Protein AF-0000000080685365 (afdb_homodimer)

Nearest PDB structures (foldseek):
  6oeq-assembly1_A  TM=5.043E-01  e=6.047E-09  Mus musculus
  6pkh-assembly1_A-2  TM=2.488E-01  e=2.785E+00  Danio rerio
  6oeq-assembly1_A  TM=5.056E-01  e=3.527E-09  Mus musculus

Solvent-accessible surface area (backbone atoms only — not comparable to full-atom values): 82641 Å² total; per-residue (Å²): 136,85,82,84,72,81,75,83,67,82,65,64,70,71,52,60,68,58,54,57,54,53,53,54,55,54,52,55,53,55,55,52,54,54,54,52,54,55,51,55,54,52,53,54,53,50,52,52,52,47,52,52,50,52,50,50,53,51,51,51,48,50,51,53,44,45,62,57,44,45,57,47,47,50,50,42,44,66,67,49,60,51,73,81,54,74,50,55,87,71,57,79,53,67,66,59,52,50,49,52,41,50,48,50,50,51,47,42,27,66,56,47,31,73,90,38,34,62,62,48,50,52,51,39,53,54,51,46,34,70,37,82,91,38,86,52,33,68,41,43,50,51,65,57,35,38,51,49,30,60,74,70,62,53,48,69,66,50,52,53,53,50,45,50,40,44,24,72,73,47,72,46,54,53,61,35,55,66,67,58,38,52,50,52,52,58,67,34,37,57,73,84,39,49,44,80,41,80,42,85,42,73,40,67,44,95,85,65,47,75,39,85,38,74,42,45,38,36,32,40,69,45,61,68,62,53,50,21,52,50,49,20,41,15,45,72,51,64,50,56,52,72,47,86,43,41,46,82,38,45,34,33,26,46,32,39,48,59,47,93,63,32,21,40,32,30,39,27,50,51,36,38,88,62,27,46,40,49,45,56,34,43,77,40,28,38,31,68,46,67,54,44,42,69,49,40,48,74,71,41,38,74,36,35,50,53,56,58,66,50,51,57,49,58,28,46,52,90,97,42,77,47,74,34,45,43,45,75,34,66,32,26,49,71,68,39,50,17,22,40,42,50,44,91,35,65,86,34,62,42,29,42,78,35,27,61,44,67,49,36,66,56,75,94,69,34,36,28,41,56,75,53,66,52,85,57,67,39,61,65,40,48,68,85,71,38,93,39,83,48,58,55,86,59,53,36,66,66,42,64,58,42,44,61,60,27,52,49,50,44,44,43,65,70,41,51,37,36,50,51,22,46,24,41,38,65,49,61,74,45,82,80,58,54,63,43,42,70,55,41,50,47,49,46,52,52,40,46,52,48,31,51,51,35,49,53,48,36,52,46,36,51,52,22,41,53,50,43,50,50,50,48,52,43,52,52,48,57,66,76,63,52,78,59,64,72,75,41,94,76,42,43,66,46,87,58,35,51,64,22,58,38,64,90,82,72,53,72,85,82,48,60,46,66,15,75,81,78,64,37,47,28,34,29,68,49,42,72,50,57,46,68,61,62,44,49,61,27,57,80,44,78,50,54,37,44,44,72,71,77,38,68,81,60,50,72,67,56,52,51,52,50,47,51,50,51,42,50,50,43,50,49,50,35,51,52,41,44,50,50,31,53,51,36,46,51,50,41,49,52,47,42,38,42,71,71,64,42,66,30,68,50,38,40,50,48,50,50,55,38,42,72,72,68,35,69,84,44,85,87,43,88,60,81,49,71,68,39,48,52,51,51,38,31,70,76,41,40,54,59,57,56,63,69,48,78,93,43,73,52,55,52,28,44,50,51,30,42,51,32,50,31,49,53,60,64,66,42,38,64,60,60,52,50,73,66,54,50,52,51,49,46,52,39,43,52,46,31,54,52,27,39,35,71,44,40,32,83,36,68,47,48,59,48,53,48,35,53,55,41,43,37,56,63,38,31,74,72,37,24,44,63,25,36,70,42,38,58,21,54,56,42,35,44,54,51,48,52,52,50,48,61,71,46,58,86,56,77,51,50,69,58,45,53,50,50,53,46,23,52,48,38,43,34,30,52,47,51,33,58,59,69,77,70,126,139,86,73,77,81,77,69,77,63,77,68,68,61,59,65,55,57,63,63,53,54,59,56,52,57,56,51,55,53,53,53,52,56,52,53,55,53,51,52,56,52,51,54,55,52,50,52,51,52,48,53,51,49,53,51,50,53,49,52,52,47,50,50,52,45,44,61,57,43,44,56,48,49,51,49,44,46,65,65,50,59,50,72,80,54,74,51,56,88,72,58,78,54,67,66,60,52,50,50,51,44,49,49,50,50,53,46,42,28,68,55,47,31,72,89,36,32,61,61,46,51,53,51,39,51,54,51,46,34,71,39,81,92,39,87,53,33,68,43,42,50,50,64,56,37,39,50,48,30,60,75,71,62,52,47,71,66,50,52,52,52,51,45,50,40,45,24,73,73,47,72,48,54,53,59,36,54,66,67,58,39,51,50,51,51,59,67,33,35,59,74,82,40,48,44,79,42,80,42,84,44,73,41,66,43,98,86,64,47,74,39,84,37,75,42,43,38,38,31,41,70,44,60,68,61,54,51,21,52,48,49,21,42,16,44,72,51,65,48,55,50,72,47,86,45,43,46,82,38,47,34,34,26,47,31,41,50,58,47,94,62,32,20,41,32,31,37,29,51,50,35,38,89,61,29,48,39,50,46,56,35,43,76,40,29,37,32,67,47,67,54,44,43,68,48,41,48,74,72,40,36,74,38,36,51,54,59,58,65,49,52,55,50,57,28,46,53,91,96,41,77,45,76,33,45,44,46,77,34,66,32,27,49,73,68,38,51,18,23,40,43,49,44,92,36,63,85,34,63,43,30,42,78,36,27,60,44,67,48,37,64,56,74,94,67,33,37,29,42,56,75,53,65,53,85,58,67,38,60,66,40,48,68,84,71,38,93,38,81,49,58,55,86,58,53,36,67,68,43,64,58,41,44,61,61,27,52,48,50,44,44,42,64,71,43,51,38,37,50,50,21,46,26,40,41,67,50,41,87,51,84,81,59,54,64,42,40,71,56,42,49,48,51,47,52,52,42,45,52,49,32,51,52,34,48,52,48,37,51,46,36,50,52,23,39,52,49,44,50,52,51,48,52,46,53,52,46,57,66,76,64,54,80,59,65,72,76,39,95,77,42,43,66,47,88,59,36,50,64,23,59,38,65,89,82,72,51,72,84,83,48,60,46,66,15,75,82,78,64,37,48,28,34,28,68,49,43,72,50,57,44,69,60,62,46,49,62,28,57,80,44,78,50,55,37,45,45,70,71,76,39,69,80,60,48,70,64,55,50,51,53,50,48,52,50,52,40,50,50,42,48,50,51,36,51,51,42,44,51,49,31,52,52,37,46,51,50,42,50,51,47,41,37,42,69,71,63,45,67,29,68,49,37,39,50,48,50,49,54,38,43,73,72,69,35,69,85,47,87,89,46,86,63,80,49,72,68,39,48,52,51,52,37,32,71,76,41,41,54,59,59,57,62,68,46,79,92,41,72,54,55,53,27,44,50,50,32,43,51,32,51,33,50,53,59,66,66,42,38,64,60,59,53,51,73,65,54,50,51,51,49,46,51,39,45,52,47,30,52,52,28,39,34,69,42,39,32,82,37,67,45,48,59,49,54,46,35,52,55,42,43,36,56,63,38,31,75,74,38,24,44,64,25,37,69,40,40,60,22,55,56,42,36,45,55,51,49,51,52,48,48,61,71,46,58,85,55,77,52,48,68,59,47,54,49,51,54,47,23,52,46,38,43,33,30,53,48,49,34,58,59,66,78,69,130

InterPro domains:
  IPR009689 Protein of unknown function DUF1280 [PF06918] (94-313)

Radius of gyration: 57.49 Å; Cα contacts (8 Å, |Δi|>4): 2117; chains: 2; bounding box: 93×258×165 Å

Structure (mmCIF, N/CA/C/O backbone):
data_AF-0000000080685365-model_v1
#
loop_
_entity.id
_entity.type
_entity.pdbx_description
1 polymer 'Uncharacterized protein'
#
loop_
_atom_site.group_PDB
_atom_site.id
_atom_site.type_symbol
_atom_site.label_atom_id
_atom_site.label_alt_id
_atom_site.label_comp_id
_atom_site.label_asym_id
_atom_site.label_entity_id
_atom_site.label_seq_id
_atom_site.pdbx_PDB_ins_code
_atom_site.Cartn_x
_atom_site.Cartn_y
_atom_site.Cartn_z
_atom_site.occupancy
_atom_site.B_iso_or_equiv
_atom_site.auth_seq_id
_atom_site.auth_comp_id
_atom_site.auth_asym_id
_atom_site.auth_atom_id
_atom_site.pdbx_PDB_model_num
ATOM 1 N N . MET A 1 1 ? -6.219 183.125 73.438 1 19.77 1 MET A N 1
ATOM 2 C CA . MET A 1 1 ? -6.832 182.125 74.312 1 19.77 1 MET A CA 1
ATOM 3 C C . MET A 1 1 ? -6.16 180.75 74.062 1 19.77 1 MET A C 1
ATOM 5 O O . MET A 1 1 ? -5.707 180.5 72.938 1 19.77 1 MET A O 1
ATOM 9 N N . TRP A 1 2 ? -5.664 180 75.125 1 21.86 2 TRP A N 1
ATOM 10 C CA . TRP A 1 2 ? -4.551 179.125 75.5 1 21.86 2 TRP A CA 1
ATOM 11 C C . TRP A 1 2 ? -4.527 177.75 74.75 1 21.86 2 TRP A C 1
ATOM 13 O O . TRP A 1 2 ? -5.582 177.25 74.375 1 21.86 2 TRP A O 1
ATOM 23 N N . ALA A 1 3 ? -3.443 177.375 74 1 23.53 3 ALA A N 1
ATOM 24 C CA . ALA A 1 3 ? -2.951 176.625 72.875 1 23.53 3 ALA A CA 1
ATOM 25 C C . ALA A 1 3 ? -3.061 175.125 73.188 1 23.53 3 ALA A C 1
ATOM 27 O O . ALA A 1 3 ? -2.457 174.625 74.125 1 23.53 3 ALA A O 1
ATOM 28 N N . GLU A 1 4 ? -4.34 174.625 73.125 1 21.33 4 GLU A N 1
ATOM 29 C CA . GLU A 1 4 ? -5.016 173.5 73.75 1 21.33 4 GLU A CA 1
ATOM 30 C C . GLU A 1 4 ? -4.359 172.125 73.312 1 21.33 4 GLU A C 1
ATOM 32 O O . GLU A 1 4 ? -4.629 171.625 72.188 1 21.33 4 GLU A O 1
ATOM 37 N N . SER A 1 5 ? -2.949 172 73.25 1 22.3 5 SER A N 1
ATOM 38 C CA . SER A 1 5 ? -1.955 171.125 72.688 1 22.3 5 SER A CA 1
ATOM 39 C C . SER A 1 5 ? -2.178 169.625 73.188 1 22.3 5 SER A C 1
ATOM 41 O O . SER A 1 5 ? -1.474 168.75 72.75 1 22.3 5 SER A O 1
ATOM 43 N N . SER A 1 6 ? -2.863 169.5 74.438 1 20.72 6 SER A N 1
ATOM 44 C CA . SER A 1 6 ? -2.297 168.5 75.375 1 20.72 6 SER A CA 1
ATOM 45 C C . SER A 1 6 ? -2.223 167.125 74.75 1 20.72 6 SER A C 1
ATOM 47 O O . SER A 1 6 ? -1.137 166.625 74.625 1 20.72 6 SER A O 1
ATOM 49 N N . LYS A 1 7 ? -2.754 166.125 75.5 1 26.19 7 LYS A N 1
ATOM 50 C CA . LYS A 1 7 ? -2.688 165.125 76.562 1 26.19 7 LYS A CA 1
ATOM 51 C C . LYS A 1 7 ? -3.252 163.75 76.125 1 26.19 7 LYS A C 1
ATOM 53 O O . LYS A 1 7 ? -4.324 163.375 76.562 1 26.19 7 LYS A O 1
ATOM 58 N N . ARG A 1 8 ? -3.178 163.5 74.75 1 30.5 8 ARG A N 1
ATOM 59 C CA . ARG A 1 8 ? -4.098 162.5 74.438 1 30.5 8 ARG A CA 1
ATOM 60 C C . ARG A 1 8 ? -3.748 161.25 75.188 1 30.5 8 ARG A C 1
ATOM 62 O O . ARG A 1 8 ? -2.6 161 75.625 1 30.5 8 ARG A O 1
ATOM 69 N N . ALA A 1 9 ? -4.836 160.5 75.688 1 27.41 9 ALA A N 1
ATOM 70 C CA . ALA A 1 9 ? -5.164 159.5 76.688 1 27.41 9 ALA A CA 1
ATOM 71 C C . ALA A 1 9 ? -4.523 158.125 76.312 1 27.41 9 ALA A C 1
ATOM 73 O O . ALA A 1 9 ? -4.371 157.875 75.125 1 27.41 9 ALA A O 1
ATOM 74 N N . PRO A 1 10 ? -3.654 157.75 77.25 1 25.84 10 PRO A N 1
ATOM 75 C CA . PRO A 1 10 ? -2.795 156.5 77.188 1 25.84 10 PRO A CA 1
ATOM 76 C C . PRO A 1 10 ? -3.51 155.25 76.625 1 25.84 10 PRO A C 1
ATOM 78 O O . PRO A 1 10 ? -2.914 154.25 76.562 1 25.84 10 PRO A O 1
ATOM 81 N N . LEU A 1 11 ? -4.898 155.375 76.375 1 25.8 11 LEU A N 1
ATOM 82 C CA . LEU A 1 11 ? -5.691 154.25 76 1 25.8 11 LEU A CA 1
ATOM 83 C C . LEU A 1 11 ? -5.285 153.625 74.688 1 25.8 11 LEU A C 1
ATOM 85 O O . LEU A 1 11 ? -5.355 152.5 74.438 1 25.8 11 LEU A O 1
ATOM 89 N N . ASP A 1 12 ? -5.059 154.625 73.625 1 29.11 12 ASP A N 1
ATOM 90 C CA . ASP A 1 12 ? -5.02 154.25 72.25 1 29.11 12 ASP A CA 1
ATOM 91 C C . ASP A 1 12 ? -3.846 153.25 71.938 1 29.11 12 ASP A C 1
ATOM 93 O O . ASP A 1 12 ? -3.955 152.375 71.125 1 29.11 12 ASP A O 1
ATOM 97 N N . LEU A 1 13 ? -2.744 153.625 72.688 1 33.12 13 LEU A N 1
ATOM 98 C CA . LEU A 1 13 ? -1.575 152.875 72.25 1 33.12 13 LEU A CA 1
ATOM 99 C C . LEU A 1 13 ? -1.739 151.375 72.562 1 33.12 13 LEU A C 1
ATOM 101 O O . LEU A 1 13 ? -1.127 150.5 71.938 1 33.12 13 LEU A O 1
ATOM 105 N N . LEU A 1 14 ? -2.523 151 73.688 1 33.66 14 LEU A N 1
ATOM 106 C CA . LEU A 1 14 ? -2.611 149.625 74.062 1 33.66 14 LEU A CA 1
ATOM 107 C C . LEU A 1 14 ? -3.393 148.75 73.062 1 33.66 14 LEU A C 1
ATOM 109 O O . LEU A 1 14 ? -3.451 147.625 73.125 1 33.66 14 LEU A O 1
ATOM 113 N N . ARG A 1 15 ? -4.129 149.375 71.812 1 38.91 15 ARG A N 1
ATOM 114 C CA . ARG A 1 15 ? -4.758 148.75 70.625 1 38.91 15 ARG A CA 1
ATOM 115 C C . ARG A 1 15 ? -3.82 147.875 69.938 1 38.91 15 ARG A C 1
ATOM 117 O O . ARG A 1 15 ? -4.227 146.75 69.562 1 38.91 15 ARG A O 1
ATOM 124 N N . GLU A 1 16 ? -2.893 148.5 69.25 1 43.59 16 GLU A N 1
ATOM 125 C CA . GLU A 1 16 ? -2.324 147.875 68 1 43.59 16 GLU A CA 1
ATOM 126 C C . GLU A 1 16 ? -1.447 146.625 68.312 1 43.59 16 GLU A C 1
ATOM 128 O O . GLU A 1 16 ? -1.267 145.75 67.438 1 43.59 16 GLU A O 1
ATOM 133 N N . GLU A 1 17 ? -0.83 146.625 69.5 1 44.69 17 GLU A N 1
ATOM 134 C CA . GLU A 1 17 ? -0.011 145.5 69.688 1 44.69 17 GLU A CA 1
ATOM 135 C C . GLU A 1 17 ? -0.868 144.25 69.75 1 44.69 17 GLU A C 1
ATOM 137 O O . GLU A 1 17 ? -0.445 143.125 69.312 1 44.69 17 GLU A O 1
ATOM 142 N N . ALA A 1 18 ? -2.162 144.375 70.25 1 45.53 18 ALA A N 1
ATOM 143 C CA . ALA A 1 18 ? -3.035 143.125 70.312 1 45.53 18 ALA A CA 1
ATOM 144 C C . ALA A 1 18 ? -3.42 142.75 68.938 1 45.53 18 ALA A C 1
ATOM 146 O O . ALA A 1 18 ? -3.58 141.5 68.688 1 45.53 18 ALA A O 1
ATOM 147 N N . GLN A 1 19 ? -3.592 143.625 68 1 46.72 19 GLN A N 1
ATOM 148 C CA . GLN A 1 19 ? -4.066 143.25 66.688 1 46.72 19 GLN A CA 1
ATOM 149 C C . GLN A 1 19 ? -3.025 142.5 65.938 1 46.72 19 GLN A C 1
ATOM 151 O O . GLN A 1 19 ? -3.367 141.5 65.188 1 46.72 19 GLN A O 1
ATOM 156 N N . GLU A 1 20 ? -1.744 142.875 66.062 1 51.09 20 GLU A N 1
ATOM 157 C CA . GLU A 1 20 ? -0.731 142.25 65.312 1 51.09 20 GLU A CA 1
ATOM 158 C C . GLU A 1 20 ? -0.57 140.75 65.75 1 51.09 20 GLU A C 1
ATOM 160 O O . GLU A 1 20 ? -0.282 139.875 64.938 1 51.09 20 GLU A O 1
ATOM 165 N N . ASP A 1 21 ? -0.765 140.5 67.062 1 44.84 21 ASP A N 1
ATOM 166 C CA . ASP A 1 21 ? -0.608 139.25 67.562 1 44.84 21 ASP A CA 1
ATOM 167 C C . ASP A 1 21 ? -1.7 138.25 67 1 44.84 21 ASP A C 1
ATOM 169 O O . ASP A 1 21 ? -1.438 137.125 66.688 1 44.84 21 ASP A O 1
ATOM 173 N N . ASP A 1 22 ? -2.934 138.875 66.875 1 50.09 22 ASP A N 1
ATOM 174 C CA . ASP A 1 22 ? -4.02 138 66.312 1 50.09 22 ASP A CA 1
ATOM 175 C C . ASP A 1 22 ? -3.723 137.625 64.938 1 50.09 22 ASP A C 1
ATOM 177 O O . ASP A 1 22 ? -4.051 136.5 64.5 1 50.09 22 ASP A O 1
ATOM 181 N N . GLU A 1 23 ? -3.055 138.375 64.125 1 53.78 23 GLU A N 1
ATOM 182 C CA . GLU A 1 23 ? -2.814 138 62.75 1 53.78 23 GLU A CA 1
ATOM 183 C C . GLU A 1 23 ? -1.838 136.875 62.656 1 53.78 23 GLU A C 1
ATOM 185 O O . GLU A 1 23 ? -1.996 136 61.812 1 53.78 23 GLU A O 1
ATOM 190 N N . ARG A 1 24 ? -0.907 136.875 63.594 1 56.38 24 ARG A N 1
ATOM 191 C CA . ARG A 1 24 ? 0.066 135.75 63.562 1 56.38 24 ARG A CA 1
ATOM 192 C C . ARG A 1 24 ? -0.604 134.375 63.812 1 56.38 24 ARG A C 1
ATOM 194 O O . ARG A 1 24 ? -0.322 133.375 63.156 1 56.38 24 ARG A O 1
ATOM 201 N N . VAL A 1 25 ? -1.545 134.5 64.812 1 50.31 25 VAL A N 1
ATOM 202 C CA . VAL A 1 25 ? -2.197 133.25 65.188 1 50.31 25 VAL A CA 1
ATOM 203 C C . VAL A 1 25 ? -2.986 132.75 64 1 50.31 25 VAL A C 1
ATOM 205 O O . VAL A 1 25 ? -2.949 131.5 63.719 1 50.31 25 VAL A O 1
ATOM 208 N N . SER A 1 26 ? -3.66 133.625 63.188 1 55.03 26 SER A N 1
ATOM 209 C CA . SER A 1 26 ? -4.469 133.125 62.062 1 55.03 26 SER A CA 1
ATOM 210 C C . SER A 1 26 ? -3.609 132.5 61 1 55.03 26 SER A C 1
ATOM 212 O O . SER A 1 26 ? -4.012 131.5 60.406 1 55.03 26 SER A O 1
ATOM 214 N N . ARG A 1 27 ? -2.365 132.875 60.781 1 56.94 27 ARG A N 1
ATOM 215 C CA . ARG A 1 27 ? -1.523 132.375 59.75 1 56.94 27 ARG A CA 1
ATOM 216 C C . ARG A 1 27 ? -1.125 130.875 60.094 1 56.94 27 ARG A C 1
ATOM 218 O O . ARG A 1 27 ? -1.17 130 59.25 1 56.94 27 ARG A O 1
ATOM 225 N N . TYR A 1 28 ? -0.826 130.75 61.406 1 53.88 28 TYR A N 1
ATOM 226 C CA . TYR A 1 28 ? -0.369 129.5 61.781 1 53.88 28 TYR A CA 1
ATOM 227 C C . TYR A 1 28 ? -1.5 128.375 61.656 1 53.88 28 TYR A C 1
ATOM 229 O O . TYR A 1 28 ? -1.275 127.25 61.281 1 53.88 28 TYR A O 1
ATOM 237 N N . ARG A 1 29 ? -2.779 128.875 61.906 1 56.44 29 ARG A N 1
ATOM 238 C CA . ARG A 1 29 ? -3.932 128 61.719 1 56.44 29 ARG A CA 1
ATOM 239 C C . ARG A 1 29 ? -4.09 127.562 60.281 1 56.44 29 ARG A C 1
ATOM 241 O O . ARG A 1 29 ? -4.355 126.438 59.969 1 56.44 29 ARG A O 1
ATOM 248 N N . ALA A 1 30 ? -3.924 128.5 59.344 1 60.28 30 ALA A N 1
ATOM 249 C CA . ALA A 1 30 ? -4.098 128.25 57.938 1 60.28 30 ALA A CA 1
ATOM 250 C C . ALA A 1 30 ? -3.053 127.188 57.469 1 60.28 30 ALA A C 1
ATOM 252 O O . ALA A 1 30 ? -3.363 126.312 56.688 1 60.28 30 ALA A O 1
ATOM 253 N N . ASP A 1 31 ? -1.837 127.312 57.938 1 57.12 31 ASP A N 1
ATOM 254 C CA . ASP A 1 31 ? -0.754 126.438 57.531 1 57.12 31 ASP A CA 1
ATOM 255 C C . ASP A 1 31 ? -0.997 125 58.031 1 57.12 31 ASP A C 1
ATOM 257 O O . ASP A 1 31 ? -0.744 124.062 57.312 1 57.12 31 ASP A O 1
ATOM 261 N N . ALA A 1 32 ? -1.658 124.875 59.25 1 56.12 32 ALA A N 1
ATOM 262 C CA . ALA A 1 32 ? -1.974 123.562 59.812 1 56.12 32 ALA A CA 1
ATOM 263 C C . ALA A 1 32 ? -3.029 122.875 58.969 1 56.12 32 ALA A C 1
ATOM 265 O O . ALA A 1 32 ? -2.918 121.688 58.688 1 56.12 32 ALA A O 1
ATOM 266 N N . GLN A 1 33 ? -4.016 123.562 58.5 1 60.25 33 GLN A N 1
ATOM 267 C CA . GLN A 1 33 ? -5.082 123 57.688 1 60.25 33 GLN A CA 1
ATOM 268 C C . GLN A 1 33 ? -4.559 122.5 56.312 1 60.25 33 GLN A C 1
ATOM 270 O O . GLN A 1 33 ? -4.953 121.438 55.812 1 60.25 33 GLN A O 1
ATOM 275 N N . LYS A 1 34 ? -3.615 123.188 55.719 1 59.56 34 LYS A N 1
ATOM 276 C CA . LYS A 1 34 ? -3.039 122.812 54.406 1 59.56 34 LYS A CA 1
ATOM 277 C C . LYS A 1 34 ? -2.244 121.5 54.531 1 59.56 34 LYS A C 1
ATOM 279 O O . LYS A 1 34 ? -2.354 120.625 53.656 1 59.56 34 LYS A O 1
ATOM 284 N N . ALA A 1 35 ? -1.534 121.375 55.656 1 57.19 35 ALA A N 1
ATOM 285 C CA . ALA A 1 35 ? -0.743 120.188 55.844 1 57.19 35 ALA A CA 1
ATOM 286 C C . ALA A 1 35 ? -1.643 118.938 56 1 57.19 35 ALA A C 1
ATOM 288 O O . ALA A 1 35 ? -1.336 117.875 55.438 1 57.19 35 ALA A O 1
ATOM 289 N N . LYS A 1 36 ? -2.832 119.062 56.594 1 59 36 LYS A N 1
ATOM 290 C CA . LYS A 1 36 ? -3.785 118 56.75 1 59 36 LYS A CA 1
ATOM 291 C C . LYS A 1 36 ? -4.355 117.562 55.375 1 59 36 LYS A C 1
ATOM 293 O O . LYS A 1 36 ? -4.504 116.375 55.125 1 59 36 LYS A O 1
ATOM 298 N N . ARG A 1 37 ? -4.695 118.5 54.562 1 61.88 37 ARG A N 1
ATOM 299 C CA . ARG A 1 37 ? -5.258 118.188 53.25 1 61.88 37 ARG A CA 1
ATOM 300 C C . ARG A 1 37 ? -4.242 117.438 52.375 1 61.88 37 ARG A C 1
ATOM 302 O O . ARG A 1 37 ? -4.594 116.438 51.719 1 61.88 37 ARG A O 1
ATOM 309 N N . GLU A 1 38 ? -2.977 117.812 52.438 1 58.78 38 GLU A N 1
ATOM 310 C CA . GLU A 1 38 ? -1.938 117.188 51.656 1 58.78 38 GLU A CA 1
ATOM 311 C C . GLU A 1 38 ? -1.724 115.75 52.094 1 58.78 38 GLU A C 1
ATOM 313 O O . GLU A 1 38 ? -1.534 114.812 51.25 1 58.78 38 GLU A O 1
ATOM 318 N N . LEU A 1 39 ? -1.902 115.5 53.406 1 55.19 39 LEU A N 1
ATOM 319 C CA . LEU A 1 39 ? -1.792 114.188 53.969 1 55.19 39 LEU A CA 1
ATOM 320 C C . LEU A 1 39 ? -2.902 113.25 53.406 1 55.19 39 LEU A C 1
ATOM 322 O O . LEU A 1 39 ? -2.656 112.125 53.062 1 55.19 39 LEU A O 1
ATOM 326 N N . GLU A 1 40 ? -4.109 113.75 53.344 1 60.88 40 GLU A N 1
ATOM 327 C CA . GLU A 1 40 ? -5.242 113 52.844 1 60.88 40 GLU A CA 1
ATOM 328 C C . GLU A 1 40 ? -5.082 112.625 51.375 1 60.88 40 GLU A C 1
ATOM 330 O O . GLU A 1 40 ? -5.387 111.5 50.938 1 60.88 40 GLU A O 1
ATOM 335 N N . GLN A 1 41 ? -4.562 113.562 50.625 1 59.44 41 GLN A N 1
ATOM 336 C CA . GLN A 1 41 ? -4.363 113.375 49.188 1 59.44 41 GLN A CA 1
ATOM 337 C C . GLN A 1 41 ? -3.291 112.312 48.938 1 59.44 41 GLN A C 1
ATOM 339 O O . GLN A 1 41 ? -3.434 111.438 48.031 1 59.44 41 GLN A O 1
ATOM 344 N N . LEU A 1 42 ? -2.242 112.312 49.719 1 55.75 42 LEU A N 1
ATOM 345 C CA . LEU A 1 42 ? -1.165 111.312 49.594 1 55.75 42 LEU A CA 1
ATOM 346 C C . LEU A 1 42 ? -1.658 109.938 49.938 1 55.75 42 LEU A C 1
ATOM 348 O O . LEU A 1 42 ? -1.298 108.938 49.281 1 55.75 42 LEU A O 1
ATOM 352 N N . ARG A 1 43 ? -2.594 109.75 50.906 1 57.91 43 ARG A N 1
ATOM 353 C CA . ARG A 1 43 ? -3.186 108.5 51.281 1 57.91 43 ARG A CA 1
ATOM 354 C C . ARG A 1 43 ? -3.994 107.875 50.125 1 57.91 43 ARG A C 1
ATOM 356 O O . ARG A 1 43 ? -3.918 106.688 49.844 1 57.91 43 ARG A O 1
ATOM 363 N N . THR A 1 44 ? -4.781 108.75 49.531 1 61.16 44 THR A N 1
ATOM 364 C CA . THR A 1 44 ? -5.629 108.25 48.438 1 61.16 44 THR A CA 1
ATOM 365 C C . THR A 1 44 ? -4.781 107.875 47.219 1 61.16 44 THR A C 1
ATOM 367 O O . THR A 1 44 ? -5.07 106.875 46.562 1 61.16 44 THR A O 1
ATOM 370 N N . SER A 1 45 ? -3.727 108.688 46.906 1 58.53 45 SER A N 1
ATOM 371 C CA . SER A 1 45 ? -2.875 108.375 45.75 1 58.53 45 SER A CA 1
ATOM 372 C C . SER A 1 45 ? -2.107 107.062 45.938 1 58.53 45 SER A C 1
ATOM 374 O O . SER A 1 45 ? -1.985 106.312 45 1 58.53 45 SER A O 1
ATOM 376 N N . TYR A 1 46 ? -1.679 106.875 47.188 1 55.72 46 TYR A N 1
ATOM 377 C CA . TYR A 1 46 ? -0.919 105.625 47.469 1 55.72 46 TYR A CA 1
ATOM 378 C C . TYR A 1 46 ? -1.822 104.438 47.438 1 55.72 46 TYR A C 1
ATOM 380 O O . TYR A 1 46 ? -1.411 103.375 46.969 1 55.72 46 TYR A O 1
ATOM 388 N N . GLY A 1 47 ? -3.045 104.562 47.875 1 57.59 47 GLY A N 1
ATOM 389 C CA . GLY A 1 47 ? -4.012 103.5 47.781 1 57.59 47 GLY A CA 1
ATOM 390 C C . GLY A 1 47 ? -4.25 103 46.344 1 57.59 47 GLY A C 1
ATOM 391 O O . GLY A 1 47 ? -4.312 101.812 46.094 1 57.59 47 GLY A O 1
ATOM 392 N N . GLU A 1 48 ? -4.379 104 45.5 1 60.56 48 GLU A N 1
ATOM 393 C CA . GLU A 1 48 ? -4.625 103.688 44.094 1 60.56 48 GLU A CA 1
ATOM 394 C C . GLU A 1 48 ? -3.408 103.062 43.438 1 60.56 48 GLU A C 1
ATOM 396 O O . GLU A 1 48 ? -3.545 102.062 42.656 1 60.56 48 GLU A O 1
ATOM 401 N N . GLN A 1 49 ? -2.221 103.562 43.75 1 57.62 49 GLN A N 1
ATOM 402 C CA . GLN A 1 49 ? -0.988 103 43.219 1 57.62 49 GLN A CA 1
ATOM 403 C C . GLN A 1 49 ? -0.763 101.562 43.688 1 57.62 49 GLN A C 1
ATOM 405 O O . GLN A 1 49 ? -0.307 100.688 42.906 1 57.62 49 GLN A O 1
ATOM 410 N N . PHE A 1 50 ? -1.221 101.375 44.906 1 56.75 50 PHE A N 1
ATOM 411 C CA . PHE A 1 50 ? -1.144 100 45.5 1 56.75 50 PHE A CA 1
ATOM 412 C C . PHE A 1 50 ? -2.062 99.062 44.75 1 56.75 50 PHE A C 1
ATOM 414 O O . PHE A 1 50 ? -1.658 97.938 44.406 1 56.75 50 PHE A O 1
ATOM 421 N N . SER A 1 51 ? -3.236 99.438 44.562 1 63.06 51 SER A N 1
ATOM 422 C CA . SER A 1 51 ? -4.219 98.562 43.875 1 63.06 51 SER A CA 1
ATOM 423 C C . SER A 1 51 ? -3.783 98.25 42.469 1 63.06 51 SER A C 1
ATOM 425 O O . SER A 1 51 ? -3.908 97.125 42 1 63.06 51 SER A O 1
ATOM 427 N N . ASN A 1 52 ? -3.293 99.25 41.812 1 60.19 52 ASN A N 1
ATOM 428 C CA . ASN A 1 52 ? -2.855 99.125 40.438 1 60.19 52 ASN A CA 1
ATOM 429 C C . ASN A 1 52 ? -1.629 98.188 40.344 1 60.19 52 ASN A C 1
ATOM 431 O O . ASN A 1 52 ? -1.523 97.375 39.406 1 60.19 52 ASN A O 1
ATOM 435 N N . ALA A 1 53 ? -0.684 98.375 41.344 1 58.66 53 ALA A N 1
ATOM 436 C CA . ALA A 1 53 ? 0.536 97.562 41.344 1 58.66 53 ALA A CA 1
ATOM 437 C C . ALA A 1 53 ? 0.22 96.062 41.594 1 58.66 53 ALA A C 1
ATOM 439 O O . ALA A 1 53 ? 0.78 95.188 40.938 1 58.66 53 ALA A O 1
ATOM 440 N N . VAL A 1 54 ? -0.71 95.812 42.469 1 59.16 54 VAL A N 1
ATOM 441 C CA . VAL A 1 54 ? -1.136 94.438 42.781 1 59.16 54 VAL A CA 1
ATOM 442 C C . VAL A 1 54 ? -1.814 93.812 41.562 1 59.16 54 VAL A C 1
ATOM 444 O O . VAL A 1 54 ? -1.559 92.688 41.25 1 59.16 54 VAL A O 1
ATOM 447 N N . THR A 1 55 ? -2.645 94.625 40.938 1 63.38 55 THR A N 1
ATOM 448 C CA . THR A 1 55 ? -3.346 94.125 39.75 1 63.38 55 THR A CA 1
ATOM 449 C C . THR A 1 55 ? -2.359 93.812 38.625 1 63.38 55 THR A C 1
ATOM 451 O O . THR A 1 55 ? -2.506 92.812 37.938 1 63.38 55 THR A O 1
ATOM 454 N N . SER A 1 56 ? -1.329 94.688 38.5 1 62.5 56 SER A N 1
ATOM 455 C CA . SER A 1 56 ? -0.328 94.5 37.438 1 62.5 56 SER A CA 1
ATOM 456 C C . SER A 1 56 ? 0.524 93.312 37.719 1 62.5 56 SER A C 1
ATOM 458 O O . SER A 1 56 ? 0.818 92.5 36.781 1 62.5 56 SER A O 1
ATOM 460 N N . VAL A 1 57 ? 0.93 93.062 38.906 1 58.66 57 VAL A N 1
ATOM 461 C CA . VAL A 1 57 ? 1.723 91.875 39.281 1 58.66 57 VAL A CA 1
ATOM 462 C C . VAL A 1 57 ? 0.894 90.625 39.094 1 58.66 57 VAL A C 1
ATOM 464 O O . VAL A 1 57 ? 1.389 89.625 38.562 1 58.66 57 VAL A O 1
ATOM 467 N N . ARG A 1 58 ? -0.385 90.688 39.438 1 57.97 58 ARG A N 1
ATOM 468 C CA . ARG A 1 58 ? -1.292 89.562 39.219 1 57.97 58 ARG A CA 1
ATOM 469 C C . ARG A 1 58 ? -1.436 89.188 37.75 1 57.97 58 ARG A C 1
ATOM 471 O O . ARG A 1 58 ? -1.411 88.062 37.344 1 57.97 58 ARG A O 1
ATOM 478 N N . LYS A 1 59 ? -1.641 90.25 36.969 1 63.34 59 LYS A N 1
ATOM 479 C CA . LYS A 1 59 ? -1.81 90.062 35.531 1 63.34 59 LYS A CA 1
ATOM 480 C C . LYS A 1 59 ? -0.553 89.5 34.906 1 63.34 59 LYS A C 1
ATOM 482 O O . LYS A 1 59 ? -0.64 88.625 34.062 1 63.34 59 LYS A O 1
ATOM 487 N N . ASN A 1 60 ? 0.579 90 35.312 1 59.25 60 ASN A N 1
ATOM 488 C CA . ASN A 1 60 ? 1.843 89.5 34.781 1 59.25 60 ASN A CA 1
ATOM 489 C C . ASN A 1 60 ? 2.09 88.062 35.188 1 59.25 60 ASN A C 1
ATOM 491 O O . ASN A 1 60 ? 2.562 87.25 34.375 1 59.25 60 ASN A O 1
ATOM 495 N N . LEU A 1 61 ? 1.767 87.688 36.375 1 58.03 61 LEU A N 1
ATOM 496 C CA . LEU A 1 61 ? 1.942 86.375 36.875 1 58.03 61 LEU A CA 1
ATOM 497 C C . LEU A 1 61 ? 0.963 85.375 36.188 1 58.03 61 LEU A C 1
ATOM 499 O O . LEU A 1 61 ? 1.315 84.25 35.875 1 58.03 61 LEU A O 1
ATOM 503 N N . GLU A 1 62 ? -0.25 85.875 35.938 1 62.75 62 GLU A N 1
ATOM 504 C CA . GLU A 1 62 ? -1.234 85.062 35.188 1 62.75 62 GLU A CA 1
ATOM 505 C C . GLU A 1 62 ? -0.748 84.812 33.781 1 62.75 62 GLU A C 1
ATOM 507 O O . GLU A 1 62 ? -0.915 83.688 33.25 1 62.75 62 GLU A O 1
ATOM 512 N N . ILE A 1 63 ? -0.17 85.812 33.188 1 63.97 63 ILE A N 1
ATOM 513 C CA . ILE A 1 63 ? 0.385 85.688 31.859 1 63.97 63 ILE A CA 1
ATOM 514 C C . ILE A 1 63 ? 1.548 84.688 31.891 1 63.97 63 ILE A C 1
ATOM 516 O O . ILE A 1 63 ? 1.655 83.812 31.016 1 63.97 63 ILE A O 1
ATOM 520 N N . GLU A 1 64 ? 2.42 84.875 32.875 1 59.91 64 GLU A N 1
ATOM 521 C CA . GLU A 1 64 ? 3.547 83.938 33.031 1 59.91 64 GLU A CA 1
ATOM 522 C C . GLU A 1 64 ? 3.066 82.5 33.312 1 59.91 64 GLU A C 1
ATOM 524 O O . GLU A 1 64 ? 3.609 81.562 32.781 1 59.91 64 GLU A O 1
ATOM 529 N N . HIS A 1 65 ? 2.029 82.438 34.094 1 56.75 65 HIS A N 1
ATOM 530 C CA . HIS A 1 65 ? 1.396 81.125 34.406 1 56.75 65 HIS A CA 1
ATOM 531 C C . HIS A 1 65 ? 0.766 80.5 33.156 1 56.75 65 HIS A C 1
ATOM 533 O O . HIS A 1 65 ? 0.918 79.312 32.906 1 56.75 65 HIS A O 1
ATOM 539 N N . GLU A 1 66 ? 0.098 81.25 32.469 1 63.31 66 GLU A N 1
ATOM 540 C CA . GLU A 1 66 ? -0.526 80.812 31.234 1 63.31 66 GLU A CA 1
ATOM 541 C C . GLU A 1 66 ? 0.523 80.375 30.219 1 63.31 66 GLU A C 1
ATOM 543 O O . GLU A 1 66 ? 0.345 79.375 29.516 1 63.31 66 GLU A O 1
ATOM 548 N N . LYS A 1 67 ? 1.599 81.062 30.172 1 63.16 67 LYS A N 1
ATOM 549 C CA . LYS A 1 67 ? 2.697 80.75 29.266 1 63.16 67 LYS A CA 1
ATOM 550 C C . LYS A 1 67 ? 3.344 79.438 29.656 1 63.16 67 LYS A C 1
ATOM 552 O O . LYS A 1 67 ? 3.82 78.688 28.797 1 63.16 67 LYS A O 1
ATOM 557 N N . GLU A 1 68 ? 3.348 79.188 30.984 1 58.81 68 GLU A N 1
ATOM 558 C CA . GLU A 1 68 ? 3.932 77.938 31.469 1 58.81 68 GLU A CA 1
ATOM 559 C C . GLU A 1 68 ? 2.934 76.812 31.375 1 58.81 68 GLU A C 1
ATOM 561 O O . GLU A 1 68 ? 3.299 75.688 30.984 1 58.81 68 GLU A O 1
ATOM 566 N N . ILE A 1 69 ? 1.662 77.125 31.656 1 59.16 69 ILE A N 1
ATOM 567 C CA . ILE A 1 69 ? 0.635 76.062 31.719 1 59.16 69 ILE A CA 1
ATOM 568 C C . ILE A 1 69 ? 0.166 75.75 30.297 1 59.16 69 ILE A C 1
ATOM 570 O O . ILE A 1 69 ? -0.113 74.562 30 1 59.16 69 ILE A O 1
ATOM 574 N N . SER A 1 70 ? 0.096 76.75 29.438 1 63.16 70 SER A N 1
ATOM 575 C CA . SER A 1 70 ? -0.433 76.562 28.094 1 63.16 70 SER A CA 1
ATOM 576 C C . SER A 1 70 ? 0.39 75.5 27.344 1 63.16 70 SER A C 1
ATOM 578 O O . SER A 1 70 ? -0.164 74.562 26.766 1 63.16 70 SER A O 1
ATOM 580 N N . PRO A 1 71 ? 1.683 75.688 27.328 1 61.38 71 PRO A N 1
ATOM 581 C CA . PRO A 1 71 ? 2.432 74.625 26.641 1 61.38 71 PRO A CA 1
ATOM 582 C C . PRO A 1 71 ? 2.293 73.312 27.312 1 61.38 71 PRO A C 1
ATOM 584 O O . PRO A 1 71 ? 2.258 72.25 26.625 1 61.38 71 PRO A O 1
ATOM 587 N N . LEU A 1 72 ? 2.129 73.188 28.609 1 58.03 72 LEU A N 1
ATOM 588 C CA . LEU A 1 72 ? 1.934 71.938 29.344 1 58.03 72 LEU A CA 1
ATOM 589 C C . LEU A 1 72 ? 0.553 71.375 29.062 1 58.03 72 LEU A C 1
ATOM 591 O O . LEU A 1 72 ? 0.413 70.188 28.875 1 58.03 72 LEU A O 1
ATOM 595 N N . ARG A 1 73 ? -0.493 72.25 29.016 1 57.53 73 ARG A N 1
ATOM 596 C CA . ARG A 1 73 ? -1.826 71.812 28.594 1 57.53 73 ARG A CA 1
ATOM 597 C C . ARG A 1 73 ? -1.822 71.375 27.141 1 57.53 73 ARG A C 1
ATOM 599 O O . ARG A 1 73 ? -2.482 70.375 26.781 1 57.53 73 ARG A O 1
ATOM 606 N N . GLU A 1 74 ? -1.177 72.125 26.281 1 56.53 74 GLU A N 1
ATOM 607 C CA . GLU A 1 74 ? -1.022 71.688 24.906 1 56.53 74 GLU A CA 1
ATOM 608 C C . GLU A 1 74 ? -0.294 70.312 24.828 1 56.53 74 GLU A C 1
ATOM 610 O O . GLU A 1 74 ? -0.671 69.438 24.047 1 56.53 74 GLU A O 1
ATOM 615 N N . GLN A 1 75 ? 0.739 70.188 25.641 1 52.94 75 GLN A N 1
ATOM 616 C CA . GLN A 1 75 ? 1.45 68.875 25.703 1 52.94 75 GLN A CA 1
ATOM 617 C C . GLN A 1 75 ? 0.563 67.812 26.297 1 52.94 75 GLN A C 1
ATOM 619 O O . GLN A 1 75 ? 0.552 66.688 25.812 1 52.94 75 GLN A O 1
ATOM 624 N N . ILE A 1 76 ? -0.153 68.125 27.375 1 49.94 76 ILE A N 1
ATOM 625 C CA . ILE A 1 76 ? -1.141 67.188 27.922 1 49.94 76 ILE A CA 1
ATOM 626 C C . ILE A 1 76 ? -2.246 66.938 26.906 1 49.94 76 ILE A C 1
ATOM 628 O O . ILE A 1 76 ? -2.682 65.812 26.703 1 49.94 76 ILE A O 1
ATOM 632 N N . SER A 1 77 ? -2.816 68 26.312 1 50.59 77 SER A N 1
ATOM 633 C CA . SER A 1 77 ? -3.805 67.812 25.25 1 50.59 77 SER A CA 1
ATOM 634 C C . SER A 1 77 ? -3.258 67 24.094 1 50.59 77 SER A C 1
ATOM 636 O O . SER A 1 77 ? -3.967 66.125 23.547 1 50.59 77 SER A O 1
ATOM 638 N N . LYS A 1 78 ? -2.125 67.188 23.656 1 48.59 78 LYS A N 1
ATOM 639 C CA . LYS A 1 78 ? -1.453 66.375 22.672 1 48.59 78 LYS A CA 1
ATOM 640 C C . LYS A 1 78 ? -1.307 64.938 23.172 1 48.59 78 LYS A C 1
ATOM 642 O O . LYS A 1 78 ? -1.474 64 22.406 1 48.59 78 LYS A O 1
ATOM 647 N N . LEU A 1 79 ? -0.944 64.875 24.391 1 45.31 79 LEU A N 1
ATOM 648 C CA . LEU A 1 79 ? -0.865 63.562 25 1 45.31 79 LEU A CA 1
ATOM 649 C C . LEU A 1 79 ? -2.258 63 25.266 1 45.31 79 LEU A C 1
ATOM 651 O O . LEU A 1 79 ? -2.48 61.781 25.172 1 45.31 79 LEU A O 1
ATOM 655 N N . SER A 1 80 ? -3.287 63.75 25.812 1 42.78 80 SER A N 1
ATOM 656 C CA . SER A 1 80 ? -4.66 63.344 26.094 1 42.78 80 SER A CA 1
ATOM 657 C C . SER A 1 80 ? -5.496 63.281 24.828 1 42.78 80 SER A C 1
ATOM 659 O O . SER A 1 80 ? -6.699 63.031 24.875 1 42.78 80 SER A O 1
ATOM 661 N N . SER A 1 81 ? -5.168 63.844 23.766 1 42.53 81 SER A N 1
ATOM 662 C CA . SER A 1 81 ? -5.973 63.781 22.547 1 42.53 81 SER A CA 1
ATOM 663 C C . SER A 1 81 ? -6.609 62.406 22.375 1 42.53 81 SER A C 1
ATOM 665 O O . SER A 1 81 ? -7.281 62.156 21.375 1 42.53 81 SER A O 1
ATOM 667 N N . PHE A 1 82 ? -6.285 61.5 23.156 1 44.03 82 PHE A N 1
ATOM 668 C CA . PHE A 1 82 ? -6.871 60.188 23 1 44.03 82 PHE A CA 1
ATOM 669 C C . PHE A 1 82 ? -8.344 60.188 23.391 1 44.03 82 PHE A C 1
ATOM 671 O O . PHE A 1 82 ? -9.031 59.188 23.266 1 44.03 82 PHE A O 1
ATOM 678 N N . ARG A 1 83 ? -8.898 61.188 24.156 1 41.44 83 ARG A N 1
ATOM 679 C CA . ARG A 1 83 ? -10.234 61.156 24.734 1 41.44 83 ARG A CA 1
ATOM 680 C C . ARG A 1 83 ? -11.305 61.062 23.641 1 41.44 83 ARG A C 1
ATOM 682 O O . ARG A 1 83 ? -12.383 60.531 23.875 1 41.44 83 ARG A O 1
ATOM 689 N N . PHE A 1 84 ? -11.297 61.875 22.594 1 44.91 84 PHE A N 1
ATOM 690 C CA . PHE A 1 84 ? -12.469 62 21.734 1 44.91 84 PHE A CA 1
ATOM 691 C C . PHE A 1 84 ? -12.469 60.906 20.672 1 44.91 84 PHE A C 1
ATOM 693 O O . PHE A 1 84 ? -13.141 61.031 19.641 1 44.91 84 PHE A O 1
ATOM 700 N N . LYS A 1 85 ? -11.672 60.062 20.797 1 56.88 85 LYS A N 1
ATOM 701 C CA . LYS A 1 85 ? -11.68 59.156 19.656 1 56.88 85 LYS A CA 1
ATOM 702 C C . LYS A 1 85 ? -12.773 58.094 19.812 1 56.88 85 LYS A C 1
ATOM 704 O O . LYS A 1 85 ? -13.141 57.719 20.922 1 56.88 85 LYS A O 1
ATOM 709 N N . LYS A 1 86 ? -13.672 58.031 18.812 1 62.66 86 LYS A N 1
ATOM 710 C CA . LYS A 1 86 ? -14.688 56.969 18.734 1 62.66 86 LYS A CA 1
ATOM 711 C C . LYS A 1 86 ? -14.188 55.656 19.344 1 62.66 86 LYS A C 1
ATOM 713 O O . LYS A 1 86 ? -13 55.344 19.234 1 62.66 86 LYS A O 1
ATOM 718 N N . LYS A 1 87 ? -15.102 55.188 20.203 1 71.62 87 LYS A N 1
ATOM 719 C CA . LYS A 1 87 ? -14.789 53.875 20.766 1 71.62 87 LYS A CA 1
ATOM 720 C C . LYS A 1 87 ? -14.375 52.906 19.672 1 71.62 87 LYS A C 1
ATOM 722 O O . LYS A 1 87 ? -14.867 52.969 18.547 1 71.62 87 LYS A O 1
ATOM 727 N N . TYR A 1 88 ? -13.43 52.125 19.953 1 84.25 88 TYR A N 1
ATOM 728 C CA . TYR A 1 88 ? -12.82 51.25 18.938 1 84.25 88 TYR A CA 1
ATOM 729 C C . TYR A 1 88 ? -13.859 50.312 18.328 1 84.25 88 TYR A C 1
ATOM 731 O O . TYR A 1 88 ? -13.82 50.031 17.125 1 84.25 88 TYR A O 1
ATOM 739 N N . ASP A 1 89 ? -14.852 49.844 19.125 1 79.38 89 ASP A N 1
ATOM 740 C CA . ASP A 1 89 ? -15.875 48.938 18.641 1 79.38 89 ASP A CA 1
ATOM 741 C C . ASP A 1 89 ? -16.828 49.625 17.656 1 79.38 89 ASP A C 1
ATOM 743 O O . ASP A 1 89 ? -17.531 48.938 16.891 1 79.38 89 ASP A O 1
ATOM 747 N N . GLN A 1 90 ? -16.734 50.969 17.641 1 78 90 GLN A N 1
ATOM 748 C CA . GLN A 1 90 ? -17.625 51.719 16.781 1 78 90 GLN A CA 1
ATOM 749 C C . GLN A 1 90 ? -16.953 52.094 15.469 1 78 90 GLN A C 1
ATOM 751 O O . GLN A 1 90 ? -17.594 52.594 14.555 1 78 90 GLN A O 1
ATOM 756 N N . ILE A 1 91 ? -15.664 51.875 15.453 1 84.81 91 ILE A N 1
ATOM 757 C CA . ILE A 1 91 ? -14.938 52.188 14.227 1 84.81 91 ILE A CA 1
ATOM 758 C C . ILE A 1 91 ? -15.203 51.062 13.203 1 84.81 91 ILE A C 1
ATOM 760 O O . ILE A 1 91 ? -14.867 49.906 13.43 1 84.81 91 ILE A O 1
ATOM 764 N N . LEU A 1 92 ? -15.859 51.375 12.148 1 79.38 92 LEU A N 1
ATOM 765 C CA . LEU A 1 92 ? -16.219 50.406 11.141 1 79.38 92 LEU A CA 1
ATOM 766 C C . LEU A 1 92 ? -15.203 50.375 10 1 79.38 92 LEU A C 1
ATOM 768 O O . LEU A 1 92 ? -14.953 49.344 9.391 1 79.38 92 LEU A O 1
ATOM 772 N N . SER A 1 93 ? -14.609 51.594 9.766 1 84 93 SER A N 1
ATOM 773 C CA . SER A 1 93 ? -13.703 51.688 8.617 1 84 93 SER A CA 1
ATOM 774 C C . SER A 1 93 ? -12.344 51.062 8.93 1 84 93 SER A C 1
ATOM 776 O O . SER A 1 93 ? -11.758 51.344 9.977 1 84 93 SER A O 1
ATOM 778 N N . LYS A 1 94 ? -11.844 50.188 8.07 1 86.44 94 LYS A N 1
ATOM 779 C CA . LYS A 1 94 ? -10.547 49.531 8.211 1 86.44 94 LYS A CA 1
ATOM 780 C C . LYS A 1 94 ? -9.414 50.562 8.242 1 86.44 94 LYS A C 1
ATOM 782 O O . LYS A 1 94 ? -8.461 50.406 9.008 1 86.44 94 LYS A O 1
ATOM 787 N N . ASN A 1 95 ? -9.5 51.656 7.523 1 87.62 95 ASN A N 1
ATOM 788 C CA . ASN A 1 95 ? -8.469 52.656 7.453 1 87.62 95 ASN A CA 1
ATOM 789 C C . ASN A 1 95 ? -8.289 53.375 8.789 1 87.62 95 ASN A C 1
ATOM 791 O O . ASN A 1 95 ? -7.168 53.656 9.203 1 87.62 95 ASN A O 1
ATOM 795 N N . THR A 1 96 ? -9.383 53.625 9.391 1 86.75 96 THR A N 1
ATOM 796 C CA . THR A 1 96 ? -9.336 54.281 10.688 1 86.75 96 THR A CA 1
ATOM 797 C C . THR A 1 96 ? -8.734 53.344 11.75 1 86.75 96 THR A C 1
ATOM 799 O O . THR A 1 96 ? -8.016 53.812 12.641 1 86.75 96 THR A O 1
ATOM 802 N N . LYS A 1 97 ? -9.117 52.125 11.664 1 89.12 97 LYS A N 1
ATOM 803 C CA . LYS A 1 97 ? -8.523 51.156 12.586 1 89.12 97 LYS A CA 1
ATOM 804 C C . LYS A 1 97 ? -7.012 51.062 12.383 1 89.12 97 LYS A C 1
ATOM 806 O O . LYS A 1 97 ? -6.25 51.031 13.352 1 89.12 97 LYS A O 1
ATOM 811 N N . ASP A 1 98 ? -6.551 51.094 11.148 1 91.19 98 ASP A N 1
ATOM 812 C CA . ASP A 1 98 ? -5.129 51.031 10.828 1 91.19 98 ASP A CA 1
ATOM 813 C C . ASP A 1 98 ? -4.395 52.25 11.344 1 91.19 98 ASP A C 1
ATOM 815 O O . ASP A 1 98 ? -3.244 52.188 11.773 1 91.19 98 ASP A O 1
ATOM 819 N N . GLN A 1 99 ? -5.086 53.312 11.258 1 89.38 99 GLN A N 1
ATOM 820 C CA . GLN A 1 99 ? -4.488 54.562 11.758 1 89.38 99 GLN A CA 1
ATOM 821 C C . GLN A 1 99 ? -4.262 54.469 13.266 1 89.38 99 GLN A C 1
ATOM 823 O O . GLN A 1 99 ? -3.232 54.938 13.766 1 89.38 99 GLN A O 1
ATOM 828 N N . ARG A 1 100 ? -5.219 53.906 13.922 1 89.06 100 ARG A N 1
ATOM 829 C CA . ARG A 1 100 ? -5.074 53.719 15.359 1 89.06 100 ARG A CA 1
ATOM 830 C C . ARG A 1 100 ? -3.889 52.812 15.688 1 89.06 100 ARG A C 1
ATOM 832 O O . ARG A 1 100 ? -3.162 53.062 16.656 1 89.06 100 ARG A O 1
ATOM 839 N N . CYS A 1 101 ? -3.752 51.781 14.93 1 93.19 101 CYS A N 1
ATOM 840 C CA . CYS A 1 101 ? -2.627 50.875 15.117 1 93.19 101 CYS A CA 1
ATOM 841 C C . CYS A 1 101 ? -1.304 51.594 14.844 1 93.19 101 CYS A C 1
ATOM 843 O O . CYS A 1 101 ? -0.334 51.406 15.586 1 93.19 101 CYS A O 1
ATOM 845 N N . SER A 1 102 ? -1.319 52.406 13.797 1 92.44 102 SER A N 1
ATOM 846 C CA . SER A 1 102 ? -0.119 53.156 13.469 1 92.44 102 SER A CA 1
ATOM 847 C C . SER A 1 102 ? 0.255 54.125 14.594 1 92.44 102 SER A C 1
ATOM 849 O O . SER A 1 102 ? 1.438 54.344 14.867 1 92.44 102 SER A O 1
ATOM 851 N N . GLU A 1 103 ? -0.733 54.625 15.234 1 89.75 103 GLU A N 1
ATOM 852 C CA . GLU A 1 103 ? -0.508 55.531 16.375 1 89.75 103 GLU A CA 1
ATOM 853 C C . GLU A 1 103 ? 0.143 54.781 17.531 1 89.75 103 GLU A C 1
ATOM 855 O O . GLU A 1 103 ? 1.01 55.344 18.219 1 89.75 103 GLU A O 1
ATOM 860 N N . LEU A 1 104 ? -0.348 53.656 17.703 1 91.88 104 LEU A N 1
ATOM 861 C CA . LEU A 1 104 ? 0.268 52.844 18.75 1 91.88 104 LEU A CA 1
ATOM 862 C C . LEU A 1 104 ? 1.728 52.562 18.422 1 91.88 104 LEU A C 1
ATOM 864 O O . LEU A 1 104 ? 2.578 52.562 19.328 1 91.88 104 LEU A O 1
ATOM 868 N N . VAL A 1 105 ? 2.006 52.25 17.172 1 93.19 105 VAL A N 1
ATOM 869 C CA . VAL A 1 105 ? 3.377 51.969 16.75 1 93.19 105 VAL A CA 1
ATOM 870 C C . VAL A 1 105 ? 4.258 53.188 17.031 1 93.19 105 VAL A C 1
ATOM 872 O O . VAL A 1 105 ? 5.395 53.031 17.484 1 93.19 105 VAL A O 1
ATOM 875 N N . GLU A 1 106 ? 3.719 54.344 16.781 1 89.25 106 GLU A N 1
ATOM 876 C CA . GLU A 1 106 ? 4.461 55.562 17.047 1 89.25 106 GLU A CA 1
ATOM 877 C C . GLU A 1 106 ? 4.719 55.75 18.547 1 89.25 106 GLU A C 1
ATOM 879 O O . GLU A 1 106 ? 5.805 56.156 18.953 1 89.25 106 GLU A O 1
ATOM 884 N N . TYR A 1 107 ? 3.717 55.406 19.266 1 89 107 TYR A N 1
ATOM 885 C CA . TYR A 1 107 ? 3.895 55.438 20.719 1 89 107 TYR A CA 1
ATOM 886 C C . TYR A 1 107 ? 4.992 54.469 21.156 1 89 107 TYR A C 1
ATOM 888 O O . TYR A 1 107 ? 5.816 54.781 22.016 1 89 107 TYR A O 1
ATOM 896 N N . VAL A 1 108 ? 4.973 53.281 20.578 1 91.88 108 VAL A N 1
ATOM 897 C CA . VAL A 1 108 ? 5.957 52.281 20.922 1 91.88 108 VAL A CA 1
ATOM 898 C C . VAL A 1 108 ? 7.355 52.75 20.547 1 91.88 108 VAL A C 1
ATOM 900 O O . VAL A 1 108 ? 8.32 52.531 21.281 1 91.88 108 VAL A O 1
ATOM 903 N N . LYS A 1 109 ? 7.43 53.469 19.422 1 89 109 LYS A N 1
ATOM 904 C CA . LYS A 1 109 ? 8.711 54 19 1 89 109 LYS A CA 1
ATOM 905 C C . LYS A 1 109 ? 9.273 54.969 20.031 1 89 109 LYS A C 1
ATOM 907 O O . LYS A 1 109 ? 10.477 54.969 20.297 1 89 109 LYS A O 1
ATOM 912 N N . GLU A 1 110 ? 8.383 55.688 20.609 1 83.19 110 GLU A N 1
ATOM 913 C CA . GLU A 1 110 ? 8.773 56.656 21.625 1 83.19 110 GLU A CA 1
ATOM 914 C C . GLU A 1 110 ? 9.047 55.969 22.969 1 83.19 110 GLU A C 1
ATOM 916 O O . GLU A 1 110 ? 9.953 56.375 23.688 1 83.19 110 GLU A O 1
ATOM 921 N N . PHE A 1 111 ? 8.25 55 23.141 1 83.88 111 PHE A N 1
ATOM 922 C CA . PHE A 1 111 ? 8.258 54.281 24.422 1 83.88 111 PHE A CA 1
ATOM 923 C C . PHE A 1 111 ? 9.547 53.5 24.594 1 83.88 111 PHE A C 1
ATOM 925 O O . PHE A 1 111 ? 10.125 53.469 25.672 1 83.88 111 PHE A O 1
ATOM 932 N N . VAL A 1 112 ? 10.156 52.812 23.484 1 88 112 VAL A N 1
ATOM 933 C CA . VAL A 1 112 ? 11.289 51.906 23.625 1 88 112 VAL A CA 1
ATOM 934 C C . VAL A 1 112 ? 12.445 52.375 22.75 1 88 112 VAL A C 1
ATOM 936 O O . VAL A 1 112 ? 13.594 51.969 22.953 1 88 112 VAL A O 1
ATOM 939 N N . GLY A 1 113 ? 12.305 53.281 21.766 1 83.75 113 GLY A N 1
ATOM 940 C CA . GLY A 1 113 ? 13.297 53.719 20.781 1 83.75 113 GLY A CA 1
ATOM 941 C C . GLY A 1 113 ? 13.102 53.094 19.422 1 83.75 113 GLY A C 1
ATOM 942 O O . GLY A 1 113 ? 12.68 51.938 19.297 1 83.75 113 GLY A O 1
ATOM 943 N N . PRO A 1 114 ? 13.391 53.781 18.422 1 85.25 114 PRO A N 1
ATOM 944 C CA . PRO A 1 114 ? 13.141 53.312 17.062 1 85.25 114 PRO A CA 1
ATOM 945 C C . PRO A 1 114 ? 13.93 52.062 16.719 1 85.25 114 PRO A C 1
ATOM 947 O O . PRO A 1 114 ? 13.43 51.188 15.984 1 85.25 114 PRO A O 1
ATOM 950 N N . GLU A 1 115 ? 15.047 51.844 17.25 1 85.88 115 GLU A N 1
ATOM 951 C CA . GLU A 1 115 ? 15.891 50.688 16.922 1 85.88 115 GLU A CA 1
ATOM 952 C C . GLU A 1 115 ? 15.383 49.438 17.609 1 85.88 115 GLU A C 1
ATOM 954 O O . GLU A 1 115 ? 15.664 48.312 17.141 1 85.88 115 GLU A O 1
ATOM 959 N N . ASN A 1 116 ? 14.625 49.594 18.609 1 89.25 116 ASN A N 1
ATOM 960 C CA . ASN A 1 116 ? 14.18 48.438 19.406 1 89.25 116 ASN A CA 1
ATOM 961 C C . ASN A 1 116 ? 12.695 48.156 19.172 1 89.25 116 ASN A C 1
ATOM 963 O O . ASN A 1 116 ? 12.125 47.281 19.812 1 89.25 116 ASN A O 1
ATOM 967 N N . THR A 1 117 ? 12.086 48.875 18.281 1 90.81 117 THR A N 1
ATOM 968 C CA . THR A 1 117 ? 10.648 48.781 18.078 1 90.81 117 THR A CA 1
ATOM 969 C C . THR A 1 117 ? 10.242 47.375 17.625 1 90.81 117 THR A C 1
ATOM 971 O O . THR A 1 117 ? 9.328 46.781 18.188 1 90.81 117 THR A O 1
ATOM 974 N N . ASP A 1 118 ? 10.914 46.875 16.672 1 91.75 118 ASP A N 1
ATOM 975 C CA . ASP A 1 118 ? 10.57 45.594 16.109 1 91.75 118 ASP A CA 1
ATOM 976 C C . ASP A 1 118 ? 10.711 44.469 17.141 1 91.75 118 ASP A C 1
ATOM 978 O O . ASP A 1 118 ? 9.812 43.625 17.281 1 91.75 118 ASP A O 1
ATOM 982 N N . GLN A 1 119 ? 11.688 44.469 17.828 1 90.44 119 GLN A N 1
ATOM 983 C CA . GLN A 1 119 ? 11.93 43.438 18.844 1 90.44 119 GLN A CA 1
ATOM 984 C C . GLN A 1 119 ? 10.906 43.531 19.984 1 90.44 119 GLN A C 1
ATOM 986 O O . GLN A 1 119 ? 10.438 42.5 20.484 1 90.44 119 GLN A O 1
ATOM 991 N N . PHE A 1 120 ? 10.648 44.75 20.328 1 92.38 120 PHE A N 1
ATOM 992 C CA . PHE A 1 120 ? 9.672 44.938 21.391 1 92.38 120 PHE A CA 1
ATOM 993 C C . PHE A 1 120 ? 8.297 44.438 20.969 1 92.38 120 PHE A C 1
ATOM 995 O O . PHE A 1 120 ? 7.594 43.812 21.75 1 92.38 120 PHE A O 1
ATOM 1002 N N . ILE A 1 121 ? 7.934 44.75 19.766 1 92.69 121 ILE A N 1
ATOM 1003 C CA . ILE A 1 121 ? 6.641 44.312 19.266 1 92.69 121 ILE A CA 1
ATOM 1004 C C . ILE A 1 121 ? 6.578 42.781 19.266 1 92.69 121 ILE A C 1
ATOM 1006 O O . ILE A 1 121 ? 5.562 42.219 19.656 1 92.69 121 ILE A O 1
ATOM 1010 N N . LEU A 1 122 ? 7.602 42.156 18.875 1 91.44 122 LEU A N 1
ATOM 1011 C CA . LEU A 1 122 ? 7.668 40.688 18.906 1 91.44 122 LEU A CA 1
ATOM 1012 C C . LEU A 1 122 ? 7.488 40.188 20.328 1 91.44 122 LEU A C 1
ATOM 1014 O O . LEU A 1 122 ? 6.727 39.219 20.562 1 91.44 122 LEU A O 1
ATOM 1018 N N . ASP A 1 123 ? 8.148 40.781 21.203 1 91.12 123 ASP A N 1
ATOM 1019 C CA . ASP A 1 123 ? 8.062 40.375 22.609 1 91.12 123 ASP A CA 1
ATOM 1020 C C . ASP A 1 123 ? 6.656 40.625 23.156 1 91.12 123 ASP A C 1
ATOM 1022 O O . ASP A 1 123 ? 6.152 39.844 23.969 1 91.12 123 ASP A O 1
ATOM 1026 N N . PHE A 1 124 ? 6.113 41.75 22.719 1 93.44 124 PHE A N 1
ATOM 1027 C CA . PHE A 1 124 ? 4.766 42.094 23.156 1 93.44 124 PHE A CA 1
ATOM 1028 C C . PHE A 1 124 ? 3.76 41.062 22.672 1 93.44 124 PHE A C 1
ATOM 1030 O O . PHE A 1 124 ? 2.895 40.625 23.438 1 93.44 124 PHE A O 1
ATOM 1037 N N . ILE A 1 125 ? 3.877 40.656 21.469 1 93.75 125 ILE A N 1
ATOM 1038 C CA . ILE A 1 125 ? 2.975 39.688 20.891 1 93.75 125 ILE A CA 1
ATOM 1039 C C . ILE A 1 125 ? 3.115 38.344 21.641 1 93.75 125 ILE A C 1
ATOM 1041 O O . ILE A 1 125 ? 2.117 37.688 21.953 1 93.75 125 ILE A O 1
ATOM 1045 N N . HIS A 1 126 ? 4.285 37.938 21.922 1 92.31 126 HIS A N 1
ATOM 1046 C CA . HIS A 1 126 ? 4.52 36.719 22.688 1 92.31 126 HIS A CA 1
ATOM 1047 C C . HIS A 1 126 ? 3.912 36.812 24.078 1 92.31 126 HIS A C 1
ATOM 1049 O O . HIS A 1 126 ? 3.348 35.844 24.578 1 92.31 126 HIS A O 1
ATOM 1055 N N . TYR A 1 127 ? 4.07 38.031 24.625 1 92.62 127 TYR A N 1
ATOM 1056 C CA . TYR A 1 127 ? 3.523 38.281 25.953 1 92.62 127 TYR A CA 1
ATOM 1057 C C . TYR A 1 127 ? 2.008 38.125 25.969 1 92.62 127 TYR A C 1
ATOM 1059 O O . TYR A 1 127 ? 1.453 37.438 26.828 1 92.62 127 TYR A O 1
ATOM 1067 N N . VAL A 1 128 ? 1.361 38.688 25.016 1 92.81 128 VAL A N 1
ATOM 1068 C CA . VAL A 1 128 ? -0.095 38.656 24.922 1 92.81 128 VAL A CA 1
ATOM 1069 C C . VAL A 1 128 ? -0.563 37.219 24.625 1 92.81 128 VAL A C 1
ATOM 1071 O O . VAL A 1 128 ? -1.619 36.781 25.109 1 92.81 128 VAL A O 1
ATOM 1074 N N . SER A 1 129 ? 0.178 36.438 23.938 1 92.69 129 SER A N 1
ATOM 1075 C CA . SER A 1 129 ? -0.2 35.094 23.5 1 92.69 129 SER A CA 1
ATOM 1076 C C . SER A 1 129 ? -0.196 34.094 24.672 1 92.69 129 SER A C 1
ATOM 1078 O O . SER A 1 129 ? -0.864 33.062 24.625 1 92.69 129 SER A O 1
ATOM 1080 N N . VAL A 1 130 ? 0.548 34.344 25.734 1 88.75 130 VAL A N 1
ATOM 1081 C CA . VAL A 1 130 ? 0.719 33.375 26.812 1 88.75 130 VAL A CA 1
ATOM 1082 C C . VAL A 1 130 ? -0.207 33.719 27.969 1 88.75 130 VAL A C 1
ATOM 1084 O O . VAL A 1 130 ? -0.549 32.875 28.797 1 88.75 130 VAL A O 1
ATOM 1087 N N . LYS A 1 131 ? -0.615 34.969 28 1 88.94 131 LYS A N 1
ATOM 1088 C CA . LYS A 1 131 ? -1.441 35.438 29.109 1 88.94 131 LYS A CA 1
ATOM 1089 C C . LYS A 1 131 ? -2.902 35.031 28.906 1 88.94 131 LYS A C 1
ATOM 1091 O O . LYS A 1 131 ? -3.479 35.312 27.859 1 88.94 131 LYS A O 1
ATOM 1096 N N . PRO A 1 132 ? -3.535 34.438 29.875 1 87.69 132 PRO A N 1
ATOM 1097 C CA . PRO A 1 132 ? -4.898 33.906 29.75 1 87.69 132 PRO A CA 1
ATOM 1098 C C . PRO A 1 132 ? -5.945 35 29.625 1 87.69 132 PRO A C 1
ATOM 1100 O O . PRO A 1 132 ? -7.07 34.75 29.188 1 87.69 132 PRO A O 1
ATOM 1103 N N . GLN A 1 133 ? -5.605 36.25 29.984 1 86.69 133 GLN A N 1
ATOM 1104 C CA . GLN A 1 133 ? -6.566 37.344 29.953 1 86.69 133 GLN A CA 1
ATOM 1105 C C . GLN A 1 133 ? -6.902 37.719 28.5 1 86.69 133 GLN A C 1
ATOM 1107 O O . GLN A 1 133 ? -7.926 38.344 28.25 1 86.69 133 GLN A O 1
ATOM 1112 N N . PHE A 1 134 ? -6.027 37.281 27.656 1 90.81 134 PHE A N 1
ATOM 1113 C CA . PHE A 1 134 ? -6.246 37.625 26.25 1 90.81 134 PHE A CA 1
ATOM 1114 C C . PHE A 1 134 ? -6.727 36.406 25.469 1 90.81 134 PHE A C 1
ATOM 1116 O O . PHE A 1 134 ? -6.34 35.25 25.781 1 90.81 134 PHE A O 1
ATOM 1123 N N . THR A 1 135 ? -7.496 36.531 24.406 1 88.88 135 THR A N 1
ATOM 1124 C CA . THR A 1 135 ? -8.047 35.469 23.578 1 88.88 135 THR A CA 1
ATOM 1125 C C . THR A 1 135 ? -7.055 35.062 22.5 1 88.88 135 THR A C 1
ATOM 1127 O O . THR A 1 135 ? -7.141 33.938 21.969 1 88.88 135 THR A O 1
ATOM 1130 N N . PHE A 1 136 ? -6.133 35.938 22.266 1 91 136 PHE A N 1
ATOM 1131 C CA . PHE A 1 136 ? -5.168 35.688 21.203 1 91 136 PHE A CA 1
ATOM 1132 C C . PHE A 1 136 ? -4.129 34.656 21.641 1 91 136 PHE A C 1
ATOM 1134 O O . PHE A 1 136 ? -3.635 34.719 22.766 1 91 136 PHE A O 1
ATOM 1141 N N . SER A 1 137 ? -3.955 33.688 20.766 1 92.88 137 SER A N 1
ATOM 1142 C CA . SER A 1 137 ? -2.914 32.688 21.016 1 92.88 137 SER A CA 1
ATOM 1143 C C . SER A 1 137 ? -2.156 32.344 19.734 1 92.88 137 SER A C 1
ATOM 1145 O O . SER A 1 137 ? -2.758 32.219 18.672 1 92.88 137 SER A O 1
ATOM 1147 N N . LEU A 1 138 ? -0.854 32.281 19.953 1 94 138 LEU A N 1
ATOM 1148 C CA . LEU A 1 138 ? -0.015 31.938 18.812 1 94 138 LEU A CA 1
ATOM 1149 C C . LEU A 1 138 ? 0.027 30.422 18.609 1 94 138 LEU A C 1
ATOM 1151 O O . LEU A 1 138 ? 0.398 29.953 17.531 1 94 138 LEU A O 1
ATOM 1155 N N . SER A 1 139 ? -0.349 29.75 19.672 1 93.81 139 SER A N 1
ATOM 1156 C CA . SER A 1 139 ? -0.185 28.297 19.641 1 93.81 139 SER A CA 1
ATOM 1157 C C . SER A 1 139 ? -1.504 27.578 19.922 1 93.81 139 SER A C 1
ATOM 1159 O O . SER A 1 139 ? -2.34 28.094 20.672 1 93.81 139 SER A O 1
ATOM 1161 N N . LEU A 1 140 ? -1.635 26.469 19.344 1 93.88 140 LEU A N 1
ATOM 1162 C CA . LEU A 1 140 ? -2.719 25.562 19.719 1 93.88 140 LEU A CA 1
ATOM 1163 C C . LEU A 1 140 ? -2.543 25.062 21.141 1 93.88 140 LEU A C 1
ATOM 1165 O O . LEU A 1 140 ? -1.414 24.906 21.609 1 93.88 140 LEU A O 1
ATOM 1169 N N . SER A 1 141 ? -3.674 24.922 21.75 1 92.12 141 SER A N 1
ATOM 1170 C CA . SER A 1 141 ? -3.596 24.203 23.016 1 92.12 141 SER A CA 1
ATOM 1171 C C . SER A 1 141 ? -3.07 22.797 22.828 1 92.12 141 SER A C 1
ATOM 1173 O O . SER A 1 141 ? -3.039 22.281 21.703 1 92.12 141 SER A O 1
ATOM 1175 N N . ASP A 1 142 ? -2.645 22.125 23.859 1 93.19 142 ASP A N 1
ATOM 1176 C CA . ASP A 1 142 ? -2.191 20.734 23.781 1 93.19 142 ASP A CA 1
ATOM 1177 C C . ASP A 1 142 ? -3.312 19.812 23.312 1 93.19 142 ASP A C 1
ATOM 1179 O O . ASP A 1 142 ? -3.082 18.906 22.5 1 93.19 142 ASP A O 1
ATOM 1183 N N . TRP A 1 143 ? -4.457 20.062 23.734 1 92.88 143 TRP A N 1
ATOM 1184 C CA . TRP A 1 143 ? -5.613 19.266 23.344 1 92.88 143 TRP A CA 1
ATOM 1185 C C . TRP A 1 143 ? -5.898 19.438 21.859 1 92.88 143 TRP A C 1
ATOM 1187 O O . TRP A 1 143 ? -6.117 18.453 21.141 1 92.88 143 TRP A O 1
ATOM 1197 N N . ASP A 1 144 ? -5.879 20.688 21.422 1 93.31 144 ASP A N 1
ATOM 1198 C CA . ASP A 1 144 ? -6.137 20.938 20 1 93.31 144 ASP A CA 1
ATOM 1199 C C . ASP A 1 144 ? -5.039 20.344 19.125 1 93.31 144 ASP A C 1
ATOM 1201 O O . ASP A 1 144 ? -5.309 19.875 18.016 1 93.31 144 ASP A O 1
ATOM 1205 N N . THR A 1 145 ? -3.838 20.391 19.672 1 95.06 145 THR A N 1
ATOM 1206 C CA . THR A 1 145 ? -2.73 19.781 18.953 1 95.06 145 THR A CA 1
ATOM 1207 C C . THR A 1 145 ? -2.924 18.266 18.875 1 95.06 145 THR A C 1
ATOM 1209 O O . THR A 1 145 ? -2.654 17.656 17.844 1 95.06 145 THR A O 1
ATOM 1212 N N . PHE A 1 146 ? -3.438 17.703 19.953 1 94.69 146 PHE A N 1
ATOM 1213 C CA . PHE A 1 146 ? -3.73 16.281 20 1 94.69 146 PHE A CA 1
ATOM 1214 C C . PHE A 1 146 ? -4.809 15.914 18.984 1 94.69 146 PHE A C 1
ATOM 1216 O O . PHE A 1 146 ? -4.652 14.961 18.219 1 94.69 146 PHE A O 1
ATOM 1223 N N . VAL A 1 147 ? -5.809 16.688 18.938 1 94.56 147 VAL A N 1
ATOM 1224 C CA . VAL A 1 147 ? -6.926 16.453 18.016 1 94.56 147 VAL A CA 1
ATOM 1225 C C . VAL A 1 147 ? -6.438 16.516 16.578 1 94.56 147 VAL A C 1
ATOM 1227 O O . VAL A 1 147 ? -6.801 15.68 15.758 1 94.56 147 VAL A O 1
ATOM 1230 N N . ALA A 1 148 ? -5.617 17.5 16.312 1 93.69 148 ALA A N 1
ATOM 1231 C CA . ALA A 1 148 ? -5.062 17.656 14.969 1 93.69 148 ALA A CA 1
ATOM 1232 C C . ALA A 1 148 ? -4.207 16.438 14.594 1 93.69 148 ALA A C 1
ATOM 1234 O O . ALA A 1 148 ? -4.32 15.914 13.484 1 93.69 148 ALA A O 1
ATOM 1235 N N . ALA A 1 149 ? -3.387 16 15.508 1 93.75 149 ALA A N 1
ATOM 1236 C CA . ALA A 1 149 ? -2.488 14.875 15.266 1 93.75 149 ALA A CA 1
ATOM 1237 C C . ALA A 1 149 ? -3.273 13.609 14.945 1 93.75 149 ALA A C 1
ATOM 1239 O O . ALA A 1 149 ? -2.869 12.82 14.086 1 93.75 149 ALA A O 1
ATOM 1240 N N . ILE A 1 150 ? -4.383 13.477 15.609 1 92.5 150 ILE A N 1
ATOM 1241 C CA . ILE A 1 150 ? -5.184 12.266 15.453 1 92.5 150 ILE A CA 1
ATOM 1242 C C . ILE A 1 150 ? -6.008 12.359 14.164 1 92.5 150 ILE A C 1
ATOM 1244 O O . ILE A 1 150 ? -6.035 11.422 13.367 1 92.5 150 ILE A O 1
ATOM 1248 N N . HIS A 1 151 ? -6.629 13.461 13.938 1 91 151 HIS A N 1
ATOM 1249 C CA . HIS A 1 151 ? -7.543 13.617 12.812 1 91 151 HIS A CA 1
ATOM 1250 C C . HIS A 1 151 ? -6.801 13.523 11.477 1 91 151 HIS A C 1
ATOM 1252 O O . HIS A 1 151 ? -7.258 12.852 10.555 1 91 151 HIS A O 1
ATOM 1258 N N . TRP A 1 152 ? -5.695 14.18 11.398 1 91.25 152 TRP A N 1
ATOM 1259 C CA . TRP A 1 152 ? -4.945 14.18 10.148 1 91.25 152 TRP A CA 1
ATOM 1260 C C . TRP A 1 152 ? -3.812 13.156 10.195 1 91.25 152 TRP A C 1
ATOM 1262 O O . TRP A 1 152 ? -2.934 13.156 9.328 1 91.25 152 TRP A O 1
ATOM 1272 N N . GLN A 1 153 ? -3.742 12.367 11.281 1 88.5 153 GLN A N 1
ATOM 1273 C CA . GLN A 1 153 ? -2.791 11.266 11.422 1 88.5 153 GLN A CA 1
ATOM 1274 C C . GLN A 1 153 ? -1.354 11.766 11.312 1 88.5 153 GLN A C 1
ATOM 1276 O O . GLN A 1 153 ? -0.558 11.227 10.547 1 88.5 153 GLN A O 1
ATOM 1281 N N . LEU A 1 154 ? -1.051 12.797 11.992 1 91.38 154 LEU A N 1
ATOM 1282 C CA . LEU A 1 154 ? 0.294 13.359 11.992 1 91.38 154 LEU A CA 1
ATOM 1283 C C . LEU A 1 154 ? 1.234 12.531 12.859 1 91.38 154 LEU A C 1
ATOM 1285 O O . LEU A 1 154 ? 0.97 12.328 14.047 1 91.38 154 LEU A O 1
ATOM 1289 N N . SER A 1 155 ? 2.33 12.086 12.312 1 89.06 155 SER A N 1
ATOM 1290 C CA . SER A 1 155 ? 3.32 11.32 13.062 1 89.06 155 SER A CA 1
ATOM 1291 C C . SER A 1 155 ? 4.129 12.227 13.984 1 89.06 155 SER A C 1
ATOM 1293 O O . SER A 1 155 ? 4.105 13.453 13.836 1 89.06 155 SER A O 1
ATOM 1295 N N . ASP A 1 156 ? 4.75 11.586 14.898 1 90 156 ASP A N 1
ATOM 1296 C CA . ASP A 1 156 ? 5.625 12.344 15.789 1 90 156 ASP A CA 1
ATOM 1297 C C . ASP A 1 156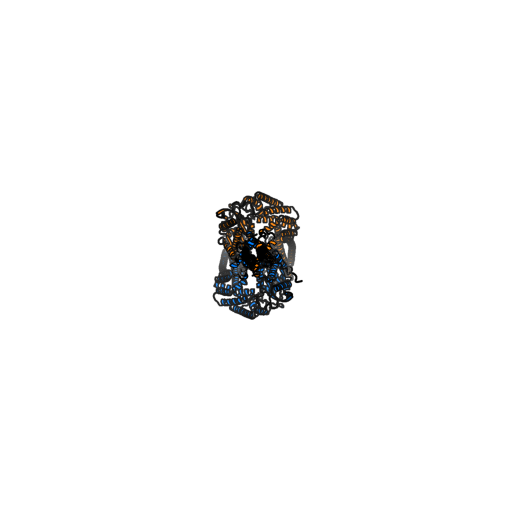 ? 6.754 13.016 15.008 1 90 156 ASP A C 1
ATOM 1299 O O . ASP A 1 156 ? 7.148 14.141 15.32 1 90 156 ASP A O 1
ATOM 1303 N N . HIS A 1 157 ? 7.223 12.312 14.07 1 88.06 157 HIS A N 1
ATOM 1304 C CA . HIS A 1 157 ? 8.273 12.875 13.234 1 88.06 157 HIS A CA 1
ATOM 1305 C C . HIS A 1 157 ? 7.777 14.102 12.477 1 88.06 157 HIS A C 1
ATOM 1307 O O . HIS A 1 157 ? 8.492 15.102 12.359 1 88.06 157 HIS A O 1
ATOM 1313 N N . PHE A 1 158 ? 6.629 14.062 11.945 1 90.25 158 PHE A N 1
ATOM 1314 C CA . PHE A 1 158 ? 6.023 15.203 11.266 1 90.25 158 PHE A CA 1
ATOM 1315 C C . PHE A 1 158 ? 5.91 16.391 12.219 1 90.25 158 PHE A C 1
ATOM 1317 O O . PHE A 1 158 ? 6.336 17.5 11.883 1 90.25 158 PHE A O 1
ATOM 1324 N N . LEU A 1 159 ? 5.383 16.125 13.414 1 93 159 LEU A N 1
ATOM 1325 C CA . LEU A 1 159 ? 5.188 17.203 14.375 1 93 159 LEU A CA 1
ATOM 1326 C C . LEU A 1 159 ? 6.52 17.828 14.766 1 93 159 LEU A C 1
ATOM 1328 O O . LEU A 1 159 ? 6.621 19.062 14.898 1 93 159 LEU A O 1
ATOM 1332 N N . LYS A 1 160 ? 7.457 17.016 14.867 1 93.56 160 LYS A N 1
ATOM 1333 C CA . LYS A 1 160 ? 8.773 17.5 15.258 1 93.56 160 LYS A CA 1
ATOM 1334 C C . LYS A 1 160 ? 9.375 18.375 14.164 1 93.56 160 LYS A C 1
ATOM 1336 O O . LYS A 1 160 ? 9.742 19.531 14.406 1 93.56 160 LYS A O 1
ATOM 1341 N N . THR A 1 161 ? 9.438 17.859 12.938 1 93.19 161 THR A N 1
ATOM 1342 C CA . THR A 1 161 ? 10.133 18.531 11.852 1 93.19 161 THR A CA 1
ATOM 1343 C C . THR A 1 161 ? 9.305 19.703 11.32 1 93.19 161 THR A C 1
ATOM 1345 O O . THR A 1 161 ? 9.844 20.766 11 1 93.19 161 THR A O 1
ATOM 1348 N N . PHE A 1 162 ? 8.008 19.469 11.273 1 93.25 162 PHE A N 1
ATOM 1349 C CA . PHE A 1 162 ? 7.133 20.516 10.766 1 93.25 162 PHE A CA 1
ATOM 1350 C C . PHE A 1 162 ? 7.027 21.656 11.766 1 93.25 162 PHE A C 1
ATOM 1352 O O . PHE A 1 162 ? 7.016 22.828 11.383 1 93.25 162 PHE A O 1
ATOM 1359 N N . LYS A 1 163 ? 6.918 21.297 12.992 1 93.12 163 LYS A N 1
ATOM 1360 C CA . LYS A 1 163 ? 6.93 22.297 14.055 1 93.12 163 LYS A CA 1
ATOM 1361 C C . LYS A 1 163 ? 8.203 23.141 14 1 93.12 163 LYS A C 1
ATOM 1363 O O . LYS A 1 163 ? 8.156 24.359 14.125 1 93.12 163 LYS A O 1
ATOM 1368 N N . MET A 1 164 ? 9.344 22.516 13.797 1 93.56 164 MET A N 1
ATOM 1369 C CA . MET A 1 164 ? 10.625 23.219 13.711 1 93.56 164 MET A CA 1
ATOM 1370 C C . MET A 1 164 ? 10.672 24.109 12.484 1 93.56 164 MET A C 1
ATOM 1372 O O . MET A 1 164 ? 11.195 25.234 12.547 1 93.56 164 MET A O 1
ATOM 1376 N N . PHE A 1 165 ? 10.141 23.703 11.391 1 94 165 PHE A N 1
ATOM 1377 C CA . PHE A 1 165 ? 10.094 24.484 10.164 1 94 165 PHE A CA 1
ATOM 1378 C C . PHE A 1 165 ? 9.25 25.75 10.359 1 94 165 PHE A C 1
ATOM 1380 O O . PHE A 1 165 ? 9.68 26.844 10.016 1 94 165 PHE A O 1
ATOM 1387 N N . LEU A 1 166 ? 8.07 25.531 11.008 1 93.75 166 LEU A N 1
ATOM 1388 C CA . LEU A 1 166 ? 7.199 26.672 11.266 1 93.75 166 LEU A CA 1
ATOM 1389 C C . LEU A 1 166 ? 7.867 27.656 12.227 1 93.75 166 LEU A C 1
ATOM 1391 O O . LEU A 1 166 ? 7.816 28.875 12.008 1 93.75 166 LEU A O 1
ATOM 1395 N N . LYS A 1 167 ? 8.516 27.094 13.211 1 92.56 167 LYS A N 1
ATOM 1396 C CA . LYS A 1 167 ? 9.18 27.938 14.203 1 92.56 167 LYS A CA 1
ATOM 1397 C C . LYS A 1 167 ? 10.305 28.75 13.562 1 92.56 167 LYS A C 1
ATOM 1399 O O . LYS A 1 167 ? 10.484 29.922 13.867 1 92.56 167 LYS A O 1
ATOM 1404 N N . SER A 1 168 ? 11.031 28.094 12.703 1 91.62 168 SER A N 1
ATOM 1405 C CA . SER A 1 168 ? 12.148 28.766 12.055 1 91.62 168 SER A CA 1
ATOM 1406 C C . SER A 1 168 ? 11.664 29.875 11.133 1 91.62 168 SER A C 1
ATOM 1408 O O . SER A 1 168 ? 12.336 30.906 10.992 1 91.62 168 SER A O 1
ATOM 1410 N N . ARG A 1 169 ? 10.508 29.781 10.594 1 91.81 169 ARG A N 1
ATOM 1411 C CA . ARG A 1 169 ? 10.023 30.75 9.625 1 91.81 169 ARG A CA 1
ATOM 1412 C C . ARG A 1 169 ? 9.156 31.812 10.297 1 91.81 169 ARG A C 1
ATOM 1414 O O . ARG A 1 169 ? 9.219 33 9.938 1 91.81 169 ARG A O 1
ATOM 1421 N N . LEU A 1 170 ? 8.383 31.422 11.289 1 92.69 170 LEU A N 1
ATOM 1422 C CA . LEU A 1 170 ? 7.43 32.344 11.922 1 92.69 170 LEU A CA 1
ATOM 1423 C C . LEU A 1 170 ? 7.988 32.875 13.227 1 92.69 170 LEU A C 1
ATOM 1425 O O . LEU A 1 170 ? 7.477 33.875 13.758 1 92.69 170 LEU A O 1
ATOM 1429 N N . GLN A 1 171 ? 8.914 32.188 13.859 1 89.44 171 GLN A N 1
ATOM 1430 C CA . GLN A 1 171 ? 9.602 32.625 15.086 1 89.44 171 GLN A CA 1
ATOM 1431 C C . GLN A 1 171 ? 8.742 32.344 16.312 1 89.44 171 GLN A C 1
ATOM 1433 O O . GLN A 1 171 ? 8.93 32.938 17.359 1 89.44 171 GLN A O 1
ATOM 1438 N N . PHE A 1 172 ? 7.684 31.594 16.156 1 91.81 172 PHE A N 1
ATOM 1439 C CA . PHE A 1 172 ? 6.883 31.125 17.266 1 91.81 172 PHE A CA 1
ATOM 1440 C C . PHE A 1 172 ? 6.391 29.703 17.031 1 91.81 172 PHE A C 1
ATOM 1442 O O . PHE A 1 172 ? 6.422 29.219 15.891 1 91.81 172 PHE A O 1
ATOM 1449 N N . ASP A 1 173 ? 5.887 29.016 18.062 1 92.25 173 ASP A N 1
ATOM 1450 C CA . ASP A 1 173 ? 5.41 27.641 17.984 1 92.25 173 ASP A CA 1
ATOM 1451 C C . ASP A 1 173 ? 3.906 27.594 17.719 1 92.25 173 ASP A C 1
ATOM 1453 O O . ASP A 1 173 ? 3.117 28.141 18.484 1 92.25 173 ASP A O 1
ATOM 1457 N N . VAL A 1 174 ? 3.58 26.984 16.719 1 94.69 174 VAL A N 1
ATOM 1458 C CA . VAL A 1 174 ? 2.17 26.859 16.359 1 94.69 174 VAL A CA 1
ATOM 1459 C C . VAL A 1 174 ? 1.542 25.688 17.109 1 94.69 174 VAL A C 1
ATOM 1461 O O . VAL A 1 174 ? 0.361 25.719 17.453 1 94.69 174 VAL A O 1
ATOM 1464 N N . PHE A 1 175 ? 2.322 24.641 17.344 1 95.5 175 PHE A N 1
ATOM 1465 C CA . PHE A 1 175 ? 1.812 23.422 17.953 1 95.5 175 PHE A CA 1
ATOM 1466 C C . PHE A 1 175 ? 2.137 23.375 19.438 1 95.5 175 PHE A C 1
ATOM 1468 O O . PHE A 1 175 ? 3.109 23.984 19.891 1 95.5 175 PHE A O 1
ATOM 1475 N N . GLY A 1 176 ? 1.217 22.688 20.125 1 92.62 176 GLY A N 1
ATOM 1476 C CA . GLY A 1 176 ? 1.477 22.453 21.531 1 92.62 176 GLY A CA 1
ATOM 1477 C C . GLY A 1 176 ? 2.645 21.516 21.766 1 92.62 176 GLY A C 1
ATOM 1478 O O . GLY A 1 176 ? 3.42 21.234 20.844 1 92.62 176 GLY A O 1
ATOM 1479 N N . SER A 1 177 ? 2.771 21.078 23 1 92.06 177 SER A N 1
ATOM 1480 C CA . SER A 1 177 ? 3.896 20.25 23.438 1 92.06 177 SER A CA 1
ATOM 1481 C C . SER A 1 177 ? 3.812 18.844 22.844 1 92.06 177 SER A C 1
ATOM 1483 O O . SER A 1 177 ? 2.805 18.156 23.016 1 92.06 177 SER A O 1
ATOM 1485 N N . ARG A 1 178 ? 4.902 18.406 22.234 1 92 178 ARG A N 1
ATOM 1486 C CA . ARG A 1 178 ? 4.965 17.062 21.688 1 92 178 ARG A CA 1
ATOM 1487 C C . ARG A 1 178 ? 4.918 16.016 22.797 1 92 178 ARG A C 1
ATOM 1489 O O . ARG A 1 178 ? 4.32 14.953 22.625 1 92 178 ARG A O 1
ATOM 1496 N N . LEU A 1 179 ? 5.527 16.344 23.875 1 92.38 179 LEU A N 1
ATOM 1497 C CA . LEU A 1 179 ? 5.566 15.43 25 1 92.38 179 LEU A CA 1
ATOM 1498 C C . LEU A 1 179 ? 4.168 15.188 25.562 1 92.38 179 LEU A C 1
ATOM 1500 O O . LEU A 1 179 ? 3.814 14.055 25.891 1 92.38 179 LEU A O 1
ATOM 1504 N N . GLU A 1 180 ? 3.42 16.25 25.656 1 92.81 180 GLU A N 1
ATOM 1505 C CA . GLU A 1 180 ? 2.053 16.125 26.141 1 92.81 180 GLU A CA 1
ATOM 1506 C C . GLU A 1 180 ? 1.196 15.289 25.203 1 92.81 180 GLU A C 1
ATOM 1508 O O . GLU A 1 180 ? 0.344 14.516 25.641 1 92.81 180 GLU A O 1
ATOM 1513 N N . ILE A 1 181 ? 1.396 15.438 23.938 1 93.12 181 ILE A N 1
ATOM 1514 C CA . ILE A 1 181 ? 0.655 14.68 22.938 1 93.12 181 ILE A CA 1
ATOM 1515 C C . ILE A 1 181 ? 0.971 13.188 23.094 1 93.12 181 ILE A C 1
ATOM 1517 O O . ILE A 1 181 ? 0.07 12.352 23.047 1 93.12 181 ILE A O 1
ATOM 1521 N N . GLN A 1 182 ? 2.225 12.891 23.312 1 91.88 182 GLN A N 1
ATOM 1522 C CA . GLN A 1 182 ? 2.627 11.5 23.5 1 91.88 182 GLN A CA 1
ATOM 1523 C C . GLN A 1 182 ? 2.014 10.922 24.766 1 91.88 182 GLN A C 1
ATOM 1525 O O . GLN A 1 182 ? 1.606 9.758 24.781 1 91.88 182 GLN A O 1
ATOM 1530 N N . GLU A 1 183 ? 1.947 11.773 25.75 1 91.94 183 GLU A N 1
ATOM 1531 C CA . GLU A 1 183 ? 1.346 11.336 27 1 91.94 183 GLU A CA 1
ATOM 1532 C C . GLU A 1 183 ? -0.148 11.07 26.844 1 91.94 183 GLU A C 1
ATOM 1534 O O . GLU A 1 183 ? -0.677 10.094 27.375 1 91.94 183 GLU A O 1
ATOM 1539 N N . MET A 1 184 ? -0.775 11.852 26.141 1 91 184 MET A N 1
ATOM 1540 C CA . MET A 1 184 ? -2.201 11.664 25.891 1 91 184 MET A CA 1
ATOM 1541 C C . MET A 1 184 ? -2.445 10.398 25.078 1 91 184 MET A C 1
ATOM 1543 O O . MET A 1 184 ? -3.398 9.656 25.344 1 91 184 MET A O 1
ATOM 1547 N N . LYS A 1 185 ? -1.606 10.141 24.109 1 89.88 185 LYS A N 1
ATOM 1548 C CA . LYS A 1 185 ? -1.715 8.922 23.312 1 89.88 185 LYS A CA 1
ATOM 1549 C C . LYS A 1 185 ? -1.509 7.68 24.172 1 89.88 185 LYS A C 1
ATOM 1551 O O . LYS A 1 185 ? -2.186 6.668 23.984 1 89.88 185 LYS A O 1
ATOM 1556 N N . LYS A 1 186 ? -0.591 7.801 25.078 1 86.56 186 LYS A N 1
ATOM 1557 C CA . LYS A 1 186 ? -0.328 6.68 25.984 1 86.56 186 LYS A CA 1
ATOM 1558 C C . LYS A 1 186 ? -1.527 6.406 26.891 1 86.56 186 LYS A C 1
ATOM 1560 O O . LYS A 1 186 ? -1.841 5.25 27.172 1 86.56 186 LYS A O 1
ATOM 1565 N N . LYS A 1 187 ? -2.131 7.453 27.219 1 83.19 187 LYS A N 1
ATOM 1566 C CA . LYS A 1 187 ? -3.303 7.324 28.078 1 83.19 187 LYS A CA 1
ATOM 1567 C C . LYS A 1 187 ? -4.469 6.691 27.328 1 83.19 187 LYS A C 1
ATOM 1569 O O . LYS A 1 187 ? -5.344 6.066 27.938 1 83.19 187 LYS A O 1
ATOM 1574 N N . CYS A 1 188 ? -4.484 6.895 26.031 1 82.62 188 CYS A N 1
ATOM 1575 C CA . CYS A 1 188 ? -5.543 6.344 25.203 1 82.62 188 CYS A CA 1
ATOM 1576 C C . CYS A 1 188 ? -5.301 4.867 24.906 1 82.62 188 CYS A C 1
ATOM 1578 O O . CYS A 1 188 ? -6.191 4.168 24.422 1 82.62 188 CYS A O 1
ATOM 1580 N N . ALA A 1 189 ? -4.109 4.438 25.156 1 77.69 189 ALA A N 1
ATOM 1581 C CA . ALA A 1 189 ? -3.773 3.051 24.844 1 77.69 189 ALA A CA 1
ATOM 1582 C C . ALA A 1 189 ? -4.688 2.082 25.594 1 77.69 189 ALA A C 1
ATOM 1584 O O . ALA A 1 189 ? -4.867 2.193 26.812 1 77.69 189 ALA A O 1
ATOM 1585 N N . PRO A 1 190 ? -5.484 1.301 24.625 1 72.75 190 PRO A N 1
ATOM 1586 C CA . PRO A 1 190 ? -6.5 0.451 25.25 1 72.75 190 PRO A CA 1
ATOM 1587 C C . PRO A 1 190 ? -5.906 -0.58 26.203 1 72.75 190 PRO A C 1
ATOM 1589 O O . PRO A 1 190 ? -6.641 -1.258 26.938 1 72.75 190 PRO A O 1
ATOM 1592 N N . GLY A 1 191 ? -4.754 -0.418 26.922 1 64.88 191 GLY A N 1
ATOM 1593 C CA . GLY A 1 191 ? -4.109 -1.177 27.969 1 64.88 191 GLY A CA 1
ATOM 1594 C C . GLY A 1 191 ? -4.531 -2.635 28 1 64.88 191 GLY A C 1
ATOM 1595 O O . GLY A 1 191 ? -4.43 -3.336 27 1 64.88 191 GLY A O 1
ATOM 1596 N N . VAL A 1 192 ? -5.367 -2.934 29.062 1 78.12 192 VAL A N 1
ATOM 1597 C CA . VAL A 1 192 ? -5.766 -4.227 29.594 1 78.12 192 VAL A CA 1
ATOM 1598 C C . VAL A 1 192 ? -7.137 -4.621 29.047 1 78.12 192 VAL A C 1
ATOM 1600 O O . VAL A 1 192 ? -7.57 -5.766 29.203 1 78.12 192 VAL A O 1
ATOM 1603 N N . ASP A 1 193 ? -7.707 -3.76 28.062 1 91.44 193 ASP A N 1
ATOM 1604 C CA . ASP A 1 193 ? -9.086 -3.992 27.641 1 91.44 193 ASP A CA 1
ATOM 1605 C C . ASP A 1 193 ? -9.156 -4.977 26.484 1 91.44 193 ASP A C 1
ATOM 1607 O O . ASP A 1 193 ? -10.234 -5.445 26.125 1 91.44 193 ASP A O 1
ATOM 1611 N N . TYR A 1 194 ? -8.078 -5.25 25.891 1 94.94 194 TYR A N 1
ATOM 1612 C CA . TYR A 1 194 ? -8.07 -6.113 24.719 1 94.94 194 TYR A CA 1
ATOM 1613 C C . TYR A 1 194 ? -7.105 -7.277 24.906 1 94.94 194 TYR A C 1
ATOM 1615 O O . TYR A 1 194 ? -6.105 -7.156 25.609 1 94.94 194 TYR A O 1
ATOM 1623 N N . LYS A 1 195 ? -7.453 -8.328 24.328 1 93.94 195 LYS A N 1
ATOM 1624 C CA . LYS A 1 195 ? -6.578 -9.484 24.188 1 93.94 195 LYS A CA 1
ATOM 1625 C C . LYS A 1 195 ? -6 -9.586 22.781 1 93.94 195 LYS A C 1
ATOM 1627 O O . LYS A 1 195 ? -6.738 -9.5 21.797 1 93.94 195 LYS A O 1
ATOM 1632 N N . ILE A 1 196 ? -4.699 -9.688 22.672 1 92.88 196 ILE A N 1
ATOM 1633 C CA . ILE A 1 196 ? -4.023 -9.844 21.391 1 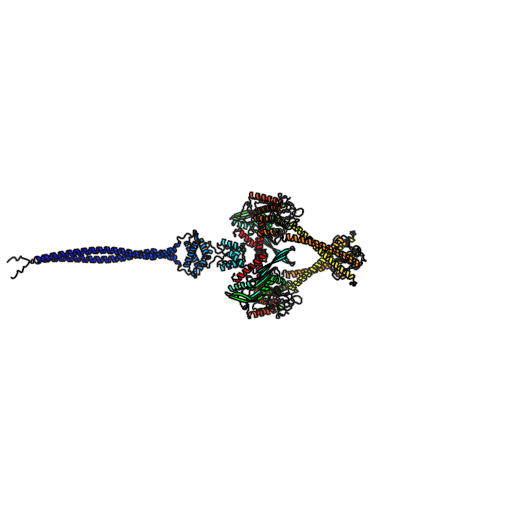92.88 196 ILE A CA 1
ATOM 1634 C C . ILE A 1 196 ? -3.354 -11.219 21.328 1 92.88 196 ILE A C 1
ATOM 1636 O O . ILE A 1 196 ? -2.457 -11.516 22.125 1 92.88 196 ILE A O 1
ATOM 1640 N N . ASP A 1 197 ? -3.783 -12.023 20.391 1 91.25 197 ASP A N 1
ATOM 1641 C CA . ASP A 1 197 ? -3.184 -13.328 20.156 1 91.25 197 ASP A CA 1
ATOM 1642 C C . ASP A 1 197 ? -2.434 -13.359 18.828 1 91.25 197 ASP A C 1
ATOM 1644 O O . ASP A 1 197 ? -2.941 -12.883 17.812 1 91.25 197 ASP A O 1
ATOM 1648 N N . ILE A 1 198 ? -1.191 -13.859 18.875 1 88.5 198 ILE A N 1
ATOM 1649 C CA . ILE A 1 198 ? -0.412 -14.016 17.656 1 88.5 198 ILE A CA 1
ATOM 1650 C C . ILE A 1 198 ? -0.553 -15.445 17.125 1 88.5 198 ILE A C 1
ATOM 1652 O O . ILE A 1 198 ? -0.291 -16.406 17.859 1 88.5 198 ILE A O 1
ATOM 1656 N N . ILE A 1 199 ? -1.028 -15.516 15.93 1 84.31 199 ILE A N 1
ATOM 1657 C CA . ILE A 1 199 ? -1.269 -16.812 15.297 1 84.31 199 ILE A CA 1
ATOM 1658 C C . ILE A 1 199 ? -0.183 -17.078 14.266 1 84.31 199 ILE A C 1
ATOM 1660 O O . ILE A 1 199 ? 0.109 -16.234 13.414 1 84.31 199 ILE A O 1
ATOM 1664 N N . ALA A 1 200 ? 0.442 -18.266 14.367 1 78.69 200 ALA A N 1
ATOM 1665 C CA . ALA A 1 200 ? 1.44 -18.688 13.391 1 78.69 200 ALA A CA 1
ATOM 1666 C C . ALA A 1 200 ? 0.779 -19.344 12.18 1 78.69 200 ALA A C 1
ATOM 1668 O O . ALA A 1 200 ? -0.072 -20.219 12.32 1 78.69 200 ALA A O 1
ATOM 1669 N N . ASN A 1 201 ? 0.9 -18.656 11.062 1 73.88 201 ASN A N 1
ATOM 1670 C CA . ASN A 1 201 ? 0.378 -19.188 9.805 1 73.88 201 ASN A CA 1
ATOM 1671 C C . ASN A 1 201 ? 1.489 -19.406 8.789 1 73.88 201 ASN A C 1
ATOM 1673 O O . ASN A 1 201 ? 2.656 -19.109 9.055 1 73.88 201 ASN A O 1
ATOM 1677 N N . GLU A 1 202 ? 1.271 -20.219 7.738 1 69.94 202 GLU A N 1
ATOM 1678 C CA . GLU A 1 202 ? 2.215 -20.406 6.641 1 69.94 202 GLU A CA 1
ATOM 1679 C C . GLU A 1 202 ? 1.697 -19.797 5.348 1 69.94 202 GLU A C 1
ATOM 1681 O O . GLU A 1 202 ? 0.498 -19.844 5.066 1 69.94 202 GLU A O 1
ATOM 1686 N N . LYS A 1 203 ? 2.51 -18.953 4.77 1 68.44 203 LYS A N 1
ATOM 1687 C CA . LYS A 1 203 ? 2.162 -18.406 3.465 1 68.44 203 LYS A CA 1
ATOM 1688 C C . LYS A 1 203 ? 3.029 -19 2.361 1 68.44 203 LYS A C 1
ATOM 1690 O O . LYS A 1 203 ? 4.227 -19.234 2.561 1 68.44 203 LYS A O 1
ATOM 1695 N N . VAL A 1 204 ? 2.348 -19.406 1.302 1 63.69 204 VAL A N 1
ATOM 1696 C CA . VAL A 1 204 ? 3.072 -19.922 0.144 1 63.69 204 VAL A CA 1
ATOM 1697 C C . VAL A 1 204 ? 3.471 -18.766 -0.771 1 63.69 204 VAL A C 1
ATOM 1699 O O . VAL A 1 204 ? 2.619 -17.984 -1.205 1 63.69 204 VAL A O 1
ATOM 1702 N N . THR A 1 205 ? 4.676 -18.516 -0.845 1 60.16 205 THR A N 1
ATOM 1703 C CA . THR A 1 205 ? 5.176 -17.469 -1.723 1 60.16 205 THR A CA 1
ATOM 1704 C C . THR A 1 205 ? 4.855 -17.781 -3.182 1 60.16 205 THR A C 1
ATOM 1706 O O . THR A 1 205 ? 4.402 -18.891 -3.498 1 60.16 205 THR A O 1
ATOM 1709 N N . LYS A 1 206 ? 5.07 -16.781 -4.02 1 58.03 206 LYS A N 1
ATOM 1710 C CA . LYS A 1 206 ? 4.855 -16.938 -5.453 1 58.03 206 LYS A CA 1
ATOM 1711 C C . LYS A 1 206 ? 5.691 -18.094 -6.008 1 58.03 206 LYS A C 1
ATOM 1713 O O . LYS A 1 206 ? 5.289 -18.75 -6.961 1 58.03 206 LYS A O 1
ATOM 1718 N N . THR A 1 207 ? 6.766 -18.328 -5.352 1 56.22 207 THR A N 1
ATOM 1719 C CA . THR A 1 207 ? 7.68 -19.375 -5.805 1 56.22 207 THR A CA 1
ATOM 1720 C C . THR A 1 207 ? 7.312 -20.719 -5.184 1 56.22 207 THR A C 1
ATOM 1722 O O . THR A 1 207 ? 8.031 -21.703 -5.359 1 56.22 207 THR A O 1
ATOM 1725 N N . GLY A 1 208 ? 6.164 -20.75 -4.449 1 57.97 208 GLY A N 1
ATOM 1726 C CA . GLY A 1 208 ? 5.691 -22 -3.891 1 57.97 208 GLY A CA 1
ATOM 1727 C C . GLY A 1 208 ? 6.309 -22.328 -2.545 1 57.97 208 GLY A C 1
ATOM 1728 O O . GLY A 1 208 ? 6.039 -23.391 -1.971 1 57.97 208 GLY A O 1
ATOM 1729 N N . ARG A 1 209 ? 7.203 -21.516 -2.123 1 55.72 209 ARG A N 1
ATOM 1730 C CA . ARG A 1 209 ? 7.836 -21.75 -0.829 1 55.72 209 ARG A CA 1
ATOM 1731 C C . ARG A 1 209 ? 6.891 -21.391 0.314 1 55.72 209 ARG A C 1
ATOM 1733 O O . ARG A 1 209 ? 6.188 -20.391 0.256 1 55.72 209 ARG A O 1
ATOM 1740 N N . ARG A 1 210 ? 6.859 -22.266 1.294 1 64.31 210 ARG A N 1
ATOM 1741 C CA . ARG A 1 210 ? 6.078 -22.031 2.504 1 64.31 210 ARG A CA 1
ATOM 1742 C C . ARG A 1 210 ? 6.887 -21.234 3.527 1 64.31 210 ARG A C 1
ATOM 1744 O O . ARG A 1 210 ? 7.961 -21.656 3.949 1 64.31 210 ARG A O 1
ATOM 1751 N N . VAL A 1 211 ? 6.449 -20.031 3.742 1 64.81 211 VAL A N 1
ATOM 1752 C CA . VAL A 1 211 ? 7.129 -19.188 4.719 1 64.81 211 VAL A CA 1
ATOM 1753 C C . VAL A 1 211 ? 6.223 -18.953 5.926 1 64.81 211 VAL A C 1
ATOM 1755 O O . VAL A 1 211 ? 5.023 -18.719 5.77 1 64.81 211 VAL A O 1
ATOM 1758 N N . PRO A 1 212 ? 6.801 -19.172 7.098 1 68.88 212 PRO A N 1
ATOM 1759 C CA . PRO A 1 212 ? 6 -18.906 8.297 1 68.88 212 PRO A CA 1
ATOM 1760 C C . PRO A 1 212 ? 5.637 -17.438 8.445 1 68.88 212 PRO A C 1
ATOM 1762 O O . PRO A 1 212 ? 6.5 -16.562 8.281 1 68.88 212 PRO A O 1
ATOM 1765 N N . VAL A 1 213 ? 4.305 -17.188 8.445 1 73.25 213 VAL A N 1
ATOM 1766 C CA . VAL A 1 213 ? 3.855 -15.82 8.664 1 73.25 213 VAL A CA 1
ATOM 1767 C C . VAL A 1 213 ? 3.053 -15.742 9.961 1 73.25 213 VAL A C 1
ATOM 1769 O O . VAL A 1 213 ? 2.436 -16.734 10.375 1 73.25 213 VAL A O 1
ATOM 1772 N N . GLN A 1 214 ? 3.258 -14.609 10.641 1 78.44 214 GLN A N 1
ATOM 1773 C CA . GLN A 1 214 ? 2.496 -14.352 11.859 1 78.44 214 GLN A CA 1
ATOM 1774 C C . GLN A 1 214 ? 1.356 -13.375 11.602 1 78.44 214 GLN A C 1
ATOM 1776 O O . GLN A 1 214 ? 1.49 -12.461 10.789 1 78.44 214 GLN A O 1
ATOM 1781 N N . SER A 1 215 ? 0.123 -13.719 12.148 1 85.88 215 SER A N 1
ATOM 1782 C CA . SER A 1 215 ? -1.011 -12.797 12.102 1 85.88 215 SER A CA 1
ATOM 1783 C C . SER A 1 215 ? -1.618 -12.602 13.484 1 85.88 215 SER A C 1
ATOM 1785 O O . SER A 1 215 ? -1.417 -13.43 14.383 1 85.88 215 SER A O 1
ATOM 1787 N N . SER A 1 216 ? -2.199 -11.5 13.656 1 87.62 216 SER A N 1
ATOM 1788 C CA . SER A 1 216 ? -2.773 -11.195 14.961 1 87.62 216 SER A CA 1
ATOM 1789 C C . SER A 1 216 ? -4.281 -11.422 14.969 1 87.62 216 SER A C 1
ATOM 1791 O O . SER A 1 216 ? -4.938 -11.289 13.93 1 87.62 216 SER A O 1
ATOM 1793 N N . SER A 1 217 ? -4.82 -11.906 16.094 1 93.31 217 SER A N 1
ATOM 1794 C CA . SER A 1 217 ? -6.234 -11.938 16.438 1 93.31 217 SER A CA 1
ATOM 1795 C C . SER A 1 217 ? -6.508 -11.102 17.688 1 93.31 217 SER A C 1
ATOM 1797 O O . SER A 1 217 ? -5.945 -11.367 18.75 1 93.31 217 SER A O 1
ATOM 1799 N N . VAL A 1 218 ? -7.32 -10.133 17.547 1 96.06 218 VAL A N 1
ATOM 1800 C CA . VAL A 1 218 ? -7.574 -9.18 18.609 1 96.06 218 VAL A CA 1
ATOM 1801 C C . VAL A 1 218 ? -9.047 -9.234 19.016 1 96.06 218 VAL A C 1
ATOM 1803 O O . VAL A 1 218 ? -9.93 -9.328 18.156 1 96.06 218 VAL A O 1
ATOM 1806 N N . GLY A 1 219 ? -9.352 -9.266 20.328 1 96.69 219 GLY A N 1
ATOM 1807 C CA . GLY A 1 219 ? -10.703 -9.227 20.859 1 96.69 219 GLY A CA 1
ATOM 1808 C C . GLY A 1 219 ? -10.812 -8.43 22.141 1 96.69 219 GLY A C 1
ATOM 1809 O O . GLY A 1 219 ? -9.891 -8.43 22.969 1 96.69 219 GLY A O 1
ATOM 1810 N N . ILE A 1 220 ? -11.891 -7.742 22.328 1 97.19 220 ILE A N 1
ATOM 1811 C CA . ILE A 1 220 ? -12.117 -6.941 23.531 1 97.19 220 ILE A CA 1
ATOM 1812 C C . ILE A 1 220 ? -12.406 -7.855 24.719 1 97.19 220 ILE A C 1
ATOM 1814 O O . ILE A 1 220 ? -13.094 -8.867 24.578 1 97.19 220 ILE A O 1
ATOM 1818 N N . LEU A 1 221 ? -11.883 -7.516 25.922 1 95.44 221 LEU A N 1
ATOM 1819 C CA . LEU A 1 221 ? -12.039 -8.32 27.125 1 95.44 221 LEU A CA 1
ATOM 1820 C C . LEU A 1 221 ? -13.109 -7.73 28.047 1 95.44 221 LEU A C 1
ATOM 1822 O O . LEU A 1 221 ? -13.773 -8.461 28.781 1 95.44 221 LEU A O 1
ATOM 1826 N N . HIS A 1 222 ? -13.25 -6.43 28.047 1 94.44 222 HIS A N 1
ATOM 1827 C CA . HIS A 1 222 ? -14.156 -5.742 28.969 1 94.44 222 HIS A CA 1
ATOM 1828 C C . HIS A 1 222 ? -15.102 -4.816 28.219 1 94.44 222 HIS A C 1
ATOM 1830 O O . HIS A 1 222 ? -15.102 -3.605 28.438 1 94.44 222 HIS A O 1
ATOM 1836 N N . LEU A 1 223 ? -15.977 -5.43 27.469 1 96.81 223 LEU A N 1
ATOM 1837 C CA . LEU A 1 223 ? -16.844 -4.695 26.562 1 96.81 223 LEU A CA 1
ATOM 1838 C C . LEU A 1 223 ? -17.766 -3.756 27.344 1 96.81 223 LEU A C 1
ATOM 1840 O O . LEU A 1 223 ? -17.891 -2.576 27 1 96.81 223 LEU A O 1
ATOM 1844 N N . GLU A 1 224 ? -18.391 -4.223 28.391 1 96.19 224 GLU A N 1
ATOM 1845 C CA . GLU A 1 224 ? -19.359 -3.434 29.156 1 96.19 224 GLU A CA 1
ATOM 1846 C C . GLU A 1 224 ? -18.688 -2.209 29.781 1 96.19 224 GLU A C 1
ATOM 1848 O O . GLU A 1 224 ? -19.266 -1.112 29.75 1 96.19 224 GLU A O 1
ATOM 1853 N N . GLU A 1 225 ? -17.562 -2.418 30.344 1 94.38 225 GLU A N 1
ATOM 1854 C CA . GLU A 1 225 ? -16.844 -1.32 30.984 1 94.38 225 GLU A CA 1
ATOM 1855 C C . GLU A 1 225 ? -16.453 -0.248 29.969 1 94.38 225 GLU A C 1
ATOM 1857 O O . GLU A 1 225 ? -16.594 0.947 30.234 1 94.38 225 GLU A O 1
ATOM 1862 N N . VAL A 1 226 ? -15.945 -0.707 28.828 1 95.56 226 VAL A N 1
ATOM 1863 C CA . VAL A 1 226 ? -15.508 0.233 27.797 1 95.56 226 VAL A CA 1
ATOM 1864 C C . VAL A 1 226 ? -16.719 0.999 27.25 1 95.56 226 VAL A C 1
ATOM 1866 O O . VAL A 1 226 ? -16.656 2.215 27.062 1 95.56 226 VAL A O 1
ATOM 1869 N N . LEU A 1 227 ? -17.781 0.315 27.047 1 97.12 227 LEU A N 1
ATOM 1870 C CA . LEU A 1 227 ? -19 0.954 26.547 1 97.12 227 LEU A CA 1
ATOM 1871 C C . LEU A 1 227 ? -19.516 1.961 27.562 1 97.12 227 LEU A C 1
ATOM 1873 O O . LEU A 1 227 ? -19.953 3.055 27.203 1 97.12 227 LEU A O 1
ATOM 1877 N N . SER A 1 228 ? -19.484 1.586 28.828 1 96.94 228 SER A N 1
ATOM 1878 C CA . SER A 1 228 ? -19.906 2.48 29.891 1 96.94 228 SER A CA 1
ATOM 1879 C C . SER A 1 228 ? -19.094 3.768 29.906 1 96.94 228 SER A C 1
ATOM 1881 O O . SER A 1 228 ? -19.656 4.859 30.031 1 96.94 228 SER A O 1
ATOM 1883 N N . ARG A 1 229 ? -17.828 3.604 29.797 1 94.38 229 ARG A N 1
ATOM 1884 C CA . ARG A 1 229 ? -16.938 4.766 29.766 1 94.38 229 ARG A CA 1
ATOM 1885 C C . ARG A 1 229 ? -17.266 5.668 28.578 1 94.38 229 ARG A C 1
ATOM 1887 O O . ARG A 1 229 ? -17.281 6.895 28.703 1 94.38 229 ARG A O 1
ATOM 1894 N N . ARG A 1 230 ? -17.516 5.148 27.422 1 96.5 230 ARG A N 1
ATOM 1895 C CA . ARG A 1 230 ? -17.812 5.926 26.234 1 96.5 230 ARG A CA 1
ATOM 1896 C C . ARG A 1 230 ? -19.141 6.648 26.344 1 96.5 230 ARG A C 1
ATOM 1898 O O . ARG A 1 230 ? -19.266 7.82 26 1 96.5 230 ARG A O 1
ATOM 1905 N N . LEU A 1 231 ? -20.094 5.918 26.875 1 97.56 231 LEU A N 1
ATOM 1906 C CA . LEU A 1 231 ? -21.406 6.531 27.062 1 97.56 231 LEU A CA 1
ATOM 1907 C C . LEU A 1 231 ? -21.344 7.68 28.047 1 97.56 231 LEU A C 1
ATOM 1909 O O . LEU A 1 231 ? -22 8.711 27.875 1 97.56 231 LEU A O 1
ATOM 1913 N N . SER A 1 232 ? -20.547 7.52 29.109 1 96.94 232 SER A N 1
ATOM 1914 C CA . SER A 1 232 ? -20.344 8.594 30.078 1 96.94 232 SER A CA 1
ATOM 1915 C C . SER A 1 232 ? -19.719 9.82 29.422 1 96.94 232 SER A C 1
ATOM 1917 O O . SER A 1 232 ? -20.125 10.953 29.703 1 96.94 232 SER A O 1
ATOM 1919 N N . ALA A 1 233 ? -18.766 9.539 28.562 1 94.81 233 ALA A N 1
ATOM 1920 C CA . ALA A 1 233 ? -18.094 10.633 27.875 1 94.81 233 ALA A CA 1
ATOM 1921 C C . ALA A 1 233 ? -19.047 11.328 26.891 1 94.81 233 ALA A C 1
ATOM 1923 O O . ALA A 1 233 ? -19.062 12.555 26.812 1 94.81 233 ALA A O 1
ATOM 1924 N N . LEU A 1 234 ? -19.828 10.578 26.172 1 96.5 234 LEU A N 1
ATOM 1925 C CA . LEU A 1 234 ? -20.797 11.117 25.234 1 96.5 234 LEU A CA 1
ATOM 1926 C C . LEU A 1 234 ? -21.859 11.938 25.953 1 96.5 234 LEU A C 1
ATOM 1928 O O . LEU A 1 234 ? -22.312 12.969 25.438 1 96.5 234 LEU A O 1
ATOM 1932 N N . GLN A 1 235 ? -22.203 11.477 27.094 1 95.75 235 GLN A N 1
ATOM 1933 C CA . GLN A 1 235 ? -23.156 12.211 27.922 1 95.75 235 GLN A CA 1
ATOM 1934 C C . GLN A 1 235 ? -22.578 13.539 28.391 1 95.75 235 GLN A C 1
ATOM 1936 O O . GLN A 1 235 ? -23.25 14.57 28.344 1 95.75 235 GLN A O 1
ATOM 1941 N N . LYS A 1 236 ? -21.438 13.477 28.844 1 94 236 LYS A N 1
ATOM 1942 C CA . LYS A 1 236 ? -20.75 14.664 29.344 1 94 236 LYS A CA 1
ATOM 1943 C C . LYS A 1 236 ? -20.594 15.719 28.266 1 94 236 LYS A C 1
ATOM 1945 O O . LYS A 1 236 ? -20.719 16.922 28.531 1 94 236 LYS A O 1
ATOM 1950 N N . SER A 1 237 ? -20.359 15.305 27.047 1 93.56 237 SER A N 1
ATOM 1951 C CA . SER A 1 237 ? -20.141 16.234 25.938 1 93.56 237 SER A CA 1
ATOM 1952 C C . SER A 1 237 ? -21.469 16.672 25.312 1 93.56 237 SER A C 1
ATOM 1954 O O . SER A 1 237 ? -21.484 17.531 24.422 1 93.56 237 SER A O 1
ATOM 1956 N N . GLY A 1 238 ? -22.531 16.062 25.609 1 92.38 238 GLY A N 1
ATOM 1957 C CA . GLY A 1 238 ? -23.828 16.422 25.094 1 92.38 238 GLY A CA 1
ATOM 1958 C C . GLY A 1 238 ? -24.141 15.75 23.766 1 92.38 238 GLY A C 1
ATOM 1959 O O . GLY A 1 238 ? -25.094 16.141 23.078 1 92.38 238 GLY A O 1
ATOM 1960 N N . ARG A 1 239 ? -23.422 14.703 23.422 1 94.31 239 ARG A N 1
ATOM 1961 C CA . ARG A 1 239 ? -23.594 14.062 22.125 1 94.31 239 ARG A CA 1
ATOM 1962 C C . ARG A 1 239 ? -24.578 12.891 22.219 1 94.31 239 ARG A C 1
ATOM 1964 O O . ARG A 1 239 ? -25.047 12.391 21.203 1 94.31 239 ARG A O 1
ATOM 1971 N N . LEU A 1 240 ? -24.734 12.383 23.422 1 95.75 240 LEU A N 1
ATOM 1972 C CA . LEU A 1 240 ? -25.688 11.289 23.609 1 95.75 240 LEU A CA 1
ATOM 1973 C C . LEU A 1 240 ? -27.125 11.789 23.484 1 95.75 240 LEU A C 1
ATOM 1975 O O . LEU A 1 240 ? -27.531 12.711 24.188 1 95.75 240 LEU A O 1
ATOM 1979 N N . ARG A 1 241 ? -27.844 11.148 22.547 1 93.88 241 ARG A N 1
ATOM 1980 C CA . ARG A 1 241 ? -29.188 11.633 22.25 1 93.88 241 ARG A CA 1
ATOM 1981 C C . ARG A 1 241 ? -30.188 10.477 22.188 1 93.88 241 ARG A C 1
ATOM 1983 O O . ARG A 1 241 ? -29.828 9.359 21.828 1 93.88 241 ARG A O 1
ATOM 1990 N N . PHE A 1 242 ? -31.422 10.789 22.531 1 95.44 242 PHE A N 1
ATOM 1991 C CA . PHE A 1 242 ? -32.531 9.852 22.469 1 95.44 242 PHE A CA 1
ATOM 1992 C C . PHE A 1 242 ? -33.688 10.438 21.656 1 95.44 242 PHE A C 1
ATOM 1994 O O . PHE A 1 242 ? -34 11.633 21.766 1 95.44 242 PHE A O 1
ATOM 2001 N N . ASP A 1 243 ? -34.25 9.672 20.766 1 94.69 243 ASP A N 1
ATOM 2002 C CA . ASP A 1 243 ? -35.375 10.086 19.953 1 94.69 243 ASP A CA 1
ATOM 2003 C C . ASP A 1 243 ? -36.375 8.938 19.75 1 94.69 243 ASP A C 1
ATOM 2005 O O . ASP A 1 243 ? -36.312 7.938 20.484 1 94.69 243 ASP A O 1
ATOM 2009 N N . ALA A 1 244 ? -37.25 9.062 18.812 1 93.44 244 ALA A N 1
ATOM 2010 C CA . ALA A 1 244 ? -38.344 8.102 18.641 1 93.44 244 ALA A CA 1
ATOM 2011 C C . ALA A 1 244 ? -37.812 6.766 18.141 1 93.44 244 ALA A C 1
ATOM 2013 O O . ALA A 1 244 ? -38.438 5.727 18.328 1 93.44 244 ALA A O 1
ATOM 2014 N N . ALA A 1 245 ? -36.719 6.793 17.531 1 92.81 245 ALA A N 1
ATOM 2015 C CA . ALA A 1 245 ? -36.125 5.559 17 1 92.81 245 ALA A CA 1
ATOM 2016 C C . ALA A 1 245 ? -35.438 4.754 18.078 1 92.81 245 ALA A C 1
ATOM 2018 O O . ALA A 1 245 ? -35.375 3.523 18.016 1 92.81 245 ALA A O 1
ATOM 2019 N N . THR A 1 246 ? -34.906 5.426 19.062 1 94.62 246 THR A N 1
ATOM 2020 C CA . THR A 1 246 ? -34.156 4.738 20.125 1 94.62 246 THR A CA 1
ATOM 2021 C C . THR A 1 246 ? -35.031 4.582 21.359 1 94.62 246 THR A C 1
ATOM 2023 O O . THR A 1 246 ? -34.812 3.693 22.188 1 94.62 246 THR A O 1
ATOM 2026 N N . ASN A 1 247 ? -36 5.48 21.484 1 92.62 247 ASN A N 1
ATOM 2027 C CA . ASN A 1 247 ? -36.75 5.57 22.719 1 92.62 247 ASN A CA 1
ATOM 2028 C C . ASN A 1 247 ? -35.844 5.785 23.922 1 92.62 247 ASN A C 1
ATOM 2030 O O . ASN A 1 247 ? -34.969 6.656 23.906 1 92.62 247 ASN A O 1
ATOM 2034 N N . ASP A 1 248 ? -35.969 4.98 24.969 1 94.12 248 ASP A N 1
ATOM 2035 C CA . ASP A 1 248 ? -35.125 5.133 26.156 1 94.12 248 ASP A CA 1
ATOM 2036 C C . ASP A 1 248 ? -34 4.105 26.172 1 94.12 248 ASP A C 1
ATOM 2038 O O . ASP A 1 248 ? -33.219 4.051 27.109 1 94.12 248 ASP A O 1
ATOM 2042 N N . ASP A 1 249 ? -33.875 3.488 25.094 1 96.56 249 ASP A N 1
ATOM 2043 C CA . ASP A 1 249 ? -32.906 2.412 25.016 1 96.56 249 ASP A CA 1
ATOM 2044 C C . ASP A 1 249 ? -31.578 2.914 24.438 1 96.56 249 ASP A C 1
ATOM 2046 O O . ASP A 1 249 ? -31.547 3.926 23.734 1 96.56 249 ASP A O 1
ATOM 2050 N N . ILE A 1 250 ? -30.516 2.24 24.875 1 97.62 250 ILE A N 1
ATOM 2051 C CA . ILE A 1 250 ? -29.25 2.373 24.156 1 97.62 250 ILE A CA 1
ATOM 2052 C C . ILE A 1 250 ? -29.234 1.437 22.953 1 97.62 250 ILE A C 1
ATOM 2054 O O . ILE A 1 250 ? -29.281 0.213 23.109 1 97.62 250 ILE A O 1
ATOM 2058 N N . LEU A 1 251 ? -29.25 2.035 21.781 1 96.62 251 LEU A N 1
ATOM 2059 C CA . LEU A 1 251 ? -29.281 1.272 20.531 1 96.62 251 LEU A CA 1
ATOM 2060 C C . LEU A 1 251 ? -27.875 0.932 20.078 1 96.62 251 LEU A C 1
ATOM 2062 O O . LEU A 1 251 ? -27.047 1.826 19.859 1 96.62 251 LEU A O 1
ATOM 2066 N N . ILE A 1 252 ? -27.578 -0.37 19.906 1 96.94 252 ILE A N 1
ATOM 2067 C CA . ILE A 1 252 ? -26.234 -0.812 19.531 1 96.94 252 ILE A CA 1
ATOM 2068 C C . ILE A 1 252 ? -26.312 -1.654 18.25 1 96.94 252 ILE A C 1
ATOM 2070 O O . ILE A 1 252 ? -27.125 -2.582 18.156 1 96.94 252 ILE A O 1
ATOM 2074 N N . GLY A 1 253 ? -25.578 -1.213 17.266 1 96.44 253 GLY A N 1
ATOM 2075 C CA . GLY A 1 253 ? -25.359 -2.051 16.094 1 96.44 253 GLY A CA 1
ATOM 2076 C C . GLY A 1 253 ? -24.141 -2.93 16.203 1 96.44 253 GLY A C 1
ATOM 2077 O O . GLY A 1 253 ? -23.062 -2.457 16.578 1 96.44 253 GLY A O 1
ATOM 2078 N N . VAL A 1 254 ? -24.281 -4.238 16.016 1 96.44 254 VAL A N 1
ATOM 2079 C CA . VAL A 1 254 ? -23.156 -5.164 15.953 1 96.44 254 VAL A CA 1
ATOM 2080 C C . VAL A 1 254 ? -22.781 -5.434 14.5 1 96.44 254 VAL A C 1
ATOM 2082 O O . VAL A 1 254 ? -23.406 -6.25 13.828 1 96.44 254 VAL A O 1
ATOM 2085 N N . ALA A 1 255 ? -21.703 -4.816 14.117 1 96.25 255 ALA A N 1
ATOM 2086 C CA . ALA A 1 255 ? -21.359 -4.82 12.703 1 96.25 255 ALA A CA 1
ATOM 2087 C C . ALA A 1 255 ? -20.094 -5.637 12.445 1 96.25 255 ALA A C 1
ATOM 2089 O O . ALA A 1 255 ? -19.156 -5.602 13.25 1 96.25 255 ALA A O 1
ATOM 2090 N N . GLY A 1 256 ? -20.047 -6.375 11.336 1 94.88 256 GLY A N 1
ATOM 2091 C CA . GLY A 1 256 ? -18.875 -7.129 10.945 1 94.88 256 GLY A CA 1
ATOM 2092 C C . GLY A 1 256 ? -18.781 -7.371 9.453 1 94.88 256 GLY A C 1
ATOM 2093 O O . GLY A 1 256 ? -19.781 -7.254 8.734 1 94.88 256 GLY A O 1
ATOM 2094 N N . ASP A 1 257 ? -17.625 -7.559 9.031 1 94.19 257 ASP A N 1
ATOM 2095 C CA . ASP A 1 257 ? -17.375 -7.84 7.621 1 94.19 257 ASP A CA 1
ATOM 2096 C C . ASP A 1 257 ? -15.883 -8.109 7.375 1 94.19 257 ASP A C 1
ATOM 2098 O O . ASP A 1 257 ? -15.031 -7.656 8.133 1 94.19 257 ASP A O 1
ATOM 2102 N N . LYS A 1 258 ? -15.672 -8.922 6.375 1 93.25 258 LYS A N 1
ATOM 2103 C CA . LYS A 1 258 ? -14.297 -9.102 5.922 1 93.25 258 LYS A CA 1
ATOM 2104 C C . LYS A 1 258 ? -13.922 -8.07 4.867 1 93.25 258 LYS A C 1
ATOM 2106 O O . LYS A 1 258 ? -14.578 -7.965 3.83 1 93.25 258 LYS A O 1
ATOM 2111 N N . GLY A 1 259 ? -13.016 -7.289 5.137 1 85 259 GLY A N 1
ATOM 2112 C CA . GLY A 1 259 ? -12.438 -6.383 4.16 1 85 259 GLY A CA 1
ATOM 2113 C C . GLY A 1 259 ? -11.008 -6.738 3.793 1 85 259 GLY A C 1
ATOM 2114 O O . GLY A 1 259 ? -10.125 -6.754 4.652 1 85 259 GLY A O 1
ATOM 2115 N N . SER A 1 260 ? -10.789 -7.035 2.529 1 79.25 260 SER A N 1
ATOM 2116 C CA . SER A 1 260 ? -9.477 -7.473 2.061 1 79.25 260 SER A CA 1
ATOM 2117 C C . SER A 1 260 ? -9.016 -8.727 2.803 1 79.25 260 SER A C 1
ATOM 2119 O O . SER A 1 260 ? -9.641 -9.781 2.699 1 79.25 260 SER A O 1
ATOM 2121 N N . GLU A 1 261 ? -8.031 -8.57 3.666 1 82 261 GLU A N 1
ATOM 2122 C CA . GLU A 1 261 ? -7.469 -9.758 4.309 1 82 261 GLU A CA 1
ATOM 2123 C C . GLU A 1 261 ? -7.891 -9.844 5.773 1 82 261 GLU A C 1
ATOM 2125 O O . GLU A 1 261 ? -7.641 -10.852 6.438 1 82 261 GLU A O 1
ATOM 2130 N N . GLN A 1 262 ? -8.703 -8.914 6.215 1 92.06 262 GLN A N 1
ATOM 2131 C CA . GLN A 1 262 ? -9.008 -8.867 7.641 1 92.06 262 GLN A CA 1
ATOM 2132 C C . GLN A 1 262 ? -10.516 -8.805 7.879 1 92.06 262 GLN A C 1
ATOM 2134 O O . GLN A 1 262 ? -11.234 -8.125 7.141 1 92.06 262 GLN A O 1
ATOM 2139 N N . THR A 1 263 ? -10.969 -9.578 8.812 1 95.88 263 THR A N 1
ATOM 2140 C CA . THR A 1 263 ? -12.328 -9.477 9.328 1 95.88 263 THR A CA 1
ATOM 2141 C C . THR A 1 263 ? -12.383 -8.555 10.539 1 95.88 263 THR A C 1
ATOM 2143 O O . THR A 1 263 ? -11.555 -8.664 11.445 1 95.88 263 THR A O 1
ATOM 2146 N N . LYS A 1 264 ? -13.336 -7.652 10.602 1 96.56 264 LYS A N 1
ATOM 2147 C CA . LYS A 1 264 ? -13.5 -6.695 11.695 1 96.56 264 LYS A CA 1
ATOM 2148 C C . LYS A 1 264 ? -14.898 -6.801 12.305 1 96.56 264 LYS A C 1
ATOM 2150 O O . LYS A 1 264 ? -15.883 -7.02 11.594 1 96.56 264 LYS A O 1
ATOM 2155 N N . LEU A 1 265 ? -14.906 -6.68 13.562 1 97.25 265 LEU A N 1
ATOM 2156 C CA . LEU A 1 265 ? -16.141 -6.574 14.336 1 97.25 265 LEU A CA 1
ATOM 2157 C C . LEU A 1 265 ? -16.156 -5.277 15.141 1 97.25 265 LEU A C 1
ATOM 2159 O O . LEU A 1 265 ? -15.172 -4.926 15.789 1 97.25 265 LEU A O 1
ATOM 2163 N N . ALA A 1 266 ? -17.266 -4.551 15.047 1 97.88 266 ALA A N 1
ATOM 2164 C CA . ALA A 1 266 ? -17.359 -3.268 15.734 1 97.88 266 ALA A CA 1
ATOM 2165 C C . ALA A 1 266 ? -18.766 -3.041 16.281 1 97.88 266 ALA A C 1
ATOM 2167 O O . ALA A 1 266 ? -19.734 -3.639 15.797 1 97.88 266 ALA A O 1
ATOM 2168 N N . LEU A 1 267 ? -18.875 -2.221 17.266 1 98.06 267 LEU A N 1
ATOM 2169 C CA . LEU A 1 267 ? -20.141 -1.749 17.781 1 98.06 267 LEU A CA 1
ATOM 2170 C C . LEU A 1 267 ? -20.438 -0.324 17.312 1 98.06 267 LEU A C 1
ATOM 2172 O O . LEU A 1 267 ? -19.531 0.519 17.297 1 98.06 267 LEU A O 1
ATOM 2176 N N . ILE A 1 268 ? -21.656 -0.155 16.891 1 97.56 268 ILE A N 1
ATOM 2177 C CA . ILE A 1 268 ? -22.125 1.171 16.516 1 97.56 268 ILE A CA 1
ATOM 2178 C C . ILE A 1 268 ? -23.094 1.7 17.578 1 97.56 268 ILE A C 1
ATOM 2180 O O . ILE A 1 268 ? -24.062 1.032 17.938 1 97.56 268 ILE A O 1
ATOM 2184 N N . ILE A 1 269 ? -22.797 2.838 18.109 1 97.81 269 ILE A N 1
ATOM 2185 C CA . ILE A 1 269 ? -23.719 3.473 19.031 1 97.81 269 ILE A CA 1
ATOM 2186 C C . ILE A 1 269 ? -24.734 4.32 18.266 1 97.81 269 ILE A C 1
ATOM 2188 O O . ILE A 1 269 ? -24.375 5.328 17.656 1 97.81 269 ILE A O 1
ATOM 2192 N N . GLY A 1 270 ? -26 3.939 18.344 1 96.75 270 GLY A N 1
ATOM 2193 C CA . GLY A 1 270 ? -27.047 4.582 17.562 1 96.75 270 GLY A CA 1
ATOM 2194 C C . GLY A 1 270 ? -27.547 5.863 18.188 1 96.75 270 GLY A C 1
ATOM 2195 O O . GLY A 1 270 ? -28.25 6.648 17.531 1 96.75 270 GLY A O 1
ATOM 2196 N N . ASN A 1 271 ? -27.141 6.184 19.406 1 97.25 271 ASN A N 1
ATOM 2197 C CA . ASN A 1 271 ? -27.672 7.32 20.172 1 97.25 271 ASN A CA 1
ATOM 2198 C C . ASN A 1 271 ? -26.828 8.578 19.938 1 97.25 271 ASN A C 1
ATOM 2200 O O . ASN A 1 271 ? -26.594 9.344 20.875 1 97.25 271 ASN A O 1
ATOM 2204 N N . VAL A 1 272 ? -26.25 8.711 18.766 1 95.38 272 VAL A N 1
ATOM 2205 C CA . VAL A 1 272 ? -25.5 9.906 18.406 1 95.38 272 VAL A CA 1
ATOM 2206 C C . VAL A 1 272 ? -25.953 10.414 17.047 1 95.38 272 VAL A C 1
ATOM 2208 O O . VAL A 1 272 ? -26.688 9.719 16.328 1 95.38 272 VAL A O 1
ATOM 2211 N N . SER A 1 273 ? -25.531 11.609 16.641 1 91.69 273 SER A N 1
ATOM 2212 C CA . SER A 1 273 ? -26 12.242 15.398 1 91.69 273 SER A CA 1
ATOM 2213 C C . SER A 1 273 ? -25.406 11.555 14.172 1 91.69 273 SER A C 1
ATOM 2215 O O . SER A 1 273 ? -26.047 11.492 13.125 1 91.69 273 SER A O 1
ATOM 2217 N N . THR A 1 274 ? -24.172 11.062 14.281 1 92.81 274 THR A N 1
ATOM 2218 C CA . THR A 1 274 ? -23.484 10.414 13.164 1 92.81 274 THR A CA 1
ATOM 2219 C C . THR A 1 274 ? -23 9.023 13.57 1 92.81 274 THR A C 1
ATOM 2221 O O . THR A 1 274 ? -21.797 8.766 13.586 1 92.81 274 THR A O 1
ATOM 2224 N N . PRO A 1 275 ? -23.891 8.148 13.719 1 95.06 275 PRO A N 1
ATOM 2225 C CA . PRO A 1 275 ? -23.531 6.836 14.258 1 95.06 275 PRO A CA 1
ATOM 2226 C C . PRO A 1 275 ? -22.609 6.047 13.312 1 95.06 275 PRO A C 1
ATOM 2228 O O . PRO A 1 275 ? -21.844 5.195 13.766 1 95.06 275 PRO A O 1
ATOM 2231 N N . ASN A 1 276 ? -22.672 6.324 12.039 1 94.38 276 ASN A N 1
ATOM 2232 C CA . ASN A 1 276 ? -21.953 5.512 11.062 1 94.38 276 ASN A CA 1
ATOM 2233 C C . ASN A 1 276 ? -20.562 6.086 10.773 1 94.38 276 ASN A C 1
ATOM 2235 O O . ASN A 1 276 ? -19.859 5.605 9.875 1 94.38 276 ASN A O 1
ATOM 2239 N N . ASP A 1 277 ? -20.094 7.078 11.516 1 93.38 277 ASP A N 1
ATOM 2240 C CA . ASP A 1 277 ? -18.734 7.594 11.438 1 93.38 277 ASP A CA 1
ATOM 2241 C C . ASP A 1 277 ? -17.734 6.566 11.953 1 93.38 277 ASP A C 1
ATOM 2243 O O . ASP A 1 277 ? -17.812 6.137 13.109 1 93.38 277 ASP A O 1
ATOM 2247 N N . PRO A 1 278 ? -16.797 6.238 11.109 1 95.06 278 PRO A N 1
ATOM 2248 C CA . PRO A 1 278 ? -15.883 5.172 11.516 1 95.06 278 PRO A CA 1
ATOM 2249 C C . PRO A 1 278 ? -15.07 5.535 12.758 1 95.06 278 PRO A C 1
ATOM 2251 O O . PRO A 1 278 ? -14.617 4.648 13.484 1 95.06 278 PRO A O 1
ATOM 2254 N N . LYS A 1 279 ? -14.938 6.766 13.07 1 93.81 279 LYS A N 1
ATOM 2255 C CA . LYS A 1 279 ? -14.148 7.199 14.219 1 93.81 279 LYS A CA 1
ATOM 2256 C C . LYS A 1 279 ? -14.922 7.016 15.523 1 93.81 279 LYS A C 1
ATOM 2258 O O . LYS A 1 279 ? -14.336 7.023 16.609 1 93.81 279 LYS A O 1
ATOM 2263 N N . GLY A 1 280 ? -16.203 6.895 15.359 1 95.25 280 GLY A N 1
ATOM 2264 C CA . GLY A 1 280 ? -17.031 6.691 16.531 1 95.25 280 GLY A CA 1
ATOM 2265 C C . GLY A 1 280 ? -17.312 5.227 16.812 1 95.25 280 GLY A C 1
ATOM 2266 O O . GLY A 1 280 ? -17.891 4.891 17.859 1 95.25 280 GLY A O 1
ATOM 2267 N N . LEU A 1 281 ? -16.922 4.352 15.984 1 97.38 281 LEU A N 1
ATOM 2268 C CA . LEU A 1 281 ? -17.188 2.924 16.156 1 97.38 281 LEU A CA 1
ATOM 2269 C C . LEU A 1 281 ? -16.266 2.336 17.234 1 97.38 281 LEU A C 1
ATOM 2271 O O . LEU A 1 281 ? -15.102 2.717 17.328 1 97.38 281 LEU A O 1
ATOM 2275 N N . LEU A 1 282 ? -16.828 1.479 17.984 1 97.5 282 LEU A N 1
ATOM 2276 C CA . LEU A 1 282 ? -16 0.737 18.938 1 97.5 282 LEU A CA 1
ATOM 2277 C C . LEU A 1 282 ? -15.523 -0.579 18.344 1 97.5 282 LEU A C 1
ATOM 2279 O O . LEU A 1 282 ? -16.312 -1.509 18.156 1 97.5 282 LEU A O 1
ATOM 2283 N N . LEU A 1 283 ? -14.297 -0.614 18.047 1 96.94 283 LEU A N 1
ATOM 2284 C CA . LEU A 1 283 ? -13.711 -1.855 17.562 1 96.94 283 LEU A CA 1
ATOM 2285 C C . LEU A 1 283 ? -13.68 -2.918 18.656 1 96.94 283 LEU A C 1
ATOM 2287 O O . LEU A 1 283 ? -13.07 -2.715 19.703 1 96.94 283 LEU A O 1
ATOM 2291 N N . ILE A 1 284 ? -14.312 -4.066 18.438 1 97.5 284 ILE A N 1
ATOM 2292 C CA . ILE A 1 284 ? -14.367 -5.055 19.5 1 97.5 284 ILE A CA 1
ATOM 2293 C C . ILE A 1 284 ? -13.539 -6.277 19.125 1 97.5 284 ILE A C 1
ATOM 2295 O O . ILE A 1 284 ? -13.242 -7.125 19.969 1 97.5 284 ILE A O 1
ATOM 2299 N N . GLY A 1 285 ? -13.234 -6.352 17.797 1 96.69 285 GLY A N 1
ATOM 2300 C CA . GLY A 1 285 ? -12.344 -7.43 17.406 1 96.69 285 GLY A CA 1
ATOM 2301 C C . GLY A 1 285 ? -11.961 -7.367 15.938 1 96.69 285 GLY A C 1
ATOM 2302 O O . GLY A 1 285 ? -12.68 -6.781 15.125 1 96.69 285 GLY A O 1
ATOM 2303 N N . PHE A 1 286 ? -10.852 -7.914 15.57 1 96.75 286 PHE A N 1
ATOM 2304 C CA . PHE A 1 286 ? -10.461 -8.102 14.172 1 96.75 286 PHE A CA 1
ATOM 2305 C C . PHE A 1 286 ? -9.406 -9.188 14.055 1 96.75 286 PHE A C 1
ATOM 2307 O O . PHE A 1 286 ? -8.711 -9.492 15.023 1 96.75 286 PHE A O 1
ATOM 2314 N N . TYR A 1 287 ? -9.281 -9.883 12.969 1 95 287 TYR A N 1
ATOM 2315 C CA . TYR A 1 287 ? -8.273 -10.898 12.672 1 95 287 TYR A CA 1
ATOM 2316 C C . TYR A 1 287 ? -8.086 -11.055 11.164 1 95 287 TYR A C 1
ATOM 2318 O O . TYR A 1 287 ? -8.922 -10.609 10.383 1 95 287 TYR A O 1
ATOM 2326 N N . SER A 1 288 ? -7.008 -11.617 10.82 1 90.12 288 SER A N 1
ATOM 2327 C CA . SER A 1 288 ? -6.773 -11.945 9.422 1 90.12 288 SER A CA 1
ATOM 2328 C C . SER A 1 288 ? -7.422 -13.281 9.055 1 90.12 288 SER A C 1
ATOM 2330 O O . SER A 1 288 ? -7.129 -14.305 9.672 1 90.12 288 SER A O 1
ATOM 2332 N N . GLY A 1 289 ? -8.336 -13.281 8.172 1 87.81 289 GLY A N 1
ATOM 2333 C CA . GLY A 1 289 ? -9.031 -14.492 7.777 1 87.81 289 GLY A CA 1
ATOM 2334 C C . GLY A 1 289 ? -10.453 -14.242 7.312 1 87.81 289 GLY A C 1
ATOM 2335 O O . GLY A 1 289 ? -10.875 -13.086 7.199 1 87.81 289 GLY A O 1
ATOM 2336 N N . ASN A 1 290 ? -11.188 -15.305 7.117 1 89.94 290 ASN A N 1
ATOM 2337 C CA . ASN A 1 290 ? -12.531 -15.219 6.566 1 89.94 290 ASN A CA 1
ATOM 2338 C C . ASN A 1 290 ? -13.57 -14.961 7.656 1 89.94 290 ASN A C 1
ATOM 2340 O O . ASN A 1 290 ? -13.328 -15.242 8.828 1 89.94 290 ASN A O 1
ATOM 2344 N N . ASP A 1 291 ? -14.664 -14.438 7.227 1 93.31 291 ASP A N 1
ATOM 2345 C CA . ASP A 1 291 ? -15.734 -14.141 8.172 1 93.31 291 ASP A CA 1
ATOM 2346 C C . ASP A 1 291 ? -16.797 -15.234 8.164 1 93.31 291 ASP A C 1
ATOM 2348 O O . ASP A 1 291 ? -17.984 -14.953 8.32 1 93.31 291 ASP A O 1
ATOM 2352 N N . ASP A 1 292 ? -16.391 -16.422 7.918 1 91.5 292 ASP A N 1
ATOM 2353 C CA . ASP A 1 292 ? -17.328 -17.547 7.992 1 91.5 292 ASP A CA 1
ATOM 2354 C C . ASP A 1 292 ? -17.656 -17.891 9.445 1 91.5 292 ASP A C 1
ATOM 2356 O O . ASP A 1 292 ? -16.938 -17.484 10.359 1 91.5 292 ASP A O 1
ATOM 2360 N N . HIS A 1 293 ? -18.75 -18.641 9.617 1 92.81 293 HIS A N 1
ATOM 2361 C CA . HIS A 1 293 ? -19.266 -18.953 10.945 1 92.81 293 HIS A CA 1
ATOM 2362 C C . HIS A 1 293 ? -18.188 -19.609 11.812 1 92.81 293 HIS A C 1
ATOM 2364 O O . HIS A 1 293 ? -17.969 -19.203 12.953 1 92.81 293 HIS A O 1
ATOM 2370 N N . SER A 1 294 ? -17.516 -20.594 11.281 1 90.5 294 SER A N 1
ATOM 2371 C CA . SER A 1 294 ? -16.516 -21.344 12.047 1 90.5 294 SER A CA 1
ATOM 2372 C C . SER A 1 294 ? -15.359 -20.438 12.469 1 90.5 294 SER A C 1
ATOM 2374 O O . SER A 1 294 ? -14.891 -20.516 13.609 1 90.5 294 SER A O 1
ATOM 2376 N N . SER A 1 295 ? -14.891 -19.609 11.641 1 91.75 295 SER A N 1
ATOM 2377 C CA . SER A 1 295 ? -13.797 -18.688 11.938 1 91.75 295 SER A CA 1
ATOM 2378 C C . SER A 1 295 ? -14.203 -17.672 13 1 91.75 295 SER A C 1
ATOM 2380 O O . SER A 1 295 ? -13.422 -17.359 13.906 1 91.75 295 SER A O 1
ATOM 2382 N N . LEU A 1 296 ? -15.422 -17.203 12.906 1 94.31 296 LEU A N 1
ATOM 2383 C CA . LEU A 1 296 ? -15.922 -16.234 13.875 1 94.31 296 LEU A CA 1
ATOM 2384 C C . LEU A 1 296 ? -16 -16.844 15.273 1 94.31 296 LEU A C 1
ATOM 2386 O O . LEU A 1 296 ? -15.578 -16.234 16.25 1 94.31 296 LEU A O 1
ATOM 2390 N N . VAL A 1 297 ? -16.5 -18.031 15.297 1 93.31 297 VAL A N 1
ATOM 2391 C CA . VAL A 1 297 ? -16.641 -18.719 16.578 1 93.31 297 VAL A CA 1
ATOM 2392 C C . VAL A 1 297 ? -15.258 -18.984 17.188 1 93.31 297 VAL A C 1
ATOM 2394 O O . VAL A 1 297 ? -15.039 -18.734 18.359 1 93.31 297 VAL A O 1
ATOM 2397 N N . SER A 1 298 ? -14.367 -19.391 16.375 1 91.81 298 SER A N 1
ATOM 2398 C CA . SER A 1 298 ? -13.039 -19.766 16.859 1 91.81 298 SER A CA 1
ATOM 2399 C C . SER A 1 298 ? -12.25 -18.547 17.297 1 91.81 298 SER A C 1
ATOM 2401 O O . SER A 1 298 ? -11.531 -18.594 18.297 1 91.81 298 SER A O 1
ATOM 2403 N N . ARG A 1 299 ? -12.422 -17.453 16.609 1 92.69 299 ARG A N 1
ATOM 2404 C CA . ARG A 1 299 ? -11.539 -16.312 16.828 1 92.69 299 ARG A CA 1
ATOM 2405 C C . ARG A 1 299 ? -12.188 -15.297 17.766 1 92.69 299 ARG A C 1
ATOM 2407 O O . ARG A 1 299 ? -11.5 -14.633 18.547 1 92.69 299 ARG A O 1
ATOM 2414 N N . LEU A 1 300 ? -13.547 -15.148 17.656 1 94.56 300 LEU A N 1
ATOM 2415 C CA . LEU A 1 300 ? -14.188 -14.047 18.375 1 94.56 300 LEU A CA 1
ATOM 2416 C C . LEU A 1 300 ? -15.391 -14.547 19.172 1 94.56 300 LEU A C 1
ATOM 2418 O O . LEU A 1 300 ? -16.25 -13.758 19.562 1 94.56 300 LEU A O 1
ATOM 2422 N N . GLY A 1 301 ? -15.422 -15.844 19.391 1 94.06 301 GLY A N 1
ATOM 2423 C CA . GLY A 1 301 ? -16.5 -16.406 20.188 1 94.06 301 GLY A CA 1
ATOM 2424 C C . GLY A 1 301 ? -16.641 -15.773 21.562 1 94.06 301 GLY A C 1
ATOM 2425 O O . GLY A 1 301 ? -17.75 -15.469 22 1 94.06 301 GLY A O 1
ATOM 2426 N N . PHE A 1 302 ? -15.547 -15.539 22.234 1 94.94 302 PHE A N 1
ATOM 2427 C CA . PHE A 1 302 ? -15.547 -14.977 23.578 1 94.94 302 PHE A CA 1
ATOM 2428 C C . PHE A 1 302 ? -16.047 -13.531 23.562 1 94.94 302 PHE A C 1
ATOM 2430 O O . PHE A 1 302 ? -16.625 -13.062 24.531 1 94.94 302 PHE A O 1
ATOM 2437 N N . VAL A 1 303 ? -15.812 -12.797 22.484 1 96.94 303 VAL A N 1
ATOM 2438 C CA . VAL A 1 303 ? -16.281 -11.43 22.328 1 96.94 303 VAL A CA 1
ATOM 2439 C C . VAL A 1 303 ? -17.812 -11.414 22.172 1 96.94 303 VAL A C 1
ATOM 2441 O O . VAL A 1 303 ? -18.5 -10.617 22.812 1 96.94 303 VAL A O 1
ATOM 2444 N N . MET A 1 304 ? -18.281 -12.328 21.359 1 96.06 304 MET A N 1
ATOM 2445 C CA . MET A 1 304 ? -19.719 -12.398 21.094 1 96.06 304 MET A CA 1
ATOM 2446 C C . MET A 1 304 ? -20.484 -12.836 22.344 1 96.06 304 MET A C 1
ATOM 2448 O O . MET A 1 304 ? -21.609 -12.414 22.562 1 96.06 304 MET A O 1
ATOM 2452 N N . LYS A 1 305 ? -19.828 -13.578 23.125 1 95.88 305 LYS A N 1
ATOM 2453 C CA . LYS A 1 305 ? -20.422 -13.914 24.406 1 95.88 305 LYS A CA 1
ATOM 2454 C C . LYS A 1 305 ? -20.672 -12.664 25.25 1 95.88 305 LYS A C 1
ATOM 2456 O O . LYS A 1 305 ? -21.734 -12.531 25.875 1 95.88 305 LYS A O 1
ATOM 2461 N N . GLN A 1 306 ? -19.781 -11.758 25.234 1 97 306 GLN A N 1
ATOM 2462 C CA . GLN A 1 306 ? -19.938 -10.5 25.969 1 97 306 GLN A CA 1
ATOM 2463 C C . GLN A 1 306 ? -21.078 -9.664 25.375 1 97 306 GLN A C 1
ATOM 2465 O O . GLN A 1 306 ? -21.844 -9.039 26.109 1 97 306 GLN A O 1
ATOM 2470 N N . VAL A 1 307 ? -21.141 -9.695 24.094 1 97.31 307 VAL A N 1
ATOM 2471 C CA . VAL A 1 307 ? -22.203 -8.953 23.406 1 97.31 307 VAL A CA 1
ATOM 2472 C C . VAL A 1 307 ? -23.562 -9.5 23.812 1 97.31 307 VAL A C 1
ATOM 2474 O O . VAL A 1 307 ? -24.484 -8.727 24.109 1 97.31 307 VAL A O 1
ATOM 2477 N N . ASN A 1 308 ? -23.672 -10.789 23.844 1 96.19 308 ASN A N 1
ATOM 2478 C CA . ASN A 1 308 ? -24.938 -11.438 24.188 1 96.19 308 ASN A CA 1
ATOM 2479 C C . ASN A 1 308 ? -25.328 -11.188 25.641 1 96.19 308 ASN A C 1
ATOM 2481 O O . ASN A 1 308 ? -26.516 -11.094 25.953 1 96.19 308 ASN A O 1
ATOM 2485 N N . GLU A 1 309 ? -24.391 -10.969 26.469 1 95.81 309 GLU A N 1
ATOM 2486 C CA . GLU A 1 309 ? -24.641 -10.734 27.891 1 95.81 309 GLU A CA 1
ATOM 2487 C C . GLU A 1 309 ? -24.984 -9.273 28.156 1 95.81 309 GLU A C 1
ATOM 2489 O O . GLU A 1 309 ? -25.516 -8.938 29.219 1 95.81 309 GLU A O 1
ATOM 2494 N N . LEU A 1 310 ? -24.75 -8.453 27.219 1 96.12 310 LEU A N 1
ATOM 2495 C CA . LEU A 1 310 ? -24.984 -7.02 27.359 1 96.12 310 LEU A CA 1
ATOM 2496 C C . LEU A 1 310 ? -26.469 -6.691 27.25 1 96.12 310 LEU A C 1
ATOM 2498 O O . LEU A 1 310 ? -26.938 -6.227 26.203 1 96.12 310 LEU A O 1
ATOM 2502 N N . LYS A 1 311 ? -27.219 -6.773 28.312 1 95.62 311 LYS A N 1
ATOM 2503 C CA . LYS A 1 311 ? -28.641 -6.508 28.312 1 95.62 311 LYS A CA 1
ATOM 2504 C C . LYS A 1 311 ? -28.938 -5.07 28.734 1 95.62 311 LYS A C 1
ATOM 2506 O O . LYS A 1 311 ? -29.906 -4.469 28.281 1 95.62 311 LYS A O 1
ATOM 2511 N N . SER A 1 312 ? -28.141 -4.598 29.609 1 96.94 312 SER A N 1
ATOM 2512 C CA . SER A 1 312 ? -28.219 -3.219 30.094 1 96.94 312 SER A CA 1
ATOM 2513 C C . SER A 1 312 ? -26.828 -2.639 30.328 1 96.94 312 SER A C 1
ATOM 2515 O O . SER A 1 312 ? -25.844 -3.379 30.406 1 96.94 312 SER A O 1
ATOM 2517 N N . VAL A 1 313 ? -26.766 -1.337 30.359 1 97.38 313 VAL A N 1
ATOM 2518 C CA . VAL A 1 313 ? -25.484 -0.673 30.594 1 97.38 313 VAL A CA 1
ATOM 2519 C C . VAL A 1 313 ? -25.688 0.531 31.5 1 97.38 313 VAL A C 1
ATOM 2521 O O . VAL A 1 313 ? -26.703 1.225 31.406 1 97.38 313 VAL A O 1
ATOM 2524 N N . THR A 1 314 ? -24.734 0.673 32.406 1 97.25 314 THR A N 1
ATOM 2525 C CA . THR A 1 314 ? -24.75 1.786 33.375 1 97.25 314 THR A CA 1
ATOM 2526 C C . THR A 1 314 ? -23.672 2.811 33.031 1 97.25 314 THR A C 1
ATOM 2528 O O . THR A 1 314 ? -22.531 2.447 32.75 1 97.25 314 THR A O 1
ATOM 2531 N N . TYR A 1 315 ? -24.094 4.062 32.906 1 96.25 315 TYR A N 1
ATOM 2532 C CA . TYR A 1 315 ? -23.125 5.117 32.625 1 96.25 315 TYR A CA 1
ATOM 2533 C C . TYR A 1 315 ? -23.344 6.316 33.531 1 96.25 315 TYR A C 1
ATOM 2535 O O . TYR A 1 315 ? -24.391 6.418 34.188 1 96.25 315 TYR A O 1
ATOM 2543 N N . GLN A 1 316 ? -22.375 7.172 33.562 1 95.69 316 GLN A N 1
ATOM 2544 C CA . GLN A 1 316 ? -22.406 8.32 34.469 1 95.69 316 GLN A CA 1
ATOM 2545 C C . GLN A 1 316 ? -23.078 9.523 33.812 1 95.69 316 GLN A C 1
ATOM 2547 O O . GLN A 1 316 ? -22.719 9.914 32.688 1 95.69 316 GLN A O 1
ATOM 2552 N N . MET A 1 317 ? -24.047 10.055 34.375 1 92.12 317 MET A N 1
ATOM 2553 C CA . MET A 1 317 ? -24.719 11.297 34 1 92.12 317 MET A CA 1
ATOM 2554 C C . MET A 1 317 ? -24.547 12.367 35.062 1 92.12 317 MET A C 1
ATOM 2556 O O . MET A 1 317 ? -25.312 12.398 36.031 1 92.12 317 MET A O 1
ATOM 2560 N N . LYS A 1 318 ? -23.641 13.258 34.812 1 86.81 318 LYS A N 1
ATOM 2561 C CA . LYS A 1 318 ? -23.297 14.266 35.812 1 86.81 318 LYS A CA 1
ATOM 2562 C C . LYS A 1 318 ? -22.875 13.617 37.125 1 86.81 318 LYS A C 1
ATOM 2564 O O . LYS A 1 318 ? -21.938 12.82 37.156 1 86.81 318 LYS A O 1
ATOM 2569 N N . ASP A 1 319 ? -23.703 13.734 38.25 1 87.62 319 ASP A N 1
ATOM 2570 C CA . ASP A 1 319 ? -23.297 13.219 39.531 1 87.62 319 ASP A CA 1
ATOM 2571 C C . ASP A 1 319 ? -24.078 11.953 39.875 1 87.62 319 ASP A C 1
ATOM 2573 O O . ASP A 1 319 ? -23.984 11.445 41 1 87.62 319 ASP A O 1
ATOM 2577 N N . THR A 1 320 ? -24.734 11.383 38.812 1 92.81 320 THR A N 1
ATOM 2578 C CA . THR A 1 320 ? -25.516 10.18 39.062 1 92.81 320 THR A CA 1
ATOM 2579 C C . THR A 1 320 ? -25.203 9.109 38 1 92.81 320 THR A C 1
ATOM 2581 O O . THR A 1 320 ? -24.656 9.414 36.938 1 92.81 320 THR A O 1
ATOM 2584 N N . PHE A 1 321 ? -25.562 7.879 38.375 1 95.94 321 PHE A N 1
ATOM 2585 C CA . PHE A 1 321 ? -25.438 6.754 37.469 1 95.94 321 PHE A CA 1
ATOM 2586 C C . PHE A 1 321 ? -26.812 6.328 36.938 1 95.94 321 PHE A C 1
ATOM 2588 O O . PHE A 1 321 ? -27.766 6.266 37.719 1 95.94 321 PHE A O 1
ATOM 2595 N N . VAL A 1 322 ? -26.875 6.117 35.656 1 96 322 VAL A N 1
ATOM 2596 C CA . VAL A 1 322 ? -28.125 5.707 35.031 1 96 322 VAL A CA 1
ATOM 2597 C C . VAL A 1 322 ? -27.922 4.375 34.312 1 96 322 VAL A C 1
ATOM 2599 O O . VAL A 1 322 ? -26.906 4.16 33.656 1 96 322 VAL A O 1
ATOM 2602 N N . THR A 1 323 ? -28.891 3.508 34.5 1 97.06 323 THR A N 1
ATOM 2603 C CA . THR A 1 323 ? -28.875 2.221 33.812 1 97.06 323 THR A CA 1
ATOM 2604 C C . THR A 1 323 ? -29.969 2.174 32.719 1 97.06 323 THR A C 1
ATOM 2606 O O . THR A 1 323 ? -31.125 2.467 33 1 97.06 323 THR A O 1
ATOM 2609 N N . LYS A 1 324 ? -29.578 1.843 31.5 1 97.25 324 LYS A N 1
ATOM 2610 C CA . LYS A 1 324 ? -30.5 1.75 30.375 1 97.25 324 LYS A CA 1
ATOM 2611 C C . LYS A 1 324 ? -30.438 0.378 29.719 1 97.25 324 LYS A C 1
ATOM 2613 O O . LYS A 1 324 ? -29.391 -0.283 29.75 1 97.25 324 LYS A O 1
ATOM 2618 N N . LYS A 1 325 ? -31.547 0.06 29.156 1 97.19 325 LYS A N 1
ATOM 2619 C CA . LYS A 1 325 ? -31.594 -1.186 28.391 1 97.19 325 LYS A CA 1
ATOM 2620 C C . LYS A 1 325 ? -30.859 -1.054 27.062 1 97.19 325 LYS A C 1
ATOM 2622 O O . LYS A 1 325 ? -30.859 0.015 26.453 1 97.19 325 LYS A O 1
ATOM 2627 N N . VAL A 1 326 ? -30.281 -2.201 26.688 1 97.25 326 VAL A N 1
ATOM 2628 C CA . VAL A 1 326 ? -29.531 -2.215 25.438 1 97.25 326 VAL A CA 1
ATOM 2629 C C . VAL A 1 326 ? -30.312 -2.99 24.375 1 97.25 326 VAL A C 1
ATOM 2631 O O . VAL A 1 326 ? -30.672 -4.148 24.594 1 97.25 326 VAL A O 1
ATOM 2634 N N . ARG A 1 327 ? -30.625 -2.34 23.312 1 95.56 327 ARG A N 1
ATOM 2635 C CA . ARG A 1 327 ? -31.203 -2.98 22.141 1 95.56 327 ARG A CA 1
ATOM 2636 C C . ARG A 1 327 ? -30.141 -3.223 21.078 1 95.56 327 ARG A C 1
ATOM 2638 O O . ARG A 1 327 ? -29.484 -2.283 20.609 1 95.56 327 ARG A O 1
ATOM 2645 N N . LYS A 1 328 ? -30.031 -4.418 20.688 1 95.06 328 LYS A N 1
ATOM 2646 C CA . LYS A 1 328 ? -28.984 -4.781 19.734 1 95.06 328 LYS A CA 1
ATOM 2647 C C . LYS A 1 328 ? -29.547 -5.078 18.359 1 95.06 328 LYS A C 1
ATOM 2649 O O . LYS A 1 328 ? -30.609 -5.695 18.234 1 95.06 328 LYS A O 1
ATOM 2654 N N . ILE A 1 329 ? -28.828 -4.672 17.312 1 94.62 329 ILE A N 1
ATOM 2655 C CA . ILE A 1 329 ? -29.188 -4.945 15.922 1 94.62 329 ILE A CA 1
ATOM 2656 C C . ILE A 1 329 ? -27.969 -5.441 15.164 1 94.62 329 ILE A C 1
ATOM 2658 O O . ILE A 1 329 ? -26.969 -4.719 15.031 1 94.62 329 ILE A O 1
ATOM 2662 N N . PRO A 1 330 ? -27.984 -6.645 14.664 1 94.5 330 PRO A N 1
ATOM 2663 C CA . PRO A 1 330 ? -26.875 -7.105 13.82 1 94.5 330 PRO A CA 1
ATOM 2664 C C . PRO A 1 330 ? -26.812 -6.383 12.477 1 94.5 330 PRO A C 1
ATOM 2666 O O . PRO A 1 330 ? -27.859 -6.18 11.836 1 94.5 330 PRO A O 1
ATOM 2669 N N . ILE A 1 331 ? -25.641 -6.023 12.109 1 94.38 331 ILE A N 1
ATOM 2670 C CA . ILE A 1 331 ? -25.438 -5.246 10.891 1 94.38 331 ILE A CA 1
ATOM 2671 C C . ILE A 1 331 ? -24.328 -5.875 10.047 1 94.38 331 ILE A C 1
ATOM 2673 O O . ILE A 1 331 ? -23.281 -6.234 10.57 1 94.38 331 ILE A O 1
ATOM 2677 N N . GLY A 1 332 ? -24.516 -6.008 8.773 1 92.69 332 GLY A N 1
ATOM 2678 C CA . GLY A 1 332 ? -23.531 -6.539 7.844 1 92.69 332 GLY A CA 1
ATOM 2679 C C . GLY A 1 332 ? -24.125 -6.914 6.5 1 92.69 332 GLY A C 1
ATOM 2680 O O . GLY A 1 332 ? -25.328 -6.727 6.27 1 92.69 332 GLY A O 1
ATOM 2681 N N . ASP A 1 333 ? -23.281 -7.371 5.645 1 91.44 333 ASP A N 1
ATOM 2682 C CA . ASP A 1 333 ? -23.812 -7.863 4.379 1 91.44 333 ASP A CA 1
ATOM 2683 C C . ASP A 1 333 ? -24.516 -9.211 4.566 1 91.44 333 ASP A C 1
ATOM 2685 O O . ASP A 1 333 ? -24.516 -9.766 5.664 1 91.44 333 ASP A O 1
ATOM 2689 N N . CYS A 1 334 ? -25.141 -9.695 3.586 1 92.62 334 CYS A N 1
ATOM 2690 C CA . CYS A 1 334 ? -25.953 -10.914 3.688 1 92.62 334 CYS A CA 1
ATOM 2691 C C . CYS A 1 334 ? -25.094 -12.102 4.109 1 92.62 334 CYS A C 1
ATOM 2693 O O . CYS A 1 334 ? -25.531 -12.945 4.891 1 92.62 334 CYS A O 1
ATOM 2695 N N . LYS A 1 335 ? -23.891 -12.109 3.598 1 91.25 335 LYS A N 1
ATOM 2696 C CA . LYS A 1 335 ? -23 -13.227 3.932 1 91.25 335 LYS A CA 1
ATOM 2697 C C . LYS A 1 335 ? -22.672 -13.227 5.418 1 91.25 335 LYS A C 1
ATOM 2699 O O . LYS A 1 335 ? -22.688 -14.273 6.066 1 91.25 335 LYS A O 1
ATOM 2704 N N . PHE A 1 336 ? -22.359 -12.156 5.988 1 94.31 336 PHE A N 1
ATOM 2705 C CA . PHE A 1 336 ? -22 -12.031 7.395 1 94.31 336 PHE A CA 1
ATOM 2706 C C . PHE A 1 336 ? -23.172 -12.367 8.297 1 94.31 336 PHE A C 1
ATOM 2708 O O . PHE A 1 336 ? -23.031 -13.086 9.289 1 94.31 336 PHE A O 1
ATOM 2715 N N . ILE A 1 337 ? -24.312 -11.766 7.941 1 93.81 337 ILE A N 1
ATOM 2716 C CA . ILE A 1 337 ? -25.5 -12.023 8.742 1 93.81 337 ILE A CA 1
ATOM 2717 C C . ILE A 1 337 ? -25.812 -13.516 8.734 1 93.81 337 ILE A C 1
ATOM 2719 O O . ILE A 1 337 ? -26.172 -14.086 9.766 1 93.81 337 ILE A O 1
ATOM 2723 N N . SER A 1 338 ? -25.719 -14.102 7.551 1 92.44 338 SER A N 1
ATOM 2724 C CA . SER A 1 338 ? -25.922 -15.547 7.461 1 92.44 338 SER A CA 1
ATOM 2725 C C . SER A 1 338 ? -24.953 -16.297 8.359 1 92.44 338 SER A C 1
ATOM 2727 O O . SER A 1 338 ? -25.328 -17.266 9.023 1 92.44 338 SER A O 1
ATOM 2729 N N . SER A 1 339 ? -23.75 -15.859 8.422 1 92.75 339 SER A N 1
ATOM 2730 C CA . SER A 1 339 ? -22.719 -16.484 9.25 1 92.75 339 SER A CA 1
ATOM 2731 C C . SER A 1 339 ? -23.062 -16.344 10.734 1 92.75 339 SER A C 1
ATOM 2733 O O . SER A 1 339 ? -22.828 -17.266 11.523 1 92.75 339 SER A O 1
ATOM 2735 N N . LEU A 1 340 ? -23.609 -15.219 11.117 1 92.94 340 LEU A N 1
ATOM 2736 C CA . LEU A 1 340 ? -23.953 -14.984 12.516 1 92.94 340 LEU A CA 1
ATOM 2737 C C . LEU A 1 340 ? -25.031 -15.961 12.984 1 92.94 340 LEU A C 1
ATOM 2739 O O . LEU A 1 340 ? -25.031 -16.375 14.148 1 92.94 340 LEU A O 1
ATOM 2743 N N . PHE A 1 341 ? -25.906 -16.328 12.023 1 92 341 PHE A N 1
ATOM 2744 C CA . PHE A 1 341 ? -27.062 -17.141 12.391 1 92 341 PHE A CA 1
ATOM 2745 C C . PHE A 1 341 ? -26.859 -18.578 11.922 1 92 341 PHE A C 1
ATOM 2747 O O . PHE A 1 341 ? -27.797 -19.391 11.977 1 92 341 PHE A O 1
ATOM 2754 N N . HIS A 1 342 ? -25.672 -18.891 11.406 1 89.69 342 HIS A N 1
ATOM 2755 C CA . HIS A 1 342 ? -25.359 -20.203 10.859 1 89.69 342 HIS A CA 1
ATOM 2756 C C . HIS A 1 342 ? -26.344 -20.578 9.742 1 89.69 342 HIS A C 1
ATOM 2758 O O . HIS A 1 342 ? -26.781 -21.719 9.664 1 89.69 342 HIS A O 1
ATOM 2764 N N . HIS A 1 343 ? -26.875 -19.562 9.008 1 89.94 343 HIS A N 1
ATOM 2765 C CA . HIS A 1 343 ? -27.688 -19.734 7.812 1 89.94 343 HIS A CA 1
ATOM 2766 C C . HIS A 1 343 ? -26.844 -20.203 6.629 1 89.94 343 HIS A C 1
ATOM 2768 O O . HIS A 1 343 ? -25.719 -19.734 6.445 1 89.94 343 HIS A O 1
ATOM 2774 N N . PRO A 1 344 ? -27.234 -21.109 5.852 1 87.19 344 PRO A N 1
ATOM 2775 C CA . PRO A 1 344 ? -26.422 -21.734 4.801 1 87.19 344 PRO A CA 1
ATOM 2776 C C . PRO A 1 344 ? -26.109 -20.781 3.65 1 87.19 344 PRO A C 1
ATOM 2778 O O . PRO A 1 344 ? -25.297 -21.094 2.775 1 87.19 344 PRO A O 1
ATOM 2781 N N . GLY A 1 345 ? -26.766 -19.641 3.645 1 88.06 345 GLY A N 1
ATOM 2782 C CA . GLY A 1 345 ? -26.406 -18.672 2.621 1 88.06 345 GLY A CA 1
ATOM 2783 C C . GLY A 1 345 ? -27.531 -18.375 1.652 1 88.06 345 GLY A C 1
ATOM 2784 O O . GLY A 1 345 ? -28.594 -19 1.724 1 88.06 345 GLY A O 1
ATOM 2785 N N . GLN A 1 346 ? -27.281 -17.562 0.683 1 88.75 346 GLN A N 1
ATOM 2786 C CA . GLN A 1 346 ? -28.297 -17.031 -0.215 1 88.75 346 GLN A CA 1
ATOM 2787 C C . GLN A 1 346 ? -28.578 -18 -1.367 1 88.75 346 GLN A C 1
ATOM 2789 O O . GLN A 1 346 ? -29.578 -17.859 -2.076 1 88.75 346 GLN A O 1
ATOM 2794 N N . ALA A 1 347 ? -27.75 -18.938 -1.541 1 87.81 347 ALA A N 1
ATOM 2795 C CA . ALA A 1 347 ? -27.938 -19.891 -2.629 1 87.81 347 ALA A CA 1
ATOM 2796 C C . ALA A 1 347 ? -28.688 -21.125 -2.154 1 87.81 347 ALA A C 1
ATOM 2798 O O . ALA A 1 347 ? -28.953 -22.031 -2.939 1 87.81 347 ALA A O 1
ATOM 2799 N N . SER A 1 348 ? -29.141 -21.047 -0.921 1 90.38 348 SER A N 1
ATOM 2800 C CA . SER A 1 348 ? -29.844 -22.203 -0.348 1 90.38 348 SER A CA 1
ATOM 2801 C C . SER A 1 348 ? -31.312 -22.219 -0.785 1 90.38 348 SER A C 1
ATOM 2803 O O . SER A 1 348 ? -31.766 -21.344 -1.511 1 90.38 348 SER A O 1
ATOM 2805 N N . LYS A 1 349 ? -32.062 -23.266 -0.331 1 90.5 349 LYS A N 1
ATOM 2806 C CA . LYS A 1 349 ? -33.469 -23.422 -0.65 1 90.5 349 LYS A CA 1
ATOM 2807 C C . LYS A 1 349 ? -34.312 -22.312 -0.023 1 90.5 349 LYS A C 1
ATOM 2809 O O . LYS A 1 349 ? -35.344 -21.953 -0.542 1 90.5 349 LYS A O 1
ATOM 2814 N N . GLU A 1 350 ? -33.875 -21.891 1.107 1 92.12 350 GLU A N 1
ATOM 2815 C CA . GLU A 1 350 ? -34.469 -20.75 1.809 1 92.12 350 GLU A CA 1
ATOM 2816 C C . GLU A 1 350 ? -33.438 -19.609 1.915 1 92.12 350 GLU A C 1
ATOM 2818 O O . GLU A 1 350 ? -32.812 -19.422 2.961 1 92.12 350 GLU A O 1
ATOM 2823 N N . PRO A 1 351 ? -33.375 -18.781 0.933 1 93.25 351 PRO A N 1
ATOM 2824 C CA . PRO A 1 351 ? -32.25 -17.844 0.815 1 93.25 351 PRO A CA 1
ATOM 2825 C C . PRO A 1 351 ? -32.375 -16.672 1.793 1 93.25 351 PRO A C 1
ATOM 2827 O O . PRO A 1 351 ? -31.359 -16.016 2.08 1 93.25 351 PRO A O 1
ATOM 2830 N N . CYS A 1 352 ? -33.531 -16.344 2.332 1 93.12 352 CYS A N 1
ATOM 2831 C CA . CYS A 1 352 ? -33.719 -15.227 3.242 1 93.12 352 CYS A CA 1
ATOM 2832 C C . CYS A 1 352 ? -33.344 -15.609 4.668 1 93.12 352 CYS A C 1
ATOM 2834 O O . CYS A 1 352 ? -33.812 -16.641 5.18 1 93.12 352 CYS A O 1
ATOM 2836 N N . PHE A 1 353 ? -32.562 -14.828 5.336 1 91.31 353 PHE A N 1
ATOM 2837 C CA . PHE A 1 353 ? -32.125 -15.141 6.695 1 91.31 353 PHE A CA 1
ATOM 2838 C C . PHE A 1 353 ? -33.188 -14.68 7.703 1 91.31 353 PHE A C 1
ATOM 2840 O O . PHE A 1 353 ? -33.062 -14.969 8.898 1 91.31 353 PHE A O 1
ATOM 2847 N N . ILE A 1 354 ? -34.219 -13.977 7.281 1 93 354 ILE A N 1
ATOM 2848 C CA . ILE A 1 354 ? -35.281 -13.484 8.172 1 93 354 ILE A CA 1
ATOM 2849 C C . ILE A 1 354 ? -36.469 -14.438 8.164 1 93 354 ILE A C 1
ATOM 2851 O O . ILE A 1 354 ? -37.062 -14.711 9.211 1 93 354 ILE A O 1
ATOM 2855 N N . CYS A 1 355 ? -36.812 -14.945 6.977 1 92.94 355 CYS A N 1
ATOM 2856 C CA . CYS A 1 355 ? -38 -15.797 6.887 1 92.94 355 CYS A CA 1
ATOM 2857 C C . CYS A 1 355 ? -37.656 -17.109 6.176 1 92.94 355 CYS A C 1
ATOM 2859 O O . CYS A 1 355 ? -36.594 -17.25 5.586 1 92.94 355 CYS A O 1
ATOM 2861 N N . LYS A 1 356 ? -38.562 -18.062 6.121 1 91.88 356 LYS A N 1
ATOM 2862 C CA . LYS A 1 356 ? -38.344 -19.422 5.613 1 91.88 356 LYS A CA 1
ATOM 2863 C C . LYS A 1 356 ? -39.031 -19.609 4.258 1 91.88 356 LYS A C 1
ATOM 2865 O O . LYS A 1 356 ? -39.375 -20.734 3.891 1 91.88 356 LYS A O 1
ATOM 2870 N N . LEU A 1 357 ? -39.281 -18.562 3.586 1 93.31 357 LEU A N 1
ATOM 2871 C CA . LEU A 1 357 ? -39.906 -18.703 2.262 1 93.31 357 LEU A CA 1
ATOM 2872 C C . LEU A 1 357 ? -38.938 -19.391 1.299 1 93.31 357 LEU A C 1
ATOM 2874 O O . LEU A 1 357 ? -37.812 -18.906 1.071 1 93.31 357 LEU A O 1
ATOM 2878 N N . PRO A 1 358 ? -39.281 -20.5 0.78 1 92.88 358 PRO A N 1
ATOM 2879 C CA . PRO A 1 358 ? -38.406 -21.203 -0.151 1 92.88 358 PRO A CA 1
ATOM 2880 C C . PRO A 1 358 ? -38.531 -20.703 -1.587 1 92.88 358 PRO A C 1
ATOM 2882 O O . PRO A 1 358 ? -39.656 -20.422 -2.045 1 92.88 358 PRO A O 1
ATOM 2885 N N . TRP A 1 359 ? -37.5 -20.438 -2.232 1 93.56 359 TRP A N 1
ATOM 2886 C CA . TRP A 1 359 ? -37.469 -20.203 -3.674 1 93.56 359 TRP A CA 1
ATOM 2887 C C . TRP A 1 359 ? -36.062 -20.406 -4.23 1 93.56 359 TRP A C 1
ATOM 2889 O O . TRP A 1 359 ? -35.094 -20.375 -3.486 1 93.56 359 TRP A O 1
ATOM 2899 N N . SER A 1 360 ? -36 -20.688 -5.512 1 92.62 360 SER A N 1
ATOM 2900 C CA . SER A 1 360 ? -34.719 -20.859 -6.16 1 92.62 360 SER A CA 1
ATOM 2901 C C . SER A 1 360 ? -34.219 -19.562 -6.781 1 92.62 360 SER A C 1
ATOM 2903 O O . SER A 1 360 ? -34.969 -18.859 -7.441 1 92.62 360 SER A O 1
ATOM 2905 N N . THR A 1 361 ? -32.938 -19.297 -6.496 1 90.88 361 THR A N 1
ATOM 2906 C CA . THR A 1 361 ? -32.344 -18.078 -7.02 1 90.88 361 THR A CA 1
ATOM 2907 C C . THR A 1 361 ? -31.547 -18.359 -8.289 1 90.88 361 THR A C 1
ATOM 2909 O O . THR A 1 361 ? -30.953 -17.438 -8.867 1 90.88 361 THR A O 1
ATOM 2912 N N . HIS A 1 362 ? -31.438 -19.531 -8.664 1 85.12 362 HIS A N 1
ATOM 2913 C CA . HIS A 1 362 ? -30.625 -19.891 -9.82 1 85.12 362 HIS A CA 1
ATOM 2914 C C . HIS A 1 362 ? -31.203 -21.094 -10.555 1 85.12 362 HIS A C 1
ATOM 2916 O O . HIS A 1 362 ? -32.062 -21.781 -10.016 1 85.12 362 HIS A O 1
ATOM 2922 N N . GLY A 1 363 ? -30.812 -21.328 -11.75 1 77.94 363 GLY A N 1
ATOM 2923 C CA . GLY A 1 363 ? -31.188 -22.516 -12.516 1 77.94 363 GLY A CA 1
ATOM 2924 C C . GLY A 1 363 ? -32.5 -22.344 -13.258 1 77.94 363 GLY A C 1
ATOM 2925 O O . GLY A 1 363 ? -33.031 -21.234 -13.367 1 77.94 363 GLY A O 1
ATOM 2926 N N . GLU A 1 364 ? -33.031 -23.438 -13.75 1 79.88 364 GLU A N 1
ATOM 2927 C CA . GLU A 1 364 ? -34.25 -23.438 -14.547 1 79.88 364 GLU A CA 1
ATOM 2928 C C . GLU A 1 364 ? -35.469 -23.172 -13.672 1 79.88 364 GLU A C 1
ATOM 2930 O O . GLU A 1 364 ? -36.5 -22.641 -14.156 1 79.88 364 GLU A O 1
ATOM 2935 N N . LYS A 1 365 ? -35.312 -23.453 -12.461 1 87.44 365 LYS A N 1
ATOM 2936 C CA . LYS A 1 365 ? -36.438 -23.312 -11.547 1 87.44 365 LYS A CA 1
ATOM 2937 C C . LYS A 1 365 ? -36.375 -21.984 -10.773 1 87.44 365 LYS A C 1
ATOM 2939 O O . LYS A 1 365 ? -37.062 -21.812 -9.766 1 87.44 365 LYS A O 1
ATOM 2944 N N . ALA A 1 366 ? -35.625 -21.109 -11.234 1 91.25 366 ALA A N 1
ATOM 2945 C CA . ALA A 1 366 ? -35.469 -19.828 -10.547 1 91.25 366 ALA A CA 1
ATOM 2946 C C . ALA A 1 366 ? -36.75 -19.047 -10.5 1 91.25 366 ALA A C 1
ATOM 2948 O O . ALA A 1 366 ? -37.531 -19.047 -11.461 1 91.25 366 ALA A O 1
ATOM 2949 N N . ALA A 1 367 ? -37.031 -18.422 -9.375 1 93.81 367 ALA A N 1
ATOM 2950 C CA . ALA A 1 367 ? -38.188 -17.578 -9.234 1 93.81 367 ALA A CA 1
ATOM 2951 C C . ALA A 1 367 ? -38.062 -16.281 -10.039 1 93.81 367 ALA A C 1
ATOM 2953 O O . ALA A 1 367 ? -37 -15.656 -10.039 1 93.81 367 ALA A O 1
ATOM 2954 N N . LEU A 1 368 ? -39.125 -15.969 -10.672 1 94.25 368 LEU A N 1
ATOM 2955 C CA . LEU A 1 368 ? -39.094 -14.805 -11.539 1 94.25 368 LEU A CA 1
ATOM 2956 C C . LEU A 1 368 ? -39.875 -13.641 -10.922 1 94.25 368 LEU A C 1
ATOM 2958 O O . LEU A 1 368 ? -40.875 -13.852 -10.234 1 94.25 368 LEU A O 1
ATOM 2962 N N . VAL A 1 369 ? -39.531 -12.484 -11.219 1 95.31 369 VAL A N 1
ATOM 2963 C CA . VAL A 1 369 ? -40.094 -11.25 -10.664 1 95.31 369 VAL A CA 1
ATOM 2964 C C . VAL A 1 369 ? -41.562 -11.148 -11.031 1 95.31 369 VAL A C 1
ATOM 2966 O O . VAL A 1 369 ? -42.375 -10.727 -10.211 1 95.31 369 VAL A O 1
ATOM 2969 N N . GLY A 1 370 ? -41.875 -11.531 -12.188 1 93.62 370 GLY A N 1
ATOM 2970 C CA . GLY A 1 370 ? -43.25 -11.398 -12.672 1 93.62 370 GLY A CA 1
ATOM 2971 C C . GLY A 1 370 ? -44.25 -12.266 -11.906 1 93.62 370 GLY A C 1
ATOM 2972 O O . GLY A 1 370 ? -45.438 -11.93 -11.812 1 93.62 370 GLY A O 1
ATOM 2973 N N . LYS A 1 371 ? -43.781 -13.312 -11.312 1 91.62 371 LYS A N 1
ATOM 2974 C CA . LYS A 1 371 ? -44.688 -14.297 -10.719 1 91.62 371 LYS A CA 1
ATOM 2975 C C . LYS A 1 371 ? -44.5 -14.383 -9.203 1 91.62 371 LYS A C 1
ATOM 2977 O O . LYS A 1 371 ? -45.344 -14.898 -8.492 1 91.62 371 LYS A O 1
ATOM 2982 N N . PHE A 1 372 ? -43.531 -13.766 -8.719 1 93.88 372 PHE A N 1
ATOM 2983 C CA . PHE A 1 372 ? -43.125 -13.898 -7.316 1 93.88 372 PHE A CA 1
ATOM 2984 C C . PHE A 1 372 ? -44.062 -13.102 -6.418 1 93.88 372 PHE A C 1
ATOM 2986 O O . PHE A 1 372 ? -44.469 -11.984 -6.766 1 93.88 372 PHE A O 1
ATOM 2993 N N . ALA A 1 373 ? -44.438 -13.688 -5.324 1 90.56 373 ALA A N 1
ATOM 2994 C CA . ALA A 1 373 ? -45.312 -13.016 -4.363 1 90.56 373 ALA A CA 1
ATOM 2995 C C . ALA A 1 373 ? -44.5 -12.211 -3.354 1 90.56 373 ALA A C 1
ATOM 2997 O O . ALA A 1 373 ? -44.25 -12.664 -2.23 1 90.56 373 ALA A O 1
ATOM 2998 N N . PHE A 1 374 ? -44.219 -10.984 -3.645 1 89.44 374 PHE A N 1
ATOM 2999 C CA . PHE A 1 374 ? -43.344 -10.148 -2.836 1 89.44 374 PHE A CA 1
ATOM 3000 C C . PHE A 1 374 ? -44.031 -9.719 -1.549 1 89.44 374 PHE A C 1
ATOM 3002 O O . PHE A 1 374 ? -43.375 -9.375 -0.566 1 89.44 374 PHE A O 1
ATOM 3009 N N . HIS A 1 375 ? -45.375 -9.703 -1.53 1 75.62 375 HIS A N 1
ATOM 3010 C CA . HIS A 1 375 ? -46.094 -9.203 -0.372 1 75.62 375 HIS A CA 1
ATOM 3011 C C . HIS A 1 375 ? -46.219 -10.266 0.719 1 75.62 375 HIS A C 1
ATOM 3013 O O . HIS A 1 375 ? -46.5 -9.953 1.87 1 75.62 375 HIS A O 1
ATOM 3019 N N . GLU A 1 376 ? -45.781 -11.445 0.324 1 77.12 376 GLU A N 1
ATOM 3020 C CA . GLU A 1 376 ? -45.875 -12.539 1.284 1 77.12 376 GLU A CA 1
ATOM 3021 C C . GLU A 1 376 ? -44.5 -12.844 1.903 1 77.12 376 GLU A C 1
ATOM 3023 O O . GLU A 1 376 ? -43.5 -12.898 1.198 1 77.12 376 GLU A O 1
ATOM 3028 N N . SER A 1 377 ? -44.5 -12.664 3.248 1 81.5 377 SER A N 1
ATOM 3029 C CA . SER A 1 377 ? -43.344 -13.164 3.98 1 81.5 377 SER A CA 1
ATOM 3030 C C . SER A 1 377 ? -43.562 -14.602 4.434 1 81.5 377 SER A C 1
ATOM 3032 O O . SER A 1 377 ? -44.688 -15.039 4.641 1 81.5 377 SER A O 1
ATOM 3034 N N . GLY A 1 378 ? -42.469 -15.359 4.301 1 84.69 378 GLY A N 1
ATOM 3035 C CA . GLY A 1 378 ? -42.531 -16.656 4.93 1 84.69 378 GLY A CA 1
ATOM 3036 C C . GLY A 1 378 ? -42.625 -16.594 6.445 1 84.69 378 GLY A C 1
ATOM 3037 O O . GLY A 1 378 ? -42.688 -15.508 7.016 1 84.69 378 GLY A O 1
ATOM 3038 N N . LYS A 1 379 ? -42.75 -17.75 6.969 1 90.56 379 LYS A N 1
ATOM 3039 C CA . LYS A 1 379 ? -42.656 -17.828 8.422 1 90.56 379 LYS A CA 1
ATOM 3040 C C . LYS A 1 379 ? -41.344 -17.25 8.93 1 90.56 379 LYS A C 1
ATOM 3042 O O . LYS A 1 379 ? -40.281 -17.594 8.414 1 90.56 379 LYS A O 1
ATOM 3047 N N . LEU A 1 380 ? -41.531 -16.359 9.836 1 92 380 LEU A N 1
ATOM 3048 C CA . LEU A 1 380 ? -40.312 -15.719 10.375 1 92 380 LEU A CA 1
ATOM 3049 C C . LEU A 1 380 ? -39.438 -16.734 11.102 1 92 380 LEU A C 1
ATOM 3051 O O . LEU A 1 380 ? -39.969 -17.609 11.805 1 92 380 LEU A O 1
ATOM 3055 N N . ARG A 1 381 ? -38.188 -16.562 10.922 1 91 381 ARG A N 1
ATOM 3056 C CA . ARG A 1 381 ? -37.219 -17.438 11.602 1 91 381 ARG A CA 1
ATOM 3057 C C . ARG A 1 381 ? -37.094 -17.062 13.07 1 91 381 ARG A C 1
ATOM 3059 O O . ARG A 1 381 ? -37.188 -15.898 13.438 1 91 381 ARG A O 1
ATOM 3066 N N . THR A 1 382 ? -36.906 -18.125 13.867 1 89.38 382 THR A N 1
ATOM 3067 C CA . THR A 1 382 ? -36.625 -17.922 15.281 1 89.38 382 THR A CA 1
ATOM 3068 C C . THR A 1 382 ? -35.25 -18.5 15.648 1 89.38 382 THR A C 1
ATOM 3070 O O . THR A 1 382 ? -34.719 -19.344 14.938 1 89.38 382 THR A O 1
ATOM 3073 N N . LEU A 1 383 ? -34.719 -17.984 16.719 1 87.94 383 LEU A N 1
ATOM 3074 C CA . LEU A 1 383 ? -33.406 -18.438 17.172 1 87.94 383 LEU A CA 1
ATOM 3075 C C . LEU A 1 383 ? -33.438 -19.922 17.484 1 87.94 383 LEU A C 1
ATOM 3077 O O . LEU A 1 383 ? -32.438 -20.641 17.219 1 87.94 383 LEU A O 1
ATOM 3081 N N . ASP A 1 384 ? -34.531 -20.391 17.938 1 80.75 384 ASP A N 1
ATOM 3082 C CA . ASP A 1 384 ? -34.656 -21.781 18.391 1 80.75 384 ASP A CA 1
ATOM 3083 C C . ASP A 1 384 ? -34.688 -22.734 17.203 1 80.75 384 ASP A C 1
ATOM 3085 O O . ASP A 1 384 ? -34.312 -23.906 17.328 1 80.75 384 ASP A O 1
ATOM 3089 N N . GLU A 1 385 ? -35.062 -22.234 16.062 1 77.88 385 GLU A N 1
ATOM 3090 C CA . GLU A 1 385 ? -35.281 -23.094 14.898 1 77.88 385 GLU A CA 1
ATOM 3091 C C . GLU A 1 385 ? -34 -23.203 14.07 1 77.88 385 GLU A C 1
ATOM 3093 O O . GLU A 1 385 ? -33.906 -24.016 13.164 1 77.88 385 GLU A O 1
ATOM 3098 N N . LEU A 1 386 ? -33.094 -22.406 14.453 1 77.06 386 LEU A N 1
ATOM 3099 C CA . LEU A 1 386 ? -31.891 -22.422 13.648 1 77.06 386 LEU A CA 1
ATOM 3100 C C . LEU A 1 386 ? -31.047 -23.641 13.961 1 77.06 386 LEU A C 1
ATOM 3102 O O . LEU A 1 386 ? -31 -24.094 15.102 1 77.06 386 LEU A O 1
ATOM 3106 N N . GLN A 1 387 ? -30.672 -24.516 12.938 1 62.28 387 GLN A N 1
ATOM 3107 C CA . GLN A 1 387 ? -29.938 -25.766 13.039 1 62.28 387 GLN A CA 1
ATOM 3108 C C . GLN A 1 387 ? -28.641 -25.594 13.805 1 62.28 387 GLN A C 1
ATOM 3110 O O . GLN A 1 387 ? -28.188 -26.5 14.508 1 62.28 387 GLN A O 1
ATOM 3115 N N . GLY A 1 388 ? -27.984 -24.469 13.68 1 69.94 388 GLY A N 1
ATOM 3116 C CA . GLY A 1 388 ? -26.703 -24.25 14.344 1 69.94 388 GLY A CA 1
ATOM 3117 C C . GLY A 1 388 ? -26.766 -23.172 15.406 1 69.94 388 GLY A C 1
ATOM 3118 O O . GLY A 1 388 ? -27.812 -22.531 15.578 1 69.94 388 GLY A O 1
ATOM 3119 N N . GLU A 1 389 ? -25.719 -23.203 16.266 1 80.25 389 GLU A N 1
ATOM 3120 C CA . GLU A 1 389 ? -25.672 -22.203 17.344 1 80.25 389 GLU A CA 1
ATOM 3121 C C . GLU A 1 389 ? -25.406 -20.812 16.781 1 80.25 389 GLU A C 1
ATOM 3123 O O . GLU A 1 389 ? -24.359 -20.547 16.203 1 80.25 389 GLU A O 1
ATOM 3128 N N . ALA A 1 390 ? -26.516 -19.969 16.828 1 89.06 390 ALA A N 1
ATOM 3129 C CA . ALA A 1 390 ? -26.359 -18.578 16.438 1 89.06 390 ALA A CA 1
ATOM 3130 C C . ALA A 1 390 ? -25.312 -17.875 17.312 1 89.06 390 ALA A C 1
ATOM 3132 O O . ALA A 1 390 ? -25.188 -18.188 18.5 1 89.06 390 ALA A O 1
ATOM 3133 N N . MET A 1 391 ? -24.609 -17.031 16.812 1 92.5 391 MET A N 1
ATOM 3134 C CA . MET A 1 391 ? -23.562 -16.312 17.531 1 92.5 391 MET A CA 1
ATOM 3135 C C . MET A 1 391 ? -24.125 -15.109 18.266 1 92.5 391 MET A C 1
ATOM 3137 O O . MET A 1 391 ? -23.5 -14.57 19.172 1 92.5 391 MET A O 1
ATOM 3141 N N . ILE A 1 392 ? -25.281 -14.727 17.844 1 92.81 392 ILE A N 1
ATOM 3142 C CA . ILE A 1 392 ? -25.875 -13.547 18.453 1 92.81 392 ILE A CA 1
ATOM 3143 C C . ILE A 1 392 ? -27.266 -13.875 18.984 1 92.81 392 ILE A C 1
ATOM 3145 O O . ILE A 1 392 ? -28.016 -14.617 18.344 1 92.81 392 ILE A O 1
ATOM 3149 N N . ASP A 1 393 ? -27.547 -13.281 20.109 1 91.31 393 ASP A N 1
ATOM 3150 C CA . ASP A 1 393 ? -28.828 -13.516 20.766 1 91.31 393 ASP A CA 1
ATOM 3151 C C . ASP A 1 393 ? -29.844 -12.445 20.391 1 91.31 393 ASP A C 1
ATOM 3153 O O . ASP A 1 393 ? -30.281 -11.672 21.25 1 91.31 393 ASP A O 1
ATOM 3157 N N . VAL A 1 394 ? -30.203 -12.375 19.156 1 93.31 394 VAL A N 1
ATOM 3158 C CA . VAL A 1 394 ? -31.203 -11.484 18.594 1 93.31 394 VAL A CA 1
ATOM 3159 C C . VAL A 1 394 ? -32.094 -12.258 17.625 1 93.31 394 VAL A C 1
ATOM 3161 O O . VAL A 1 394 ? -31.609 -13.023 16.797 1 93.31 394 VAL A O 1
ATOM 3164 N N . GLU A 1 395 ? -33.344 -12.031 17.75 1 91.19 395 GLU A N 1
ATOM 3165 C CA . GLU A 1 395 ? -34.281 -12.719 16.859 1 91.19 395 GLU A CA 1
ATOM 3166 C C . GLU A 1 395 ? -34.094 -12.25 15.414 1 91.19 395 GLU A C 1
ATOM 3168 O O . GLU A 1 395 ? -34.062 -11.047 15.156 1 91.19 395 GLU A O 1
ATOM 3173 N N . PRO A 1 396 ? -34.031 -13.117 14.477 1 88.5 396 PRO A N 1
ATOM 3174 C CA . PRO A 1 396 ? -33.875 -12.742 13.07 1 88.5 396 PRO A CA 1
ATOM 3175 C C . PRO A 1 396 ? -34.969 -11.789 12.578 1 88.5 396 PRO A C 1
ATOM 3177 O O . PRO A 1 396 ? -34.719 -10.969 11.695 1 88.5 396 PRO A O 1
ATOM 3180 N N . ALA A 1 397 ? -36.094 -11.898 13.172 1 82.69 397 ALA A N 1
ATOM 3181 C CA . ALA A 1 397 ? -37.219 -11.055 12.773 1 82.69 397 ALA A CA 1
ATOM 3182 C C . ALA A 1 397 ? -36.938 -9.578 13.055 1 82.69 397 ALA A C 1
ATOM 3184 O O . ALA A 1 397 ? -37.562 -8.695 12.484 1 82.69 397 ALA A O 1
ATOM 3185 N N . SER A 1 398 ? -35.938 -9.406 13.883 1 85.5 398 SER A N 1
ATOM 3186 C CA . SER A 1 398 ? -35.625 -8.039 14.281 1 85.5 398 SER A CA 1
ATOM 3187 C C . SER A 1 398 ? -34.469 -7.477 13.438 1 85.5 398 SER A C 1
ATOM 3189 O O . SER A 1 398 ? -34.031 -6.355 13.672 1 85.5 398 SER A O 1
ATOM 3191 N N . LEU A 1 399 ? -34.156 -8.164 12.469 1 90.38 399 LEU A N 1
ATOM 3192 C CA . LEU A 1 399 ? -33 -7.754 11.656 1 90.38 399 LEU A CA 1
ATOM 3193 C C . LEU A 1 399 ? -33.406 -6.68 10.656 1 90.38 399 LEU A C 1
ATOM 3195 O O . LEU A 1 399 ? -34.562 -6.668 10.172 1 90.38 399 LEU A O 1
ATOM 3199 N N . ALA A 1 400 ? -32.438 -5.828 10.453 1 87.38 400 ALA A N 1
ATOM 3200 C CA . ALA A 1 400 ? -32.625 -4.82 9.406 1 87.38 400 ALA A CA 1
ATOM 3201 C C . ALA A 1 400 ? -32.125 -5.336 8.055 1 87.38 400 ALA A C 1
ATOM 3203 O O . ALA A 1 400 ? -31.109 -6.031 7.984 1 87.38 400 ALA A O 1
ATOM 3204 N N . PRO A 1 401 ? -32.906 -5.062 6.977 1 90.31 401 PRO A N 1
ATOM 3205 C CA . PRO A 1 401 ? -32.312 -5.277 5.664 1 90.31 401 PRO A CA 1
ATOM 3206 C C . PRO A 1 401 ? -31.031 -4.453 5.465 1 90.31 401 PRO A C 1
ATOM 3208 O O . PRO A 1 401 ? -31 -3.268 5.805 1 90.31 401 PRO A O 1
ATOM 3211 N N . PRO A 1 402 ? -29.984 -5.117 4.988 1 91.94 402 PRO A N 1
ATOM 3212 C CA . PRO A 1 402 ? -28.781 -4.332 4.719 1 91.94 402 PRO A CA 1
ATOM 3213 C C . PRO A 1 402 ? -29.016 -3.199 3.723 1 91.94 402 PRO A C 1
ATOM 3215 O O . PRO A 1 402 ? -29.219 -3.451 2.531 1 91.94 402 PRO A O 1
ATOM 3218 N N . THR A 1 403 ? -28.953 -2.074 4.145 1 90.69 403 THR A N 1
ATOM 3219 C CA . THR A 1 403 ? -29.391 -0.919 3.373 1 90.69 403 THR A CA 1
ATOM 3220 C C . THR A 1 403 ? -28.5 -0.711 2.154 1 90.69 403 THR A C 1
ATOM 3222 O O . THR A 1 403 ? -28.969 -0.785 1.016 1 90.69 403 THR A O 1
ATOM 3225 N N . LEU A 1 404 ? -27.281 -0.502 2.395 1 89.81 404 LEU A N 1
ATOM 3226 C CA . LEU A 1 404 ? -26.344 -0.174 1.321 1 89.81 404 LEU A CA 1
ATOM 3227 C C . LEU A 1 404 ? -26.219 -1.338 0.346 1 89.81 404 LEU A C 1
ATOM 3229 O O . LEU A 1 404 ? -26.359 -1.159 -0.865 1 89.81 404 LEU A O 1
ATOM 3233 N N . HIS A 1 405 ? -26 -2.496 0.865 1 91.38 405 HIS A N 1
ATOM 3234 C CA . HIS A 1 405 ? -25.75 -3.662 0.028 1 91.38 405 HIS A CA 1
ATOM 3235 C C . HIS A 1 405 ? -27 -4.094 -0.713 1 91.38 405 HIS A C 1
ATOM 3237 O O . HIS A 1 405 ? -26.938 -4.59 -1.84 1 91.38 405 HIS A O 1
ATOM 3243 N N . SER A 1 406 ? -28.125 -3.91 -0.142 1 93.19 406 SER A N 1
ATOM 3244 C CA . SER A 1 406 ? -29.375 -4.242 -0.82 1 93.19 406 SER A CA 1
ATOM 3245 C C . SER A 1 406 ? -29.625 -3.316 -2.008 1 93.19 406 SER A C 1
ATOM 3247 O O . SER A 1 406 ? -29.891 -3.779 -3.115 1 93.19 406 SER A O 1
ATOM 3249 N N . ILE A 1 407 ? -29.484 -2.082 -1.714 1 92.81 407 ILE A N 1
ATOM 3250 C CA . ILE A 1 407 ? -29.734 -1.115 -2.777 1 92.81 407 ILE A CA 1
ATOM 3251 C C . ILE A 1 407 ? -28.703 -1.298 -3.893 1 92.81 407 ILE A C 1
ATOM 3253 O O . ILE A 1 407 ? -29.047 -1.284 -5.074 1 92.81 407 ILE A O 1
ATOM 3257 N N . CYS A 1 408 ? -27.469 -1.479 -3.525 1 91.69 408 CYS A N 1
ATOM 3258 C CA . CYS A 1 408 ? -26.422 -1.679 -4.512 1 91.69 408 CYS A CA 1
ATOM 3259 C C . CYS A 1 408 ? -26.656 -2.947 -5.324 1 91.69 408 CYS A C 1
ATOM 3261 O O . CYS A 1 408 ? -26.5 -2.947 -6.543 1 91.69 408 CYS A O 1
ATOM 3263 N N . GLY A 1 409 ? -27.031 -3.982 -4.613 1 92.5 409 GLY A N 1
ATOM 3264 C CA . GLY A 1 409 ? -27.297 -5.238 -5.289 1 92.5 409 GLY A CA 1
ATOM 3265 C C . GLY A 1 409 ? -28.469 -5.156 -6.258 1 92.5 409 GLY A C 1
ATOM 3266 O O . GLY A 1 409 ? -28.391 -5.676 -7.371 1 92.5 409 GLY A O 1
ATOM 3267 N N . ILE A 1 410 ? -29.469 -4.484 -5.863 1 95.12 410 ILE A N 1
ATOM 3268 C CA . ILE A 1 410 ? -30.656 -4.332 -6.695 1 95.12 410 ILE A CA 1
ATOM 3269 C C . ILE A 1 410 ? -30.328 -3.453 -7.902 1 95.12 410 ILE A C 1
ATOM 3271 O O . ILE A 1 410 ? -30.703 -3.779 -9.031 1 95.12 410 ILE A O 1
ATOM 3275 N N . ALA A 1 411 ? -29.656 -2.4 -7.613 1 94.44 411 ALA A N 1
ATOM 3276 C CA . ALA A 1 411 ? -29.281 -1.498 -8.703 1 94.44 411 ALA A CA 1
ATOM 3277 C C . ALA A 1 411 ? -28.422 -2.209 -9.734 1 94.44 411 ALA A C 1
ATOM 3279 O O . ALA A 1 411 ? -28.594 -2.02 -10.938 1 94.44 411 ALA A O 1
ATOM 3280 N N . LYS A 1 412 ? -27.547 -2.961 -9.289 1 91.38 412 LYS A N 1
ATOM 3281 C CA . LYS A 1 412 ? -26.641 -3.67 -10.195 1 91.38 412 LYS A CA 1
ATOM 3282 C C . LYS A 1 412 ? -27.406 -4.707 -11.016 1 91.38 412 LYS A C 1
ATOM 3284 O O . LYS A 1 412 ? -27.297 -4.73 -12.25 1 91.38 412 LYS A O 1
ATOM 3289 N N . THR A 1 413 ? -28.203 -5.516 -10.375 1 92.56 413 THR A N 1
ATOM 3290 C CA . THR A 1 413 ? -28.859 -6.66 -10.992 1 92.56 413 THR A CA 1
ATOM 3291 C C . THR A 1 413 ? -30 -6.211 -11.891 1 92.56 413 THR A C 1
ATOM 3293 O O . THR A 1 413 ? -30.234 -6.797 -12.953 1 92.56 413 THR A O 1
ATOM 3296 N N . TYR A 1 414 ? -30.688 -5.148 -11.484 1 95.12 414 TYR A N 1
ATOM 3297 C CA . TYR A 1 414 ? -31.938 -4.867 -12.164 1 95.12 414 TYR A CA 1
ATOM 3298 C C . TYR A 1 414 ? -31.859 -3.562 -12.945 1 95.12 414 TYR A C 1
ATOM 3300 O O . TYR A 1 414 ? -32.812 -3.172 -13.617 1 95.12 414 TYR A O 1
ATOM 3308 N N . VAL A 1 415 ? -30.75 -2.932 -12.844 1 94.25 415 VAL A N 1
ATOM 3309 C CA . VAL A 1 415 ? -30.656 -1.68 -13.594 1 94.25 415 VAL A CA 1
ATOM 3310 C C . VAL A 1 415 ? -29.406 -1.698 -14.477 1 94.25 415 VAL A C 1
ATOM 3312 O O . VAL A 1 415 ? -29.516 -1.753 -15.703 1 94.25 415 VAL A O 1
ATOM 3315 N N . ILE A 1 416 ? -28.266 -1.774 -13.875 1 91.62 416 ILE A N 1
ATOM 3316 C CA . ILE A 1 416 ? -27 -1.6 -14.586 1 91.62 416 ILE A CA 1
ATOM 3317 C C . ILE A 1 416 ? -26.781 -2.77 -15.539 1 91.62 416 ILE A C 1
ATOM 3319 O O . ILE A 1 416 ? -26.5 -2.568 -16.719 1 91.62 416 ILE A O 1
ATOM 3323 N N . ASP A 1 417 ? -26.938 -3.973 -14.984 1 90.81 417 ASP A N 1
ATOM 3324 C CA . ASP A 1 417 ? -26.703 -5.156 -15.805 1 90.81 417 ASP A CA 1
ATOM 3325 C C . ASP A 1 417 ? -27.672 -5.199 -16.984 1 90.81 417 ASP A C 1
ATOM 3327 O O . ASP A 1 417 ? -27.266 -5.438 -18.125 1 90.81 417 ASP A O 1
ATOM 3331 N N . PRO A 1 418 ? -28.922 -4.965 -16.766 1 92.25 418 PRO A N 1
ATOM 3332 C CA . PRO A 1 418 ? -29.859 -4.945 -17.891 1 92.25 418 PRO A CA 1
ATOM 3333 C C . PRO A 1 418 ? -29.547 -3.852 -18.906 1 92.25 418 PRO A C 1
ATOM 3335 O O . PRO A 1 418 ? -29.719 -4.051 -20.109 1 92.25 418 PRO A O 1
ATOM 3338 N N . LEU A 1 419 ? -29.109 -2.74 -18.453 1 92.12 419 LEU A N 1
ATOM 3339 C CA . LEU A 1 419 ? -28.766 -1.667 -19.375 1 92.12 419 LEU A CA 1
ATOM 3340 C C . LEU A 1 419 ? -27.531 -2.037 -20.203 1 92.12 419 LEU A C 1
ATOM 3342 O O . LEU A 1 419 ? -27.453 -1.719 -21.391 1 92.12 419 LEU A O 1
ATOM 3346 N N . ILE A 1 420 ? -26.625 -2.662 -19.547 1 88.94 420 ILE A N 1
ATOM 3347 C CA . ILE A 1 420 ? -25.453 -3.135 -20.266 1 88.94 420 ILE A CA 1
ATOM 3348 C C . ILE A 1 420 ? -25.859 -4.176 -21.312 1 88.94 420 ILE A C 1
ATOM 3350 O O . ILE A 1 420 ? -25.438 -4.113 -22.469 1 88.94 420 ILE A O 1
ATOM 3354 N N . ALA A 1 421 ? -26.656 -5.113 -20.844 1 88 421 ALA A N 1
ATOM 3355 C CA . ALA A 1 421 ? -27.141 -6.145 -21.766 1 88 421 ALA A CA 1
ATOM 3356 C C . ALA A 1 421 ? -27.891 -5.527 -22.938 1 88 421 ALA A C 1
ATOM 3358 O O . ALA A 1 421 ? -27.75 -5.977 -24.078 1 88 421 ALA A O 1
ATOM 3359 N N . HIS A 1 422 ? -28.656 -4.586 -22.641 1 89.56 422 HIS A N 1
ATOM 3360 C CA . HIS A 1 422 ? -29.438 -3.898 -23.672 1 89.56 422 HIS A CA 1
ATOM 3361 C C . HIS A 1 422 ? -28.516 -3.166 -24.641 1 89.56 422 HIS A C 1
ATOM 3363 O O . HIS A 1 422 ? -28.766 -3.148 -25.859 1 89.56 422 HIS A O 1
ATOM 3369 N N . SER A 1 423 ? -27.484 -2.561 -24.141 1 89.31 423 SER A N 1
ATOM 3370 C CA . SER A 1 423 ? -26.516 -1.885 -25.016 1 89.31 423 SER A CA 1
ATOM 3371 C C . SER A 1 423 ? -25.844 -2.865 -25.953 1 89.31 423 SER A C 1
ATOM 3373 O O . SER A 1 423 ? -25.609 -2.545 -27.125 1 89.31 423 SER A O 1
ATOM 3375 N N . ILE A 1 424 ? -25.547 -3.955 -25.422 1 86.06 424 ILE A N 1
ATOM 3376 C CA . ILE A 1 424 ? -24.891 -4.977 -26.219 1 86.06 424 ILE A CA 1
ATOM 3377 C C . ILE A 1 424 ? -25.844 -5.461 -27.312 1 86.06 424 ILE A C 1
ATOM 3379 O O . ILE A 1 424 ? -25.422 -5.684 -28.453 1 86.06 424 ILE A O 1
ATOM 3383 N N . GLN A 1 425 ? -27.094 -5.645 -27 1 85.19 425 GLN A N 1
ATOM 3384 C CA . GLN A 1 425 ? -28.109 -6.043 -27.969 1 85.19 425 GLN A CA 1
ATOM 3385 C C . GLN A 1 425 ? -28.219 -5.02 -29.094 1 85.19 425 GLN A C 1
ATOM 3387 O O . GLN A 1 425 ? -28.375 -5.383 -30.25 1 85.19 425 GLN A O 1
ATOM 3392 N N . LEU A 1 426 ? -28.156 -3.836 -28.703 1 86.31 426 LEU A N 1
ATOM 3393 C CA . LEU A 1 426 ? -28.281 -2.764 -29.672 1 86.31 426 LEU A CA 1
ATOM 3394 C C . LEU A 1 426 ? -27.047 -2.707 -30.578 1 86.31 426 LEU A C 1
ATOM 3396 O O . LEU A 1 426 ? -27.141 -2.438 -31.766 1 86.31 426 LEU A O 1
ATOM 3400 N N . ASP A 1 427 ? -25.922 -2.943 -29.953 1 85.19 427 ASP A N 1
ATOM 3401 C CA . ASP A 1 427 ? -24.656 -2.822 -30.672 1 85.19 427 ASP A CA 1
ATOM 3402 C C . ASP A 1 427 ? -24.438 -4.016 -31.594 1 85.19 427 ASP A C 1
ATOM 3404 O O . ASP A 1 427 ? -23.781 -3.889 -32.656 1 85.19 427 ASP A O 1
ATOM 3408 N N . THR A 1 428 ? -24.594 -5.301 -31.141 1 76.56 428 THR A N 1
ATOM 3409 C CA . THR A 1 428 ? -24.359 -6.5 -31.938 1 76.56 428 THR A CA 1
ATOM 3410 C C . THR A 1 428 ? -25.5 -6.715 -32.938 1 76.56 428 THR A C 1
ATOM 3412 O O . THR A 1 428 ? -25.375 -7.527 -33.844 1 76.56 428 THR A O 1
ATOM 3415 N N . LYS A 1 429 ? -26.25 -5.809 -33.438 1 61.44 429 LYS A N 1
ATOM 3416 C CA . LYS A 1 429 ? -27.391 -5.961 -34.344 1 61.44 429 LYS A CA 1
ATOM 3417 C C . LYS A 1 429 ? -27.953 -7.383 -34.281 1 61.44 429 LYS A C 1
ATOM 3419 O O . LYS A 1 429 ? -28.703 -7.801 -35.156 1 61.44 429 LYS A O 1
ATOM 3424 N N . CYS A 1 430 ? -27.281 -8.312 -33.438 1 57.69 430 CYS A N 1
ATOM 3425 C CA . CYS A 1 430 ? -27.719 -9.703 -33.344 1 57.69 430 CYS A CA 1
ATOM 3426 C C . CYS A 1 430 ? -28.922 -9.82 -32.406 1 57.69 430 CYS A C 1
ATOM 3428 O O . CYS A 1 430 ? -28.797 -9.578 -31.203 1 57.69 430 CYS A O 1
ATOM 3430 N N . GLN A 1 431 ? -30.094 -9.727 -32.812 1 55.41 431 GLN A N 1
ATOM 3431 C CA . GLN A 1 431 ? -31.359 -9.758 -32.094 1 55.41 431 GLN A CA 1
ATOM 3432 C C . GLN A 1 431 ? -31.453 -11 -31.203 1 55.41 431 GLN A C 1
ATOM 3434 O O . GLN A 1 431 ? -32.344 -11.094 -30.359 1 55.41 431 GLN A O 1
ATOM 3439 N N . VAL A 1 432 ? -30.422 -11.914 -31.188 1 64.62 432 VAL A N 1
ATOM 3440 C CA . VAL A 1 432 ? -30.625 -13.211 -30.562 1 64.62 432 VAL A CA 1
ATOM 3441 C C . VAL A 1 432 ? -30.016 -13.211 -29.156 1 64.62 432 VAL A C 1
ATOM 3443 O O . VAL A 1 432 ? -30.203 -14.164 -28.391 1 64.62 432 VAL A O 1
ATOM 3446 N N . LEU A 1 433 ? -29.5 -12.133 -28.719 1 76.94 433 LEU A N 1
ATOM 3447 C CA . LEU A 1 433 ? -28.906 -12.172 -27.391 1 76.94 433 LEU A CA 1
ATOM 3448 C C . LEU A 1 433 ? -29.969 -11.961 -26.312 1 76.94 433 LEU A C 1
ATOM 3450 O O . LEU A 1 433 ? -30.875 -11.141 -26.484 1 76.94 433 LEU A O 1
ATOM 3454 N N . PRO A 1 434 ? -29.828 -12.805 -25.281 1 78.19 434 PRO A N 1
ATOM 3455 C CA . PRO A 1 434 ? -30.781 -12.641 -24.172 1 78.19 434 PRO A CA 1
ATOM 3456 C C . PRO A 1 434 ? -30.688 -11.266 -23.516 1 78.19 434 PRO A C 1
ATOM 3458 O O . PRO A 1 434 ? -29.688 -10.562 -23.688 1 78.19 434 PRO A O 1
ATOM 3461 N N . ARG A 1 435 ? -31.719 -10.93 -22.906 1 76.25 435 ARG A N 1
ATOM 3462 C CA . ARG A 1 435 ? -31.812 -9.617 -22.281 1 76.25 435 ARG A CA 1
ATOM 3463 C C . ARG A 1 435 ? -31.016 -9.578 -20.984 1 76.25 435 ARG A C 1
ATOM 3465 O O . ARG A 1 435 ? -30.688 -8.5 -20.484 1 76.25 435 ARG A O 1
ATOM 3472 N N . GLU A 1 436 ? -30.688 -10.75 -20.531 1 80.44 436 GLU A N 1
ATOM 3473 C CA . GLU A 1 436 ? -29.922 -10.812 -19.281 1 80.44 436 GLU A CA 1
ATOM 3474 C C . GLU A 1 436 ? -28.438 -10.938 -19.547 1 80.44 436 GLU A C 1
ATOM 3476 O O . GLU A 1 436 ? -28 -11.766 -20.359 1 80.44 436 GLU A O 1
ATOM 3481 N N . LEU A 1 437 ? -27.672 -10.18 -18.828 1 85.25 437 LEU A N 1
ATOM 3482 C CA . LEU A 1 437 ? -26.234 -10.148 -19.016 1 85.25 437 LEU A CA 1
ATOM 3483 C C . LEU A 1 437 ? -25.609 -11.492 -18.656 1 85.25 437 LEU A C 1
ATOM 3485 O O . LEU A 1 437 ? -24.672 -11.945 -19.312 1 85.25 437 LEU A O 1
ATOM 3489 N N . LYS A 1 438 ? -26.109 -12.031 -17.531 1 81.5 438 LYS A N 1
ATOM 3490 C CA . LYS A 1 438 ? -25.594 -13.328 -17.094 1 81.5 438 LYS A CA 1
ATOM 3491 C C . LYS A 1 438 ? -25.75 -14.383 -18.188 1 81.5 438 LYS A C 1
ATOM 3493 O O . LYS A 1 438 ? -24.875 -15.211 -18.375 1 81.5 438 LYS A O 1
ATOM 3498 N N . GLU A 1 439 ? -26.828 -14.32 -18.812 1 81 439 GLU A N 1
ATOM 3499 C CA . GLU A 1 439 ? -27.078 -15.258 -19.906 1 81 439 GLU A CA 1
ATOM 3500 C C . GLU A 1 439 ? -26.172 -14.984 -21.094 1 81 439 GLU A C 1
ATOM 3502 O O . GLU A 1 439 ? -25.734 -15.914 -21.781 1 81 439 GLU A O 1
ATOM 3507 N N . GLN A 1 440 ? -26 -13.766 -21.328 1 82.88 440 GLN A N 1
ATOM 3508 C CA . GLN A 1 440 ? -25.078 -13.414 -22.406 1 82.88 440 GLN A CA 1
ATOM 3509 C C . GLN A 1 440 ? -23.672 -13.93 -22.109 1 82.88 440 GLN A C 1
ATOM 3511 O O . GLN A 1 440 ? -23 -14.453 -23 1 82.88 440 GLN A O 1
ATOM 3516 N N . LYS A 1 441 ? -23.312 -13.805 -20.906 1 82.75 441 LYS A N 1
ATOM 3517 C CA . LYS A 1 441 ? -21.984 -14.281 -20.5 1 82.75 441 LYS A CA 1
ATOM 3518 C C . LYS A 1 441 ? -21.906 -15.805 -20.578 1 82.75 441 LYS A C 1
ATOM 3520 O O . LYS A 1 441 ? -20.859 -16.359 -20.922 1 82.75 441 LYS A O 1
ATOM 3525 N N . LYS A 1 442 ? -22.969 -16.422 -20.266 1 81.31 442 LYS A N 1
ATOM 3526 C CA . LYS A 1 442 ? -23.016 -17.875 -20.391 1 81.31 442 LYS A CA 1
ATOM 3527 C C . LYS A 1 442 ? -22.844 -18.312 -21.844 1 81.31 442 LYS A C 1
ATOM 3529 O O . LYS A 1 442 ? -22.188 -19.328 -22.109 1 81.31 442 LYS A O 1
ATOM 3534 N N . ILE A 1 443 ? -23.469 -17.562 -22.641 1 80.88 443 ILE A N 1
ATOM 3535 C CA . ILE A 1 443 ? -23.344 -17.875 -24.062 1 80.88 443 ILE A CA 1
ATOM 3536 C C . ILE A 1 443 ? -21.891 -17.719 -24.5 1 80.88 443 ILE A C 1
ATOM 3538 O O . ILE A 1 443 ? -21.375 -18.531 -25.266 1 80.88 443 ILE A O 1
ATOM 3542 N N . LEU A 1 444 ? -21.312 -16.75 -24.031 1 83.06 444 LEU A N 1
ATOM 3543 C CA . LEU A 1 444 ? -19.906 -16.547 -24.359 1 83.06 444 LEU A CA 1
ATOM 3544 C C . LEU A 1 444 ? -19.062 -17.688 -23.812 1 83.06 444 LEU A C 1
ATOM 3546 O O . LEU A 1 444 ? -18.188 -18.219 -24.516 1 83.06 444 LEU A O 1
ATOM 3550 N N . LYS A 1 445 ? -19.312 -18.031 -22.578 1 81.94 445 LYS A N 1
ATOM 3551 C CA . LYS A 1 445 ? -18.562 -19.125 -21.969 1 81.94 445 LYS A CA 1
ATOM 3552 C C . LYS A 1 445 ? -18.781 -20.438 -22.734 1 81.94 445 LYS A C 1
ATOM 3554 O O . LYS A 1 445 ? -17.828 -21.203 -22.953 1 81.94 445 LYS A O 1
ATOM 3559 N N . LYS A 1 446 ? -19.938 -20.703 -23.094 1 81.06 446 LYS A N 1
ATOM 3560 C CA . LYS A 1 446 ? -20.266 -21.891 -23.875 1 81.06 446 LYS A CA 1
ATOM 3561 C C . LYS A 1 446 ? -19.562 -21.859 -25.234 1 81.06 446 LYS A C 1
ATOM 3563 O O . LYS A 1 446 ? -19.031 -22.875 -25.688 1 81.06 446 LYS A O 1
ATOM 3568 N N . SER A 1 447 ? -19.641 -20.656 -25.781 1 81.56 447 SER A N 1
ATOM 3569 C CA . SER A 1 447 ? -19.016 -20.516 -27.078 1 81.56 447 SER A CA 1
ATOM 3570 C C . SER A 1 447 ? -17.5 -20.703 -26.984 1 81.56 447 SER A C 1
ATOM 3572 O O . SER A 1 447 ? -16.875 -21.266 -27.891 1 81.56 447 SER A O 1
ATOM 3574 N N . LYS A 1 448 ? -16.953 -20.266 -26 1 84.88 448 LYS A N 1
ATOM 3575 C CA . LYS A 1 448 ? -15.508 -20.438 -25.797 1 84.88 448 LYS A CA 1
ATOM 3576 C C . LYS A 1 448 ? -15.148 -21.906 -25.594 1 84.88 448 LYS A C 1
ATOM 3578 O O . LYS A 1 448 ? -14.133 -22.375 -26.109 1 84.88 448 LYS A O 1
ATOM 3583 N N . ARG A 1 449 ? -15.93 -22.578 -24.828 1 80.31 449 ARG A N 1
ATOM 3584 C CA . ARG A 1 449 ? -15.711 -24 -24.609 1 80.31 449 ARG A CA 1
ATOM 3585 C C . ARG A 1 449 ? -15.82 -24.766 -25.922 1 80.31 449 ARG A C 1
ATOM 3587 O O . ARG A 1 449 ? -15.047 -25.703 -26.172 1 80.31 449 ARG A O 1
ATOM 3594 N N . GLU A 1 450 ? -16.781 -24.344 -26.641 1 80.19 450 GLU A N 1
ATOM 3595 C CA . GLU A 1 450 ? -16.953 -24.969 -27.938 1 80.19 450 GLU A CA 1
ATOM 3596 C C . GLU A 1 450 ? -15.75 -24.688 -28.844 1 80.19 450 GLU A C 1
ATOM 3598 O O . GLU A 1 450 ? -15.289 -25.578 -29.562 1 80.19 450 GLU A O 1
ATOM 3603 N N . THR A 1 451 ? -15.32 -23.547 -28.797 1 86.69 451 THR A N 1
ATOM 3604 C CA . THR A 1 451 ? -14.141 -23.188 -29.578 1 86.69 451 THR A CA 1
ATOM 3605 C C . THR A 1 451 ? -12.93 -24 -29.125 1 86.69 451 THR A C 1
ATOM 3607 O O . THR A 1 451 ? -12.148 -24.469 -29.969 1 86.69 451 THR A O 1
ATOM 3610 N N . GLU A 1 452 ? -12.789 -24.094 -27.891 1 82.81 452 GLU A N 1
ATOM 3611 C CA . GLU A 1 452 ? -11.703 -24.906 -27.359 1 82.81 452 GLU A CA 1
ATOM 3612 C C . GLU A 1 452 ? -11.805 -26.359 -27.828 1 82.81 452 GLU A C 1
ATOM 3614 O O . GLU A 1 452 ? -10.797 -26.984 -28.156 1 82.81 452 GLU A O 1
ATOM 3619 N N . ARG A 1 453 ? -12.977 -26.891 -27.891 1 79 453 ARG A N 1
ATOM 3620 C CA . ARG A 1 453 ? -13.219 -28.25 -28.359 1 79 453 ARG A CA 1
ATOM 3621 C C . ARG A 1 453 ? -12.828 -28.375 -29.828 1 79 453 ARG A C 1
ATOM 3623 O O . ARG A 1 453 ? -12.203 -29.375 -30.234 1 79 453 ARG A O 1
ATOM 3630 N N . TYR A 1 454 ? -13.203 -27.344 -30.578 1 84.19 454 TYR A N 1
ATOM 3631 C CA . TYR A 1 454 ? -12.844 -27.344 -31.984 1 84.19 454 TYR A CA 1
ATOM 3632 C C . TYR A 1 454 ? -11.336 -27.219 -32.156 1 84.19 454 TYR A C 1
ATOM 3634 O O . TYR A 1 454 ? -10.758 -27.844 -33.062 1 84.19 454 TYR A O 1
ATOM 3642 N N . GLU A 1 455 ? -10.773 -26.375 -31.359 1 87.69 455 GLU A N 1
ATOM 3643 C CA . GLU A 1 455 ? -9.328 -26.219 -31.438 1 87.69 455 GLU A CA 1
ATOM 3644 C C . GLU A 1 455 ? -8.617 -27.531 -31.141 1 87.69 455 GLU A C 1
ATOM 3646 O O . GLU A 1 455 ? -7.668 -27.906 -31.828 1 87.69 455 GLU A O 1
ATOM 3651 N N . GLU A 1 456 ? -9.078 -28.172 -30.141 1 80.25 456 GLU A N 1
ATOM 3652 C CA . GLU A 1 456 ? -8.508 -29.469 -29.797 1 80.25 456 GLU A CA 1
ATOM 3653 C C . GLU A 1 456 ? -8.688 -30.469 -30.922 1 80.25 456 GLU A C 1
ATOM 3655 O O . GLU A 1 456 ? -7.777 -31.25 -31.219 1 80.25 456 GLU A O 1
ATOM 3660 N N . ARG A 1 457 ? -9.844 -30.438 -31.562 1 81.19 457 ARG A N 1
ATOM 3661 C CA . ARG A 1 457 ? -10.141 -31.344 -32.656 1 81.19 457 ARG A CA 1
ATOM 3662 C C . ARG A 1 457 ? -9.281 -31.031 -33.875 1 81.19 457 ARG A C 1
ATOM 3664 O O . ARG A 1 457 ? -8.781 -31.953 -34.531 1 81.19 457 ARG A O 1
ATOM 3671 N N . VAL A 1 458 ? -9.156 -29.766 -34.125 1 86.75 458 VAL A N 1
ATOM 3672 C CA . VAL A 1 458 ? -8.344 -29.359 -35.25 1 86.75 458 VAL A CA 1
ATOM 3673 C C . VAL A 1 458 ? -6.887 -29.734 -35 1 86.75 458 VAL A C 1
ATOM 3675 O O . VAL A 1 458 ? -6.215 -30.234 -35.906 1 86.75 458 VAL A O 1
ATOM 3678 N N . GLU A 1 459 ? -6.441 -29.484 -33.844 1 87.19 459 GLU A N 1
ATOM 3679 C CA . GLU A 1 459 ? -5.07 -29.859 -33.531 1 87.19 459 GLU A CA 1
ATOM 3680 C C . GLU A 1 459 ? -4.867 -31.375 -33.656 1 87.19 459 GLU A C 1
ATOM 3682 O O . GLU A 1 459 ? -3.846 -31.812 -34.188 1 87.19 459 GLU A O 1
ATOM 3687 N N . ALA A 1 460 ? -5.816 -32.094 -33.188 1 81.19 460 ALA A N 1
ATOM 3688 C CA . ALA A 1 460 ? -5.758 -33.562 -33.281 1 81.19 460 ALA A CA 1
ATOM 3689 C C . ALA A 1 460 ? -5.762 -34 -34.75 1 81.19 460 ALA A C 1
ATOM 3691 O O . ALA A 1 460 ? -5.027 -34.906 -35.125 1 81.19 460 ALA A O 1
ATOM 3692 N N . LEU A 1 461 ? -6.574 -33.406 -35.531 1 86.06 461 LEU A N 1
ATOM 3693 C CA . LEU A 1 461 ? -6.691 -33.75 -36.969 1 86.06 461 LEU A CA 1
ATOM 3694 C C . LEU A 1 461 ? -5.43 -33.344 -37.719 1 86.06 461 LEU A C 1
ATOM 3696 O O . LEU A 1 461 ? -5.004 -34.031 -38.625 1 86.06 461 LEU A O 1
ATOM 3700 N N . GLU A 1 462 ? -4.922 -32.219 -37.375 1 89.75 462 GLU A N 1
ATOM 3701 C CA . GLU A 1 462 ? -3.662 -31.781 -37.969 1 89.75 462 GLU A CA 1
ATOM 3702 C C . GLU A 1 462 ? -2.555 -32.812 -37.688 1 89.75 462 GLU A C 1
ATOM 3704 O O . GLU A 1 462 ? -1.789 -33.156 -38.594 1 89.75 462 GLU A O 1
ATOM 3709 N N . GLU A 1 463 ? -2.525 -33.156 -36.5 1 85.88 463 GLU A N 1
ATOM 3710 C CA . GLU A 1 463 ? -1.551 -34.188 -36.156 1 85.88 463 GLU A CA 1
ATOM 3711 C C . GLU A 1 463 ? -1.813 -35.5 -36.906 1 85.88 463 GLU A C 1
ATOM 3713 O O . GLU A 1 463 ? -0.876 -36.156 -37.344 1 85.88 463 GLU A O 1
ATOM 3718 N N . ALA A 1 464 ? -3.07 -35.844 -37.094 1 85.56 464 ALA A N 1
ATOM 3719 C CA . ALA A 1 464 ? -3.465 -37.031 -37.812 1 85.56 464 ALA A CA 1
ATOM 3720 C C . ALA A 1 464 ? -3.066 -36.938 -39.281 1 85.56 464 ALA A C 1
ATOM 3722 O O . ALA A 1 464 ? -2.574 -37.906 -39.875 1 85.56 464 ALA A O 1
ATOM 3723 N N . VAL A 1 465 ? -3.299 -35.812 -39.844 1 88.69 465 VAL A N 1
ATOM 3724 C CA . VAL A 1 465 ? -2.943 -35.625 -41.25 1 88.69 465 VAL A CA 1
ATOM 3725 C C . VAL A 1 465 ? -1.429 -35.719 -41.406 1 88.69 465 VAL A C 1
ATOM 3727 O O . VAL A 1 465 ? -0.945 -36.344 -42.344 1 88.69 465 VAL A O 1
ATOM 3730 N N . LEU A 1 466 ? -0.744 -35.125 -40.531 1 89.12 466 LEU A N 1
ATOM 3731 C CA . LEU A 1 466 ? 0.712 -35.188 -40.594 1 89.12 466 LEU A CA 1
ATOM 3732 C C . LEU A 1 466 ? 1.189 -36.625 -40.438 1 89.12 466 LEU A C 1
ATOM 3734 O O . LEU A 1 466 ? 2.109 -37.062 -41.156 1 89.12 466 LEU A O 1
ATOM 3738 N N . MET A 1 467 ? 0.583 -37.344 -39.656 1 86.94 467 MET A N 1
ATOM 3739 C CA . MET A 1 467 ? 0.936 -38.75 -39.438 1 86.94 467 MET A CA 1
ATOM 3740 C C . MET A 1 467 ? 0.621 -39.562 -40.688 1 86.94 467 MET A C 1
ATOM 3742 O O . MET A 1 467 ? 1.385 -40.438 -41.062 1 86.94 467 MET A O 1
ATOM 3746 N N . ALA A 1 468 ? -0.44 -39.312 -41.281 1 88.56 468 ALA A N 1
ATOM 3747 C CA . ALA A 1 468 ? -0.831 -40 -42.5 1 88.56 468 ALA A CA 1
ATOM 3748 C C . ALA A 1 468 ? 0.146 -39.688 -43.625 1 88.56 468 ALA A C 1
ATOM 3750 O O . ALA A 1 468 ? 0.493 -40.594 -44.438 1 88.56 468 ALA A O 1
ATOM 3751 N N . GLU A 1 469 ? 0.509 -38.5 -43.688 1 89.62 469 GLU A N 1
ATOM 3752 C CA . GLU A 1 469 ? 1.482 -38.125 -44.719 1 89.62 469 GLU A CA 1
ATOM 3753 C C . GLU A 1 469 ? 2.828 -38.781 -44.469 1 89.62 469 GLU A C 1
ATOM 3755 O O . GLU A 1 469 ? 3.459 -39.281 -45.406 1 89.62 469 GLU A O 1
ATOM 3760 N N . ARG A 1 470 ? 3.209 -38.844 -43.312 1 88.69 470 ARG A N 1
ATOM 3761 C CA . ARG A 1 470 ? 4.445 -39.562 -42.969 1 88.69 470 ARG A CA 1
ATOM 3762 C C . ARG A 1 470 ? 4.348 -41.031 -43.312 1 88.69 470 ARG A C 1
ATOM 3764 O O . ARG A 1 470 ? 5.316 -41.625 -43.781 1 88.69 470 ARG A O 1
ATOM 3771 N N . ALA A 1 471 ? 3.223 -41.594 -43 1 89 471 ALA A N 1
ATOM 3772 C CA . ALA A 1 471 ? 2.979 -42.969 -43.375 1 89 471 ALA A CA 1
ATOM 3773 C C . ALA A 1 471 ? 3.072 -43.188 -44.875 1 89 471 ALA A C 1
ATOM 3775 O O . ALA A 1 471 ? 3.623 -44.188 -45.344 1 89 471 ALA A O 1
ATOM 3776 N N . GLY A 1 472 ? 2.506 -42.25 -45.562 1 88.88 472 GLY A N 1
ATOM 3777 C CA . GLY A 1 472 ? 2.613 -42.281 -47.031 1 88.88 472 GLY A CA 1
ATOM 3778 C C . GLY A 1 472 ? 4.047 -42.25 -47.531 1 88.88 472 GLY A C 1
ATOM 3779 O O . GLY A 1 472 ? 4.418 -43 -48.438 1 88.88 472 GLY A O 1
ATOM 3780 N N . ASP A 1 473 ? 4.809 -41.469 -46.906 1 87.69 473 ASP A N 1
ATOM 3781 C CA . ASP A 1 473 ? 6.223 -41.375 -47.25 1 87.69 473 ASP A CA 1
ATOM 3782 C C . ASP A 1 473 ? 6.938 -42.719 -47.031 1 87.69 473 ASP A C 1
ATOM 3784 O O . ASP A 1 473 ? 7.777 -43.125 -47.844 1 87.69 473 ASP A O 1
ATOM 3788 N N . VAL A 1 474 ? 6.566 -43.312 -46 1 87.44 474 VAL A N 1
ATOM 3789 C CA . VAL A 1 474 ? 7.18 -44.594 -45.656 1 87.44 474 VAL A CA 1
ATOM 3790 C C . VAL A 1 474 ? 6.781 -45.656 -46.719 1 87.44 474 VAL A C 1
ATOM 3792 O O . VAL A 1 474 ? 7.617 -46.438 -47.156 1 87.44 474 VAL A O 1
ATOM 3795 N N . ILE A 1 475 ? 5.582 -45.656 -47.125 1 88.31 475 ILE A N 1
ATOM 3796 C CA . ILE A 1 475 ? 5.094 -46.625 -48.125 1 88.31 475 ILE A CA 1
ATOM 3797 C C . ILE A 1 475 ? 5.781 -46.375 -49.438 1 88.31 475 ILE A C 1
ATOM 3799 O O . ILE A 1 475 ? 6.195 -47.312 -50.125 1 88.31 475 ILE A O 1
ATOM 3803 N N . GLU A 1 476 ? 5.957 -45.188 -49.812 1 87.06 476 GLU A N 1
ATOM 3804 C CA . GLU A 1 476 ? 6.629 -44.844 -51.062 1 87.06 476 GLU A CA 1
ATOM 3805 C C . GLU A 1 476 ? 8.086 -45.281 -51.062 1 87.06 476 GLU A C 1
ATOM 3807 O O . GLU A 1 476 ? 8.609 -45.75 -52.062 1 87.06 476 GLU A O 1
ATOM 3812 N N . LYS A 1 477 ? 8.695 -45.219 -50 1 85.06 477 LYS A N 1
ATOM 3813 C CA . LYS A 1 477 ? 10.078 -45.656 -49.875 1 85.06 477 LYS A CA 1
ATOM 3814 C C . LYS A 1 477 ? 10.172 -47.188 -49.969 1 85.06 477 LYS A C 1
ATOM 3816 O O . LYS A 1 477 ? 11.125 -47.719 -50.531 1 85.06 477 LYS A O 1
ATOM 3821 N N . CYS A 1 478 ? 9.18 -47.812 -49.5 1 82.19 478 CYS A N 1
ATOM 3822 C CA . CYS A 1 478 ? 9.141 -49.281 -49.562 1 82.19 478 CYS A CA 1
ATOM 3823 C C . CYS A 1 478 ? 8.922 -49.75 -51 1 82.19 478 CYS A C 1
ATOM 3825 O O . CYS A 1 478 ? 9.477 -50.75 -51.438 1 82.19 478 CYS A O 1
ATOM 3827 N N . LYS A 1 479 ? 8.25 -49 -51.781 1 81.62 479 LYS A N 1
ATOM 3828 C CA . LYS A 1 479 ? 8.016 -49.312 -53.188 1 81.62 479 LYS A CA 1
ATOM 3829 C C . LYS A 1 479 ? 9.281 -49.156 -54 1 81.62 479 LYS A C 1
ATOM 3831 O O . LYS A 1 479 ? 9.562 -49.938 -54.906 1 81.62 479 LYS A O 1
ATOM 3836 N N . SER A 1 480 ? 10.039 -48.062 -54.031 1 75.31 480 SER A N 1
ATOM 3837 C CA . SER A 1 480 ? 11.203 -47.75 -54.844 1 75.31 480 SER A CA 1
ATOM 3838 C C . SER A 1 480 ? 12.398 -48.625 -54.469 1 75.31 480 SER A C 1
ATOM 3840 O O . SER A 1 480 ? 13.438 -48.562 -55.125 1 75.31 480 SER A O 1
ATOM 3842 N N . GLY A 1 481 ? 12.281 -49.75 -54 1 64.5 481 GLY A N 1
ATOM 3843 C CA . GLY A 1 481 ? 13.297 -50.781 -53.875 1 64.5 481 GLY A CA 1
ATOM 3844 C C . GLY A 1 481 ? 14.164 -50.656 -52.656 1 64.5 481 GLY A C 1
ATOM 3845 O O . GLY A 1 481 ? 15.211 -51.281 -52.531 1 64.5 481 GLY A O 1
ATOM 3846 N N . GLY A 1 482 ? 14.25 -49.656 -52 1 52.78 482 GLY A N 1
ATOM 3847 C CA . GLY A 1 482 ? 15.258 -49.531 -50.969 1 52.78 482 GLY A CA 1
ATOM 3848 C C . GLY A 1 482 ? 15 -50.406 -49.75 1 52.78 482 GLY A C 1
ATOM 3849 O O . GLY A 1 482 ? 13.844 -50.625 -49.375 1 52.78 482 GLY A O 1
ATOM 3850 N N . ARG A 1 483 ? 15.891 -51.5 -49.594 1 49 483 ARG A N 1
ATOM 3851 C CA . ARG A 1 483 ? 15.883 -52.469 -48.531 1 49 483 ARG A CA 1
ATOM 3852 C C . ARG A 1 483 ? 15.555 -51.812 -47.188 1 49 483 ARG A C 1
ATOM 3854 O O . ARG A 1 483 ? 16.297 -50.938 -46.719 1 49 483 ARG A O 1
ATOM 3861 N N . GLY A 1 484 ? 14.438 -51.438 -46.969 1 48.91 484 GLY A N 1
ATOM 3862 C CA . GLY A 1 484 ? 14.109 -50.875 -45.688 1 48.91 484 GLY A CA 1
ATOM 3863 C C . GLY A 1 484 ? 14.781 -51.562 -44.531 1 48.91 484 GLY A C 1
ATOM 3864 O O . GLY A 1 484 ? 15.219 -52.719 -44.656 1 48.91 484 GLY A O 1
ATOM 3865 N N . ARG A 1 485 ? 15.57 -50.906 -43.781 1 50.16 485 ARG A N 1
ATOM 3866 C CA . ARG A 1 485 ? 16.281 -51.5 -42.656 1 50.16 485 ARG A CA 1
ATOM 3867 C C . ARG A 1 485 ? 15.43 -52.531 -41.938 1 50.16 485 ARG A C 1
ATOM 3869 O O . ARG A 1 485 ? 14.195 -52.438 -41.938 1 50.16 485 ARG A O 1
ATOM 3876 N N . PRO A 1 486 ? 16.094 -53.562 -41.594 1 47.97 486 PRO A N 1
ATOM 3877 C CA . PRO A 1 486 ? 15.484 -54.625 -40.812 1 47.97 486 PRO A CA 1
ATOM 3878 C C . PRO A 1 486 ? 14.531 -54.125 -39.75 1 47.97 486 PRO A C 1
ATOM 3880 O O . PRO A 1 486 ? 14.672 -53 -39.281 1 47.97 486 PRO A O 1
ATOM 3883 N N . SER A 1 487 ? 13.414 -54.844 -39.562 1 50.81 487 SER A N 1
ATOM 3884 C CA . SER A 1 487 ? 12.344 -54.688 -38.594 1 50.81 487 SER A CA 1
ATOM 3885 C C . SER A 1 487 ? 12.906 -54.312 -37.219 1 50.81 487 SER A C 1
ATOM 3887 O O . SER A 1 487 ? 13.789 -55 -36.688 1 50.81 487 SER A O 1
ATOM 3889 N N . ARG A 1 488 ? 12.945 -53.156 -36.938 1 57.88 488 ARG A N 1
ATOM 3890 C CA . ARG A 1 488 ? 13.367 -52.719 -35.625 1 57.88 488 ARG A CA 1
ATOM 3891 C C . ARG A 1 488 ? 12.617 -53.469 -34.531 1 57.88 488 ARG A C 1
ATOM 3893 O O . ARG A 1 488 ? 11.578 -54.094 -34.781 1 57.88 488 ARG A O 1
ATOM 3900 N N . VAL A 1 489 ? 13.203 -53.656 -33.469 1 52.53 489 VAL A N 1
ATOM 3901 C CA . VAL A 1 489 ? 12.711 -54.312 -32.281 1 52.53 489 VAL A CA 1
ATOM 3902 C C . VAL A 1 489 ? 11.305 -53.812 -31.953 1 52.53 489 VAL A C 1
ATOM 3904 O O . VAL A 1 489 ? 10.469 -54.594 -31.453 1 52.53 489 VAL A O 1
ATOM 3907 N N . ASP A 1 490 ? 10.68 -52.719 -32.469 1 64.12 490 ASP A N 1
ATOM 3908 C CA . ASP A 1 490 ? 9.391 -52.125 -32.125 1 64.12 490 ASP A CA 1
ATOM 3909 C C . ASP A 1 490 ? 8.398 -52.25 -33.281 1 64.12 490 ASP A C 1
ATOM 3911 O O . ASP A 1 490 ? 7.473 -51.438 -33.406 1 64.12 490 ASP A O 1
ATOM 3915 N N . SER A 1 491 ? 8.531 -53.25 -34.031 1 76.81 491 SER A N 1
ATOM 3916 C CA . SER A 1 491 ? 7.629 -53.469 -35.156 1 76.81 491 SER A CA 1
ATOM 3917 C C . SER A 1 491 ? 6.367 -54.219 -34.719 1 76.81 491 SER A C 1
ATOM 3919 O O . SER A 1 491 ? 6.402 -55.031 -33.781 1 76.81 491 SER A O 1
ATOM 3921 N N . CYS A 1 492 ? 5.238 -53.906 -35.375 1 79.62 492 CYS A N 1
ATOM 3922 C CA . CYS A 1 492 ? 3.998 -54.562 -35.031 1 79.62 492 CYS A CA 1
ATOM 3923 C C . CYS A 1 492 ? 3.818 -55.844 -35.875 1 79.62 492 CYS A C 1
ATOM 3925 O O . CYS A 1 492 ? 4.699 -56.219 -36.656 1 79.62 492 CYS A O 1
ATOM 3927 N N . GLU A 1 493 ? 2.785 -56.625 -35.812 1 77.44 493 GLU A N 1
ATOM 3928 C CA . GLU A 1 493 ? 2.57 -57.938 -36.469 1 77.44 493 GLU A CA 1
ATOM 3929 C C . GLU A 1 493 ? 1.772 -57.781 -37.75 1 77.44 493 GLU A C 1
ATOM 3931 O O . GLU A 1 493 ? 1.306 -58.781 -38.312 1 77.44 493 GLU A O 1
ATOM 3936 N N . SER A 1 494 ? 1.655 -56.719 -38.219 1 81.62 494 SER A N 1
ATOM 3937 C CA . SER A 1 494 ? 0.97 -56.5 -39.469 1 81.62 494 SER A CA 1
ATOM 3938 C C . SER A 1 494 ? 1.84 -56.938 -40.656 1 81.62 494 SER A C 1
ATOM 3940 O O . SER A 1 494 ? 3.047 -57.156 -40.5 1 81.62 494 SER A O 1
ATOM 3942 N N . SER A 1 495 ? 1.263 -57.219 -41.75 1 81.06 495 SER A N 1
ATOM 3943 C CA . SER A 1 495 ? 1.999 -57.625 -42.938 1 81.06 495 SER A CA 1
ATOM 3944 C C . SER A 1 495 ? 3 -56.531 -43.344 1 81.06 495 SER A C 1
ATOM 3946 O O . SER A 1 495 ? 4.016 -56.844 -44 1 81.06 495 SER A O 1
ATOM 3948 N N . LEU A 1 496 ? 2.654 -55.281 -43.031 1 81.75 496 LEU A N 1
ATOM 3949 C CA . LEU A 1 496 ? 3.562 -54.156 -43.25 1 81.75 496 LEU A CA 1
ATOM 3950 C C . LEU A 1 496 ? 3.545 -53.219 -42.062 1 81.75 496 LEU A C 1
ATOM 3952 O O . LEU A 1 496 ? 2.543 -52.531 -41.812 1 81.75 496 LEU A O 1
ATOM 3956 N N . CYS A 1 497 ? 4.613 -53.188 -41.344 1 84.62 497 CYS A N 1
ATOM 3957 C CA . CYS A 1 497 ? 4.711 -52.281 -40.219 1 84.62 497 CYS A CA 1
ATOM 3958 C C . CYS A 1 497 ? 5.348 -50.969 -40.594 1 84.62 497 CYS A C 1
ATOM 3960 O O . CYS A 1 497 ? 6.566 -50.875 -40.75 1 84.62 497 CYS A O 1
ATOM 3962 N N . LEU A 1 498 ? 4.609 -50 -40.625 1 84.62 498 LEU A N 1
ATOM 3963 C CA . LEU A 1 498 ? 5.074 -48.688 -41.062 1 84.62 498 LEU A CA 1
ATOM 3964 C C . LEU A 1 498 ? 5.98 -48.062 -40 1 84.62 498 LEU A C 1
ATOM 3966 O O . LEU A 1 498 ? 6.961 -47.406 -40.344 1 84.62 498 LEU A O 1
ATOM 3970 N N . ALA A 1 499 ? 5.68 -48.25 -38.719 1 81.38 499 ALA A N 1
ATOM 3971 C CA . ALA A 1 499 ? 6.484 -47.719 -37.625 1 81.38 499 ALA A CA 1
ATOM 3972 C C . ALA A 1 499 ? 7.895 -48.312 -37.656 1 81.38 499 ALA A C 1
ATOM 3974 O O . ALA A 1 499 ? 8.867 -47.594 -37.375 1 81.38 499 ALA A O 1
ATOM 3975 N N . GLY A 1 500 ? 7.98 -49.625 -37.969 1 79.31 500 GLY A N 1
ATOM 3976 C CA . GLY A 1 500 ? 9.266 -50.312 -38.031 1 79.31 500 GLY A CA 1
ATOM 3977 C C . GLY A 1 500 ? 10.117 -49.844 -39.188 1 79.31 500 GLY A C 1
ATOM 3978 O O . GLY A 1 500 ? 11.344 -49.906 -39.125 1 79.31 500 GLY A O 1
ATOM 3979 N N . LYS A 1 501 ? 9.508 -49.5 -40.188 1 82.12 501 LYS A N 1
ATOM 3980 C CA . LYS A 1 501 ? 10.211 -49.125 -41.406 1 82.12 501 LYS A CA 1
ATOM 3981 C C . LYS A 1 501 ? 10.547 -47.656 -41.438 1 82.12 501 LYS A C 1
ATOM 3983 O O . LYS A 1 501 ? 11.312 -47.188 -42.281 1 82.12 501 LYS A O 1
ATOM 3988 N N . ALA A 1 502 ? 9.922 -46.906 -40.5 1 80.94 502 ALA A N 1
ATOM 3989 C CA . ALA A 1 502 ? 10.117 -45.469 -40.469 1 80.94 502 ALA A CA 1
ATOM 3990 C C . ALA A 1 502 ? 11.359 -45.094 -39.656 1 80.94 502 ALA A C 1
ATOM 3992 O O . ALA A 1 502 ? 11.898 -45.938 -38.938 1 80.94 502 ALA A O 1
ATOM 3993 N N . LYS A 1 503 ? 11.922 -43.844 -39.844 1 74.69 503 LYS A N 1
ATOM 3994 C CA . LYS A 1 503 ? 13.023 -43.312 -39.062 1 74.69 503 LYS A CA 1
ATOM 3995 C C . LYS A 1 503 ? 12.648 -43.281 -37.562 1 74.69 503 LYS A C 1
ATOM 3997 O O . LYS A 1 503 ? 11.469 -43.188 -37.219 1 74.69 503 LYS A O 1
ATOM 4002 N N . LYS A 1 504 ? 13.578 -43.25 -36.719 1 67 504 LYS A N 1
ATOM 4003 C CA . LYS A 1 504 ? 13.367 -43.25 -35.281 1 67 504 LYS A CA 1
ATOM 4004 C C . LYS A 1 504 ? 12.555 -42.031 -34.844 1 67 504 LYS A C 1
ATOM 4006 O O . LYS A 1 504 ? 12.797 -40.938 -35.312 1 67 504 LYS A O 1
ATOM 4011 N N . ASN A 1 505 ? 11.414 -42.188 -34 1 65.81 505 ASN A N 1
ATOM 4012 C CA . ASN A 1 505 ? 10.602 -41.188 -33.312 1 65.81 505 ASN A CA 1
ATOM 4013 C C . ASN A 1 505 ? 9.586 -40.562 -34.281 1 65.81 505 ASN A C 1
ATOM 4015 O O . ASN A 1 505 ? 9.016 -39.5 -33.969 1 65.81 505 ASN A O 1
ATOM 4019 N N . THR A 1 506 ? 9.492 -41.156 -35.5 1 75.88 506 THR A N 1
ATOM 4020 C CA . THR A 1 506 ? 8.5 -40.625 -36.438 1 75.88 506 THR A CA 1
ATOM 4021 C C . THR A 1 506 ? 7.086 -40.906 -35.938 1 75.88 506 THR A C 1
ATOM 4023 O O . THR A 1 506 ? 6.203 -40.062 -36.031 1 75.88 506 THR A O 1
ATOM 4026 N N . PHE A 1 507 ? 6.969 -42.156 -35.594 1 79.12 507 PHE A N 1
ATOM 4027 C CA . PHE A 1 507 ? 5.676 -42.531 -35.031 1 79.12 507 PHE A CA 1
ATOM 4028 C C . PHE A 1 507 ? 5.809 -42.906 -33.594 1 79.12 507 PHE A C 1
ATOM 4030 O O . PHE A 1 507 ? 6.828 -43.469 -33.156 1 79.12 507 PHE A O 1
ATOM 4037 N N . SER A 1 508 ? 4.887 -42.281 -32.812 1 63.56 508 SER A N 1
ATOM 4038 C CA . SER A 1 508 ? 4.953 -42.688 -31.406 1 63.56 508 SER A CA 1
ATOM 4039 C C . SER A 1 508 ? 4.719 -44.188 -31.25 1 63.56 508 SER A C 1
ATOM 4041 O O . SER A 1 508 ? 3.748 -44.719 -31.781 1 63.56 508 SER A O 1
ATOM 4043 N N . SER A 1 509 ? 5.633 -44.906 -30.734 1 56.31 509 SER A N 1
ATOM 4044 C CA . SER A 1 509 ? 5.609 -46.375 -30.547 1 56.31 509 SER A CA 1
ATOM 4045 C C . SER A 1 509 ? 4.457 -46.781 -29.641 1 56.31 509 SER A C 1
ATOM 4047 O O . SER A 1 509 ? 4.066 -47.969 -29.641 1 56.31 509 SER A O 1
ATOM 4049 N N . LEU A 1 510 ? 3.879 -45.75 -28.922 1 54.31 510 LEU A N 1
ATOM 4050 C CA . LEU A 1 510 ? 2.896 -46.031 -27.891 1 54.31 510 LEU A CA 1
ATOM 4051 C C . LEU A 1 510 ? 1.492 -46.125 -28.469 1 54.31 510 LEU A C 1
ATOM 4053 O O . LEU A 1 510 ? 0.549 -46.531 -27.781 1 54.31 510 LEU A O 1
ATOM 4057 N N . ASN A 1 511 ? 1.39 -46.094 -29.828 1 68.81 511 ASN A N 1
ATOM 4058 C CA . ASN A 1 511 ? 0.043 -46.094 -30.391 1 68.81 511 ASN A CA 1
ATOM 4059 C C . ASN A 1 511 ? -0.298 -47.406 -31.078 1 68.81 511 ASN A C 1
ATOM 4061 O O . ASN A 1 511 ? -0.31 -47.469 -32.312 1 68.81 511 ASN A O 1
ATOM 4065 N N . VAL A 1 512 ? -0.385 -48.594 -30.25 1 72.94 512 VAL A N 1
ATOM 4066 C CA . VAL A 1 512 ? -0.667 -49.906 -30.797 1 72.94 512 VAL A CA 1
ATOM 4067 C C . VAL A 1 512 ? -2.027 -50.406 -30.297 1 72.94 512 VAL A C 1
ATOM 4069 O O . VAL A 1 512 ? -2.502 -49.969 -29.25 1 72.94 512 VAL A O 1
ATOM 4072 N N . PHE A 1 513 ? -2.828 -51.156 -31.156 1 73.44 513 PHE A N 1
ATOM 4073 C CA . PHE A 1 513 ? -4.082 -51.781 -30.766 1 73.44 513 PHE A CA 1
ATOM 4074 C C . PHE A 1 513 ? -4.094 -53.25 -31.156 1 73.44 513 PHE A C 1
ATOM 4076 O O . PHE A 1 513 ? -3.303 -53.688 -32 1 73.44 513 PHE A O 1
ATOM 4083 N N . VAL A 1 514 ? -4.871 -54.031 -30.547 1 70.06 514 VAL A N 1
ATOM 4084 C CA . VAL A 1 514 ? -5.02 -55.438 -30.859 1 70.06 514 VAL A CA 1
ATOM 4085 C C . VAL A 1 514 ? -6.254 -55.656 -31.734 1 70.06 514 VAL A C 1
ATOM 4087 O O . VAL A 1 514 ? -7.367 -55.281 -31.344 1 70.06 514 VAL A O 1
ATOM 4090 N N . CYS A 1 515 ? -6.059 -56.188 -32.844 1 74.62 515 CYS A N 1
ATOM 4091 C CA . CYS A 1 515 ? -7.145 -56.469 -33.781 1 74.62 515 CYS A CA 1
ATOM 4092 C C . CYS A 1 515 ? -8.023 -57.594 -33.281 1 74.62 515 CYS A C 1
ATOM 4094 O O . CYS A 1 515 ? -7.531 -58.688 -33 1 74.62 515 CYS A O 1
ATOM 4096 N N . PRO A 1 516 ? -9.234 -57.438 -33.188 1 71.25 516 PRO A N 1
ATOM 4097 C CA . PRO A 1 516 ? -10.117 -58.5 -32.688 1 71.25 516 PRO A CA 1
ATOM 4098 C C . PRO A 1 516 ? -10.258 -59.656 -33.625 1 71.25 516 PRO A C 1
ATOM 4100 O O . PRO A 1 516 ? -10.555 -60.781 -33.219 1 71.25 516 PRO A O 1
ATOM 4103 N N . ASN A 1 517 ? -9.969 -59.531 -34.938 1 73.31 517 ASN A N 1
ATOM 4104 C CA . ASN A 1 517 ? -10.156 -60.594 -35.938 1 73.31 517 ASN A CA 1
ATOM 4105 C C . ASN A 1 517 ? -8.945 -61.531 -36 1 73.31 517 ASN A C 1
ATOM 4107 O O . ASN A 1 517 ? -9.094 -62.75 -36.031 1 73.31 517 ASN A O 1
ATOM 4111 N N . CYS A 1 518 ? -7.707 -60.969 -35.969 1 74.38 518 CYS A N 1
ATOM 4112 C CA . CYS A 1 518 ? -6.516 -61.781 -36.156 1 74.38 518 CYS A CA 1
ATOM 4113 C C . CYS A 1 518 ? -5.645 -61.781 -34.906 1 74.38 518 CYS A C 1
ATOM 4115 O O . CYS A 1 518 ? -4.602 -62.438 -34.875 1 74.38 518 CYS A O 1
ATOM 4117 N N . SER A 1 519 ? -6.027 -60.906 -33.906 1 68.44 519 SER A N 1
ATOM 4118 C CA . SER A 1 519 ? -5.406 -60.812 -32.594 1 68.44 519 SER A CA 1
ATOM 4119 C C . SER A 1 519 ? -3.977 -60.281 -32.688 1 68.44 519 SER A C 1
ATOM 4121 O O . SER A 1 519 ? -3.164 -60.531 -31.797 1 68.44 519 SER A O 1
ATOM 4123 N N . LYS A 1 520 ? -3.645 -59.781 -33.719 1 75.88 520 LYS A N 1
ATOM 4124 C CA . LYS A 1 520 ? -2.316 -59.219 -33.906 1 75.88 520 LYS A CA 1
ATOM 4125 C C . LYS A 1 520 ? -2.213 -57.844 -33.25 1 75.88 520 LYS A C 1
ATOM 4127 O O . LYS A 1 520 ? -3.197 -57.094 -33.219 1 75.88 520 LYS A O 1
ATOM 4132 N N . ASN A 1 521 ? -1.123 -57.5 -32.75 1 76.06 521 ASN A N 1
ATOM 4133 C CA . ASN A 1 521 ? -0.807 -56.156 -32.281 1 76.06 521 ASN A CA 1
ATOM 4134 C C . ASN A 1 521 ? -0.359 -55.281 -33.438 1 76.06 521 ASN A C 1
ATOM 4136 O O . ASN A 1 521 ? 0.685 -55.531 -34.031 1 76.06 521 ASN A O 1
ATOM 4140 N N . VAL A 1 522 ? -1.176 -54.438 -33.625 1 81.81 522 VAL A N 1
ATOM 4141 C CA . VAL A 1 522 ? -0.925 -53.594 -34.812 1 81.81 522 VAL A CA 1
ATOM 4142 C C . VAL A 1 522 ? -0.814 -52.125 -34.406 1 81.81 522 VAL A C 1
ATOM 4144 O O . VAL A 1 522 ? -1.571 -51.656 -33.562 1 81.81 522 VAL A O 1
ATOM 4147 N N . HIS A 1 523 ? 0.165 -51.5 -34.875 1 81.81 523 HIS A N 1
ATOM 4148 C CA . HIS A 1 523 ? 0.25 -50.062 -34.719 1 81.81 523 HIS A CA 1
ATOM 4149 C C . HIS A 1 523 ? -0.968 -49.375 -35.312 1 81.81 523 HIS A C 1
ATOM 4151 O O . HIS A 1 523 ? -1.457 -49.75 -36.375 1 81.81 523 HIS A O 1
ATOM 4157 N N . ARG A 1 524 ? -1.372 -48.344 -34.719 1 81.12 524 ARG A N 1
ATOM 4158 C CA . ARG A 1 524 ? -2.484 -47.594 -35.281 1 81.12 524 ARG A CA 1
ATOM 4159 C C . ARG A 1 524 ? -2.16 -47.062 -36.688 1 81.12 524 ARG A C 1
ATOM 4161 O O . ARG A 1 524 ? -2.994 -47.156 -37.594 1 81.12 524 ARG A O 1
ATOM 4168 N N . VAL A 1 525 ? -1.002 -46.688 -36.781 1 84.44 525 VAL A N 1
ATOM 4169 C CA . VAL A 1 525 ? -0.579 -46.125 -38.062 1 84.44 525 VAL A CA 1
ATOM 4170 C C . VAL A 1 525 ? -0.561 -47.219 -39.125 1 84.44 525 VAL A C 1
ATOM 4172 O O . VAL A 1 525 ? -0.868 -46.969 -40.281 1 84.44 525 VAL A O 1
ATOM 4175 N N . CYS A 1 526 ? -0.214 -48.438 -38.719 1 85.19 526 CYS A N 1
ATOM 4176 C CA . CYS A 1 526 ? -0.143 -49.562 -39.656 1 85.19 526 CYS A CA 1
ATOM 4177 C C . CYS A 1 526 ? -1.534 -49.969 -40.156 1 85.19 526 CYS A C 1
ATOM 4179 O O . CYS A 1 526 ? -1.674 -50.656 -41.156 1 85.19 526 CYS A O 1
ATOM 4181 N N . SER A 1 527 ? -2.451 -49.5 -39.344 1 82.56 527 SER A N 1
ATOM 4182 C CA . SER A 1 527 ? -3.842 -49.75 -39.719 1 82.56 527 SER A CA 1
ATOM 4183 C C . SER A 1 527 ? -4.539 -48.469 -40.188 1 82.56 527 SER A C 1
ATOM 4185 O O . SER A 1 527 ? -5.766 -48.438 -40.281 1 82.56 527 SER A O 1
ATOM 4187 N N . PHE A 1 528 ? -3.852 -47.406 -40.344 1 83.44 528 PHE A N 1
ATOM 4188 C CA . PHE A 1 528 ? -4.305 -46.125 -40.875 1 83.44 528 PHE A CA 1
ATOM 4189 C C . PHE A 1 528 ? -5.344 -45.5 -39.969 1 83.44 528 PHE A C 1
ATOM 4191 O O . PHE A 1 528 ? -6.359 -44.969 -40.438 1 83.44 528 PHE A O 1
ATOM 4198 N N . GLN A 1 529 ? -5.145 -45.688 -38.75 1 78.62 529 GLN A N 1
ATOM 4199 C CA . GLN A 1 529 ? -5.977 -45.031 -37.719 1 78.62 529 GLN A CA 1
ATOM 4200 C C . GLN A 1 529 ? -5.258 -43.844 -37.125 1 78.62 529 GLN A C 1
ATOM 4202 O O . GLN A 1 529 ? -4.312 -44 -36.344 1 78.62 529 GLN A O 1
ATOM 4207 N N . PHE A 1 530 ? -5.809 -42.75 -37.344 1 79.25 530 PHE A N 1
ATOM 4208 C CA . PHE A 1 530 ? -5.027 -41.562 -37 1 79.25 530 PHE A CA 1
ATOM 4209 C C . PHE A 1 530 ? -5.766 -40.688 -36 1 79.25 530 PHE A C 1
ATOM 4211 O O . PHE A 1 530 ? -5.172 -39.812 -35.375 1 79.25 530 PHE A O 1
ATOM 4218 N N . THR A 1 531 ? -7.105 -40.688 -35.844 1 70.5 531 THR A N 1
ATOM 4219 C CA . THR A 1 531 ? -7.836 -39.812 -34.938 1 70.5 531 THR A CA 1
ATOM 4220 C C . THR A 1 531 ? -8.461 -40.594 -33.781 1 70.5 531 THR A C 1
ATOM 4222 O O . THR A 1 531 ? -8.664 -41.812 -33.906 1 70.5 531 THR A O 1
ATOM 4225 N N . VAL A 1 532 ? -8.742 -39.844 -32.688 1 57.66 532 VAL A N 1
ATOM 4226 C CA . VAL A 1 532 ? -9.406 -40.469 -31.547 1 57.66 532 VAL A CA 1
ATOM 4227 C C . VAL A 1 532 ? -10.82 -40.875 -31.938 1 57.66 532 VAL A C 1
ATOM 4229 O O . VAL A 1 532 ? -11.297 -41.938 -31.5 1 57.66 532 VAL A O 1
ATOM 4232 N N . GLU A 1 533 ? -11.5 -40.031 -32.625 1 53.44 533 GLU A N 1
ATOM 4233 C CA . GLU A 1 533 ? -12.852 -40.344 -33.094 1 53.44 533 GLU A CA 1
ATOM 4234 C C . GLU A 1 533 ? -12.867 -41.625 -33.906 1 53.44 533 GLU A C 1
ATOM 4236 O O . GLU A 1 533 ? -13.773 -42.469 -33.781 1 53.44 533 GLU A O 1
ATOM 4241 N N . GLU A 1 534 ? -11.992 -41.656 -34.812 1 52.16 534 GLU A N 1
ATOM 4242 C CA . GLU A 1 534 ? -11.859 -42.906 -35.562 1 52.16 534 GLU A CA 1
ATOM 4243 C C . GLU A 1 534 ? -11.586 -44.094 -34.625 1 52.16 534 GLU A C 1
ATOM 4245 O O . GLU A 1 534 ? -12.031 -45.219 -34.906 1 52.16 534 GLU A O 1
ATOM 4250 N N . ASP A 1 535 ? -11.023 -43.594 -33.594 1 47.06 535 ASP A N 1
ATOM 4251 C CA . ASP A 1 535 ? -10.797 -44.594 -32.562 1 47.06 535 ASP A CA 1
ATOM 4252 C C . ASP A 1 535 ? -12.102 -44.938 -31.859 1 47.06 535 ASP A C 1
ATOM 4254 O O . ASP A 1 535 ? -12.359 -46.125 -31.547 1 47.06 535 ASP A O 1
ATOM 4258 N N . LEU A 1 536 ? -12.93 -43.906 -31.5 1 44.25 536 LEU A N 1
ATOM 4259 C CA . LEU A 1 536 ? -14.219 -44.094 -30.844 1 44.25 536 LEU A CA 1
ATOM 4260 C C . LEU A 1 536 ? -15.211 -44.75 -31.781 1 44.25 536 LEU A C 1
ATOM 4262 O O . LEU A 1 536 ? -16.016 -45.594 -31.344 1 44.25 536 LEU A O 1
ATOM 4266 N N . GLN A 1 537 ? -15.367 -44.25 -32.875 1 43.06 537 GLN A N 1
ATOM 4267 C CA . GLN A 1 537 ? -16.281 -44.906 -33.812 1 43.06 537 GLN A CA 1
ATOM 4268 C C . GLN A 1 537 ? -15.891 -46.344 -34.062 1 43.06 537 GLN A C 1
ATOM 4270 O O . GLN A 1 537 ? -16.75 -47.219 -34.219 1 43.06 537 GLN A O 1
ATOM 4275 N N . LEU A 1 538 ? -14.672 -46.469 -34.156 1 38.62 538 LEU A N 1
ATOM 4276 C CA . LEU A 1 538 ? -14.203 -47.844 -34.281 1 38.62 538 LEU A CA 1
ATOM 4277 C C . LEU A 1 538 ? -14.336 -48.625 -32.969 1 38.62 538 LEU A C 1
ATOM 4279 O O . LEU A 1 538 ? -14.195 -49.844 -32.938 1 38.62 538 LEU A O 1
ATOM 4283 N N . SER A 1 539 ? -14.273 -47.969 -32 1 38.97 539 SER A N 1
ATOM 4284 C CA . SER A 1 539 ? -14.461 -48.594 -30.688 1 38.97 539 SER A CA 1
ATOM 4285 C C . SER A 1 539 ? -15.836 -49.25 -30.578 1 38.97 539 SER A C 1
ATOM 4287 O O . SER A 1 539 ? -15.984 -50.281 -29.938 1 38.97 539 SER A O 1
ATOM 4289 N N . ASN A 1 540 ? -16.844 -48.531 -30.797 1 40.28 540 ASN A N 1
ATOM 4290 C CA . ASN A 1 540 ? -18.109 -49.25 -30.859 1 40.28 540 ASN A CA 1
ATOM 4291 C C . ASN A 1 540 ? -18.031 -50.406 -31.859 1 40.28 540 ASN A C 1
ATOM 4293 O O . ASN A 1 540 ? -18.672 -51.438 -31.656 1 40.28 540 ASN A O 1
ATOM 4297 N N . ALA A 1 541 ? -17.547 -50.188 -33.094 1 38.94 541 ALA A N 1
ATOM 4298 C CA . ALA A 1 541 ? -17.266 -51.25 -34.031 1 38.94 541 ALA A CA 1
ATOM 4299 C C . ALA A 1 541 ? -15.844 -51.781 -33.875 1 38.94 541 ALA A C 1
ATOM 4301 O O . ALA A 1 541 ? -14.945 -51.031 -33.469 1 38.94 541 ALA A O 1
ATOM 4302 N N . MET A 1 542 ? -15.422 -53.125 -33.625 1 45.78 542 MET A N 1
ATOM 4303 C CA . MET A 1 542 ? -14.219 -53.969 -33.562 1 45.78 542 MET A CA 1
ATOM 4304 C C . MET A 1 542 ? -13.117 -53.406 -34.469 1 45.78 542 MET A C 1
ATOM 4306 O O . MET A 1 542 ? -13.297 -53.281 -35.656 1 45.78 542 MET A O 1
ATOM 4310 N N . LYS A 1 543 ? -12.156 -52.719 -33.938 1 58.16 543 LYS A N 1
ATOM 4311 C CA . LYS A 1 543 ? -11.039 -52.188 -34.719 1 58.16 543 LYS A CA 1
ATOM 4312 C C . LYS A 1 543 ? -10.336 -53.312 -35.5 1 58.16 543 LYS A C 1
ATOM 4314 O O . LYS A 1 543 ? -9.867 -54.281 -34.875 1 58.16 543 LYS A O 1
ATOM 4319 N N . ILE A 1 544 ? -10.57 -53.438 -36.562 1 66.31 544 ILE A N 1
ATOM 4320 C CA . ILE A 1 544 ? -10.016 -54.5 -37.406 1 66.31 544 ILE A CA 1
ATOM 4321 C C . ILE A 1 544 ? -8.797 -53.969 -38.156 1 66.31 544 ILE A C 1
ATOM 4323 O O . ILE A 1 544 ? -8.812 -52.844 -38.656 1 66.31 544 ILE A O 1
ATOM 4327 N N . CYS A 1 545 ? -7.762 -54.594 -37.906 1 75.44 545 CYS A N 1
ATOM 4328 C CA . CYS A 1 545 ? -6.539 -54.156 -38.594 1 75.44 545 CYS A CA 1
ATOM 4329 C C . CYS A 1 545 ? -6.73 -54.188 -40.125 1 75.44 545 CYS A C 1
ATOM 4331 O O . CYS A 1 545 ? -7.695 -54.781 -40.625 1 75.44 545 CYS A O 1
ATOM 4333 N N . LEU A 1 546 ? -5.973 -53.594 -40.719 1 81.5 546 LEU A N 1
ATOM 4334 C CA . LEU A 1 546 ? -6.07 -53.469 -42.188 1 81.5 546 LEU A CA 1
ATOM 4335 C C . LEU A 1 546 ? -5.941 -54.812 -42.875 1 81.5 546 LEU A C 1
ATOM 4337 O O . LEU A 1 546 ? -6.594 -55.062 -43.875 1 81.5 546 LEU A O 1
ATOM 4341 N N . ASP A 1 547 ? -5.172 -55.781 -42.219 1 82.62 547 ASP A N 1
ATOM 4342 C CA . ASP A 1 547 ? -4.957 -57.094 -42.812 1 82.62 547 ASP A CA 1
ATOM 4343 C C . ASP A 1 547 ? -6.234 -57.938 -42.75 1 82.62 547 ASP A C 1
ATOM 4345 O O . ASP A 1 547 ? -6.516 -58.719 -43.656 1 82.62 547 ASP A O 1
ATOM 4349 N N . CYS A 1 548 ? -6.945 -57.594 -41.75 1 78.06 548 CYS A N 1
ATOM 4350 C CA . CYS A 1 548 ? -8.195 -58.344 -41.562 1 78.06 548 CYS A CA 1
ATOM 4351 C C . CYS A 1 548 ? -9.328 -57.688 -42.344 1 78.06 548 CYS A C 1
ATOM 4353 O O . CYS A 1 548 ? -10.203 -58.375 -42.875 1 78.06 548 CYS A O 1
ATOM 4355 N N . SER A 1 549 ? -9.367 -56.469 -42.5 1 76.25 549 SER A N 1
ATOM 4356 C CA . SER A 1 549 ? -10.461 -55.75 -43.125 1 76.25 549 SER A CA 1
ATOM 4357 C C . SER A 1 549 ? -10.328 -55.781 -44.656 1 76.25 549 SER A C 1
ATOM 4359 O O . SER A 1 549 ? -11.32 -55.906 -45.375 1 76.25 549 SER A O 1
ATOM 4361 N N . VAL A 1 550 ? -9.148 -55.75 -45.156 1 77 550 VAL A N 1
ATOM 4362 C CA . VAL A 1 550 ? -8.953 -55.656 -46.625 1 77 550 VAL A CA 1
ATOM 4363 C C . VAL A 1 550 ? -8.227 -56.906 -47.125 1 77 550 VAL A C 1
ATOM 4365 O O . VAL A 1 550 ? -8.562 -57.438 -48.188 1 77 550 VAL A O 1
ATOM 4368 N N . GLY A 1 551 ? -7.332 -57.531 -46.375 1 72.31 551 GLY A N 1
ATOM 4369 C CA . GLY A 1 551 ? -6.629 -58.75 -46.781 1 72.31 551 GLY A CA 1
ATOM 4370 C C . GLY A 1 551 ? -5.152 -58.719 -46.438 1 72.31 551 GLY A C 1
ATOM 4371 O O . GLY A 1 551 ? -4.52 -57.656 -46.5 1 72.31 551 GLY A O 1
ATOM 4372 N N . SER A 1 552 ? -4.566 -59.781 -45.969 1 66.19 552 SER A N 1
ATOM 4373 C CA . SER A 1 552 ? -3.178 -59.906 -45.531 1 66.19 552 SER A CA 1
ATOM 4374 C C . SER A 1 552 ? -2.227 -59.844 -46.719 1 66.19 552 SER A C 1
ATOM 4376 O O . SER A 1 552 ? -1.045 -59.531 -46.562 1 66.19 552 SER A O 1
ATOM 4378 N N . THR A 1 553 ? -2.75 -60.094 -47.906 1 69.19 553 THR A N 1
ATOM 4379 C CA . THR A 1 553 ? -1.946 -60.188 -49.094 1 69.19 553 THR A CA 1
ATOM 4380 C C . THR A 1 553 ? -2.078 -58.906 -49.938 1 69.19 553 THR A C 1
ATOM 4382 O O . THR A 1 553 ? -1.83 -58.938 -51.125 1 69.19 553 THR A O 1
ATOM 4385 N N . MET A 1 554 ? -2.301 -57.844 -49.281 1 75.31 554 MET A N 1
ATOM 4386 C CA . MET A 1 554 ? -2.531 -56.594 -50 1 75.31 554 MET A CA 1
ATOM 4387 C C . MET A 1 554 ? -1.232 -56.031 -50.594 1 75.31 554 MET A C 1
ATOM 4389 O O . MET A 1 554 ? -0.196 -56.031 -49.938 1 75.31 554 MET A O 1
ATOM 4393 N N . SER A 1 555 ? -1.317 -55.75 -51.812 1 80.06 555 SER A N 1
ATOM 4394 C CA . SER A 1 555 ? -0.156 -55.156 -52.469 1 80.06 555 SER A CA 1
ATOM 4395 C C . SER A 1 555 ? 0.167 -53.781 -51.906 1 80.06 555 SER A C 1
ATOM 4397 O O . SER A 1 555 ? -0.688 -53.156 -51.281 1 80.06 555 SER A O 1
ATOM 4399 N N . LEU A 1 556 ? 1.312 -53.375 -51.969 1 84.88 556 LEU A N 1
ATOM 4400 C CA . LEU A 1 556 ? 1.75 -52.062 -51.5 1 84.88 556 LEU A CA 1
ATOM 4401 C C . LEU A 1 556 ? 0.949 -50.969 -52.219 1 84.88 556 LEU A C 1
ATOM 4403 O O . LEU A 1 556 ? 0.667 -49.906 -51.594 1 84.88 556 LEU A O 1
ATOM 4407 N N . ASP A 1 557 ? 0.51 -51.281 -53.406 1 84.5 557 ASP A N 1
ATOM 4408 C CA . ASP A 1 557 ? -0.253 -50.312 -54.188 1 84.5 557 ASP A CA 1
ATOM 4409 C C . ASP A 1 557 ? -1.661 -50.125 -53.594 1 84.5 557 ASP A C 1
ATOM 4411 O O . ASP A 1 557 ? -2.191 -49.031 -53.562 1 84.5 557 ASP A O 1
ATOM 4415 N N . THR A 1 558 ? -2.125 -51.25 -53.188 1 84 558 THR A N 1
ATOM 4416 C CA . THR A 1 558 ? -3.453 -51.219 -52.594 1 84 558 THR A CA 1
ATOM 4417 C C . THR A 1 558 ? -3.416 -50.469 -51.281 1 84 558 THR A C 1
ATOM 4419 O O . THR A 1 558 ? -4.32 -49.688 -50.969 1 84 558 THR A O 1
ATOM 4422 N N . ARG A 1 559 ? -2.381 -50.656 -50.531 1 86.56 559 ARG A N 1
ATOM 4423 C CA . ARG A 1 559 ? -2.209 -49.969 -49.281 1 86.56 559 ARG A CA 1
ATOM 4424 C C . ARG A 1 559 ? -2.051 -48.469 -49.469 1 86.56 559 ARG A C 1
ATOM 4426 O O . ARG A 1 559 ? -2.623 -47.656 -48.75 1 86.56 559 ARG A O 1
ATOM 4433 N N . ASP A 1 560 ? -1.359 -48.094 -50.438 1 88.62 560 ASP A N 1
ATOM 4434 C CA . ASP A 1 560 ? -1.129 -46.719 -50.781 1 88.62 560 ASP A CA 1
ATOM 4435 C C . ASP A 1 560 ? -2.432 -46 -51.156 1 88.62 560 ASP A C 1
ATOM 4437 O O . ASP A 1 560 ? -2.689 -44.875 -50.75 1 88.62 560 ASP A O 1
ATOM 4441 N N . THR A 1 561 ? -3.213 -46.75 -51.906 1 86.5 561 THR A N 1
ATOM 4442 C CA . THR A 1 561 ? -4.484 -46.188 -52.344 1 86.5 561 THR A CA 1
ATOM 4443 C C . THR A 1 561 ? -5.418 -45.969 -51.156 1 86.5 561 THR A C 1
ATOM 4445 O O . THR A 1 561 ? -6.086 -44.938 -51.062 1 86.5 561 THR A O 1
ATOM 4448 N N . LEU A 1 562 ? -5.379 -46.938 -50.281 1 85.31 562 LEU A N 1
ATOM 4449 C CA . LEU A 1 562 ? -6.227 -46.844 -49.094 1 85.31 562 LEU A CA 1
ATOM 4450 C C . LEU A 1 562 ? -5.785 -45.688 -48.188 1 85.31 562 LEU A C 1
ATOM 4452 O O . LEU A 1 562 ? -6.617 -44.938 -47.656 1 85.31 562 LEU A O 1
ATOM 4456 N N . LEU A 1 563 ? -4.582 -45.562 -48 1 89.81 563 LEU A N 1
ATOM 4457 C CA . LEU A 1 563 ? -4.035 -44.5 -47.188 1 89.81 563 LEU A CA 1
ATOM 4458 C C . LEU A 1 563 ? -4.367 -43.125 -47.781 1 89.81 563 LEU A C 1
ATOM 4460 O O . LEU A 1 563 ? -4.688 -42.188 -47.062 1 89.81 563 LEU A O 1
ATOM 4464 N N . LYS A 1 564 ? -4.215 -43.062 -49.031 1 89.62 564 LYS A N 1
ATOM 4465 C CA . LYS A 1 564 ? -4.535 -41.781 -49.688 1 89.62 564 LYS A CA 1
ATOM 4466 C C . LYS A 1 564 ? -6.004 -41.438 -49.5 1 89.62 564 LYS A C 1
ATOM 4468 O O . LYS A 1 564 ? -6.348 -40.25 -49.375 1 89.62 564 LYS A O 1
ATOM 4473 N N . GLN A 1 565 ? -6.828 -42.438 -49.5 1 85.56 565 GLN A N 1
ATOM 4474 C CA . GLN A 1 565 ? -8.242 -42.188 -49.219 1 85.56 565 GLN A CA 1
ATOM 4475 C C . GLN A 1 565 ? -8.461 -41.688 -47.812 1 85.56 565 GLN A C 1
ATOM 4477 O O . GLN A 1 565 ? -9.227 -40.719 -47.594 1 85.56 565 GLN A O 1
ATOM 4482 N N . VAL A 1 566 ? -7.82 -42.344 -46.875 1 84.94 566 VAL A N 1
ATOM 4483 C CA . VAL A 1 566 ? -7.934 -41.938 -45.5 1 84.94 566 VAL A CA 1
ATOM 4484 C C . VAL A 1 566 ? -7.367 -40.531 -45.312 1 84.94 566 VAL A C 1
ATOM 4486 O O . VAL A 1 566 ? -7.969 -39.688 -44.656 1 84.94 566 VAL A O 1
ATOM 4489 N N . ALA A 1 567 ? -6.258 -40.281 -45.875 1 89.19 567 ALA A N 1
ATOM 4490 C CA . ALA A 1 567 ? -5.621 -38.969 -45.812 1 89.19 567 ALA A CA 1
ATOM 4491 C C . ALA A 1 567 ? -6.527 -37.875 -46.375 1 89.19 567 ALA A C 1
ATOM 4493 O O . ALA A 1 567 ? -6.617 -36.781 -45.844 1 89.19 567 ALA A O 1
ATOM 4494 N N . SER A 1 568 ? -7.18 -38.25 -47.5 1 88.06 568 SER A N 1
ATOM 4495 C CA . SER A 1 568 ? -8.086 -37.281 -48.125 1 88.06 568 SER A CA 1
ATOM 4496 C C . SER A 1 568 ? -9.281 -36.969 -47.219 1 88.06 568 SER A C 1
ATOM 4498 O O . SER A 1 568 ? -9.727 -35.844 -47.125 1 88.06 568 SER A O 1
ATOM 4500 N N . ARG A 1 569 ? -9.773 -38.031 -46.594 1 84.81 569 ARG A N 1
ATOM 4501 C CA . ARG A 1 569 ? -10.883 -37.844 -45.688 1 84.81 569 ARG A CA 1
ATOM 4502 C C . ARG A 1 569 ? -10.461 -36.969 -44.5 1 84.81 569 ARG A C 1
ATOM 4504 O O . ARG A 1 569 ? -11.188 -36.062 -44.094 1 84.81 569 ARG A O 1
ATOM 4511 N N . LEU A 1 570 ? -9.344 -37.25 -43.938 1 89.19 570 LEU A N 1
ATOM 4512 C CA . LEU A 1 570 ? -8.828 -36.469 -42.812 1 89.19 570 LEU A CA 1
ATOM 4513 C C . LEU A 1 570 ? -8.625 -35.031 -43.188 1 89.19 570 LEU A C 1
ATOM 4515 O O . LEU A 1 570 ? -8.914 -34.125 -42.406 1 89.19 570 LEU A O 1
ATOM 4519 N N . LYS A 1 571 ? -8.156 -34.844 -44.344 1 90.25 571 LYS A N 1
ATOM 4520 C CA . LYS A 1 571 ? -7.949 -33.469 -44.812 1 90.25 571 LYS A CA 1
ATOM 4521 C C . LYS A 1 571 ? -9.281 -32.719 -44.969 1 90.25 571 LYS A C 1
ATOM 4523 O O . LYS A 1 571 ? -9.375 -31.531 -44.688 1 90.25 571 LYS A O 1
ATOM 4528 N N . ARG A 1 572 ? -10.266 -33.438 -45.469 1 88.31 572 ARG A N 1
ATOM 4529 C CA . ARG A 1 572 ? -11.594 -32.844 -45.562 1 88.31 572 ARG A CA 1
ATOM 4530 C C . ARG A 1 572 ? -12.164 -32.5 -44.219 1 88.31 572 ARG A C 1
ATOM 4532 O O . ARG A 1 572 ? -12.742 -31.438 -44.031 1 88.31 572 ARG A O 1
ATOM 4539 N N . ASP A 1 573 ? -12.023 -33.438 -43.219 1 85.25 573 ASP A N 1
ATOM 4540 C CA . ASP A 1 573 ? -12.484 -33.188 -41.875 1 85.25 573 ASP A CA 1
ATOM 4541 C C . ASP A 1 573 ? -11.773 -31.984 -41.25 1 85.25 573 ASP A C 1
ATOM 4543 O O . ASP A 1 573 ? -12.383 -31.172 -40.562 1 85.25 573 ASP A O 1
ATOM 4547 N N . LEU A 1 574 ? -10.531 -31.922 -41.5 1 90.06 574 LEU A N 1
ATOM 4548 C CA . LEU A 1 574 ? -9.734 -30.812 -41 1 90.06 574 LEU A CA 1
ATOM 4549 C C . LEU A 1 574 ? -10.227 -29.484 -41.594 1 90.06 574 LEU A C 1
ATOM 4551 O O . LEU A 1 574 ? -10.312 -28.484 -40.875 1 90.06 574 LEU A O 1
ATOM 4555 N N . GLU A 1 575 ? -10.5 -29.516 -42.875 1 88.75 575 GLU A N 1
ATOM 4556 C CA . GLU A 1 575 ? -11.016 -28.312 -43.5 1 88.75 575 GLU A CA 1
ATOM 4557 C C . GLU A 1 575 ? -12.375 -27.922 -42.938 1 88.75 575 GLU A C 1
ATOM 4559 O O . GLU A 1 575 ? -12.625 -26.75 -42.656 1 88.75 575 GLU A O 1
ATOM 4564 N N . ASP A 1 576 ? -13.18 -28.922 -42.781 1 86.12 576 ASP A N 1
ATOM 4565 C CA . ASP A 1 576 ? -14.508 -28.656 -42.25 1 86.12 576 ASP A CA 1
ATOM 4566 C C . ASP A 1 576 ? -14.43 -28.109 -40.812 1 86.12 576 ASP A C 1
ATOM 4568 O O . ASP A 1 576 ? -15.086 -27.109 -40.5 1 86.12 576 ASP A O 1
ATOM 4572 N N . ASP A 1 577 ? -13.648 -28.766 -40 1 87 577 ASP A N 1
ATOM 4573 C CA . ASP A 1 577 ? -13.508 -28.328 -38.625 1 87 577 ASP A CA 1
ATOM 4574 C C . ASP A 1 577 ? -12.789 -26.984 -38.531 1 87 577 ASP A C 1
ATOM 4576 O O . ASP A 1 577 ? -13.031 -26.188 -37.625 1 87 577 ASP A O 1
ATOM 4580 N N . GLY A 1 578 ? -11.93 -26.859 -39.469 1 88.12 578 GLY A N 1
ATOM 4581 C CA . GLY A 1 578 ? -11.273 -25.562 -39.562 1 88.12 578 GLY A CA 1
ATOM 4582 C C . GLY A 1 578 ? -12.234 -24.422 -39.812 1 88.12 578 GLY A C 1
ATOM 4583 O O . GLY A 1 578 ? -12.102 -23.359 -39.219 1 88.12 578 GLY A O 1
ATOM 4584 N N . ILE A 1 579 ? -13.172 -24.688 -40.656 1 86.62 579 ILE A N 1
ATOM 4585 C CA . ILE A 1 579 ? -14.188 -23.688 -40.938 1 86.62 579 ILE A CA 1
ATOM 4586 C C . ILE A 1 579 ? -15.055 -23.438 -39.719 1 86.62 579 ILE A C 1
ATOM 4588 O O . ILE A 1 579 ? -15.375 -22.297 -39.375 1 86.62 579 ILE A O 1
ATOM 4592 N N . LEU A 1 580 ? -15.391 -24.531 -39.062 1 85.56 580 LEU A N 1
ATOM 4593 C CA . LEU A 1 580 ? -16.203 -24.422 -37.844 1 85.56 580 LEU A CA 1
ATOM 4594 C C . LEU A 1 580 ? -15.461 -23.641 -36.75 1 85.56 580 LEU A C 1
ATOM 4596 O O . LEU A 1 580 ? -16.062 -22.844 -36.031 1 85.56 580 LEU A O 1
ATOM 4600 N N . LEU A 1 581 ? -14.273 -23.969 -36.656 1 88.62 581 LEU A N 1
ATOM 4601 C CA . LEU A 1 581 ? -13.445 -23.266 -35.688 1 88.62 581 LEU A CA 1
ATOM 4602 C C . LEU A 1 581 ? -13.375 -21.781 -36 1 88.62 581 LEU A C 1
ATOM 4604 O O . LEU A 1 581 ? -13.453 -20.953 -35.094 1 88.62 581 LEU A O 1
ATOM 4608 N N . ALA A 1 582 ? -13.141 -21.484 -37.219 1 87.75 582 ALA A N 1
ATOM 4609 C CA . ALA A 1 582 ? -13.07 -20.078 -37.656 1 87.75 582 ALA A CA 1
ATOM 4610 C C . ALA A 1 582 ? -14.375 -19.344 -37.344 1 87.75 582 ALA A C 1
ATOM 4612 O O . ALA A 1 582 ? -14.359 -18.203 -36.875 1 87.75 582 ALA A O 1
ATOM 4613 N N . GLU A 1 583 ? -15.477 -20 -37.562 1 81.38 583 GLU A N 1
ATOM 4614 C CA . GLU A 1 583 ? -16.781 -19.406 -37.25 1 81.38 583 GLU A CA 1
ATOM 4615 C C . GLU A 1 583 ? -16.969 -19.219 -35.75 1 81.38 583 GLU A C 1
ATOM 4617 O O . GLU A 1 583 ? -17.469 -18.188 -35.312 1 81.38 583 GLU A O 1
ATOM 4622 N N . ALA A 1 584 ? -16.594 -20.25 -35.094 1 84 584 ALA A N 1
ATOM 4623 C CA . ALA A 1 584 ? -16.703 -20.172 -33.656 1 84 584 ALA A CA 1
ATOM 4624 C C . ALA A 1 584 ? -15.836 -19.062 -33.094 1 84 584 ALA A C 1
ATOM 4626 O O . ALA A 1 584 ? -16.25 -18.344 -32.156 1 84 584 ALA A O 1
ATOM 4627 N N . ASN A 1 585 ? -14.695 -18.953 -33.656 1 86.5 585 ASN A N 1
ATOM 4628 C CA . ASN A 1 585 ? -13.773 -17.906 -33.219 1 86.5 585 ASN A CA 1
ATOM 4629 C C . ASN A 1 585 ? -14.32 -16.516 -33.531 1 86.5 585 ASN A C 1
ATOM 4631 O O . ASN A 1 585 ? -14.125 -15.586 -32.75 1 86.5 585 ASN A O 1
ATOM 4635 N N . GLU A 1 586 ? -14.891 -16.422 -34.625 1 82.25 586 GLU A N 1
ATOM 4636 C CA . GLU A 1 586 ? -15.492 -15.148 -35 1 82.25 586 GLU A CA 1
ATOM 4637 C C . GLU A 1 586 ? -16.609 -14.758 -34.031 1 82.25 586 GLU A C 1
ATOM 4639 O O . GLU A 1 586 ? -16.703 -13.602 -33.625 1 82.25 586 GLU A O 1
ATOM 4644 N N . MET A 1 587 ? -17.344 -15.695 -33.719 1 79.12 587 MET A N 1
ATOM 4645 C CA . MET A 1 587 ? -18.438 -15.461 -32.781 1 79.12 587 MET A CA 1
ATOM 4646 C C . MET A 1 587 ? -17.891 -15.062 -31.391 1 79.12 587 MET A C 1
ATOM 4648 O O . MET A 1 587 ? -18.391 -14.125 -30.766 1 79.12 587 MET A O 1
ATOM 4652 N N . VAL A 1 588 ? -16.953 -15.789 -30.984 1 82.38 588 VAL A N 1
ATOM 4653 C CA . VAL A 1 588 ? -16.344 -15.516 -29.672 1 82.38 588 VAL A CA 1
ATOM 4654 C C . VAL A 1 588 ? -15.719 -14.125 -29.688 1 82.38 588 VAL A C 1
ATOM 4656 O O . VAL A 1 588 ? -15.859 -13.367 -28.719 1 82.38 588 VAL A O 1
ATOM 4659 N N . THR A 1 589 ? -15.078 -13.82 -30.734 1 80.75 589 THR A N 1
ATOM 4660 C CA . THR A 1 589 ? -14.438 -12.516 -30.828 1 80.75 589 THR A CA 1
ATOM 4661 C C . THR A 1 589 ? -15.484 -11.398 -30.797 1 80.75 589 THR A C 1
ATOM 4663 O O . THR A 1 589 ? -15.289 -10.375 -30.141 1 80.75 589 THR A O 1
ATOM 4666 N N . GLU A 1 590 ? -16.516 -11.617 -31.453 1 76.06 590 GLU A N 1
ATOM 4667 C CA . GLU A 1 590 ? -17.594 -10.633 -31.469 1 76.06 590 GLU A CA 1
ATOM 4668 C C . GLU A 1 590 ? -18.203 -10.453 -30.078 1 76.06 590 GLU A C 1
ATOM 4670 O O . GLU A 1 590 ? -18.453 -9.328 -29.656 1 76.06 590 GLU A O 1
ATOM 4675 N N . LEU A 1 591 ? -18.438 -11.516 -29.5 1 76.25 591 LEU A N 1
ATOM 4676 C CA . LEU A 1 591 ? -19.031 -11.469 -28.172 1 76.25 591 LEU A CA 1
ATOM 4677 C C . LEU A 1 591 ? -18.062 -10.867 -27.172 1 76.25 591 LEU A C 1
ATOM 4679 O O . LEU A 1 591 ? -18.469 -10.102 -26.297 1 76.25 591 LEU A O 1
ATOM 4683 N N . GLU A 1 592 ? -16.891 -11.297 -27.328 1 76.94 592 GLU A N 1
ATOM 4684 C CA . GLU A 1 592 ? -15.867 -10.773 -26.422 1 76.94 592 GLU A CA 1
ATOM 4685 C C . GLU A 1 592 ? -15.68 -9.273 -26.609 1 76.94 592 GLU A C 1
ATOM 4687 O O . GLU A 1 592 ? -15.531 -8.539 -25.625 1 76.94 592 GLU A O 1
ATOM 4692 N N . ASP A 1 593 ? -15.656 -8.828 -27.844 1 74.81 593 ASP A N 1
ATOM 4693 C CA . ASP A 1 593 ? -15.484 -7.406 -28.156 1 74.81 593 ASP A CA 1
ATOM 4694 C C . ASP A 1 593 ? -16.625 -6.578 -27.562 1 74.81 593 ASP A C 1
ATOM 4696 O O . ASP A 1 593 ? -16.406 -5.469 -27.078 1 74.81 593 ASP A O 1
ATOM 4700 N N . ASN A 1 594 ? -17.734 -7.195 -27.531 1 74.06 594 ASN A N 1
ATOM 4701 C CA . ASN A 1 594 ? -18.906 -6.445 -27.078 1 74.06 594 ASN A CA 1
ATOM 4702 C C . ASN A 1 594 ? -19.125 -6.609 -25.578 1 74.06 594 ASN A C 1
ATOM 4704 O O . ASN A 1 594 ? -19.562 -5.68 -24.906 1 74.06 594 ASN A O 1
ATOM 4708 N N . LEU A 1 595 ? -18.828 -7.754 -25.125 1 74.38 595 LEU A N 1
ATOM 4709 C CA . LEU A 1 595 ? -19.094 -8.039 -23.734 1 74.38 595 LEU A CA 1
ATOM 4710 C C . LEU A 1 595 ? -17.938 -7.574 -22.844 1 74.38 595 LEU A C 1
ATOM 4712 O O . LEU A 1 595 ? -18.156 -7.047 -21.75 1 74.38 595 LEU A O 1
ATOM 4716 N N . GLN A 1 596 ? -16.781 -7.801 -23.328 1 67.06 596 GLN A N 1
ATOM 4717 C CA . GLN A 1 596 ? -15.641 -7.566 -22.453 1 67.06 596 GLN A CA 1
ATOM 4718 C C . GLN A 1 596 ? -14.945 -6.25 -22.781 1 67.06 596 GLN A C 1
ATOM 4720 O O . GLN A 1 596 ? -14.508 -5.52 -21.891 1 67.06 596 GLN A O 1
ATOM 4725 N N . LYS A 1 597 ? -14.75 -5.855 -24.094 1 63.06 597 LYS A N 1
ATOM 4726 C CA . LYS A 1 597 ? -13.953 -4.695 -24.469 1 63.06 597 LYS A CA 1
ATOM 4727 C C . LYS A 1 597 ? -14.828 -3.459 -24.656 1 63.06 597 LYS A C 1
ATOM 4729 O O . LYS A 1 597 ? -14.32 -2.348 -24.812 1 63.06 597 LYS A O 1
ATOM 4734 N N . SER A 1 598 ? -16.125 -3.514 -24.484 1 65.19 598 SER A N 1
ATOM 4735 C CA . SER A 1 598 ? -17.047 -2.389 -24.578 1 65.19 598 SER A CA 1
ATOM 4736 C C . SER A 1 598 ? -16.891 -1.666 -25.922 1 65.19 598 SER A C 1
ATOM 4738 O O . SER A 1 598 ? -16.812 -0.436 -25.953 1 65.19 598 SER A O 1
ATOM 4740 N N . SER A 1 599 ? -16.656 -2.273 -26.922 1 67.56 599 SER A N 1
ATOM 4741 C CA . SER A 1 599 ? -16.297 -1.661 -28.203 1 67.56 599 SER A CA 1
ATOM 4742 C C . SER A 1 599 ? -17.531 -1.132 -28.922 1 67.56 599 SER A C 1
ATOM 4744 O O . SER A 1 599 ? -17.422 -0.306 -29.828 1 67.56 599 SER A O 1
ATOM 4746 N N . GLY A 1 600 ? -18.75 -1.47 -28.547 1 79.62 600 GLY A N 1
ATOM 4747 C CA . GLY A 1 600 ? -19.953 -1 -29.203 1 79.62 600 GLY A CA 1
ATOM 4748 C C . GLY A 1 600 ? -20.234 0.471 -28.969 1 79.62 600 GLY A C 1
ATOM 4749 O O . GLY A 1 600 ? -19.875 1.012 -27.922 1 79.62 600 GLY A O 1
ATOM 4750 N N . PRO A 1 601 ? -20.781 1.123 -29.922 1 86.19 601 PRO A N 1
ATOM 4751 C CA . PRO A 1 601 ? -21 2.564 -29.797 1 86.19 601 PRO A CA 1
ATOM 4752 C C . PRO A 1 601 ? -21.922 2.912 -28.625 1 86.19 601 PRO A C 1
ATOM 4754 O O . PRO A 1 601 ? -21.672 3.887 -27.906 1 86.19 601 PRO A O 1
ATOM 4757 N N . THR A 1 602 ? -23.016 2.125 -28.453 1 89.69 602 THR A N 1
ATOM 4758 C CA . THR A 1 602 ? -23.938 2.402 -27.359 1 89.69 602 THR A CA 1
ATOM 4759 C C . THR A 1 602 ? -23.281 2.148 -26.016 1 89.69 602 THR A C 1
ATOM 4761 O O . THR A 1 602 ? -23.438 2.934 -25.078 1 89.69 602 THR A O 1
ATOM 4764 N N . ARG A 1 603 ? -22.594 1.107 -25.938 1 88.19 603 ARG A N 1
ATOM 4765 C CA . ARG A 1 603 ? -21.891 0.768 -24.719 1 88.19 603 ARG A CA 1
ATOM 4766 C C . ARG A 1 603 ? -20.844 1.831 -24.375 1 88.19 603 ARG A C 1
ATOM 4768 O O . ARG A 1 603 ? -20.719 2.225 -23.203 1 88.19 603 ARG A O 1
ATOM 4775 N N . LYS A 1 604 ? -20.156 2.297 -25.359 1 86.44 604 LYS A N 1
ATOM 4776 C CA . LYS A 1 604 ? -19.156 3.346 -25.156 1 86.44 604 LYS A CA 1
ATOM 4777 C C . LYS A 1 604 ? -19.812 4.633 -24.672 1 86.44 604 LYS A C 1
ATOM 4779 O O . LYS A 1 604 ? -19.281 5.301 -23.766 1 86.44 604 LYS A O 1
ATOM 4784 N N . LYS A 1 605 ? -20.906 4.938 -25.328 1 90.88 605 LYS A N 1
ATOM 4785 C CA . LYS A 1 605 ? -21.641 6.129 -24.906 1 90.88 605 LYS A CA 1
ATOM 4786 C C . LYS A 1 605 ? -22.125 5.992 -23.469 1 90.88 605 LYS A C 1
ATOM 4788 O O . LYS A 1 605 ? -22.094 6.957 -22.703 1 90.88 605 LYS A O 1
ATOM 4793 N N . PHE A 1 606 ? -22.641 4.824 -23.156 1 91.12 606 PHE A N 1
ATOM 4794 C CA . PHE A 1 606 ? -23.109 4.535 -21.812 1 91.12 606 PHE A CA 1
ATOM 4795 C C . PHE A 1 606 ? -21.984 4.707 -20.797 1 91.12 606 PHE A C 1
ATOM 4797 O O . PHE A 1 606 ? -22.156 5.387 -19.781 1 91.12 606 PHE A O 1
ATOM 4804 N N . GLU A 1 607 ? -20.859 4.211 -21.094 1 84.81 607 GLU A N 1
ATOM 4805 C CA . GLU A 1 607 ? -19.703 4.305 -20.188 1 84.81 607 GLU A CA 1
ATOM 4806 C C . GLU A 1 607 ? -19.188 5.734 -20.094 1 84.81 607 GLU A C 1
ATOM 4808 O O . GLU A 1 607 ? -18.719 6.168 -19.047 1 84.81 607 GLU A O 1
ATOM 4813 N N . GLU A 1 608 ? -19.219 6.438 -21.188 1 86.62 608 GLU A N 1
ATOM 4814 C CA . GLU A 1 608 ? -18.797 7.836 -21.203 1 86.62 608 GLU A CA 1
ATOM 4815 C C . GLU A 1 608 ? -19.703 8.688 -20.312 1 86.62 608 GLU A C 1
ATOM 4817 O O . GLU A 1 608 ? -19.234 9.594 -19.625 1 86.62 608 GLU A O 1
ATOM 4822 N N . VAL A 1 609 ? -21 8.375 -20.406 1 91.88 609 VAL A N 1
ATOM 4823 C CA . VAL A 1 609 ? -21.953 9.109 -19.562 1 91.88 609 VAL A CA 1
ATOM 4824 C C . VAL A 1 609 ? -21.672 8.812 -18.094 1 91.88 609 VAL A C 1
ATOM 4826 O O . VAL A 1 609 ? -21.672 9.719 -17.25 1 91.88 609 VAL A O 1
ATOM 4829 N N . LEU A 1 610 ? -21.438 7.594 -17.734 1 89.12 610 LEU A N 1
ATOM 4830 C CA . LEU A 1 610 ? -21.109 7.227 -16.359 1 89.12 610 LEU A CA 1
ATOM 4831 C C . LEU A 1 610 ? -19.828 7.914 -15.906 1 89.12 610 LEU A C 1
ATOM 4833 O O . LEU A 1 610 ? -19.766 8.445 -14.797 1 89.12 610 LEU A O 1
ATOM 4837 N N . ARG A 1 611 ? -18.875 7.969 -16.734 1 83.19 611 ARG A N 1
ATOM 4838 C CA . ARG A 1 611 ? -17.609 8.602 -16.422 1 83.19 611 ARG A CA 1
ATOM 4839 C C . ARG A 1 611 ? -17.781 10.102 -16.219 1 83.19 611 ARG A C 1
ATOM 4841 O O . ARG A 1 611 ? -17.078 10.711 -15.398 1 83.19 611 ARG A O 1
ATOM 4848 N N . SER A 1 612 ? -18.625 10.641 -16.938 1 87.31 612 SER A N 1
ATOM 4849 C CA . SER A 1 612 ? -18.844 12.078 -16.875 1 87.31 612 SER A CA 1
ATOM 4850 C C . SER A 1 612 ? -19.266 12.508 -15.469 1 87.31 612 SER A C 1
ATOM 4852 O O . SER A 1 612 ? -19.047 13.656 -15.07 1 87.31 612 SER A O 1
ATOM 4854 N N . PHE A 1 613 ? -19.828 11.594 -14.766 1 87.25 613 PHE A N 1
ATOM 4855 C CA . PHE A 1 613 ? -20.203 11.984 -13.406 1 87.25 613 PHE A CA 1
ATOM 4856 C C . PHE A 1 613 ? -19.344 11.242 -12.383 1 87.25 613 PHE A C 1
ATOM 4858 O O . PHE A 1 613 ? -19.719 11.156 -11.211 1 87.25 613 PHE A O 1
ATOM 4865 N N . GLY A 1 614 ? -18.328 10.633 -12.781 1 78.56 614 GLY A N 1
ATOM 4866 C CA . GLY A 1 614 ? -17.312 10.086 -11.898 1 78.56 614 GLY A CA 1
ATOM 4867 C C . GLY A 1 614 ? -17.562 8.633 -11.547 1 78.56 614 GLY A C 1
ATOM 4868 O O . GLY A 1 614 ? -17.109 8.156 -10.492 1 78.56 614 GLY A O 1
ATOM 4869 N N . VAL A 1 615 ? -18.328 7.973 -12.281 1 84.88 615 VAL A N 1
ATOM 4870 C CA . VAL A 1 615 ? -18.578 6.551 -12.039 1 84.88 615 VAL A CA 1
ATOM 4871 C C . VAL A 1 615 ? -17.688 5.715 -12.961 1 84.88 615 VAL A C 1
ATOM 4873 O O . VAL A 1 615 ? -17.828 5.766 -14.188 1 84.88 615 VAL A O 1
ATOM 4876 N N . ASP A 1 616 ? -16.594 5.156 -12.383 1 68.75 616 ASP A N 1
ATOM 4877 C CA . ASP A 1 616 ? -15.695 4.297 -13.164 1 68.75 616 ASP A CA 1
ATOM 4878 C C . ASP A 1 616 ? -15.641 2.891 -12.57 1 68.75 616 ASP A C 1
ATOM 4880 O O . ASP A 1 616 ? -15.422 2.725 -11.367 1 68.75 616 ASP A O 1
ATOM 4884 N N . GLN A 1 617 ? -16.125 2.041 -13.43 1 60.44 617 GLN A N 1
ATOM 4885 C CA . GLN A 1 617 ? -16.031 0.663 -12.961 1 60.44 617 GLN A CA 1
ATOM 4886 C C . GLN A 1 617 ? -14.586 0.248 -12.734 1 60.44 617 GLN A C 1
ATOM 4888 O O . GLN A 1 617 ? -13.719 0.51 -13.57 1 60.44 617 GLN A O 1
ATOM 4893 N N . ARG A 1 618 ? -14.078 0.086 -11.5 1 52.84 618 ARG A N 1
ATOM 4894 C CA . ARG A 1 618 ? -12.703 -0.306 -11.211 1 52.84 618 ARG A CA 1
ATOM 4895 C C . ARG A 1 618 ? -12.469 -1.769 -11.57 1 52.84 618 ARG A C 1
ATOM 4897 O O . ARG A 1 618 ? -13.312 -2.625 -11.305 1 52.84 618 ARG A O 1
ATOM 4904 N N . VAL A 1 619 ? -11.469 -2.029 -12.344 1 47.06 619 VAL A N 1
ATOM 4905 C CA . VAL A 1 619 ? -11.094 -3.375 -12.766 1 47.06 619 VAL A CA 1
ATOM 4906 C C . VAL A 1 619 ? -11.062 -4.309 -11.555 1 47.06 619 VAL A C 1
ATOM 4908 O O . VAL A 1 619 ? -11.523 -5.449 -11.633 1 47.06 619 VAL A O 1
ATOM 4911 N N . TRP A 1 620 ? -10.328 -3.779 -10.461 1 42.41 620 TRP A N 1
ATOM 4912 C CA . TRP A 1 620 ? -10.102 -4.703 -9.352 1 42.41 620 TRP A CA 1
ATOM 4913 C C . TRP A 1 620 ? -11.367 -4.887 -8.523 1 42.41 620 TRP A C 1
ATOM 4915 O O . TRP A 1 620 ? -11.461 -5.824 -7.73 1 42.41 620 TRP A O 1
ATOM 4925 N N . LEU A 1 621 ? -12.148 -3.797 -8.594 1 47.88 621 LEU A N 1
ATOM 4926 C CA . LEU A 1 621 ? -13.336 -3.957 -7.75 1 47.88 621 LEU A CA 1
ATOM 4927 C C . LEU A 1 621 ? -14.539 -4.367 -8.586 1 47.88 621 LEU A C 1
ATOM 4929 O O . LEU A 1 621 ? -14.859 -3.719 -9.586 1 47.88 621 LEU A O 1
ATOM 4933 N N . GLN A 1 622 ? -14.594 -5.512 -9.078 1 50.31 622 GLN A N 1
ATOM 4934 C CA . GLN A 1 622 ? -15.68 -6.125 -9.828 1 50.31 622 GLN A CA 1
ATOM 4935 C C . GLN A 1 622 ? -16.984 -5.348 -9.648 1 50.31 622 GLN A C 1
ATOM 4937 O O . GLN A 1 622 ? -17.953 -5.562 -10.383 1 50.31 622 GLN A O 1
ATOM 4942 N N . GLU A 1 623 ? -17.141 -4.512 -8.414 1 61.66 623 GLU A N 1
ATOM 4943 C CA . GLU A 1 623 ? -18.516 -4.074 -8.148 1 61.66 623 GLU A CA 1
ATOM 4944 C C . GLU A 1 623 ? -18.578 -2.568 -7.91 1 61.66 623 GLU A C 1
ATOM 4946 O O . GLU A 1 623 ? -17.547 -1.942 -7.602 1 61.66 623 GLU A O 1
ATOM 4951 N N . PHE A 1 624 ? -19.531 -1.847 -8.43 1 75.75 624 PHE A N 1
ATOM 4952 C CA . PHE A 1 624 ? -19.859 -0.455 -8.141 1 75.75 624 PHE A CA 1
ATOM 4953 C C . PHE A 1 624 ? -19.906 -0.206 -6.641 1 75.75 624 PHE A C 1
ATOM 4955 O O . PHE A 1 624 ? -20.406 -1.043 -5.883 1 75.75 624 PHE A O 1
ATOM 4962 N N . THR A 1 625 ? -19.328 0.859 -6.238 1 77.38 625 THR A N 1
ATOM 4963 C CA . THR A 1 625 ? -19.391 1.25 -4.836 1 77.38 625 THR A CA 1
ATOM 4964 C C . THR A 1 625 ? -20.719 1.928 -4.52 1 77.38 625 THR A C 1
ATOM 4966 O O . THR A 1 625 ? -21.469 2.291 -5.426 1 77.38 625 THR A O 1
ATOM 4969 N N . GLY A 1 626 ? -20.953 2.15 -3.225 1 80.94 626 GLY A N 1
ATOM 4970 C CA . GLY A 1 626 ? -22.141 2.873 -2.797 1 80.94 626 GLY A CA 1
ATOM 4971 C C . GLY A 1 626 ? -22.203 4.293 -3.332 1 80.94 626 GLY A C 1
ATOM 4972 O O . GLY A 1 626 ? -23.266 4.754 -3.758 1 80.94 626 GLY A O 1
ATOM 4973 N N . ASN A 1 627 ? -21.062 4.895 -3.416 1 82.19 627 ASN A N 1
ATOM 4974 C CA . ASN A 1 627 ? -21.016 6.25 -3.955 1 82.19 627 ASN A CA 1
ATOM 4975 C C . ASN A 1 627 ? -21.328 6.273 -5.449 1 82.19 627 ASN A C 1
ATOM 4977 O O . ASN A 1 627 ? -21.969 7.207 -5.938 1 82.19 627 ASN A O 1
ATOM 4981 N N . ASN A 1 628 ? -20.891 5.289 -6.129 1 86.5 628 ASN A N 1
ATOM 4982 C CA . ASN A 1 628 ? -21.203 5.18 -7.551 1 86.5 628 ASN A CA 1
ATOM 4983 C C . ASN A 1 628 ? -22.703 5.035 -7.789 1 86.5 628 ASN A C 1
ATOM 4985 O O . ASN A 1 628 ? -23.281 5.715 -8.648 1 86.5 628 ASN A O 1
ATOM 4989 N N . ILE A 1 629 ? -23.234 4.215 -6.949 1 90.44 629 ILE A N 1
ATOM 4990 C CA . ILE A 1 629 ? -24.672 3.959 -7.109 1 90.44 629 ILE A CA 1
ATOM 4991 C C . ILE A 1 629 ? -25.453 5.219 -6.77 1 90.44 629 ILE A C 1
ATOM 4993 O O . ILE A 1 629 ? -26.453 5.535 -7.434 1 90.44 629 ILE A O 1
ATOM 4997 N N . ARG A 1 630 ? -25.047 5.879 -5.793 1 90.81 630 ARG A N 1
ATOM 4998 C CA . ARG A 1 630 ? -25.703 7.137 -5.438 1 90.81 630 ARG A CA 1
ATOM 4999 C C . ARG A 1 630 ? -25.656 8.125 -6.598 1 90.81 630 ARG A C 1
ATOM 5001 O O . ARG A 1 630 ? -26.641 8.805 -6.887 1 90.81 630 ARG A O 1
ATOM 5008 N N . LYS A 1 631 ? -24.562 8.188 -7.246 1 92.75 631 LYS A N 1
ATOM 5009 C CA . LYS A 1 631 ? -24.406 9.078 -8.391 1 92.75 631 LYS A CA 1
ATOM 5010 C C . LYS A 1 631 ? -25.297 8.641 -9.555 1 92.75 631 LYS A C 1
ATOM 5012 O O . LYS A 1 631 ? -25.906 9.469 -10.227 1 92.75 631 LYS A O 1
ATOM 5017 N N . ILE A 1 632 ? -25.391 7.402 -9.719 1 93.94 632 ILE A N 1
ATOM 5018 C CA . ILE A 1 632 ? -26.188 6.84 -10.805 1 93.94 632 ILE A CA 1
ATOM 5019 C C . ILE A 1 632 ? -27.656 7.156 -10.578 1 93.94 632 ILE A C 1
ATOM 5021 O O . ILE A 1 632 ? -28.406 7.406 -11.531 1 93.94 632 ILE A O 1
ATOM 5025 N N . LEU A 1 633 ? -28.016 7.223 -9.305 1 95 633 LEU A N 1
ATOM 5026 C CA . LEU A 1 633 ? -29.438 7.324 -8.977 1 95 633 LEU A CA 1
ATOM 5027 C C . LEU A 1 633 ? -29.828 8.781 -8.734 1 95 633 LEU A C 1
ATOM 5029 O O . LEU A 1 633 ? -30.969 9.062 -8.383 1 95 633 LEU A O 1
ATOM 5033 N N . ARG A 1 634 ? -28.953 9.609 -8.922 1 94.62 634 ARG A N 1
ATOM 5034 C CA . ARG A 1 634 ? -29.344 11.008 -8.859 1 94.62 634 ARG A CA 1
ATOM 5035 C C . ARG A 1 634 ? -30.266 11.375 -10.016 1 94.62 634 ARG A C 1
ATOM 5037 O O . ARG A 1 634 ? -30.047 10.953 -11.156 1 94.62 634 ARG A O 1
ATOM 5044 N N . PRO A 1 635 ? -31.266 12.133 -9.711 1 90.75 635 PRO A N 1
ATOM 5045 C CA . PRO A 1 635 ? -32.281 12.414 -10.727 1 90.75 635 PRO A CA 1
ATO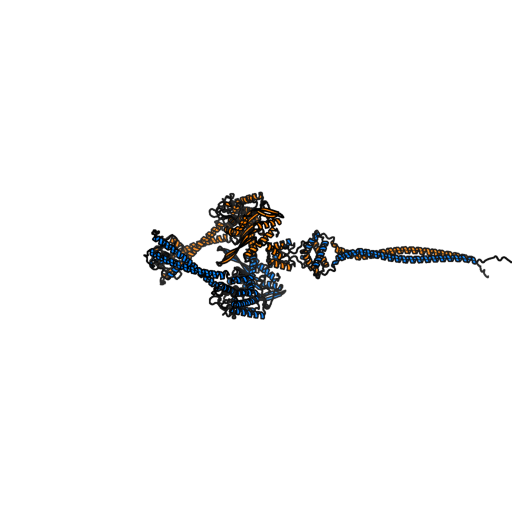M 5046 C C . PRO A 1 635 ? -31.688 12.961 -12.023 1 90.75 635 PRO A C 1
ATOM 5048 O O . PRO A 1 635 ? -32.031 12.492 -13.109 1 90.75 635 PRO A O 1
ATOM 5051 N N . GLN A 1 636 ? -30.797 13.922 -11.914 1 91.12 636 GLN A N 1
ATOM 5052 C CA . GLN A 1 636 ? -30.188 14.492 -13.109 1 91.12 636 GLN A CA 1
ATOM 5053 C C . GLN A 1 636 ? -29.391 13.438 -13.875 1 91.12 636 GLN A C 1
ATOM 5055 O O . GLN A 1 636 ? -29.391 13.438 -15.109 1 91.12 636 GLN A O 1
ATOM 5060 N N . ASN A 1 637 ? -28.859 12.547 -13.242 1 95.31 637 ASN A N 1
ATOM 5061 C CA . ASN A 1 637 ? -28.016 11.531 -13.875 1 95.31 637 ASN A CA 1
ATOM 5062 C C . ASN A 1 637 ? -28.859 10.414 -14.484 1 95.31 637 ASN A C 1
ATOM 5064 O O . ASN A 1 637 ? -28.469 9.812 -15.484 1 95.31 637 ASN A O 1
ATOM 5068 N N . ILE A 1 638 ? -30.016 10.102 -13.836 1 96.5 638 ILE A N 1
ATOM 5069 C CA . ILE A 1 638 ? -30.922 9.086 -14.367 1 96.5 638 ILE A CA 1
ATOM 5070 C C . ILE A 1 638 ? -31.344 9.461 -15.781 1 96.5 638 ILE A C 1
ATOM 5072 O O . ILE A 1 638 ? -31.266 8.641 -16.703 1 96.5 638 ILE A O 1
ATOM 5076 N N . ASP A 1 639 ? -31.672 10.688 -15.945 1 94.81 639 ASP A N 1
ATOM 5077 C CA . ASP A 1 639 ? -32.125 11.164 -17.25 1 94.81 639 ASP A CA 1
ATOM 5078 C C . ASP A 1 639 ? -31 11.078 -18.281 1 94.81 639 ASP A C 1
ATOM 5080 O O . ASP A 1 639 ? -31.234 10.664 -19.422 1 94.81 639 ASP A O 1
ATOM 5084 N N . ALA A 1 640 ? -29.859 11.453 -17.875 1 95.75 640 ALA A N 1
ATOM 5085 C CA . ALA A 1 640 ? -28.703 11.406 -18.781 1 95.75 640 ALA A CA 1
ATOM 5086 C C . ALA A 1 640 ? -28.391 9.969 -19.203 1 95.75 640 ALA A C 1
ATOM 5088 O O . ALA A 1 640 ? -28.047 9.711 -20.359 1 95.75 640 ALA A O 1
ATOM 5089 N N . ILE A 1 641 ? -28.531 9.055 -18.297 1 96.19 641 ILE A N 1
ATOM 5090 C CA . ILE A 1 641 ? -28.234 7.645 -18.547 1 96.19 641 ILE A CA 1
ATOM 5091 C C . ILE A 1 641 ? -29.266 7.074 -19.516 1 96.19 641 ILE A C 1
ATOM 5093 O O . ILE A 1 641 ? -28.906 6.414 -20.5 1 96.19 641 ILE A O 1
ATOM 5097 N N . LEU A 1 642 ? -30.5 7.344 -19.297 1 96.31 642 LEU A N 1
ATOM 5098 C CA . LEU A 1 642 ? -31.594 6.777 -20.094 1 96.31 642 LEU A CA 1
ATOM 5099 C C . LEU A 1 642 ? -31.609 7.391 -21.484 1 96.31 642 LEU A C 1
ATOM 5101 O O . LEU A 1 642 ? -32.094 6.758 -22.438 1 96.31 642 LEU A O 1
ATOM 5105 N N . ALA A 1 643 ? -31.016 8.555 -21.609 1 95.38 643 ALA A N 1
ATOM 5106 C CA . ALA A 1 643 ? -30.984 9.25 -22.891 1 95.38 643 ALA A CA 1
ATOM 5107 C C . ALA A 1 643 ? -30.031 8.57 -23.875 1 95.38 643 ALA A C 1
ATOM 5109 O O . ALA A 1 643 ? -30.094 8.805 -25.078 1 95.38 643 ALA A O 1
ATOM 5110 N N . VAL A 1 644 ? -29.188 7.773 -23.375 1 95.44 644 VAL A N 1
ATOM 5111 C CA . VAL A 1 644 ? -28.25 7.047 -24.219 1 95.44 644 VAL A CA 1
ATOM 5112 C C . VAL A 1 644 ? -29 6.062 -25.109 1 95.44 644 VAL A C 1
ATOM 5114 O O . VAL A 1 644 ? -28.547 5.746 -26.219 1 95.44 644 VAL A O 1
ATOM 5117 N N . PHE A 1 645 ? -30.141 5.594 -24.594 1 94.94 645 PHE A N 1
ATOM 5118 C CA . PHE A 1 645 ? -30.875 4.527 -25.266 1 94.94 645 PHE A CA 1
ATOM 5119 C C . PHE A 1 645 ? -32.062 5.086 -26.016 1 94.94 645 PHE A C 1
ATOM 5121 O O . PHE A 1 645 ? -32.656 6.098 -25.625 1 94.94 645 PHE A O 1
ATOM 5128 N N . PRO A 1 646 ? -32.406 4.43 -27.125 1 93.12 646 PRO A N 1
ATOM 5129 C CA . PRO A 1 646 ? -33.625 4.828 -27.797 1 93.12 646 PRO A CA 1
ATOM 5130 C C . PRO A 1 646 ? -34.875 4.645 -26.906 1 93.12 646 PRO A C 1
ATOM 5132 O O . PRO A 1 646 ? -34.938 3.678 -26.141 1 93.12 646 PRO A O 1
ATOM 5135 N N . PRO A 1 647 ? -35.844 5.613 -27 1 92.81 647 PRO A N 1
ATOM 5136 C CA . PRO A 1 647 ? -37.031 5.527 -26.141 1 92.81 647 PRO A CA 1
ATOM 5137 C C . PRO A 1 647 ? -37.812 4.234 -26.344 1 92.81 647 PRO A C 1
ATOM 5139 O O . PRO A 1 647 ? -38.031 3.824 -27.5 1 92.81 647 PRO A O 1
ATOM 5142 N N . SER A 1 648 ? -38.031 3.52 -25.375 1 92.38 648 SER A N 1
ATOM 5143 C CA . SER A 1 648 ? -38.812 2.289 -25.359 1 92.38 648 SER A CA 1
ATOM 5144 C C . SER A 1 648 ? -39.5 2.1 -24.016 1 92.38 648 SER A C 1
ATOM 5146 O O . SER A 1 648 ? -39.219 2.787 -23.047 1 92.38 648 SER A O 1
ATOM 5148 N N . ARG A 1 649 ? -40.5 1.211 -24.062 1 92.06 649 ARG A N 1
ATOM 5149 C CA . ARG A 1 649 ? -41.219 0.897 -22.828 1 92.06 649 ARG A CA 1
ATOM 5150 C C . ARG A 1 649 ? -40.25 0.367 -21.75 1 92.06 649 ARG A C 1
ATOM 5152 O O . ARG A 1 649 ? -40.406 0.666 -20.578 1 92.06 649 ARG A O 1
ATOM 5159 N N . PHE A 1 650 ? -39.344 -0.338 -22.188 1 92.31 650 PHE A N 1
ATOM 5160 C CA . PHE A 1 650 ? -38.344 -0.897 -21.281 1 92.31 650 PHE A CA 1
ATOM 5161 C C . PHE A 1 650 ? -37.562 0.21 -20.594 1 92.31 650 PHE A C 1
ATOM 5163 O O . PHE A 1 650 ? -37.406 0.212 -19.375 1 92.31 650 PHE A O 1
ATOM 5170 N N . ILE A 1 651 ? -37.125 1.148 -21.359 1 95.25 651 ILE A N 1
ATOM 5171 C CA . ILE A 1 651 ? -36.312 2.236 -20.844 1 95.25 651 ILE A CA 1
ATOM 5172 C C . ILE A 1 651 ? -37.125 3.111 -19.906 1 95.25 651 ILE A C 1
ATOM 5174 O O . ILE A 1 651 ? -36.625 3.539 -18.859 1 95.25 651 ILE A O 1
ATOM 5178 N N . THR A 1 652 ? -38.344 3.277 -20.203 1 95.38 652 THR A N 1
ATOM 5179 C CA . THR A 1 652 ? -39.219 4.062 -19.359 1 95.38 652 THR A CA 1
ATOM 5180 C C . THR A 1 652 ? -39.438 3.359 -18.016 1 95.38 652 THR A C 1
ATOM 5182 O O . THR A 1 652 ? -39.375 3.996 -16.953 1 95.38 652 THR A O 1
ATOM 5185 N N . ASN A 1 653 ? -39.688 2.104 -18.094 1 95.5 653 ASN A N 1
ATOM 5186 C CA . ASN A 1 653 ? -39.906 1.327 -16.891 1 95.5 653 ASN A CA 1
ATOM 5187 C C . ASN A 1 653 ? -38.656 1.274 -16.016 1 95.5 653 ASN A C 1
ATOM 5189 O O . ASN A 1 653 ? -38.75 1.342 -14.781 1 95.5 653 ASN A O 1
ATOM 5193 N N . ILE A 1 654 ? -37.562 1.15 -16.641 1 96.38 654 ILE A N 1
ATOM 5194 C CA . ILE A 1 654 ? -36.312 1.139 -15.898 1 96.38 654 ILE A CA 1
ATOM 5195 C C . ILE A 1 654 ? -36.125 2.482 -15.195 1 96.38 654 ILE A C 1
ATOM 5197 O O . ILE A 1 654 ? -35.625 2.533 -14.062 1 96.38 654 ILE A O 1
ATOM 5201 N N . GLY A 1 655 ? -36.438 3.506 -15.922 1 97.06 655 GLY A N 1
ATOM 5202 C CA . GLY A 1 655 ? -36.375 4.824 -15.312 1 97.06 655 GLY A CA 1
ATOM 5203 C C . GLY A 1 655 ? -37.219 4.93 -14.047 1 97.06 655 GLY A C 1
ATOM 5204 O O . GLY A 1 655 ? -36.781 5.527 -13.062 1 97.06 655 GLY A O 1
ATOM 5205 N N . MET A 1 656 ? -38.375 4.312 -14.07 1 97.06 656 MET A N 1
ATOM 5206 C CA . MET A 1 656 ? -39.25 4.324 -12.906 1 97.06 656 MET A CA 1
ATOM 5207 C C . MET A 1 656 ? -38.656 3.51 -11.766 1 97.06 656 MET A C 1
ATOM 5209 O O . MET A 1 656 ? -38.75 3.889 -10.594 1 97.06 656 MET A O 1
ATOM 5213 N N . VAL A 1 657 ? -38.031 2.434 -12.117 1 97.38 657 VAL A N 1
ATOM 5214 C CA . VAL A 1 657 ? -37.344 1.613 -11.125 1 97.38 657 VAL A CA 1
ATOM 5215 C C . VAL A 1 657 ? -36.25 2.422 -10.461 1 97.38 657 VAL A C 1
ATOM 5217 O O . VAL A 1 657 ? -36.125 2.424 -9.234 1 97.38 657 VAL A O 1
ATOM 5220 N N . MET A 1 658 ? -35.469 3.133 -11.273 1 97.88 658 MET A N 1
ATOM 5221 C CA . MET A 1 658 ? -34.375 3.938 -10.773 1 97.88 658 MET A CA 1
ATOM 5222 C C . MET A 1 658 ? -34.875 5.027 -9.828 1 97.88 658 MET A C 1
ATOM 5224 O O . MET A 1 658 ? -34.25 5.293 -8.797 1 97.88 658 MET A O 1
ATOM 5228 N N . LYS A 1 659 ? -35.938 5.598 -10.156 1 96.88 659 LYS A N 1
ATOM 5229 C CA . LYS A 1 659 ? -36.5 6.66 -9.328 1 96.88 659 LYS A CA 1
ATOM 5230 C C . LYS A 1 659 ? -36.969 6.113 -7.984 1 96.88 659 LYS A C 1
ATOM 5232 O O . LYS A 1 659 ? -36.781 6.762 -6.949 1 96.88 659 LYS A O 1
ATOM 5237 N N . SER A 1 660 ? -37.594 4.984 -8.016 1 95.94 660 SER A N 1
ATOM 5238 C CA . SER A 1 660 ? -38 4.352 -6.766 1 95.94 660 SER A CA 1
ATOM 5239 C C . SER A 1 660 ? -36.812 4.012 -5.895 1 95.94 660 SER A C 1
ATOM 5241 O O . SER A 1 660 ? -36.844 4.234 -4.68 1 95.94 660 SER A O 1
ATOM 5243 N N . LEU A 1 661 ? -35.812 3.51 -6.5 1 96.44 661 LEU A N 1
ATOM 5244 C CA . LEU A 1 661 ? -34.594 3.168 -5.773 1 96.44 661 LEU A CA 1
ATOM 5245 C C . LEU A 1 661 ? -33.938 4.422 -5.211 1 96.44 661 LEU A C 1
ATOM 5247 O O . LEU A 1 661 ? -33.406 4.398 -4.102 1 96.44 661 LEU A O 1
ATOM 5251 N N . ALA A 1 662 ? -33.938 5.488 -6.035 1 96.19 662 ALA A N 1
ATOM 5252 C CA . ALA A 1 662 ? -33.375 6.762 -5.598 1 96.19 662 ALA A CA 1
ATOM 5253 C C . ALA A 1 662 ? -34.062 7.266 -4.336 1 96.19 662 ALA A C 1
ATOM 5255 O O . ALA A 1 662 ? -33.406 7.738 -3.404 1 96.19 662 ALA A O 1
ATOM 5256 N N . PHE A 1 663 ? -35.344 7.133 -4.367 1 96.44 663 PHE A N 1
ATOM 5257 C CA . PHE A 1 663 ? -36.094 7.566 -3.203 1 96.44 663 PHE A CA 1
ATOM 5258 C C . PHE A 1 663 ? -35.75 6.734 -1.979 1 96.44 663 PHE A C 1
ATOM 5260 O O . PHE A 1 663 ? -35.531 7.277 -0.894 1 96.44 663 PHE A O 1
ATOM 5267 N N . LEU A 1 664 ? -35.688 5.457 -2.145 1 95.19 664 LEU A N 1
ATOM 5268 C CA . LEU A 1 664 ? -35.406 4.566 -1.026 1 95.19 664 LEU A CA 1
ATOM 5269 C C . LEU A 1 664 ? -34 4.84 -0.471 1 95.19 664 LEU A C 1
ATOM 5271 O O . LEU A 1 664 ? -33.812 4.836 0.746 1 95.19 664 LEU A O 1
ATOM 5275 N N . MET A 1 665 ? -33.094 5.094 -1.321 1 93.69 665 MET A N 1
ATOM 5276 C CA . MET A 1 665 ? -31.719 5.383 -0.885 1 93.69 665 MET A CA 1
ATOM 5277 C C . MET A 1 665 ? -31.672 6.668 -0.066 1 93.69 665 MET A C 1
ATOM 5279 O O . MET A 1 665 ? -30.969 6.734 0.95 1 93.69 665 MET A O 1
ATOM 5283 N N . THR A 1 666 ? -32.406 7.633 -0.502 1 93 666 THR A N 1
ATOM 5284 C CA . THR A 1 666 ? -32.438 8.914 0.188 1 93 666 THR A CA 1
ATOM 5285 C C . THR A 1 666 ? -33.156 8.797 1.528 1 93 666 THR A C 1
ATOM 5287 O O . THR A 1 666 ? -32.781 9.477 2.494 1 93 666 THR A O 1
ATOM 5290 N N . SER A 1 667 ? -34.094 7.926 1.548 1 94.31 667 SER A N 1
ATOM 5291 C CA . SER A 1 667 ? -34.875 7.75 2.76 1 94.31 667 SER A CA 1
ATOM 5292 C C . SER A 1 667 ? -34.094 7.055 3.852 1 94.31 667 SER A C 1
ATOM 5294 O O . SER A 1 667 ? -34.469 7.082 5.023 1 94.31 667 SER A O 1
ATOM 5296 N N . ALA A 1 668 ? -32.969 6.453 3.514 1 93 668 ALA A N 1
ATOM 5297 C CA . ALA A 1 668 ? -32.156 5.738 4.48 1 93 668 ALA A CA 1
ATOM 5298 C C . ALA A 1 668 ? -31.219 6.695 5.219 1 93 668 ALA A C 1
ATOM 5300 O O . ALA A 1 668 ? -30 6.484 5.258 1 93 668 ALA A O 1
ATOM 5301 N N . ASP A 1 669 ? -31.734 7.723 5.82 1 91.19 669 ASP A N 1
ATOM 5302 C CA . ASP A 1 669 ? -30.953 8.664 6.621 1 91.19 669 ASP A CA 1
ATOM 5303 C C . ASP A 1 669 ? -30.984 8.289 8.102 1 91.19 669 ASP A C 1
ATOM 5305 O O . ASP A 1 669 ? -31.547 7.246 8.469 1 91.19 669 ASP A O 1
ATOM 5309 N N . THR A 1 670 ? -30.391 9.047 8.961 1 92.38 670 THR A N 1
ATOM 5310 C CA . THR A 1 670 ? -30.188 8.672 10.359 1 92.38 670 THR A CA 1
ATOM 5311 C C . THR A 1 670 ? -31.344 9.172 11.219 1 92.38 670 THR A C 1
ATOM 5313 O O . THR A 1 670 ? -31.469 8.797 12.383 1 92.38 670 THR A O 1
ATOM 5316 N N . ALA A 1 671 ? -32.25 9.898 10.625 1 92.44 671 ALA A N 1
ATOM 5317 C CA . ALA A 1 671 ? -33.312 10.5 11.398 1 92.44 671 ALA A CA 1
ATOM 5318 C C . ALA A 1 671 ? -34.438 9.5 11.633 1 92.44 671 ALA A C 1
ATOM 5320 O O . ALA A 1 671 ? -34.688 8.602 10.812 1 92.44 671 ALA A O 1
ATOM 5321 N N . ALA A 1 672 ? -35.125 9.648 12.781 1 95 672 ALA A N 1
ATOM 5322 C CA . ALA A 1 672 ? -36.312 8.859 13.047 1 95 672 ALA A CA 1
ATOM 5323 C C . ALA A 1 672 ? -37.469 9.25 12.102 1 95 672 ALA A C 1
ATOM 5325 O O . ALA A 1 672 ? -37.719 10.438 11.891 1 95 672 ALA A O 1
ATOM 5326 N N . LYS A 1 673 ? -38.125 8.273 11.586 1 95.88 673 LYS A N 1
ATOM 5327 C CA . LYS A 1 673 ? -39.156 8.523 10.602 1 95.88 673 LYS A CA 1
ATOM 5328 C C . LYS A 1 673 ? -40.531 8.734 11.289 1 95.88 673 LYS A C 1
ATOM 5330 O O . LYS A 1 673 ? -40.844 8.062 12.273 1 95.88 673 LYS A O 1
ATOM 5335 N N . THR A 1 674 ? -41.25 9.641 10.695 1 96.19 674 THR A N 1
ATOM 5336 C CA . THR A 1 674 ? -42.656 9.836 11.117 1 96.19 674 THR A CA 1
ATOM 5337 C C . THR A 1 674 ? -43.562 8.797 10.484 1 96.19 674 THR A C 1
ATOM 5339 O O . THR A 1 674 ? -43.156 8.07 9.578 1 96.19 674 THR A O 1
ATOM 5342 N N . ASP A 1 675 ? -44.75 8.703 10.961 1 95.88 675 ASP A N 1
ATOM 5343 C CA . ASP A 1 675 ? -45.719 7.766 10.391 1 95.88 675 ASP A CA 1
ATOM 5344 C C . ASP A 1 675 ? -45.969 8.078 8.922 1 95.88 675 ASP A C 1
ATOM 5346 O O . ASP A 1 675 ? -46.094 7.168 8.102 1 95.88 675 ASP A O 1
ATOM 5350 N N . LYS A 1 676 ? -46 9.289 8.625 1 96.44 676 LYS A N 1
ATOM 5351 C CA . LYS A 1 676 ? -46.219 9.703 7.246 1 96.44 676 LYS A CA 1
ATOM 5352 C C . LYS A 1 676 ? -45.062 9.281 6.336 1 96.44 676 LYS A C 1
ATOM 5354 O O . LYS A 1 676 ? -45.281 8.82 5.215 1 96.44 676 LYS A O 1
ATOM 5359 N N . GLU A 1 677 ? -43.906 9.469 6.832 1 96.44 677 GLU A N 1
ATOM 5360 C CA . GLU A 1 677 ? -42.75 9.094 6.051 1 96.44 677 GLU A CA 1
ATOM 5361 C C . GLU A 1 677 ? -42.688 7.582 5.84 1 96.44 677 GLU A C 1
ATOM 5363 O O . GLU A 1 677 ? -42.281 7.113 4.77 1 96.44 677 GLU A O 1
ATOM 5368 N N . MET A 1 678 ? -43.031 6.828 6.801 1 96.94 678 MET A N 1
ATOM 5369 C CA . MET A 1 678 ? -43.031 5.375 6.684 1 96.94 678 MET A CA 1
ATOM 5370 C C . MET A 1 678 ? -44.062 4.906 5.676 1 96.94 678 MET A C 1
ATOM 5372 O O . MET A 1 678 ? -43.844 3.961 4.922 1 96.94 678 MET A O 1
ATOM 5376 N N . ASP A 1 679 ? -45.219 5.621 5.676 1 97 679 ASP A N 1
ATOM 5377 C CA . ASP A 1 679 ? -46.25 5.309 4.684 1 97 679 ASP A CA 1
ATOM 5378 C C . ASP A 1 679 ? -45.75 5.598 3.27 1 97 679 ASP A C 1
ATOM 5380 O O . ASP A 1 679 ? -46.031 4.848 2.336 1 97 679 ASP A O 1
ATOM 5384 N N . GLU A 1 680 ? -45.094 6.625 3.174 1 97 680 GLU A N 1
ATOM 5385 C CA . GLU A 1 680 ? -44.531 6.973 1.874 1 97 680 GLU A CA 1
ATOM 5386 C C . GLU A 1 680 ? -43.5 5.926 1.412 1 97 680 GLU A C 1
ATOM 5388 O O . GLU A 1 680 ? -43.469 5.574 0.232 1 97 680 GLU A O 1
ATOM 5393 N N . ILE A 1 681 ? -42.719 5.488 2.338 1 97.06 681 ILE A N 1
ATOM 5394 C CA . ILE A 1 681 ? -41.719 4.469 2.016 1 97.06 681 ILE A CA 1
ATOM 5395 C C . ILE A 1 681 ? -42.406 3.184 1.583 1 97.06 681 ILE A C 1
ATOM 5397 O O . ILE A 1 681 ? -42 2.533 0.622 1 97.06 681 ILE A O 1
ATOM 5401 N N . GLU A 1 682 ? -43.438 2.844 2.271 1 96.62 682 GLU A N 1
ATOM 5402 C CA . GLU A 1 682 ? -44.219 1.666 1.916 1 96.62 682 GLU A CA 1
ATOM 5403 C C . GLU A 1 682 ? -44.781 1.781 0.5 1 96.62 682 GLU A C 1
ATOM 5405 O O . GLU A 1 682 ? -44.719 0.818 -0.269 1 96.62 682 GLU A O 1
ATOM 5410 N N . LEU A 1 683 ? -45.219 2.951 0.184 1 96.81 683 LEU A N 1
ATOM 5411 C CA . LEU A 1 683 ? -45.719 3.203 -1.157 1 96.81 683 LEU A CA 1
ATOM 5412 C C . LEU A 1 683 ? -44.656 3.002 -2.205 1 96.81 683 LEU A C 1
ATOM 5414 O O . LEU A 1 683 ? -44.875 2.373 -3.24 1 96.81 683 LEU A O 1
ATOM 5418 N N . HIS A 1 684 ? -43.531 3.48 -1.943 1 96.5 684 HIS A N 1
ATOM 5419 C CA . HIS A 1 684 ? -42.438 3.414 -2.916 1 96.5 684 HIS A CA 1
ATOM 5420 C C . HIS A 1 684 ? -41.906 1.994 -3.037 1 96.5 684 HIS A C 1
ATOM 5422 O O . HIS A 1 684 ? -41.406 1.603 -4.098 1 96.5 684 HIS A O 1
ATOM 5428 N N . VAL A 1 685 ? -41.969 1.229 -1.955 1 96.69 685 VAL A N 1
ATOM 5429 C CA . VAL A 1 685 ? -41.594 -0.18 -2.035 1 96.69 685 VAL A CA 1
ATOM 5430 C C . VAL A 1 685 ? -42.562 -0.912 -2.969 1 96.69 685 VAL A C 1
ATOM 5432 O O . VAL A 1 685 ? -42.125 -1.695 -3.82 1 96.69 685 VAL A O 1
ATOM 5435 N N . GLY A 1 686 ? -43.812 -0.592 -2.807 1 95.62 686 GLY A N 1
ATOM 5436 C CA . GLY A 1 686 ? -44.781 -1.147 -3.709 1 95.62 686 GLY A CA 1
ATOM 5437 C C . GLY A 1 686 ? -44.594 -0.746 -5.156 1 95.62 686 GLY A C 1
ATOM 5438 O O . GLY A 1 686 ? -44.719 -1.571 -6.062 1 95.62 686 GLY A O 1
ATOM 5439 N N . GLU A 1 687 ? -44.25 0.448 -5.32 1 95.94 687 GLU A N 1
ATOM 5440 C CA . GLU A 1 687 ? -43.969 0.951 -6.664 1 95.94 687 GLU A CA 1
ATOM 5441 C C . GLU A 1 687 ? -42.75 0.265 -7.277 1 95.94 687 GLU A C 1
ATOM 5443 O O . GLU A 1 687 ? -42.75 -0.039 -8.469 1 95.94 687 GLU A O 1
ATOM 5448 N N . LEU A 1 688 ? -41.781 0.08 -6.473 1 96.62 688 LEU A N 1
ATOM 5449 C CA . LEU A 1 688 ? -40.562 -0.589 -6.953 1 96.62 688 LEU A CA 1
ATOM 5450 C C . LEU A 1 688 ? -40.906 -1.971 -7.508 1 96.62 688 LEU A C 1
ATOM 5452 O O . LEU A 1 688 ? -40.469 -2.322 -8.609 1 96.62 688 LEU A O 1
ATOM 5456 N N . VAL A 1 689 ? -41.656 -2.688 -6.762 1 96.5 689 VAL A N 1
ATOM 5457 C CA . VAL A 1 689 ? -42.031 -4.039 -7.164 1 96.5 689 VAL A CA 1
ATOM 5458 C C . VAL A 1 689 ? -42.875 -3.982 -8.438 1 96.5 689 VAL A C 1
ATOM 5460 O O . VAL A 1 689 ? -42.625 -4.746 -9.383 1 96.5 689 VAL A O 1
ATOM 5463 N N . ARG A 1 690 ? -43.781 -3.084 -8.492 1 95.5 690 ARG A N 1
ATOM 5464 C CA . ARG A 1 690 ? -44.625 -2.934 -9.664 1 95.5 690 ARG A CA 1
ATOM 5465 C C . ARG A 1 690 ? -43.812 -2.557 -10.898 1 95.5 690 ARG A C 1
ATOM 5467 O O . ARG A 1 690 ? -44 -3.129 -11.977 1 95.5 690 ARG A O 1
ATOM 5474 N N . ASN A 1 691 ? -43.031 -1.644 -10.672 1 95.62 691 ASN A N 1
ATOM 5475 C CA . ASN A 1 691 ? -42.188 -1.181 -11.789 1 95.62 691 ASN A CA 1
ATOM 5476 C C . ASN A 1 691 ? -41.25 -2.273 -12.273 1 95.62 691 ASN A C 1
ATOM 5478 O O . ASN A 1 691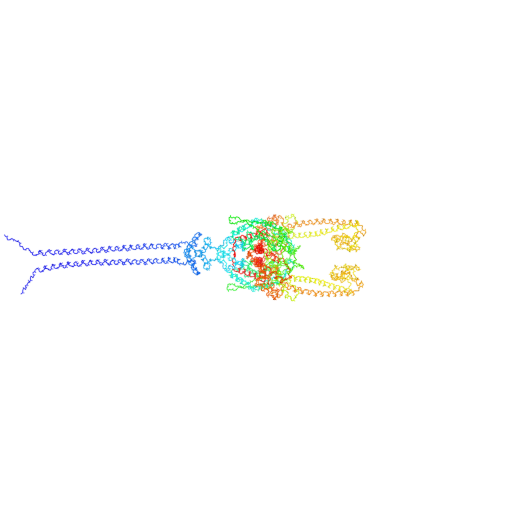 ? -41 -2.395 -13.477 1 95.62 691 ASN A O 1
ATOM 5482 N N . LEU A 1 692 ? -40.719 -3.055 -11.359 1 96.31 692 LEU A N 1
ATOM 5483 C CA . LEU A 1 692 ? -39.844 -4.152 -11.734 1 96.31 692 LEU A CA 1
ATOM 5484 C C . LEU A 1 692 ? -40.594 -5.223 -12.516 1 96.31 692 LEU A C 1
ATOM 5486 O O . LEU A 1 692 ? -40.062 -5.777 -13.477 1 96.31 692 LEU A O 1
ATOM 5490 N N . ARG A 1 693 ? -41.781 -5.496 -12.102 1 95.62 693 ARG A N 1
ATOM 5491 C CA . ARG A 1 693 ? -42.625 -6.453 -12.812 1 95.62 693 ARG A CA 1
ATOM 5492 C C . ARG A 1 693 ? -42.875 -5.996 -14.242 1 95.62 693 ARG A C 1
ATOM 5494 O O . ARG A 1 693 ? -42.938 -6.82 -15.156 1 95.62 693 ARG A O 1
ATOM 5501 N N . ASN A 1 694 ? -43.031 -4.758 -14.375 1 94.75 694 ASN A N 1
ATOM 5502 C CA . ASN A 1 694 ? -43.281 -4.195 -15.703 1 94.75 694 ASN A CA 1
ATOM 5503 C C . ASN A 1 694 ? -42 -4.184 -16.547 1 94.75 694 ASN A C 1
ATOM 5505 O O . ASN A 1 694 ? -42.062 -4.457 -17.75 1 94.75 694 ASN A O 1
ATOM 5509 N N . ALA A 1 695 ? -40.938 -3.916 -15.906 1 93.56 695 ALA A N 1
ATOM 5510 C CA . ALA A 1 695 ? -39.688 -3.729 -16.641 1 93.56 695 ALA A CA 1
ATOM 5511 C C . ALA A 1 695 ? -39.062 -5.066 -16.969 1 93.56 695 ALA A C 1
ATOM 5513 O O . ALA A 1 695 ? -38.531 -5.258 -18.078 1 93.56 695 ALA A O 1
ATOM 5514 N N . MET A 1 696 ? -39.062 -5.949 -15.969 1 92.38 696 MET A N 1
ATOM 5515 C CA . MET A 1 696 ? -38.312 -7.191 -16.141 1 92.38 696 MET A CA 1
ATOM 5516 C C . MET A 1 696 ? -39.031 -8.359 -15.492 1 92.38 696 MET A C 1
ATOM 5518 O O . MET A 1 696 ? -38.531 -8.969 -14.547 1 92.38 696 MET A O 1
ATOM 5522 N N . PRO A 1 697 ? -40.062 -8.742 -16.031 1 92.31 697 PRO A N 1
ATOM 5523 C CA . PRO A 1 697 ? -40.844 -9.836 -15.438 1 92.31 697 PRO A CA 1
ATOM 5524 C C . PRO A 1 697 ? -40.094 -11.156 -15.43 1 92.31 697 PRO A C 1
ATOM 5526 O O . PRO A 1 697 ? -40.344 -12.008 -14.562 1 92.31 697 PRO A O 1
ATOM 5529 N N . ASP A 1 698 ? -39.094 -11.359 -16.312 1 89 698 ASP A N 1
ATOM 5530 C CA . ASP A 1 698 ? -38.406 -12.633 -16.438 1 89 698 ASP A CA 1
ATOM 5531 C C . ASP A 1 698 ? -37.094 -12.625 -15.648 1 89 698 ASP A C 1
ATOM 5533 O O . ASP A 1 698 ? -36.312 -13.594 -15.703 1 89 698 ASP A O 1
ATOM 5537 N N . ALA A 1 699 ? -36.906 -11.562 -14.961 1 92.06 699 ALA A N 1
ATOM 5538 C CA . ALA A 1 699 ? -35.688 -11.523 -14.141 1 92.06 699 ALA A CA 1
ATOM 5539 C C . ALA A 1 699 ? -35.844 -12.398 -12.898 1 92.06 699 ALA A C 1
ATOM 5541 O O . ALA A 1 699 ? -36.969 -12.664 -12.445 1 92.06 699 ALA A O 1
ATOM 5542 N N . VAL A 1 700 ? -34.688 -12.797 -12.422 1 92.56 700 VAL A N 1
ATOM 5543 C CA . VAL A 1 700 ? -34.688 -13.688 -11.266 1 92.56 700 VAL A CA 1
ATOM 5544 C C . VAL A 1 700 ? -34.812 -12.875 -9.977 1 92.56 700 VAL A C 1
ATOM 5546 O O . VAL A 1 700 ? -34.25 -11.773 -9.867 1 92.56 700 VAL A O 1
ATOM 5549 N N . VAL A 1 701 ? -35.531 -13.398 -9.031 1 95.31 701 VAL A N 1
ATOM 5550 C CA . VAL A 1 701 ? -35.719 -12.734 -7.75 1 95.31 701 VAL A CA 1
ATOM 5551 C C . VAL A 1 701 ? -34.5 -12.953 -6.867 1 95.31 701 VAL A C 1
ATOM 5553 O O . VAL A 1 701 ? -34.188 -14.094 -6.523 1 95.31 701 VAL A O 1
ATOM 5556 N N . THR A 1 702 ? -33.844 -11.906 -6.492 1 93.94 702 THR A N 1
ATOM 5557 C CA . THR A 1 702 ? -32.688 -12.008 -5.609 1 93.94 702 THR A CA 1
ATOM 5558 C C . THR A 1 702 ? -33.125 -11.898 -4.148 1 93.94 702 THR A C 1
ATOM 5560 O O . THR A 1 702 ? -34.156 -11.289 -3.84 1 93.94 702 THR A O 1
ATOM 5563 N N . PRO A 1 703 ? -32.344 -12.445 -3.262 1 93.88 703 PRO A N 1
ATOM 5564 C CA . PRO A 1 703 ? -32.656 -12.305 -1.837 1 93.88 703 PRO A CA 1
ATOM 5565 C C . PRO A 1 703 ? -32.688 -10.844 -1.383 1 93.88 703 PRO A C 1
ATOM 5567 O O . PRO A 1 703 ? -33.5 -10.477 -0.528 1 93.88 703 PRO A O 1
ATOM 5570 N N . LYS A 1 704 ? -31.906 -10.055 -1.932 1 94.88 704 LYS A N 1
ATOM 5571 C CA . LYS A 1 704 ? -31.844 -8.641 -1.567 1 94.88 704 LYS A CA 1
ATOM 5572 C C . LYS A 1 704 ? -33.156 -7.922 -1.923 1 94.88 704 LYS A C 1
ATOM 5574 O O . LYS A 1 704 ? -33.625 -7.07 -1.166 1 94.88 704 LYS A O 1
ATOM 5579 N N . LEU A 1 705 ? -33.656 -8.25 -3.061 1 96 705 LEU A N 1
ATOM 5580 C CA . LEU A 1 705 ? -34.938 -7.668 -3.453 1 96 705 LEU A CA 1
ATOM 5581 C C . LEU A 1 705 ? -36.031 -8.109 -2.506 1 96 705 LEU A C 1
ATOM 5583 O O . LEU A 1 705 ? -36.875 -7.305 -2.1 1 96 705 LEU A O 1
ATOM 5587 N N . HIS A 1 706 ? -36.062 -9.336 -2.188 1 95.25 706 HIS A N 1
ATOM 5588 C CA . HIS A 1 706 ? -37.062 -9.859 -1.246 1 95.25 706 HIS A CA 1
ATOM 5589 C C . HIS A 1 706 ? -36.969 -9.156 0.105 1 95.25 706 HIS A C 1
ATOM 5591 O O . HIS A 1 706 ? -37.969 -8.797 0.703 1 95.25 706 HIS A O 1
ATOM 5597 N N . LEU A 1 707 ? -35.781 -8.992 0.57 1 94.81 707 LEU A N 1
ATOM 5598 C CA . LEU A 1 707 ? -35.562 -8.352 1.857 1 94.81 707 LEU A CA 1
ATOM 5599 C C . LEU A 1 707 ? -36.156 -6.945 1.881 1 94.81 707 LEU A C 1
ATOM 5601 O O . LEU A 1 707 ? -36.812 -6.566 2.852 1 94.81 707 LEU A O 1
ATOM 5605 N N . VAL A 1 708 ? -35.969 -6.223 0.815 1 95.5 708 VAL A N 1
ATOM 5606 C CA . VAL A 1 708 ? -36.5 -4.859 0.749 1 95.5 708 VAL A CA 1
ATOM 5607 C C . VAL A 1 708 ? -38 -4.887 0.582 1 95.5 708 VAL A C 1
ATOM 5609 O O . VAL A 1 708 ? -38.719 -4.137 1.249 1 95.5 708 VAL A O 1
ATOM 5612 N N . ALA A 1 709 ? -38.5 -5.734 -0.194 1 95.56 709 ALA A N 1
ATOM 5613 C CA . ALA A 1 709 ? -39.906 -5.766 -0.556 1 95.56 709 ALA A CA 1
ATOM 5614 C C . ALA A 1 709 ? -40.75 -6.277 0.603 1 95.56 709 ALA A C 1
ATOM 5616 O O . ALA A 1 709 ? -41.844 -5.77 0.847 1 95.56 709 ALA A O 1
ATOM 5617 N N . ALA A 1 710 ? -40.219 -7.246 1.326 1 94.94 710 ALA A N 1
ATOM 5618 C CA . ALA A 1 710 ? -41.062 -7.941 2.289 1 94.94 710 ALA A CA 1
ATOM 5619 C C . ALA A 1 710 ? -40.75 -7.508 3.717 1 94.94 710 ALA A C 1
ATOM 5621 O O . ALA A 1 710 ? -41.594 -7.543 4.59 1 94.94 710 ALA A O 1
ATOM 5622 N N . HIS A 1 711 ? -39.562 -7.141 3.945 1 94.44 711 HIS A N 1
ATOM 5623 C CA . HIS A 1 711 ? -39.188 -7.055 5.348 1 94.44 711 HIS A CA 1
ATOM 5624 C C . HIS A 1 711 ? -38.844 -5.621 5.73 1 94.44 711 HIS A C 1
ATOM 5626 O O . HIS A 1 711 ? -38.719 -5.301 6.914 1 94.44 711 HIS A O 1
ATOM 5632 N N . LEU A 1 712 ? -38.625 -4.688 4.793 1 95.06 712 LEU A N 1
ATOM 5633 C CA . LEU A 1 712 ? -38.219 -3.318 5.113 1 95.06 712 LEU A CA 1
ATOM 5634 C C . LEU A 1 712 ? -39.312 -2.609 5.895 1 95.06 712 LEU A C 1
ATOM 5636 O O . LEU A 1 712 ? -39.062 -2.029 6.949 1 95.06 712 LEU A O 1
ATOM 5640 N N . VAL A 1 713 ? -40.531 -2.672 5.41 1 94.25 713 VAL A N 1
ATOM 5641 C CA . VAL A 1 713 ? -41.625 -1.911 5.984 1 94.25 713 VAL A CA 1
ATOM 5642 C C . VAL A 1 713 ? -41.938 -2.42 7.395 1 94.25 713 VAL A C 1
ATOM 5644 O O . VAL A 1 713 ? -42.031 -1.63 8.336 1 94.25 713 VAL A O 1
ATOM 5647 N N . PRO A 1 714 ? -42 -3.77 7.59 1 93.25 714 PRO A N 1
ATOM 5648 C CA . PRO A 1 714 ? -42.188 -4.254 8.961 1 93.25 714 PRO A CA 1
ATOM 5649 C C . PRO A 1 714 ? -41.094 -3.775 9.898 1 93.25 714 PRO A C 1
ATOM 5651 O O . PRO A 1 714 ? -41.344 -3.412 11.047 1 93.25 714 PRO A O 1
ATOM 5654 N N . TYR A 1 715 ? -39.938 -3.777 9.531 1 93.94 715 TYR A N 1
ATOM 5655 C CA . TYR A 1 715 ? -38.812 -3.314 10.344 1 93.94 715 TYR A CA 1
ATOM 5656 C C . TYR A 1 715 ? -38.969 -1.835 10.68 1 93.94 715 TYR A C 1
ATOM 5658 O O . TYR A 1 715 ? -38.75 -1.425 11.82 1 93.94 715 TYR A O 1
ATOM 5666 N N . LEU A 1 716 ? -39.312 -1.095 9.648 1 94.75 716 LEU A N 1
ATOM 5667 C CA . LEU A 1 716 ? -39.5 0.345 9.812 1 94.75 716 LEU A CA 1
ATOM 5668 C C . LEU A 1 716 ? -40.562 0.653 10.836 1 94.75 716 LEU A C 1
ATOM 5670 O O . LEU A 1 716 ? -40.438 1.568 11.648 1 94.75 716 LEU A O 1
ATOM 5674 N N . ARG A 1 717 ? -41.562 -0.012 10.742 1 94.12 717 ARG A N 1
ATOM 5675 C CA . ARG A 1 717 ? -42.656 0.219 11.648 1 94.12 717 ARG A CA 1
ATOM 5676 C C . ARG A 1 717 ? -42.281 -0.108 13.086 1 94.12 717 ARG A C 1
ATOM 5678 O O . ARG A 1 717 ? -42.75 0.537 14.023 1 94.12 717 ARG A O 1
ATOM 5685 N N . ALA A 1 718 ? -41.375 -1.006 13.211 1 92.56 718 ALA A N 1
ATOM 5686 C CA . ALA A 1 718 ? -40.938 -1.421 14.547 1 92.56 718 ALA A CA 1
ATOM 5687 C C . ALA A 1 718 ? -39.844 -0.511 15.078 1 92.56 718 ALA A C 1
ATOM 5689 O O . ALA A 1 718 ? -39.75 -0.277 16.281 1 92.56 718 ALA A O 1
ATOM 5690 N N . ASN A 1 719 ? -39.031 0.008 14.242 1 93 719 ASN A N 1
ATOM 5691 C CA . ASN A 1 719 ? -37.812 0.654 14.711 1 93 719 ASN A CA 1
ATOM 5692 C C . ASN A 1 719 ? -37.75 2.115 14.273 1 93 719 ASN A C 1
ATOM 5694 O O . ASN A 1 719 ? -36.938 2.885 14.789 1 93 719 ASN A O 1
ATOM 5698 N N . ARG A 1 720 ? -38.5 2.523 13.266 1 94.56 720 ARG A N 1
ATOM 5699 C CA . ARG A 1 720 ? -38.719 3.889 12.805 1 94.56 720 ARG A CA 1
ATOM 5700 C C . ARG A 1 720 ? -37.469 4.43 12.102 1 94.56 720 ARG A C 1
ATOM 5702 O O . ARG A 1 720 ? -37.312 5.645 11.969 1 94.56 720 ARG A O 1
ATOM 5709 N N . SER A 1 721 ? -36.531 3.66 11.812 1 92.75 721 SER A N 1
ATOM 5710 C CA . SER A 1 721 ? -35.375 4.043 11 1 92.75 721 SER A CA 1
ATOM 5711 C C . SER A 1 721 ? -34.719 2.824 10.367 1 92.75 721 SER A C 1
ATOM 5713 O O . SER A 1 721 ? -34.75 1.731 10.938 1 92.75 721 SER A O 1
ATOM 5715 N N . TRP A 1 722 ? -34.156 3.021 9.188 1 92.25 722 TRP A N 1
ATOM 5716 C CA . TRP A 1 722 ? -33.406 1.925 8.586 1 92.25 722 TRP A CA 1
ATOM 5717 C C . TRP A 1 722 ? -32.094 2.422 8.016 1 92.25 722 TRP A C 1
ATOM 5719 O O . TRP A 1 722 ? -31.422 1.716 7.246 1 92.25 722 TRP A O 1
ATOM 5729 N N . GLY A 1 723 ? -31.719 3.715 8.352 1 91.81 723 GLY A N 1
ATOM 5730 C CA . GLY A 1 723 ? -30.453 4.293 7.934 1 91.81 723 GLY A CA 1
ATOM 5731 C C . GLY A 1 723 ? -29.547 4.66 9.102 1 91.81 723 GLY A C 1
ATOM 5732 O O . GLY A 1 723 ? -28.391 5.02 8.898 1 91.81 723 GLY A O 1
ATOM 5733 N N . ARG A 1 724 ? -30.062 4.531 10.234 1 92.94 724 ARG A N 1
ATOM 5734 C CA . ARG A 1 724 ? -29.328 4.918 11.438 1 92.94 724 ARG A CA 1
ATOM 5735 C C . ARG A 1 724 ? -28.156 3.965 11.688 1 92.94 724 ARG A C 1
ATOM 5737 O O . ARG A 1 724 ? -27.047 4.402 12 1 92.94 724 ARG A O 1
ATOM 5744 N N . LEU A 1 725 ? -28.422 2.703 11.641 1 94.31 725 LEU A N 1
ATOM 5745 C CA . LEU A 1 725 ? -27.422 1.648 11.758 1 94.31 725 LEU A CA 1
ATOM 5746 C C . LEU A 1 725 ? -27.312 0.86 10.461 1 94.31 725 LEU A C 1
ATOM 5748 O O . LEU A 1 725 ? -28.188 0.063 10.133 1 94.31 725 LEU A O 1
ATOM 5752 N N . THR A 1 726 ? -26.219 1.131 9.781 1 93.12 726 THR A N 1
ATOM 5753 C CA . THR A 1 726 ? -26.109 0.467 8.484 1 93.12 726 THR A CA 1
ATOM 5754 C C . THR A 1 726 ? -24.703 -0.083 8.289 1 93.12 726 THR A C 1
ATOM 5756 O O . THR A 1 726 ? -23.797 0.225 9.062 1 93.12 726 THR A O 1
ATOM 5759 N N . GLU A 1 727 ? -24.578 -0.861 7.297 1 92.19 727 GLU A N 1
ATOM 5760 C CA . GLU A 1 727 ? -23.297 -1.47 6.973 1 92.19 727 GLU A CA 1
ATOM 5761 C C . GLU A 1 727 ? -22.328 -0.443 6.387 1 92.19 727 GLU A C 1
ATOM 5763 O O . GLU A 1 727 ? -21.141 -0.722 6.227 1 92.19 727 GLU A O 1
ATOM 5768 N N . GLN A 1 728 ? -22.797 0.751 6.156 1 90.06 728 GLN A N 1
ATOM 5769 C CA . GLN A 1 728 ? -21.906 1.832 5.738 1 90.06 728 GLN A CA 1
ATOM 5770 C C . GLN A 1 728 ? -20.812 2.07 6.766 1 90.06 728 GLN A C 1
ATOM 5772 O O . GLN A 1 728 ? -19.703 2.471 6.414 1 90.06 728 GLN A O 1
ATOM 5777 N N . SER A 1 729 ? -21.156 1.854 7.949 1 93.44 729 SER A N 1
ATOM 5778 C CA . SER A 1 729 ? -20.188 2.049 9.031 1 93.44 729 SER A CA 1
ATOM 5779 C C . SER A 1 729 ? -19 1.108 8.891 1 93.44 729 SER A C 1
ATOM 5781 O O . SER A 1 729 ? -17.844 1.533 9.023 1 93.44 729 SER A O 1
ATOM 5783 N N . ILE A 1 730 ? -19.281 -0.104 8.586 1 93.81 730 ILE A N 1
ATOM 5784 C CA . ILE A 1 730 ? -18.203 -1.091 8.508 1 93.81 730 ILE A CA 1
ATOM 5785 C C . ILE A 1 730 ? -17.391 -0.872 7.238 1 93.81 730 ILE A C 1
ATOM 5787 O O . ILE A 1 730 ? -16.188 -1.093 7.227 1 93.81 730 ILE A O 1
ATOM 5791 N N . GLU A 1 731 ? -18.062 -0.473 6.168 1 91.38 731 GLU A N 1
ATOM 5792 C CA . GLU A 1 731 ? -17.328 -0.119 4.953 1 91.38 731 GLU A CA 1
ATOM 5793 C C . GLU A 1 731 ? -16.375 1.044 5.203 1 91.38 731 GLU A C 1
ATOM 5795 O O . GLU A 1 731 ? -15.25 1.046 4.699 1 91.38 731 GLU A O 1
ATOM 5800 N N . ALA A 1 732 ? -16.844 1.973 5.918 1 92.38 732 ALA A N 1
ATOM 5801 C CA . ALA A 1 732 ? -16 3.107 6.285 1 92.38 732 ALA A CA 1
ATOM 5802 C C . ALA A 1 732 ? -14.844 2.666 7.176 1 92.38 732 ALA A C 1
ATOM 5804 O O . ALA A 1 732 ? -13.742 3.211 7.086 1 92.38 732 ALA A O 1
ATOM 5805 N N . LEU A 1 733 ? -15.156 1.776 8.031 1 95.56 733 LEU A N 1
ATOM 5806 C CA . LEU A 1 733 ? -14.109 1.238 8.891 1 95.56 733 LEU A CA 1
ATOM 5807 C C . LEU A 1 733 ? -13.031 0.543 8.07 1 95.56 733 LEU A C 1
ATOM 5809 O O . LEU A 1 733 ? -11.844 0.64 8.391 1 95.56 733 LEU A O 1
ATOM 5813 N N . HIS A 1 734 ? -13.438 -0.159 7.066 1 93.25 734 HIS A N 1
ATOM 5814 C CA . HIS A 1 734 ? -12.477 -0.786 6.168 1 93.25 734 HIS A CA 1
ATOM 5815 C C . HIS A 1 734 ? -11.531 0.249 5.566 1 93.25 734 HIS A C 1
ATOM 5817 O O . HIS A 1 734 ? -10.32 0.028 5.5 1 93.25 734 HIS A O 1
ATOM 5823 N N . ALA A 1 735 ? -12.086 1.31 5.125 1 89.56 735 ALA A N 1
ATOM 5824 C CA . ALA A 1 735 ? -11.281 2.379 4.547 1 89.56 735 ALA A CA 1
ATOM 5825 C C . ALA A 1 735 ? -10.297 2.938 5.57 1 89.56 735 ALA A C 1
ATOM 5827 O O . ALA A 1 735 ? -9.141 3.211 5.242 1 89.56 735 ALA A O 1
ATOM 5828 N N . LEU A 1 736 ? -10.781 3.143 6.73 1 93.62 736 LEU A N 1
ATOM 5829 C CA . LEU A 1 736 ? -9.93 3.639 7.805 1 93.62 736 LEU A CA 1
ATOM 5830 C C . LEU A 1 736 ? -8.797 2.656 8.094 1 93.62 736 LEU A C 1
ATOM 5832 O O . LEU A 1 736 ? -7.652 3.061 8.289 1 93.62 736 LEU A O 1
ATOM 5836 N N . PHE A 1 737 ? -9.125 1.392 8.133 1 93.75 737 PHE A N 1
ATOM 5837 C CA . PHE A 1 737 ? -8.133 0.356 8.367 1 93.75 737 PHE A CA 1
ATOM 5838 C C . PHE A 1 737 ? -7.082 0.348 7.266 1 93.75 737 PHE A C 1
ATOM 5840 O O . PHE A 1 737 ? -5.891 0.158 7.531 1 93.75 737 PHE A O 1
ATOM 5847 N N . ASN A 1 738 ? -7.547 0.493 6.113 1 88.56 738 ASN A N 1
ATOM 5848 C CA . ASN A 1 738 ? -6.605 0.56 5 1 88.56 738 ASN A CA 1
ATOM 5849 C C . ASN A 1 738 ? -5.621 1.714 5.164 1 88.56 738 ASN A C 1
ATOM 5851 O O . ASN A 1 738 ? -4.434 1.568 4.875 1 88.56 738 ASN A O 1
ATOM 5855 N N . THR A 1 739 ? -6.082 2.791 5.562 1 87.88 739 THR A N 1
ATOM 5856 C CA . THR A 1 739 ? -5.227 3.945 5.824 1 87.88 739 THR A CA 1
ATOM 5857 C C . THR A 1 739 ? -4.227 3.641 6.934 1 87.88 739 THR A C 1
ATOM 5859 O O . THR A 1 739 ? -3.051 3.996 6.832 1 87.88 739 THR A O 1
ATOM 5862 N N . LEU A 1 740 ? -4.723 3.014 7.945 1 91 740 LEU A N 1
ATOM 5863 C CA . LEU A 1 740 ? -3.854 2.678 9.07 1 91 740 LEU A CA 1
ATOM 5864 C C . LEU A 1 740 ? -2.805 1.648 8.656 1 91 740 LEU A C 1
ATOM 5866 O O . LEU A 1 740 ? -1.643 1.747 9.055 1 91 740 LEU A O 1
ATOM 5870 N N . ASN A 1 741 ? -3.26 0.723 7.852 1 87.19 741 ASN A N 1
ATOM 5871 C CA . ASN A 1 741 ? -2.318 -0.286 7.379 1 87.19 741 ASN A CA 1
ATOM 5872 C C . ASN A 1 741 ? -1.206 0.335 6.539 1 87.19 741 ASN A C 1
ATOM 5874 O O . ASN A 1 741 ? -0.058 -0.107 6.598 1 87.19 741 ASN A O 1
ATOM 5878 N N . ARG A 1 742 ? -1.564 1.26 5.793 1 82.88 742 ARG A N 1
ATOM 5879 C CA . ARG A 1 742 ? -0.556 1.966 5.008 1 82.88 742 ARG A CA 1
ATOM 5880 C C . ARG A 1 742 ? 0.382 2.76 5.91 1 82.88 742 ARG A C 1
ATOM 5882 O O . ARG A 1 742 ? 1.594 2.789 5.688 1 82.88 742 ARG A O 1
ATOM 5889 N N . ARG A 1 743 ? -0.21 3.342 6.844 1 85 743 ARG A N 1
ATOM 5890 C CA . ARG A 1 743 ? 0.562 4.16 7.773 1 85 743 ARG A CA 1
ATOM 5891 C C . ARG A 1 743 ? 1.574 3.314 8.539 1 85 743 ARG A C 1
ATOM 5893 O O . ARG A 1 743 ? 2.715 3.736 8.742 1 85 743 ARG A O 1
ATOM 5900 N N . PHE A 1 744 ? 1.143 2.143 8.914 1 87.5 744 PHE A N 1
ATOM 5901 C CA . PHE A 1 744 ? 1.988 1.312 9.758 1 87.5 744 PHE A CA 1
ATOM 5902 C C . PHE A 1 744 ? 2.645 0.2 8.945 1 87.5 744 PHE A C 1
ATOM 5904 O O . PHE A 1 744 ? 3.031 -0.832 9.5 1 87.5 744 PHE A O 1
ATOM 5911 N N . ALA A 1 745 ? 2.68 0.393 7.691 1 79.75 745 ALA A N 1
ATOM 5912 C CA . ALA A 1 745 ? 3.191 -0.634 6.789 1 79.75 745 ALA A CA 1
ATOM 5913 C C . ALA A 1 745 ? 4.625 -1.018 7.148 1 79.75 745 ALA A C 1
ATOM 5915 O O . ALA A 1 745 ? 5.051 -2.148 6.902 1 79.75 745 ALA A O 1
ATOM 5916 N N . ALA A 1 746 ? 5.41 -0.136 7.777 1 72.56 746 ALA A N 1
ATOM 5917 C CA . ALA A 1 746 ? 6.812 -0.368 8.102 1 72.56 746 ALA A CA 1
ATOM 5918 C C . ALA A 1 746 ? 6.953 -1.222 9.359 1 72.56 746 ALA A C 1
ATOM 5920 O O . ALA A 1 746 ? 8.031 -1.752 9.641 1 72.56 746 ALA A O 1
ATOM 5921 N N . VAL A 1 747 ? 5.812 -1.353 10.18 1 81.38 747 VAL A N 1
ATOM 5922 C CA . VAL A 1 747 ? 5.852 -2.115 11.422 1 81.38 747 VAL A CA 1
ATOM 5923 C C . VAL A 1 747 ? 5.75 -3.609 11.117 1 81.38 747 VAL A C 1
ATOM 5925 O O . VAL A 1 747 ? 4.75 -4.066 10.555 1 81.38 747 VAL A O 1
ATOM 5928 N N . ARG A 1 748 ? 6.711 -4.391 11.57 1 71.5 748 ARG A N 1
ATOM 5929 C CA . ARG A 1 748 ? 6.793 -5.809 11.234 1 71.5 748 ARG A CA 1
ATOM 5930 C C . ARG A 1 748 ? 6.262 -6.676 12.375 1 71.5 748 ARG A C 1
ATOM 5932 O O . ARG A 1 748 ? 5.77 -7.781 12.141 1 71.5 748 ARG A O 1
ATOM 5939 N N . ASP A 1 749 ? 6.516 -6.117 13.539 1 78.88 749 ASP A N 1
ATOM 5940 C CA . ASP A 1 749 ? 6.016 -6.844 14.703 1 78.88 749 ASP A CA 1
ATOM 5941 C C . ASP A 1 749 ? 4.492 -6.812 14.758 1 78.88 749 ASP A C 1
ATOM 5943 O O . ASP A 1 749 ? 3.891 -5.754 14.945 1 78.88 749 ASP A O 1
ATOM 5947 N N . GLU A 1 750 ? 3.885 -8 14.641 1 83.88 750 GLU A N 1
ATOM 5948 C CA . GLU A 1 750 ? 2.432 -8.109 14.555 1 83.88 750 GLU A CA 1
ATOM 5949 C C . GLU A 1 750 ? 1.771 -7.656 15.859 1 83.88 750 GLU A C 1
ATOM 5951 O O . GLU A 1 750 ? 0.67 -7.102 15.836 1 83.88 750 GLU A O 1
ATOM 5956 N N . GLN A 1 751 ? 2.428 -7.957 16.938 1 87.44 751 GLN A N 1
ATOM 5957 C CA . GLN A 1 751 ? 1.888 -7.527 18.234 1 87.44 751 GLN A CA 1
ATOM 5958 C C . GLN A 1 751 ? 1.867 -6.008 18.344 1 87.44 751 GLN A C 1
ATOM 5960 O O . GLN A 1 751 ? 0.869 -5.422 18.766 1 87.44 751 GLN A O 1
ATOM 5965 N N . LEU A 1 752 ? 2.98 -5.469 17.953 1 88.88 752 LEU A N 1
ATOM 5966 C CA . LEU A 1 752 ? 3.072 -4.012 17.984 1 88.88 752 LEU A CA 1
ATOM 5967 C C . LEU A 1 752 ? 2.092 -3.381 17.016 1 88.88 752 LEU A C 1
ATOM 5969 O O . LEU A 1 752 ? 1.486 -2.348 17.312 1 88.88 752 LEU A O 1
ATOM 5973 N N . LEU A 1 753 ? 1.962 -3.965 15.859 1 91.06 753 LEU A N 1
ATOM 5974 C CA . LEU A 1 753 ? 1.031 -3.459 14.859 1 91.06 753 LEU A CA 1
ATOM 5975 C C . LEU A 1 753 ? -0.394 -3.438 15.406 1 91.06 753 LEU A C 1
ATOM 5977 O O . LEU A 1 753 ? -1.098 -2.434 15.266 1 91.06 753 LEU A O 1
ATOM 5981 N N . ALA A 1 754 ? -0.795 -4.504 16.016 1 92.69 754 ALA A N 1
ATOM 5982 C CA . ALA A 1 754 ? -2.131 -4.594 16.594 1 92.69 754 ALA A CA 1
ATOM 5983 C C . ALA A 1 754 ? -2.328 -3.535 17.688 1 92.69 754 ALA A C 1
ATOM 5985 O O . ALA A 1 754 ? -3.379 -2.893 17.75 1 92.69 754 ALA A O 1
ATOM 5986 N N . GLN A 1 755 ? -1.311 -3.305 18.469 1 92.31 755 GLN A N 1
ATOM 5987 C CA . GLN A 1 755 ? -1.379 -2.322 19.547 1 92.31 755 GLN A CA 1
ATOM 5988 C C . GLN A 1 755 ? -1.529 -0.908 18.984 1 92.31 755 GLN A C 1
ATOM 5990 O O . GLN A 1 755 ? -2.291 -0.102 19.516 1 92.31 755 GLN A O 1
ATOM 5995 N N . LEU A 1 756 ? -0.817 -0.674 17.969 1 92.19 756 LEU A N 1
ATOM 5996 C CA . LEU A 1 756 ? -0.857 0.655 17.375 1 92.19 756 LEU A CA 1
ATOM 5997 C C . LEU A 1 756 ? -2.223 0.931 16.75 1 92.19 756 LEU A C 1
ATOM 5999 O O . LEU A 1 756 ? -2.746 2.041 16.859 1 92.19 756 LEU A O 1
ATOM 6003 N N . ILE A 1 757 ? -2.826 -0.044 16.094 1 93.38 757 ILE A N 1
ATOM 6004 C CA . ILE A 1 757 ? -4.148 0.104 15.5 1 93.38 757 ILE A CA 1
ATOM 6005 C C . ILE A 1 757 ? -5.18 0.367 16.594 1 93.38 757 ILE A C 1
ATOM 6007 O O . ILE A 1 757 ? -5.988 1.292 16.484 1 93.38 757 ILE A O 1
ATOM 6011 N N . LEU A 1 758 ? -5.047 -0.403 17.672 1 94.56 758 LEU A N 1
ATOM 6012 C CA . LEU A 1 758 ? -5.977 -0.24 18.781 1 94.56 758 LEU A CA 1
ATOM 6013 C C . LEU A 1 758 ? -5.828 1.137 19.422 1 94.56 758 LEU A C 1
ATOM 6015 O O . LEU A 1 758 ? -6.82 1.777 19.766 1 94.56 758 LEU A O 1
ATOM 6019 N N . GLN A 1 759 ? -4.633 1.505 19.562 1 93.56 759 GLN A N 1
ATOM 6020 C CA . GLN A 1 759 ? -4.383 2.818 20.156 1 93.56 759 GLN A CA 1
ATOM 6021 C C . GLN A 1 759 ? -4.988 3.926 19.297 1 93.56 759 GLN A C 1
ATOM 6023 O O . GLN A 1 759 ? -5.617 4.848 19.812 1 93.56 759 GLN A O 1
ATOM 6028 N N . GLN A 1 760 ? -4.762 3.838 18.031 1 94.12 760 GLN A N 1
ATOM 6029 C CA . GLN A 1 760 ? -5.297 4.855 17.125 1 94.12 760 GLN A CA 1
ATOM 6030 C C . GLN A 1 760 ? -6.82 4.867 17.156 1 94.12 760 GLN A C 1
ATOM 6032 O O . GLN A 1 760 ? -7.438 5.934 17.141 1 94.12 760 GLN A O 1
ATOM 6037 N N . MET A 1 761 ? -7.422 3.725 17.172 1 94.69 761 MET A N 1
ATOM 6038 C CA . MET A 1 761 ? -8.883 3.631 17.219 1 94.69 761 MET A CA 1
ATOM 6039 C C . MET A 1 761 ? -9.414 4.234 18.516 1 94.69 761 MET A C 1
ATOM 6041 O O . MET A 1 761 ? -10.43 4.93 18.516 1 94.69 761 MET A O 1
ATOM 6045 N N . SER A 1 762 ? -8.719 3.949 19.578 1 94.69 762 SER A N 1
ATOM 6046 C CA . SER A 1 762 ? -9.117 4.516 20.859 1 94.69 762 SER A CA 1
ATOM 6047 C C . SER A 1 762 ? -9.008 6.035 20.844 1 94.69 762 SER A C 1
ATOM 6049 O O . SER A 1 762 ? -9.828 6.727 21.453 1 94.69 762 SER A O 1
ATOM 6051 N N . CYS A 1 763 ? -7.988 6.492 20.25 1 94.38 763 CYS A N 1
ATOM 6052 C CA . CYS A 1 763 ? -7.824 7.938 20.125 1 94.38 763 CYS A CA 1
ATOM 6053 C C . CYS A 1 763 ? -8.945 8.555 19.297 1 94.38 763 CYS A C 1
ATOM 6055 O O . CYS A 1 763 ? -9.461 9.625 19.641 1 94.38 763 CYS A O 1
ATOM 6057 N N . TYR A 1 764 ? -9.336 7.922 18.234 1 94.5 764 TYR A N 1
ATOM 6058 C CA . TYR A 1 764 ? -10.469 8.383 17.438 1 94.5 764 TYR A CA 1
ATOM 6059 C C . TYR A 1 764 ? -11.734 8.469 18.297 1 94.5 764 TYR A C 1
ATOM 6061 O O . TYR A 1 764 ? -12.477 9.445 18.219 1 94.5 764 TYR A O 1
ATOM 6069 N N . ASN A 1 765 ? -11.914 7.457 19.094 1 94.75 765 ASN A N 1
ATOM 6070 C CA . ASN A 1 765 ? -13.094 7.426 19.953 1 94.75 765 ASN A CA 1
ATOM 6071 C C . ASN A 1 765 ? -13.086 8.578 20.953 1 94.75 765 ASN A C 1
ATOM 6073 O O . ASN A 1 765 ? -14.117 9.211 21.188 1 94.75 765 ASN A O 1
ATOM 6077 N N . LEU A 1 766 ? -11.938 8.742 21.5 1 93.25 766 LEU A N 1
ATOM 6078 C CA . LEU A 1 766 ? -11.812 9.82 22.469 1 93.25 766 LEU A CA 1
ATOM 6079 C C . LEU A 1 766 ? -12.188 11.156 21.859 1 93.25 766 LEU A C 1
ATOM 6081 O O . LEU A 1 766 ? -12.945 11.93 22.453 1 93.25 766 LEU A O 1
ATOM 6085 N N . VAL A 1 767 ? -11.672 11.383 20.688 1 93.19 767 VAL A N 1
ATOM 6086 C CA . VAL A 1 767 ? -11.922 12.648 20 1 93.19 767 VAL A CA 1
ATOM 6087 C C . VAL A 1 767 ? -13.391 12.727 19.594 1 93.19 767 VAL A C 1
ATOM 6089 O O . VAL A 1 767 ? -14.023 13.781 19.734 1 93.19 767 VAL A O 1
ATOM 6092 N N . PHE A 1 768 ? -13.93 11.656 19.078 1 94.25 768 PHE A N 1
ATOM 6093 C CA . PHE A 1 768 ? -15.328 11.594 18.688 1 94.25 768 PHE A CA 1
ATOM 6094 C C . PHE A 1 768 ? -16.25 11.859 19.875 1 94.25 768 PHE A C 1
ATOM 6096 O O . PHE A 1 768 ? -17.188 12.656 19.781 1 94.25 768 PHE A O 1
ATOM 6103 N N . ASP A 1 769 ? -15.93 11.273 21 1 94.88 769 ASP A N 1
ATOM 6104 C CA . ASP A 1 769 ? -16.766 11.367 22.188 1 94.88 769 ASP A CA 1
ATOM 6105 C C . ASP A 1 769 ? -16.719 12.766 22.797 1 94.88 769 ASP A C 1
ATOM 6107 O O . ASP A 1 769 ? -17.672 13.211 23.422 1 94.88 769 ASP A O 1
ATOM 6111 N N . ALA A 1 770 ? -15.57 13.422 22.562 1 90.88 770 ALA A N 1
ATOM 6112 C CA . ALA A 1 770 ? -15.406 14.766 23.109 1 90.88 770 ALA A CA 1
ATOM 6113 C C . ALA A 1 770 ? -16.172 15.797 22.281 1 90.88 770 ALA A C 1
ATOM 6115 O O . ALA A 1 770 ? -16.391 16.922 22.734 1 90.88 770 ALA A O 1
ATOM 6116 N N . GLY A 1 771 ? -16.656 15.414 21.125 1 83.81 771 GLY A N 1
ATOM 6117 C CA . GLY A 1 771 ? -17.5 16.281 20.328 1 83.81 771 GLY A CA 1
ATOM 6118 C C . GLY A 1 771 ? -16.734 17.406 19.656 1 83.81 771 GLY A C 1
ATOM 6119 O O . GLY A 1 771 ? -17.266 18.5 19.453 1 83.81 771 GLY A O 1
ATOM 6120 N N . ILE A 1 772 ? -15.477 17.219 19.438 1 76 772 ILE A N 1
ATOM 6121 C CA . ILE A 1 772 ? -14.688 18.297 18.844 1 76 772 ILE A CA 1
ATOM 6122 C C . ILE A 1 772 ? -14.992 18.391 17.344 1 76 772 ILE A C 1
ATOM 6124 O O . ILE A 1 772 ? -14.953 17.391 16.625 1 76 772 ILE A O 1
ATOM 6128 N N . GLN A 1 773 ? -15.461 19.531 17.031 1 68.44 773 GLN A N 1
ATOM 6129 C CA . GLN A 1 773 ? -15.797 19.766 15.625 1 68.44 773 GLN A CA 1
ATOM 6130 C C . GLN A 1 773 ? -14.562 20.141 14.82 1 68.44 773 GLN A C 1
ATOM 6132 O O . GLN A 1 773 ? -13.859 21.109 15.148 1 68.44 773 GLN A O 1
ATOM 6137 N N . ILE A 1 774 ? -14.102 19.297 13.984 1 67.06 774 ILE A N 1
ATOM 6138 C CA . ILE A 1 774 ? -12.961 19.609 13.133 1 67.06 774 ILE A CA 1
ATOM 6139 C C . ILE A 1 774 ? -13.43 20.391 11.906 1 67.06 774 ILE A C 1
ATOM 6141 O O . ILE A 1 774 ? -12.758 21.312 11.453 1 67.06 774 ILE A O 1
ATOM 6145 N N . SER A 1 775 ? -14.438 19.938 10.961 1 55.97 775 SER A N 1
ATOM 6146 C CA . SER A 1 775 ? -14.961 20.703 9.828 1 55.97 775 SER A CA 1
ATOM 6147 C C . SER A 1 775 ? -16.375 21.203 10.109 1 55.97 775 SER A C 1
ATOM 6149 O O . SER A 1 775 ? -17.109 20.609 10.898 1 55.97 775 SER A O 1
ATOM 6151 N N . MET B 1 1 ? -12.789 153.375 110.562 1 18 1 MET B N 1
ATOM 6152 C CA . MET B 1 1 ? -11.438 153.25 110 1 18 1 MET B CA 1
ATOM 6153 C C . MET B 1 1 ? -11.438 152.5 108.688 1 18 1 MET B C 1
ATOM 6155 O O . MET B 1 1 ? -11.766 151.375 108.562 1 18 1 MET B O 1
ATOM 6159 N N . TRP B 1 2 ? -11.93 153.25 107.438 1 20.33 2 TRP B N 1
ATOM 6160 C CA . TRP B 1 2 ? -12.367 153.5 106.062 1 20.33 2 TRP B CA 1
ATOM 6161 C C . TRP B 1 2 ? -11.258 153.125 105.062 1 20.33 2 TRP B C 1
ATOM 6163 O O . TRP B 1 2 ? -10.398 154 104.812 1 20.33 2 TRP B O 1
ATOM 6173 N N . ALA B 1 3 ? -10.758 151.75 105.375 1 20.67 3 ALA B N 1
ATOM 6174 C CA . ALA B 1 3 ? -9.367 151.5 105.062 1 20.67 3 ALA B CA 1
ATOM 6175 C C . ALA B 1 3 ? -9.148 151.625 103.562 1 20.67 3 ALA B C 1
ATOM 6177 O O . ALA B 1 3 ? -10.094 151.5 102.75 1 20.67 3 ALA B O 1
ATOM 6178 N N . GLU B 1 4 ? -8.055 152.125 103.25 1 20.69 4 GLU B N 1
ATOM 6179 C CA . GLU B 1 4 ? -7.43 152.75 102.125 1 20.69 4 GLU B CA 1
ATOM 6180 C C . GLU B 1 4 ? -7.41 151.875 100.875 1 20.69 4 GLU B C 1
ATOM 6182 O O . GLU B 1 4 ? -6.945 150.75 101 1 20.69 4 GLU B O 1
ATOM 6187 N N . SER B 1 5 ? -8.453 152 100 1 21.86 5 SER B N 1
ATOM 6188 C CA . SER B 1 5 ? -8.898 151.625 98.688 1 21.86 5 SER B CA 1
ATOM 6189 C C . SER B 1 5 ? -7.742 151.625 97.688 1 21.86 5 SER B C 1
ATOM 6191 O O . SER B 1 5 ? -7.379 152.625 97.125 1 21.86 5 SER B O 1
ATOM 6193 N N . SER B 1 6 ? -6.57 150.75 98.188 1 21.78 6 SER B N 1
ATOM 6194 C CA . SER B 1 6 ? -5.297 151 97.5 1 21.78 6 SER B CA 1
ATOM 6195 C C . SER B 1 6 ? -5.426 150.625 96 1 21.78 6 SER B C 1
ATOM 6197 O O . SER B 1 6 ? -5.848 149.5 95.688 1 21.78 6 SER B O 1
ATOM 6199 N N . LYS B 1 7 ? -5.531 151.5 95.062 1 28.77 7 LYS B N 1
ATOM 6200 C CA . LYS B 1 7 ? -5.66 151.875 93.625 1 28.77 7 LYS B CA 1
ATOM 6201 C C . LYS B 1 7 ? -4.547 151.25 92.812 1 28.77 7 LYS B C 1
ATOM 6203 O O . LYS B 1 7 ? -3.51 151.875 92.562 1 28.77 7 LYS B O 1
ATOM 6208 N N . ARG B 1 8 ? -4.152 150 93.312 1 33.12 8 ARG B N 1
ATOM 6209 C CA . ARG B 1 8 ? -2.943 149.75 92.5 1 33.12 8 ARG B CA 1
ATOM 6210 C C . ARG B 1 8 ? -3.219 149.875 91 1 33.12 8 ARG B C 1
ATOM 6212 O O . ARG B 1 8 ? -4.262 149.5 90.5 1 33.12 8 ARG B O 1
ATOM 6219 N N . ALA B 1 9 ? -2.588 150.875 90.562 1 26.52 9 ALA B N 1
ATOM 6220 C CA . ALA B 1 9 ? -2.697 151.5 89.25 1 26.52 9 ALA B CA 1
ATOM 6221 C C . ALA B 1 9 ? -2.623 150.5 88.125 1 26.52 9 ALA B C 1
ATOM 6223 O O . ALA B 1 9 ? -2.092 149.375 88.312 1 26.52 9 ALA B O 1
ATOM 6224 N N . PRO B 1 10 ? -3.227 150.875 87.062 1 25.33 10 PRO B N 1
ATOM 6225 C CA . PRO B 1 10 ? -3.656 150.375 85.75 1 25.33 10 PRO B CA 1
ATOM 6226 C C . PRO B 1 10 ? -2.514 149.75 84.938 1 25.33 10 PRO B C 1
ATOM 6228 O O . PRO B 1 10 ? -2.738 149.25 83.875 1 25.33 10 PRO B O 1
ATOM 6231 N N . LEU B 1 11 ? -1.222 150.125 85.375 1 26.14 11 LEU B N 1
ATOM 6232 C CA . LEU B 1 11 ? -0.117 149.875 84.5 1 26.14 11 LEU B CA 1
ATOM 6233 C C . LEU B 1 11 ? 0.12 148.375 84.5 1 26.14 11 LEU B C 1
ATOM 6235 O O . LEU B 1 11 ? 0.664 147.75 83.5 1 26.14 11 LEU B O 1
ATOM 6239 N N . ASP B 1 12 ? 0.015 147.625 85.688 1 28.92 12 ASP B N 1
ATOM 6240 C CA . ASP B 1 12 ? 0.451 146.25 85.875 1 28.92 12 ASP B CA 1
ATOM 6241 C C . ASP B 1 12 ? -0.383 145.375 85 1 28.92 12 ASP B C 1
ATOM 6243 O O . ASP B 1 12 ? 0.06 144.25 84.625 1 28.92 12 ASP B O 1
ATOM 6247 N N . LEU B 1 13 ? -1.655 145.75 84.688 1 32.41 13 LEU B N 1
ATOM 6248 C CA . LEU B 1 13 ? -2.547 144.875 83.938 1 32.41 13 LEU B CA 1
ATOM 6249 C C . LEU B 1 13 ? -1.998 144.625 82.5 1 32.41 13 LEU B C 1
ATOM 6251 O O . LEU B 1 13 ? -2.107 143.5 82 1 32.41 13 LEU B O 1
ATOM 6255 N N . LEU B 1 14 ? -1.409 145.75 81.938 1 34.19 14 LEU B N 1
ATOM 6256 C CA . LEU B 1 14 ? -1.103 145.625 80.5 1 34.19 14 LEU B CA 1
ATOM 6257 C C . LEU B 1 14 ? 0.011 144.625 80.25 1 34.19 14 LEU B C 1
ATOM 6259 O O . LEU B 1 14 ? 0.108 144 79.188 1 34.19 14 LEU B O 1
ATOM 6263 N N . ARG B 1 15 ? 0.985 144.375 81.188 1 41.19 15 ARG B N 1
ATOM 6264 C CA . ARG B 1 15 ? 2.107 143.5 81 1 41.19 15 ARG B CA 1
ATOM 6265 C C . ARG B 1 15 ? 1.633 142.125 80.938 1 41.19 15 ARG B C 1
ATOM 6267 O O . ARG B 1 15 ? 2.371 141.125 80.5 1 41.19 15 ARG B O 1
ATOM 6274 N N . GLU B 1 16 ? 0.411 141.75 81.562 1 42.62 16 GLU B N 1
ATOM 6275 C CA . GLU B 1 16 ? -0.183 140.375 81.5 1 42.62 16 GLU B CA 1
ATOM 6276 C C . GLU B 1 16 ? -0.497 140 80.125 1 42.62 16 GLU B C 1
ATOM 6278 O O . GLU B 1 16 ? -0.296 138.75 79.75 1 42.62 16 GLU B O 1
ATOM 6283 N N . GLU B 1 17 ? -1.061 140.875 79.375 1 40.81 17 GLU B N 1
ATOM 6284 C CA . GLU B 1 17 ? -1.633 140.5 78.062 1 40.81 17 GLU B CA 1
ATOM 6285 C C . GLU B 1 17 ? -0.545 140.125 77.062 1 40.81 17 GLU B C 1
ATOM 6287 O O . GLU B 1 17 ? -0.729 139.25 76.312 1 40.81 17 GLU B O 1
ATOM 6292 N N . ALA B 1 18 ? 0.627 140.875 77.125 1 47.34 18 ALA B N 1
ATOM 6293 C CA . ALA B 1 18 ? 1.65 140.5 76.125 1 47.34 18 ALA B CA 1
ATOM 6294 C C . ALA B 1 18 ? 2.254 139.125 76.375 1 47.34 18 ALA B C 1
ATOM 6296 O O . ALA B 1 18 ? 2.721 138.5 75.438 1 47.34 18 ALA B O 1
ATOM 6297 N N . GLN B 1 19 ? 2.414 138.75 77.625 1 47.16 19 GLN B N 1
ATOM 6298 C CA . GLN B 1 19 ? 2.949 137.375 78 1 47.16 19 GLN B CA 1
ATOM 6299 C C . GLN B 1 19 ? 2.016 136.25 77.5 1 47.16 19 GLN B C 1
ATOM 6301 O O . GLN B 1 19 ? 2.436 135.125 77.312 1 47.16 19 GLN B O 1
ATOM 6306 N N . GLU B 1 20 ? 0.634 136.5 77.312 1 49.94 20 GLU B N 1
ATOM 6307 C CA . GLU B 1 20 ? -0.368 135.625 76.75 1 49.94 20 GLU B CA 1
ATOM 6308 C C . GLU B 1 20 ? -0.021 135.25 75.312 1 49.94 20 GLU B C 1
ATOM 6310 O O . GLU B 1 20 ? -0.197 134 74.938 1 49.94 20 GLU B O 1
ATOM 6315 N N . ASP B 1 21 ? 0.34 136.125 74.562 1 45.38 21 ASP B N 1
ATOM 6316 C CA . ASP B 1 21 ? 0.458 135.875 73.125 1 45.38 21 ASP B CA 1
ATOM 6317 C C . ASP B 1 21 ? 1.674 135 72.75 1 45.38 21 ASP B C 1
ATOM 6319 O O . ASP B 1 21 ? 1.614 134.125 71.875 1 45.38 21 ASP B O 1
ATOM 6323 N N . ASP B 1 22 ? 2.805 135.25 73.5 1 51.53 22 ASP B N 1
ATOM 6324 C CA . ASP B 1 22 ? 3.984 134.375 73.188 1 51.53 22 ASP B CA 1
ATOM 6325 C C . ASP B 1 22 ? 3.699 133 73.438 1 51.53 22 ASP B C 1
ATOM 6327 O O . ASP B 1 22 ? 4.227 132.125 72.75 1 51.53 22 ASP B O 1
ATOM 6331 N N . GLU B 1 23 ? 2.832 132.625 74.438 1 53.22 23 GLU B N 1
ATOM 6332 C CA . GLU B 1 23 ? 2.535 131.25 74.75 1 53.22 23 GLU B CA 1
ATOM 6333 C C . GLU B 1 23 ? 1.782 130.625 73.562 1 53.22 23 GLU B C 1
ATOM 6335 O O . GLU B 1 23 ? 2.018 129.375 73.25 1 53.22 23 GLU B O 1
ATOM 6340 N N . ARG B 1 24 ? 0.97 131.375 72.938 1 54.84 24 ARG B N 1
ATOM 6341 C CA . ARG B 1 24 ? 0.145 130.75 71.875 1 54.84 24 ARG B CA 1
ATOM 6342 C C . ARG B 1 24 ? 0.982 130.375 70.625 1 54.84 24 ARG B C 1
ATOM 6344 O O . ARG B 1 24 ? 0.818 129.375 70.062 1 54.84 24 ARG B O 1
ATOM 6351 N N . VAL B 1 25 ? 1.939 131.25 70.312 1 52.06 25 VAL B N 1
ATOM 6352 C CA . VAL B 1 25 ? 2.748 131 69.125 1 52.06 25 VAL B CA 1
ATOM 6353 C C . VAL B 1 25 ? 3.566 129.75 69.375 1 52.06 25 VAL B C 1
ATOM 6355 O O . VAL B 1 25 ? 3.666 128.875 68.438 1 52.06 25 VAL B O 1
ATOM 6358 N N . SER B 1 26 ? 4.148 129.625 70.625 1 54.94 26 SER B N 1
ATOM 6359 C CA . SER B 1 26 ? 4.977 128.375 70.812 1 54.94 26 SER B CA 1
ATOM 6360 C C . SER B 1 26 ? 4.164 127.125 70.688 1 54.94 26 SER B C 1
ATOM 6362 O O . SER B 1 26 ? 4.656 126.125 70.125 1 54.94 26 SER B O 1
ATOM 6364 N N . ARG B 1 27 ? 2.863 127.125 71.062 1 56.03 27 ARG B N 1
ATOM 6365 C CA . ARG B 1 27 ? 2.066 125.875 71 1 56.03 27 ARG B CA 1
ATOM 6366 C C . ARG B 1 27 ? 1.791 125.5 69.562 1 56.03 27 ARG B C 1
ATOM 6368 O O . ARG B 1 27 ? 1.895 124.312 69.188 1 56.03 27 ARG B O 1
ATOM 6375 N N . TYR B 1 28 ? 1.538 126.562 68.75 1 52.53 28 TYR B N 1
ATOM 6376 C CA . TYR B 1 28 ? 1.198 126.188 67.375 1 52.53 28 TYR B CA 1
ATOM 6377 C C . TYR B 1 28 ? 2.414 125.625 66.625 1 52.53 28 TYR B C 1
ATOM 6379 O O . TYR B 1 28 ? 2.291 124.75 65.812 1 52.53 28 TYR B O 1
ATOM 6387 N N . ARG B 1 29 ? 3.678 126.062 67 1 57.25 29 ARG B N 1
ATOM 6388 C CA . ARG B 1 29 ? 4.898 125.562 66.438 1 57.25 29 ARG B CA 1
ATOM 6389 C C . ARG B 1 29 ? 5.055 124.062 66.812 1 57.25 29 ARG B C 1
ATOM 6391 O O . ARG B 1 29 ? 5.41 123.25 65.938 1 57.25 29 ARG B O 1
ATOM 6398 N N . ALA B 1 30 ? 4.781 123.75 68.062 1 59.34 30 ALA B N 1
ATOM 6399 C CA . ALA B 1 30 ? 4.93 122.375 68.5 1 59.34 30 ALA B CA 1
ATOM 6400 C C . ALA B 1 30 ? 3.936 121.5 67.812 1 59.34 30 ALA B C 1
ATOM 6402 O O . ALA B 1 30 ? 4.281 120.375 67.438 1 59.34 30 ALA B O 1
ATOM 6403 N N . ASP B 1 31 ? 2.744 121.938 67.562 1 56.69 31 ASP B N 1
ATOM 6404 C CA . ASP B 1 31 ? 1.727 121.125 66.875 1 56.69 31 ASP B CA 1
ATOM 6405 C C . ASP B 1 31 ? 2.088 120.875 65.438 1 56.69 31 ASP B C 1
ATOM 6407 O O . ASP B 1 31 ? 1.904 119.75 64.938 1 56.69 31 ASP B O 1
ATOM 6411 N N . ALA B 1 32 ? 2.74 121.875 64.812 1 56.41 32 ALA B N 1
ATOM 6412 C CA . ALA B 1 32 ? 3.141 121.688 63.375 1 56.41 32 ALA B CA 1
ATOM 6413 C C . ALA B 1 32 ? 4.254 120.688 63.25 1 56.41 32 ALA B C 1
ATOM 6415 O O . ALA B 1 32 ? 4.227 119.875 62.344 1 56.41 32 ALA B O 1
ATOM 6416 N N . GLN B 1 33 ? 5.207 120.688 64.125 1 60.5 33 GLN B N 1
ATOM 6417 C CA . GLN B 1 33 ? 6.312 119.75 64.125 1 60.5 33 GLN B CA 1
ATOM 6418 C C . GLN B 1 33 ? 5.82 118.312 64.375 1 60.5 33 GLN B C 1
ATOM 6420 O O . GLN B 1 33 ? 6.293 117.375 63.75 1 60.5 33 GLN B O 1
ATOM 6425 N N . LYS B 1 34 ? 4.82 118.062 65.188 1 60.38 34 LYS B N 1
ATOM 6426 C CA . LYS B 1 34 ? 4.262 116.75 65.5 1 60.38 34 LYS B CA 1
ATOM 6427 C C . LYS B 1 34 ? 3.543 116.188 64.312 1 60.38 34 LYS B C 1
ATOM 6429 O O . LYS B 1 34 ? 3.699 115 63.969 1 60.38 34 LYS B O 1
ATOM 6434 N N . ALA B 1 35 ? 2.842 117.062 63.562 1 57.19 35 ALA B N 1
ATOM 6435 C CA . ALA B 1 35 ? 2.117 116.562 62.406 1 57.19 35 ALA B CA 1
ATOM 6436 C C . ALA B 1 35 ? 3.08 116.125 61.312 1 57.19 35 ALA B C 1
ATOM 6438 O O . ALA B 1 35 ? 2.838 115.125 60.656 1 57.19 35 ALA B O 1
ATOM 6439 N N . LYS B 1 36 ? 4.234 116.75 61.156 1 58.56 36 LYS B N 1
ATOM 6440 C CA . LYS B 1 36 ? 5.242 116.375 60.188 1 58.56 36 LYS B CA 1
ATOM 6441 C C . LYS B 1 36 ? 5.844 115 60.531 1 58.56 36 LYS B C 1
ATOM 6443 O O . LYS B 1 36 ? 6.055 114.188 59.656 1 58.56 36 LYS B O 1
ATOM 6448 N N . ARG B 1 37 ? 6.125 114.812 61.812 1 62.03 37 ARG B N 1
ATOM 6449 C CA . ARG B 1 37 ? 6.684 113.5 62.219 1 62.03 37 ARG B CA 1
ATOM 6450 C C . ARG B 1 37 ? 5.699 112.375 61.969 1 62.03 37 ARG B C 1
ATOM 6452 O O . ARG B 1 37 ? 6.086 111.312 61.5 1 62.03 37 ARG B O 1
ATOM 6459 N N . GLU B 1 38 ? 4.422 112.625 62.188 1 58.44 38 GLU B N 1
ATOM 6460 C CA . GLU B 1 38 ? 3.402 111.562 62 1 58.44 38 GLU B CA 1
ATOM 6461 C C . GLU B 1 38 ? 3.26 111.188 60.531 1 58.44 38 GLU B C 1
ATOM 6463 O O . GLU B 1 38 ? 3.1 110.062 60.188 1 58.44 38 GLU B O 1
ATOM 6468 N N . LEU B 1 39 ? 3.42 112.25 59.688 1 54.94 39 LEU B N 1
ATOM 6469 C CA . LEU B 1 39 ? 3.363 112 58.25 1 54.94 39 LEU B CA 1
ATOM 6470 C C . LEU B 1 39 ? 4.5 111.062 57.781 1 54.94 39 LEU B C 1
ATOM 6472 O O . LEU B 1 39 ? 4.293 110.188 57 1 54.94 39 LEU B O 1
ATOM 6476 N N . GLU B 1 40 ? 5.691 111.312 58.25 1 60.81 40 GLU B N 1
ATOM 6477 C CA . GLU B 1 40 ? 6.848 110.5 57.906 1 60.81 40 GLU B CA 1
ATOM 6478 C C . GLU B 1 40 ? 6.695 109.062 58.375 1 60.81 40 GLU B C 1
ATOM 6480 O O . GLU B 1 40 ? 7.039 108.125 57.688 1 60.81 40 GLU B O 1
ATOM 6485 N N . GLN B 1 41 ? 6.133 108.938 59.562 1 59.28 41 GLN B N 1
ATOM 6486 C CA . GLN B 1 41 ? 5.922 107.562 60.125 1 59.28 41 GLN B CA 1
ATOM 6487 C C . GLN B 1 41 ? 4.879 106.812 59.312 1 59.28 41 GLN B C 1
ATOM 6489 O O . GLN B 1 41 ? 5.031 105.625 59.062 1 59.28 41 GLN B O 1
ATOM 6494 N N . LEU B 1 42 ? 3.828 107.438 58.844 1 54.97 42 LEU B N 1
ATOM 6495 C CA . LEU B 1 42 ? 2.779 106.812 58.062 1 54.97 42 LEU B CA 1
ATOM 6496 C C . LEU B 1 42 ? 3.32 106.375 56.719 1 54.97 42 LEU B C 1
ATOM 6498 O O . LEU B 1 42 ? 2.986 105.312 56.219 1 54.97 42 LEU B O 1
ATOM 6502 N N . ARG B 1 43 ? 4.27 107.125 56.062 1 57.59 43 ARG B N 1
ATOM 6503 C CA . ARG B 1 43 ? 4.898 106.75 54.812 1 57.59 43 ARG B CA 1
ATOM 6504 C C . ARG B 1 43 ? 5.711 105.5 54.969 1 57.59 43 ARG B C 1
ATOM 6506 O O . ARG B 1 43 ? 5.66 104.625 54.094 1 57.59 43 ARG B O 1
ATOM 6513 N N . THR B 1 44 ? 6.469 105.438 56 1 60.66 44 THR B N 1
ATOM 6514 C CA . THR B 1 44 ? 7.309 104.25 56.25 1 60.66 44 THR B CA 1
ATOM 6515 C C . THR B 1 44 ? 6.449 103 56.5 1 60.66 44 THR B C 1
ATOM 6517 O O . THR B 1 44 ? 6.75 101.938 56.031 1 60.66 44 THR B O 1
ATOM 6520 N N . SER B 1 45 ? 5.375 103.188 57.312 1 57.94 45 SER B N 1
ATOM 6521 C CA . SER B 1 45 ? 4.512 102.062 57.656 1 57.94 45 SER B CA 1
ATOM 6522 C C . SER B 1 45 ? 3.775 101.5 56.438 1 57.94 45 SER B C 1
ATOM 6524 O O . SER B 1 45 ? 3.658 100.312 56.25 1 57.94 45 SER B O 1
ATOM 6526 N N . TYR B 1 46 ? 3.357 102.438 55.562 1 55.53 46 TYR B N 1
ATOM 6527 C CA . TYR B 1 46 ? 2.621 102 54.375 1 55.53 46 TYR B CA 1
ATOM 6528 C C . TYR B 1 46 ? 3.545 101.312 53.375 1 55.53 46 TYR B C 1
ATOM 6530 O O . TYR B 1 46 ? 3.15 100.375 52.719 1 55.53 46 TYR B O 1
ATOM 6538 N N . GLY B 1 47 ? 4.777 101.812 53.25 1 57.78 47 GLY B N 1
ATOM 6539 C CA . GLY B 1 47 ? 5.766 101.125 52.438 1 57.78 47 GLY B CA 1
ATOM 6540 C C . GLY B 1 47 ? 6 99.688 52.812 1 57.78 47 GLY B C 1
ATOM 6541 O O . GLY B 1 47 ? 6.074 98.812 51.938 1 57.78 47 GLY B O 1
ATOM 6542 N N . GLU B 1 48 ? 6.113 99.5 54.094 1 59.53 48 GLU B N 1
ATOM 6543 C CA . GLU B 1 48 ? 6.352 98.125 54.625 1 59.53 48 GLU B CA 1
ATOM 6544 C C . GLU B 1 48 ? 5.137 97.25 54.406 1 59.53 48 GLU B C 1
ATOM 6546 O O . GLU B 1 48 ? 5.277 96.062 54.031 1 59.53 48 GLU B O 1
ATOM 6551 N N . GLN B 1 49 ? 3.932 97.812 54.625 1 57.09 49 GLN B N 1
ATOM 6552 C CA . GLN B 1 49 ? 2.705 97 54.438 1 57.09 49 GLN B CA 1
ATOM 6553 C C . GLN B 1 49 ? 2.504 96.625 52.969 1 57.09 49 GLN B C 1
ATOM 6555 O O . GLN B 1 49 ? 2.051 95.5 52.688 1 57.09 49 GLN B O 1
ATOM 6560 N N . PHE B 1 50 ? 2.988 97.562 52.125 1 56.12 50 PHE B N 1
ATOM 6561 C CA . PHE B 1 50 ? 2.93 97.312 50.688 1 56.12 50 PHE B CA 1
ATOM 6562 C C . PHE B 1 50 ? 3.859 96.188 50.281 1 56.12 50 PHE B C 1
ATOM 6564 O O . PHE B 1 50 ? 3.467 95.25 49.531 1 56.12 50 PHE B O 1
ATOM 6571 N N . SER B 1 51 ? 5.031 96.25 50.719 1 62.19 51 SER B N 1
ATOM 6572 C CA . SER B 1 51 ? 6.02 95.188 50.406 1 62.19 51 SER B CA 1
ATOM 6573 C C . SER B 1 51 ? 5.57 93.812 50.906 1 62.19 51 SER B C 1
ATOM 6575 O O . SER B 1 51 ? 5.711 92.812 50.219 1 62.19 51 SER B O 1
ATOM 6577 N N . ASN B 1 52 ? 5.062 93.812 52.094 1 59.78 52 ASN B N 1
ATOM 6578 C CA . ASN B 1 52 ? 4.609 92.625 52.688 1 59.78 52 ASN B CA 1
ATOM 6579 C C . ASN B 1 52 ? 3.396 92 51.969 1 59.78 52 ASN B C 1
ATOM 6581 O O . ASN B 1 52 ? 3.293 90.812 51.781 1 59.78 52 ASN B O 1
ATOM 6585 N N . ALA B 1 53 ? 2.469 92.938 51.531 1 58.41 53 ALA B N 1
ATOM 6586 C CA . ALA B 1 53 ? 1.262 92.5 50.812 1 58.41 53 ALA B CA 1
ATOM 6587 C C . ALA B 1 53 ? 1.601 91.875 49.469 1 58.41 53 ALA B C 1
ATOM 6589 O O . ALA B 1 53 ? 1.049 90.875 49.062 1 58.41 53 ALA B O 1
ATOM 6590 N N . VAL B 1 54 ? 2.537 92.5 48.781 1 59.47 54 VAL B N 1
ATOM 6591 C CA . VAL B 1 54 ? 2.984 92 47.469 1 59.47 54 VAL B CA 1
ATOM 6592 C C . VAL B 1 54 ? 3.672 90.688 47.625 1 59.47 54 VAL B C 1
ATOM 6594 O O . VAL B 1 54 ? 3.432 89.75 46.812 1 59.47 54 VAL B O 1
ATOM 6597 N N . THR B 1 55 ? 4.48 90.562 48.625 1 63.5 55 THR B N 1
ATOM 6598 C CA . THR B 1 55 ? 5.188 89.312 48.875 1 63.5 55 THR B CA 1
ATOM 6599 C C . THR B 1 55 ? 4.203 88.25 49.25 1 63.5 55 THR B C 1
ATOM 6601 O O . THR B 1 55 ? 4.359 87.062 48.781 1 63.5 55 THR B O 1
ATOM 6604 N N . SER B 1 56 ? 3.166 88.562 50 1 62.06 56 SER B N 1
ATOM 6605 C CA . SER B 1 56 ? 2.164 87.562 50.406 1 62.06 56 SER B CA 1
ATOM 6606 C C . SER B 1 56 ? 1.329 87.125 49.219 1 62.06 56 SER B C 1
ATOM 6608 O O . SER B 1 56 ? 1.045 85.938 49.062 1 62.06 56 SER B O 1
ATOM 6610 N N . VAL B 1 57 ? 0.925 88 48.344 1 58.16 57 VAL B N 1
ATOM 6611 C CA . VAL B 1 57 ? 0.144 87.688 47.188 1 58.16 57 VAL B CA 1
ATOM 6612 C C . VAL B 1 57 ? 0.986 86.812 46.219 1 58.16 57 VAL B C 1
ATOM 6614 O O . VAL B 1 57 ? 0.502 85.812 45.656 1 58.16 57 VAL B O 1
ATOM 6617 N N . ARG B 1 58 ? 2.268 87.188 46.094 1 57.97 58 ARG B N 1
ATOM 6618 C CA . ARG B 1 58 ? 3.184 86.375 45.281 1 57.97 58 ARG B CA 1
ATOM 6619 C C . ARG B 1 58 ? 3.334 85 45.812 1 57.97 58 ARG B C 1
ATOM 6621 O O . ARG B 1 58 ? 3.32 84 45.031 1 57.97 58 ARG B O 1
ATOM 6628 N N . LYS B 1 59 ? 3.543 84.938 47.094 1 62.81 59 LYS B N 1
ATOM 6629 C CA . LYS B 1 59 ? 3.709 83.625 47.75 1 62.81 59 LYS B CA 1
ATOM 6630 C C . LYS B 1 59 ? 2.457 82.75 47.562 1 62.81 59 LYS B C 1
ATOM 6632 O O . LYS B 1 59 ? 2.549 81.562 47.281 1 62.81 59 LYS B O 1
ATOM 6637 N N . ASN B 1 60 ? 1.312 83.312 47.75 1 59 60 ASN B N 1
ATOM 6638 C CA . ASN B 1 60 ? 0.051 82.625 47.625 1 59 60 ASN B CA 1
ATOM 6639 C C . ASN B 1 60 ? -0.179 82.125 46.188 1 59 60 ASN B C 1
ATOM 6641 O O . ASN B 1 60 ? -0.646 81.062 45.938 1 59 60 ASN B O 1
ATOM 6645 N N . LEU B 1 61 ? 0.166 82.938 45.25 1 58.16 61 LEU B N 1
ATOM 6646 C CA . LEU B 1 61 ? 0.006 82.625 43.844 1 58.16 61 LEU B CA 1
ATOM 6647 C C . LEU B 1 61 ? 1.001 81.562 43.406 1 58.16 61 LEU B C 1
ATOM 6649 O O . LEU B 1 61 ? 0.666 80.688 42.625 1 58.16 61 LEU B O 1
ATOM 6653 N N . GLU B 1 62 ? 2.207 81.625 43.906 1 62.44 62 GLU B N 1
ATOM 6654 C CA . GLU B 1 62 ? 3.201 80.625 43.688 1 62.44 62 GLU B CA 1
ATOM 6655 C C . GLU B 1 62 ? 2.721 79.25 44.219 1 62.44 62 GLU B C 1
ATOM 6657 O O . GLU B 1 62 ? 2.9 78.25 43.562 1 62.44 62 GLU B O 1
ATOM 6662 N N . ILE B 1 63 ? 2.133 79.312 45.344 1 62.97 63 ILE B N 1
ATOM 6663 C CA . ILE B 1 63 ? 1.576 78.062 45.969 1 62.97 63 ILE B CA 1
ATOM 6664 C C . ILE B 1 63 ? 0.427 77.562 45.094 1 62.97 63 ILE B C 1
ATOM 6666 O O . ILE B 1 63 ? 0.328 76.375 44.844 1 62.97 63 ILE B O 1
ATOM 6670 N N . GLU B 1 64 ? -0.435 78.5 44.688 1 59.91 64 GLU B N 1
ATOM 6671 C CA . GLU B 1 64 ? -1.549 78.125 43.812 1 59.91 64 GLU B CA 1
ATOM 6672 C C . GLU B 1 64 ? -1.052 77.625 42.469 1 59.91 64 GLU B C 1
ATOM 6674 O O . GLU B 1 64 ? -1.578 76.625 41.938 1 59.91 64 GLU B O 1
ATOM 6679 N N . HIS B 1 65 ? -0.036 78.25 41.969 1 56.09 65 HIS B N 1
ATOM 6680 C CA . HIS B 1 65 ? 0.6 77.812 40.719 1 56.09 65 HIS B CA 1
ATOM 6681 C C . HIS B 1 65 ? 1.265 76.438 40.875 1 56.09 65 HIS B C 1
ATOM 6683 O O . HIS B 1 65 ? 1.139 75.562 40 1 56.09 65 HIS B O 1
ATOM 6689 N N . GLU B 1 66 ? 1.955 76.312 41.906 1 62.62 66 GLU B N 1
ATOM 6690 C CA . GLU B 1 66 ? 2.594 75 42.188 1 62.62 66 GLU B CA 1
ATOM 6691 C C . GLU B 1 66 ? 1.558 73.875 42.406 1 62.62 66 GLU B C 1
ATOM 6693 O O . GLU B 1 66 ? 1.748 72.75 41.938 1 62.62 66 GLU B O 1
ATOM 6698 N N . LYS B 1 67 ? 0.46 74.25 43 1 62.59 67 LYS B N 1
ATOM 6699 C CA . LYS B 1 67 ? -0.628 73.312 43.219 1 62.59 67 LYS B CA 1
ATOM 6700 C C . LYS B 1 67 ? -1.253 72.875 41.875 1 62.59 67 LYS B C 1
ATOM 6702 O O . LYS B 1 67 ? -1.715 71.75 41.75 1 62.59 67 LYS B O 1
ATOM 6707 N N . GLU B 1 68 ? -1.253 73.875 40.969 1 58.19 68 GLU B N 1
ATOM 6708 C CA . GLU B 1 68 ? -1.815 73.562 39.656 1 58.19 68 GLU B CA 1
ATOM 6709 C C . GLU B 1 68 ? -0.792 72.875 38.75 1 58.19 68 GLU B C 1
ATOM 6711 O O . GLU B 1 68 ? -1.128 71.938 38.031 1 58.19 68 GLU B O 1
ATOM 6716 N N . ILE B 1 69 ? 0.454 73.375 38.844 1 57.88 69 ILE B N 1
ATOM 6717 C CA . ILE B 1 69 ? 1.498 72.812 37.969 1 57.88 69 ILE B CA 1
ATOM 6718 C C . ILE B 1 69 ? 1.993 71.5 38.469 1 57.88 69 ILE B C 1
ATOM 6720 O O . ILE B 1 69 ? 2.289 70.562 37.688 1 57.88 69 ILE B O 1
ATOM 6724 N N . SER B 1 70 ? 2.078 71.375 39.812 1 62.62 70 SER B N 1
ATOM 6725 C CA . SER B 1 70 ? 2.631 70.125 40.375 1 62.62 70 SER B CA 1
ATOM 6726 C C . SER B 1 70 ? 1.831 68.938 39.938 1 62.62 70 SER B C 1
ATOM 6728 O O . SER B 1 70 ? 2.404 67.938 39.5 1 62.62 70 SER B O 1
ATOM 6730 N N . PRO B 1 71 ? 0.536 69 40.094 1 61.44 71 PRO B N 1
ATOM 6731 C CA . PRO B 1 71 ? -0.192 67.812 39.594 1 61.44 71 PRO B CA 1
ATOM 6732 C C . PRO B 1 71 ? -0.045 67.625 38.094 1 61.44 71 PRO B C 1
ATOM 6734 O O . PRO B 1 71 ? 0.003 66.5 37.625 1 61.44 71 PRO B O 1
ATOM 6737 N N . LEU B 1 72 ? 0.116 68.625 37.312 1 57.81 72 LEU B N 1
ATOM 6738 C CA . LEU B 1 72 ? 0.313 68.562 35.875 1 57.81 72 LEU B CA 1
ATOM 6739 C C . LEU B 1 72 ? 1.706 68.062 35.562 1 57.81 72 LEU B C 1
ATOM 6741 O O . LEU B 1 72 ? 1.865 67.188 34.656 1 57.81 72 LEU B O 1
ATOM 6745 N N . ARG B 1 73 ? 2.752 68.5 36.25 1 57.28 73 ARG B N 1
ATOM 6746 C CA . ARG B 1 73 ? 4.098 68 36.156 1 57.28 73 ARG B CA 1
ATOM 6747 C C . ARG B 1 73 ? 4.129 66.5 36.594 1 57.28 73 ARG B C 1
ATOM 6749 O O . ARG B 1 73 ? 4.801 65.688 36 1 57.28 73 ARG B O 1
ATOM 6756 N N . GLU B 1 74 ? 3.477 66.25 37.688 1 56 74 GLU B N 1
ATOM 6757 C CA . GLU B 1 74 ? 3.348 64.812 38.125 1 56 74 GLU B CA 1
ATOM 6758 C C . GLU B 1 74 ? 2.635 64 37.062 1 56 74 GLU B C 1
ATOM 6760 O O . GLU B 1 74 ? 3.035 62.875 36.781 1 56 74 GLU B O 1
ATOM 6765 N N . GLN B 1 75 ? 1.6 64.562 36.438 1 52.75 75 GLN B N 1
ATOM 6766 C CA . GLN B 1 75 ? 0.897 63.875 35.375 1 52.75 75 GLN B CA 1
ATOM 6767 C C . GLN B 1 75 ? 1.784 63.75 34.125 1 52.75 75 GLN B C 1
ATOM 6769 O O . GLN B 1 75 ? 1.812 62.688 33.469 1 52.75 75 GLN B O 1
ATOM 6774 N N . ILE B 1 76 ? 2.465 64.812 33.719 1 49.81 76 ILE B N 1
ATOM 6775 C CA . ILE B 1 76 ? 3.449 64.75 32.656 1 49.81 76 ILE B CA 1
ATOM 6776 C C . ILE B 1 76 ? 4.59 63.844 33.062 1 49.81 76 ILE B C 1
ATOM 6778 O O . ILE B 1 76 ? 5.051 63.031 32.219 1 49.81 76 ILE B O 1
ATOM 6782 N N . SER B 1 77 ? 5.191 63.969 34.25 1 50.12 77 SER B N 1
ATOM 6783 C CA . SER B 1 77 ? 6.203 63.031 34.75 1 50.12 77 SER B CA 1
ATOM 6784 C C . SER B 1 77 ? 5.688 61.594 34.719 1 50.12 77 SER B C 1
ATOM 6786 O O . SER B 1 77 ? 6.418 60.688 34.344 1 50.12 77 SER B O 1
ATOM 6788 N N . LYS B 1 78 ? 4.559 61.344 35.156 1 48.78 78 LYS B N 1
ATOM 6789 C CA . LYS B 1 78 ? 3.914 60.031 35.031 1 48.78 78 LYS B CA 1
ATOM 6790 C C . LYS B 1 78 ? 3.777 59.625 33.562 1 48.78 78 LYS B C 1
ATOM 6792 O O . LYS B 1 78 ? 3.969 58.469 33.25 1 48.78 78 LYS B O 1
ATOM 6797 N N . LEU B 1 79 ? 3.402 60.562 32.812 1 45.34 79 LEU B N 1
ATOM 6798 C CA . LEU B 1 79 ? 3.326 60.281 31.375 1 45.34 79 LEU B CA 1
ATOM 6799 C C . LEU B 1 79 ? 4.719 60.219 30.75 1 45.34 79 LEU B C 1
ATOM 6801 O O . LEU B 1 79 ? 4.957 59.438 29.828 1 45.34 79 LEU B O 1
ATOM 6805 N N . SER B 1 80 ? 5.727 61.156 31.016 1 42.94 80 SER B N 1
ATOM 6806 C CA . SER B 1 80 ? 7.098 61.156 30.516 1 42.94 80 SER B CA 1
ATOM 6807 C C . SER B 1 80 ? 7.957 60.125 31.203 1 42.94 80 SER B C 1
ATOM 6809 O O . SER B 1 80 ? 9.156 60 30.922 1 42.94 80 SER B O 1
ATOM 6811 N N . SER B 1 81 ? 7.652 59.625 32.281 1 42.38 81 SER B N 1
ATOM 6812 C CA . SER B 1 81 ? 8.469 58.625 32.969 1 42.38 81 SER B CA 1
ATOM 6813 C C . SER B 1 81 ? 9.039 57.594 31.969 1 42.38 81 SER B C 1
ATOM 6815 O O . SER B 1 81 ? 9.703 56.656 32.344 1 42.38 81 SER B O 1
ATOM 6817 N N . PHE B 1 82 ? 8.672 57.719 30.797 1 43.72 82 PHE B N 1
ATOM 6818 C CA . PHE B 1 82 ? 9.203 56.781 29.828 1 43.72 82 PHE B CA 1
ATOM 6819 C C . PHE B 1 82 ? 10.672 57.062 29.547 1 43.72 82 PHE B C 1
ATOM 6821 O O . PHE B 1 82 ? 11.32 56.312 28.812 1 43.72 82 PHE B O 1
ATOM 6828 N N . ARG B 1 83 ? 11.242 58.281 29.781 1 41.22 83 ARG B N 1
ATOM 6829 C CA . ARG B 1 83 ? 12.586 58.688 29.359 1 41.22 83 ARG B CA 1
ATOM 6830 C C . ARG B 1 83 ? 13.641 57.75 29.969 1 41.22 83 ARG B C 1
ATOM 6832 O O . ARG B 1 83 ? 14.703 57.562 29.391 1 41.22 83 ARG B O 1
ATOM 6839 N N . PHE B 1 84 ? 13.672 57.5 31.266 1 45.06 84 PHE B N 1
ATOM 6840 C CA . PHE B 1 84 ? 14.852 56.906 31.891 1 45.06 84 PHE B CA 1
ATOM 6841 C C . PHE B 1 84 ? 14.805 55.375 31.766 1 45.06 84 PHE B C 1
ATOM 6843 O O . PHE B 1 84 ? 15.461 54.656 32.531 1 45.06 84 PHE B O 1
ATOM 6850 N N . LYS B 1 85 ? 13.961 54.969 31.078 1 56.62 85 LYS B N 1
ATOM 6851 C CA . LYS B 1 85 ? 13.93 53.5 31.141 1 56.62 85 LYS B CA 1
ATOM 6852 C C . LYS B 1 85 ? 15.008 52.906 30.234 1 56.62 85 LYS B C 1
ATOM 6854 O O . LYS B 1 85 ? 15.375 53.5 29.219 1 56.62 85 LYS B O 1
ATOM 6859 N N . LYS B 1 86 ? 15.875 52.094 30.828 1 62.47 86 LYS B N 1
ATOM 6860 C CA . LYS B 1 86 ? 16.875 51.312 30.094 1 62.47 86 LYS B CA 1
ATOM 6861 C C . LYS B 1 86 ? 16.359 50.938 28.703 1 62.47 86 LYS B C 1
ATOM 6863 O O . LYS B 1 86 ? 15.164 50.656 28.547 1 62.47 86 LYS B O 1
ATOM 6868 N N . LYS B 1 87 ? 17.266 51.25 27.766 1 71.5 87 LYS B N 1
ATOM 6869 C CA . LYS B 1 87 ? 16.922 50.812 26.406 1 71.5 87 LYS B CA 1
ATOM 6870 C C . LYS B 1 87 ? 16.469 49.344 26.391 1 71.5 87 LYS B C 1
ATOM 6872 O O . LYS B 1 87 ? 16.953 48.531 27.188 1 71.5 87 LYS B O 1
ATOM 6877 N N . TYR B 1 88 ? 15.508 49.062 25.641 1 83.94 88 TYR B N 1
ATOM 6878 C CA . TYR B 1 88 ? 14.867 47.75 25.656 1 83.94 88 TYR B CA 1
ATOM 6879 C C . TYR B 1 88 ? 15.883 46.656 25.359 1 83.94 88 TYR B C 1
ATOM 6881 O O . TYR B 1 88 ? 15.812 45.562 25.938 1 83.94 88 TYR B O 1
ATOM 6889 N N . ASP B 1 89 ? 16.859 46.938 24.453 1 79.19 89 ASP B N 1
ATOM 6890 C CA . ASP B 1 89 ? 17.859 45.938 24.078 1 79.19 89 ASP B CA 1
ATOM 6891 C C . ASP B 1 89 ? 18.797 45.625 25.234 1 79.19 89 ASP B C 1
ATOM 6893 O O . ASP B 1 89 ? 19.484 44.594 25.234 1 79.19 89 ASP B O 1
ATOM 6897 N N . GLN B 1 90 ? 18.75 46.5 26.25 1 77.81 90 GLN B N 1
ATOM 6898 C CA . GLN B 1 90 ? 19.641 46.344 27.391 1 77.81 90 GLN B CA 1
ATOM 6899 C C . GLN B 1 90 ? 18.969 45.594 28.531 1 77.81 90 GLN B C 1
ATOM 6901 O O . GLN B 1 90 ? 19.609 45.219 29.516 1 77.81 90 GLN B O 1
ATOM 6906 N N . ILE B 1 91 ? 17.672 45.438 28.406 1 84.56 91 ILE B N 1
ATOM 6907 C CA . ILE B 1 91 ? 16.938 44.719 29.438 1 84.56 91 ILE B CA 1
ATOM 6908 C C . ILE B 1 91 ? 17.172 43.219 29.281 1 84.56 91 ILE B C 1
ATOM 6910 O O . ILE B 1 91 ? 16.812 42.656 28.25 1 84.56 91 ILE B O 1
ATOM 6914 N N . LEU B 1 92 ? 17.797 42.625 30.219 1 79.19 92 LEU B N 1
ATOM 6915 C CA . LEU B 1 92 ? 18.125 41.219 30.125 1 79.19 92 LEU B CA 1
ATOM 6916 C C . LEU B 1 92 ? 17.109 40.375 30.891 1 79.19 92 LEU B C 1
ATOM 6918 O O . LEU B 1 92 ? 16.828 39.25 30.5 1 79.19 92 LEU B O 1
ATOM 6922 N N . SER B 1 93 ? 16.516 41.031 31.953 1 83.94 93 SER B N 1
ATOM 6923 C CA . SER B 1 93 ? 15.602 40.25 32.781 1 83.94 93 SER B CA 1
ATOM 6924 C C . SER B 1 93 ? 14.234 40.125 32.125 1 83.94 93 SER B C 1
ATOM 6926 O O . SER B 1 93 ? 13.664 41.094 31.656 1 83.94 93 SER B O 1
ATOM 6928 N N . LYS B 1 94 ? 13.703 38.906 32.062 1 86.25 94 LYS B N 1
ATOM 6929 C CA . LYS B 1 94 ? 12.391 38.625 31.469 1 86.25 94 LYS B CA 1
ATOM 6930 C C . LYS B 1 94 ? 11.289 39.344 32.25 1 86.25 94 LYS B C 1
ATOM 6932 O O . LYS B 1 94 ? 10.336 39.844 31.641 1 86.25 94 LYS B O 1
ATOM 6937 N N . ASN B 1 95 ? 11.398 39.5 33.531 1 87.5 95 ASN B N 1
ATOM 6938 C CA . ASN B 1 95 ? 10.391 40.156 34.344 1 87.5 95 ASN B CA 1
ATOM 6939 C C . ASN B 1 95 ? 10.25 41.625 34 1 87.5 95 ASN B C 1
ATOM 6941 O O . ASN B 1 95 ? 9.141 42.156 33.969 1 87.5 95 ASN B O 1
ATOM 6945 N N . THR B 1 96 ? 11.359 42.219 33.781 1 86.56 96 THR B N 1
ATOM 6946 C CA . THR B 1 96 ? 11.344 43.625 33.406 1 86.56 96 THR B CA 1
ATOM 6947 C C . THR B 1 96 ? 10.734 43.844 32.031 1 86.56 96 THR B C 1
ATOM 6949 O O . THR B 1 96 ? 10.031 44.812 31.797 1 86.56 96 THR B O 1
ATOM 6952 N N . LYS B 1 97 ? 11.086 42.969 31.172 1 88.94 97 LYS B N 1
ATOM 6953 C CA . LYS B 1 97 ? 10.484 43.031 29.844 1 88.94 97 LYS B CA 1
ATOM 6954 C C . LYS B 1 97 ? 8.969 42.844 29.906 1 88.94 97 LYS B C 1
ATOM 6956 O O . LYS B 1 97 ? 8.219 43.594 29.25 1 88.94 97 LYS B O 1
ATOM 6961 N N . ASP B 1 98 ? 8.492 41.969 30.75 1 91.06 98 ASP B N 1
ATOM 6962 C CA . ASP B 1 98 ? 7.062 41.719 30.938 1 91.06 98 ASP B CA 1
ATOM 6963 C C . ASP B 1 98 ? 6.367 42.938 31.531 1 91.06 98 ASP B C 1
ATOM 6965 O O . ASP B 1 98 ? 5.219 43.219 31.188 1 91.06 98 ASP B O 1
ATOM 6969 N N . GLN B 1 99 ? 7.086 43.562 32.375 1 89.25 99 GLN B N 1
ATOM 6970 C CA . GLN B 1 99 ? 6.531 44.75 32.969 1 89.25 99 GLN B CA 1
ATOM 6971 C C . GLN B 1 99 ? 6.328 45.844 31.938 1 89.25 99 GLN B C 1
ATOM 6973 O O . GLN B 1 99 ? 5.32 46.562 31.953 1 89.25 99 GLN B O 1
ATOM 6978 N N . ARG B 1 100 ? 7.273 45.938 31.047 1 89.12 100 ARG B N 1
ATOM 6979 C CA . ARG B 1 100 ? 7.148 46.906 29.969 1 89.12 100 ARG B CA 1
ATOM 6980 C C . ARG B 1 100 ? 5.945 46.594 29.078 1 89.12 100 ARG B C 1
ATOM 6982 O O . ARG B 1 100 ? 5.242 47.5 28.641 1 89.12 100 ARG B O 1
ATOM 6989 N N . CYS B 1 101 ? 5.773 45.344 28.812 1 93.12 101 CYS B N 1
ATOM 6990 C CA . CYS B 1 101 ? 4.629 44.938 28 1 93.12 101 CYS B CA 1
ATOM 6991 C C . CYS B 1 101 ? 3.32 45.219 28.734 1 93.12 101 CYS B C 1
ATOM 6993 O O . CYS B 1 101 ? 2.359 45.688 28.109 1 93.12 101 CYS B O 1
ATOM 6995 N N . SER B 1 102 ? 3.34 44.969 30.031 1 92.56 102 SER B N 1
ATOM 6996 C CA . SER B 1 102 ? 2.152 45.25 30.828 1 92.56 102 SER B CA 1
ATOM 6997 C C . SER B 1 102 ? 1.818 46.75 30.812 1 92.56 102 SER B C 1
ATOM 6999 O O . SER B 1 102 ? 0.645 47.125 30.812 1 92.56 102 SER B O 1
ATOM 7001 N N . GLU B 1 103 ? 2.838 47.5 30.766 1 90 103 GLU B N 1
ATOM 7002 C CA . GLU B 1 103 ? 2.652 48.969 30.688 1 90 103 GLU B CA 1
ATOM 7003 C C . GLU B 1 103 ? 1.996 49.375 29.375 1 90 103 GLU B C 1
ATOM 7005 O O . GLU B 1 103 ? 1.151 50.281 29.359 1 90 103 GLU B O 1
ATOM 7010 N N . LEU B 1 104 ? 2.455 48.75 28.406 1 91.88 104 LEU B N 1
ATOM 7011 C CA . LEU B 1 104 ? 1.832 49.031 27.125 1 91.88 104 LEU B CA 1
ATOM 7012 C C . LEU B 1 104 ? 0.361 48.625 27.125 1 91.88 104 LEU B C 1
ATOM 7014 O O . LEU B 1 104 ? -0.478 49.312 26.547 1 91.88 104 LEU B O 1
ATOM 7018 N N . VAL B 1 105 ? 0.063 47.5 27.719 1 93.31 105 VAL B N 1
ATOM 7019 C CA . VAL B 1 105 ? -1.318 47.031 27.812 1 93.31 105 VAL B CA 1
ATOM 7020 C C . VAL B 1 105 ? -2.164 48.062 28.547 1 93.31 105 VAL B C 1
ATOM 7022 O O . VAL B 1 105 ? -3.299 48.344 28.156 1 93.31 105 VAL B O 1
ATOM 7025 N N . GLU B 1 106 ? -1.601 48.625 29.609 1 89.5 106 GLU B N 1
ATOM 7026 C CA . GLU B 1 106 ? -2.305 49.656 30.359 1 89.5 106 GLU B CA 1
ATOM 7027 C C . GLU B 1 106 ? -2.543 50.906 29.5 1 89.5 106 GLU B C 1
ATOM 7029 O O . GLU B 1 106 ? -3.613 51.531 29.562 1 89.5 106 GLU B O 1
ATOM 7034 N N . TYR B 1 107 ? -1.544 51.188 28.75 1 89.06 107 TYR B N 1
ATOM 7035 C CA . TYR B 1 107 ? -1.704 52.312 27.828 1 89.06 107 TYR B CA 1
ATOM 7036 C C . TYR B 1 107 ? -2.822 52.031 26.828 1 89.06 107 TYR B C 1
ATOM 7038 O O . TYR B 1 107 ? -3.625 52.906 26.516 1 89.06 107 TYR B O 1
ATOM 7046 N N . VAL B 1 108 ? -2.846 50.812 26.312 1 91.88 108 VAL B N 1
ATOM 7047 C CA . VAL B 1 108 ? -3.855 50.438 25.328 1 91.88 108 VAL B CA 1
ATOM 7048 C C . VAL B 1 108 ? -5.246 50.531 25.969 1 91.88 108 VAL B C 1
ATOM 7050 O O . VAL B 1 108 ? -6.203 50.969 25.312 1 91.88 108 VAL B O 1
ATOM 7053 N N . LYS B 1 109 ? -5.305 50.125 27.234 1 89.12 109 LYS B N 1
ATOM 7054 C CA . LYS B 1 109 ? -6.578 50.219 27.938 1 89.12 109 LYS B CA 1
ATOM 7055 C C . LYS B 1 109 ? -7.098 51.625 28 1 89.12 109 LYS B C 1
ATOM 7057 O O . LYS B 1 109 ? -8.297 51.875 27.844 1 89.12 109 LYS B O 1
ATOM 7062 N N . GLU B 1 110 ? -6.18 52.5 28.141 1 83 110 GLU B N 1
ATOM 7063 C CA . GLU B 1 110 ? -6.531 53.938 28.203 1 83 110 GLU B CA 1
ATOM 7064 C C . GLU B 1 110 ? -6.812 54.5 26.812 1 83 110 GLU B C 1
ATOM 7066 O O . GLU B 1 110 ? -7.703 55.344 26.641 1 83 110 GLU B O 1
ATOM 7071 N N . PHE B 1 111 ? -6.043 53.969 25.938 1 83.62 111 PHE B N 1
ATOM 7072 C CA . PHE B 1 111 ? -6.055 54.469 24.578 1 83.62 111 PHE B CA 1
ATOM 7073 C C . PHE B 1 111 ? -7.359 54.094 23.875 1 83.62 111 PHE B C 1
ATOM 7075 O O . PHE B 1 111 ? -7.93 54.906 23.156 1 83.62 111 PHE B O 1
ATOM 7082 N N . VAL B 1 112 ? -7.992 52.844 24.109 1 88 112 VAL B N 1
ATOM 7083 C CA . VAL B 1 112 ? -9.148 52.375 23.344 1 88 112 VAL B CA 1
ATOM 7084 C C . VAL B 1 112 ? -10.297 52.031 24.297 1 88 112 VAL B C 1
ATOM 7086 O O . VAL B 1 112 ? -11.453 51.969 23.875 1 88 112 VAL B O 1
ATOM 7089 N N . GLY B 1 113 ? -10.148 51.875 25.609 1 83.56 113 GLY B N 1
ATOM 7090 C CA . GLY B 1 113 ? -11.141 51.469 26.594 1 83.56 113 GLY B CA 1
ATOM 7091 C C . GLY B 1 113 ? -10.969 50.031 27.031 1 83.56 113 GLY B C 1
ATOM 7092 O O . GLY B 1 113 ? -10.57 49.156 26.25 1 83.56 113 GLY B O 1
ATOM 7093 N N . PRO B 1 114 ? -11.234 49.75 28.219 1 85.25 114 PRO B N 1
ATOM 7094 C CA . PRO B 1 114 ? -11.023 48.406 28.766 1 85.25 114 PRO B CA 1
ATOM 7095 C C . PRO B 1 114 ? -11.844 47.344 28.047 1 85.25 114 PRO B C 1
ATOM 7097 O O . PRO B 1 114 ? -11.383 46.219 27.875 1 85.25 114 PRO B O 1
ATOM 7100 N N . GLU B 1 115 ? -12.969 47.656 27.547 1 86 115 GLU B N 1
ATOM 7101 C CA . GLU B 1 115 ? -13.852 46.656 26.922 1 86 115 GLU B CA 1
ATOM 7102 C C . GLU B 1 115 ? -13.367 46.312 25.516 1 86 115 GLU B C 1
ATOM 7104 O O . GLU B 1 115 ? -13.68 45.25 24.984 1 86 115 GLU B O 1
ATOM 7109 N N . ASN B 1 116 ? -12.609 47.188 24.938 1 89.31 116 ASN B N 1
ATOM 7110 C CA . ASN B 1 116 ? -12.188 47 23.562 1 89.31 116 ASN B CA 1
ATOM 7111 C C . ASN B 1 116 ? -10.719 46.594 23.469 1 89.31 116 ASN B C 1
ATOM 7113 O O . ASN B 1 116 ? -10.164 46.5 22.375 1 89.31 116 ASN B O 1
ATOM 7117 N N . THR B 1 117 ? -10.109 46.375 24.594 1 91 117 THR B N 1
ATOM 7118 C CA . THR B 1 117 ? -8.672 46.125 24.641 1 91 117 THR B CA 1
ATOM 7119 C C . THR B 1 117 ? -8.305 44.844 23.891 1 91 117 THR B C 1
ATOM 7121 O O . THR B 1 117 ? -7.406 44.875 23.047 1 91 117 THR B O 1
ATOM 7124 N N . ASP B 1 118 ? -9 43.812 24.141 1 92.06 118 ASP B N 1
ATOM 7125 C CA . ASP B 1 118 ? -8.703 42.531 23.531 1 92.06 118 ASP B CA 1
ATOM 7126 C C . ASP B 1 118 ? -8.859 42.562 22.016 1 92.06 118 ASP B C 1
ATOM 7128 O O . ASP B 1 118 ? -7.977 42.125 21.281 1 92.06 118 ASP B O 1
ATOM 7132 N N . GLN B 1 119 ? -9.844 43.125 21.562 1 90.69 119 GLN B N 1
ATOM 7133 C CA . GLN B 1 119 ? -10.102 43.219 20.125 1 90.69 119 GLN B CA 1
ATOM 7134 C C . GLN B 1 119 ? -9.062 44.094 19.438 1 90.69 119 GLN B C 1
ATOM 7136 O O . GLN B 1 119 ? -8.609 43.812 18.328 1 90.69 119 GLN B O 1
ATOM 7141 N N . PHE B 1 120 ? -8.758 45.188 20.125 1 92.5 120 PHE B N 1
ATOM 7142 C CA . PHE B 1 120 ? -7.766 46.062 19.547 1 92.5 120 PHE B CA 1
ATOM 7143 C C . PHE B 1 120 ? -6.41 45.375 19.438 1 92.5 120 PHE B C 1
ATOM 7145 O O . PHE B 1 120 ? -5.715 45.531 18.438 1 92.5 120 PHE B O 1
ATOM 7152 N N . ILE B 1 121 ? -6.039 44.688 20.453 1 92.81 121 ILE B N 1
ATOM 7153 C CA . ILE B 1 121 ? -4.766 43.969 20.438 1 92.81 121 ILE B CA 1
ATOM 7154 C C . ILE B 1 121 ? -4.746 42.969 19.297 1 92.81 121 ILE B C 1
ATOM 7156 O O . ILE B 1 121 ? -3.744 42.844 18.578 1 92.81 121 ILE B O 1
ATOM 7160 N N . LEU B 1 122 ? -5.797 42.281 19.078 1 91.56 122 LEU B N 1
ATOM 7161 C CA . LEU B 1 122 ? -5.91 41.344 17.953 1 91.56 122 LEU B CA 1
ATOM 7162 C C . LEU B 1 122 ? -5.723 42.062 16.625 1 91.56 122 LEU B C 1
ATOM 7164 O O . LEU B 1 122 ? -4.984 41.594 15.758 1 91.56 122 LEU B O 1
ATOM 7168 N N . ASP B 1 123 ? -6.359 43.156 16.531 1 91.12 123 ASP B N 1
ATOM 7169 C CA . ASP B 1 123 ? -6.258 43.938 15.297 1 91.12 123 ASP B CA 1
ATOM 7170 C C . ASP B 1 123 ? -4.844 44.469 15.102 1 91.12 123 ASP B C 1
ATOM 7172 O O . ASP B 1 123 ? -4.348 44.562 13.977 1 91.12 123 ASP B O 1
ATOM 7176 N N . PHE B 1 124 ? -4.281 44.875 16.234 1 93.56 124 PHE B N 1
ATOM 7177 C CA . PHE B 1 124 ? -2.918 45.406 16.188 1 93.56 124 PHE B CA 1
ATOM 7178 C C . PHE B 1 124 ? -1.949 44.312 15.711 1 93.56 124 PHE B C 1
ATOM 7180 O O . PHE B 1 124 ? -1.087 44.594 14.875 1 93.56 124 PHE B O 1
ATOM 7187 N N . ILE B 1 125 ? -2.096 43.156 16.203 1 93.81 125 ILE B N 1
ATOM 7188 C CA . ILE B 1 125 ? -1.227 42.031 15.836 1 93.81 125 ILE B CA 1
ATOM 7189 C C . ILE B 1 125 ? -1.399 41.719 14.352 1 93.81 125 ILE B C 1
ATOM 7191 O O . ILE B 1 125 ? -0.417 41.531 13.633 1 93.81 125 ILE B O 1
ATOM 7195 N N . HIS B 1 126 ? -2.566 41.719 13.852 1 92.44 126 HIS B N 1
ATOM 7196 C CA . HIS B 1 126 ? -2.824 41.5 12.438 1 92.44 126 HIS B CA 1
ATOM 7197 C C . HIS B 1 126 ? -2.199 42.594 11.578 1 92.44 126 HIS B C 1
ATOM 7199 O O . HIS B 1 126 ? -1.656 42.312 10.508 1 92.44 126 HIS B O 1
ATOM 7205 N N . TYR B 1 127 ? -2.318 43.781 12.133 1 92.69 127 TYR B N 1
ATOM 7206 C CA . TYR B 1 127 ? -1.747 44.938 11.445 1 92.69 127 TYR B CA 1
ATOM 7207 C C . TYR B 1 127 ? -0.237 44.812 11.297 1 92.69 127 TYR B C 1
ATOM 7209 O O . TYR B 1 127 ? 0.31 44.969 10.211 1 92.69 127 TYR B O 1
ATOM 7217 N N . VAL B 1 128 ? 0.416 44.438 12.328 1 92.88 128 VAL B N 1
ATOM 7218 C CA . VAL B 1 128 ? 1.869 44.312 12.344 1 92.88 128 VAL B CA 1
ATOM 7219 C C . VAL B 1 128 ? 2.291 43.125 11.461 1 92.88 128 VAL B C 1
ATOM 7221 O O . VAL B 1 128 ? 3.342 43.188 10.812 1 92.88 128 VAL B O 1
ATOM 7224 N N . SER B 1 129 ? 1.516 42.094 11.328 1 92.75 129 SER B N 1
ATOM 7225 C CA . SER B 1 129 ? 1.849 40.875 10.609 1 92.75 129 SER B CA 1
ATOM 7226 C C . SER B 1 129 ? 1.83 41.094 9.102 1 92.75 129 SER B C 1
ATOM 7228 O O . SER B 1 129 ? 2.473 40.375 8.344 1 92.75 129 SER B O 1
ATOM 7230 N N . VAL B 1 130 ? 1.104 42.062 8.578 1 88.69 130 VAL B N 1
ATOM 7231 C CA . VAL B 1 130 ? 0.917 42.25 7.145 1 88.69 130 VAL B CA 1
ATOM 7232 C C . VAL B 1 130 ? 1.869 43.344 6.629 1 88.69 130 VAL B C 1
ATOM 7234 O O . VAL B 1 130 ? 2.207 43.344 5.441 1 88.69 130 VAL B O 1
ATOM 7237 N N . LYS B 1 131 ? 2.312 44.188 7.543 1 88.81 131 LYS B N 1
ATOM 7238 C CA . LYS B 1 131 ? 3.164 45.312 7.117 1 88.81 131 LYS B CA 1
ATOM 7239 C C . LYS B 1 131 ? 4.609 44.844 6.941 1 88.81 131 LYS B C 1
ATOM 7241 O O . LYS B 1 131 ? 5.18 44.219 7.836 1 88.81 131 LYS B O 1
ATOM 7246 N N . PRO B 1 132 ? 5.227 45.156 5.848 1 87.25 132 PRO B N 1
ATOM 7247 C CA . PRO B 1 132 ? 6.57 44.688 5.52 1 87.25 132 PRO B CA 1
ATOM 7248 C C . PRO B 1 132 ? 7.648 45.281 6.418 1 87.25 132 PRO B C 1
ATOM 7250 O O . PRO B 1 132 ? 8.758 44.75 6.496 1 87.25 132 PRO B O 1
ATOM 7253 N N . GLN B 1 133 ? 7.352 46.375 7.09 1 86.25 133 GLN B N 1
ATOM 7254 C CA . GLN B 1 133 ? 8.344 47.031 7.926 1 86.25 133 GLN B CA 1
ATOM 7255 C C . GLN B 1 133 ? 8.672 46.188 9.164 1 86.25 133 GLN B C 1
ATOM 7257 O O . GLN B 1 133 ? 9.711 46.406 9.789 1 86.25 133 GLN B O 1
ATOM 7262 N N . PHE B 1 134 ? 7.781 45.281 9.406 1 90.62 134 PHE B N 1
ATOM 7263 C CA . PHE B 1 134 ? 7.992 44.469 10.586 1 90.62 134 PHE B CA 1
ATOM 7264 C C . PHE B 1 134 ? 8.43 43.062 10.188 1 90.62 134 PHE B C 1
ATOM 7266 O O . PHE B 1 134 ? 8.023 42.562 9.133 1 90.62 134 PHE B O 1
ATOM 7273 N N . THR B 1 135 ? 9.18 42.344 11 1 88.56 135 THR B N 1
ATOM 7274 C CA . THR B 1 135 ? 9.695 41 10.734 1 88.56 135 THR B CA 1
ATOM 7275 C C . THR B 1 135 ? 8.68 39.938 11.156 1 88.56 135 THR B C 1
ATOM 7277 O O . THR B 1 135 ? 8.727 38.812 10.68 1 88.56 135 THR B O 1
ATOM 7280 N N . PHE B 1 136 ? 7.777 40.375 11.984 1 91.06 136 PHE B N 1
ATOM 7281 C CA . PHE B 1 136 ? 6.793 39.438 12.516 1 91.06 136 PHE B CA 1
ATOM 7282 C C . PHE B 1 136 ? 5.738 39.125 11.461 1 91.06 136 PHE B C 1
ATOM 7284 O O . PHE B 1 136 ? 5.258 40.031 10.758 1 91.06 136 PHE B O 1
ATOM 7291 N N . SER B 1 137 ? 5.531 37.812 11.32 1 92.81 137 SER B N 1
ATOM 7292 C CA . SER B 1 137 ? 4.469 37.375 10.43 1 92.81 137 SER B CA 1
ATOM 7293 C C . SER B 1 137 ? 3.688 36.188 11.023 1 92.81 137 SER B C 1
ATOM 7295 O O . SER B 1 137 ? 4.273 35.312 11.633 1 92.81 137 SER B O 1
ATOM 7297 N N . LEU B 1 138 ? 2.398 36.344 10.836 1 94.06 138 LEU B N 1
ATOM 7298 C CA . LEU B 1 138 ? 1.535 35.281 11.336 1 94.06 138 LEU B CA 1
ATOM 7299 C C . LEU B 1 138 ? 1.443 34.156 10.328 1 94.06 138 LEU B C 1
ATOM 7301 O O . LEU B 1 138 ? 1.029 33.031 10.672 1 94.06 138 LEU B O 1
ATOM 7305 N N . SER B 1 139 ? 1.834 34.5 9.109 1 93.94 139 SER B N 1
ATOM 7306 C CA . SER B 1 139 ? 1.626 33.531 8.039 1 93.94 139 SER B CA 1
ATOM 7307 C C . SER B 1 139 ? 2.928 33.219 7.309 1 93.94 139 SER B C 1
ATOM 7309 O O . SER B 1 139 ? 3.789 34.094 7.18 1 93.94 139 SER B O 1
ATOM 7311 N N . LEU B 1 140 ? 3.016 32.031 6.852 1 93.94 140 LEU B N 1
ATOM 7312 C CA . LEU B 1 140 ? 4.082 31.688 5.922 1 93.94 140 LEU B CA 1
ATOM 7313 C C . LEU B 1 140 ? 3.918 32.438 4.598 1 93.94 140 LEU B C 1
ATOM 7315 O O . LEU B 1 140 ? 2.795 32.719 4.176 1 93.94 140 LEU B O 1
ATOM 7319 N N . SER B 1 141 ? 5.059 32.781 4.082 1 92.31 141 SER B N 1
ATOM 7320 C CA . SER B 1 141 ? 4.984 33.25 2.709 1 92.31 141 SER B CA 1
ATOM 7321 C C . SER B 1 141 ? 4.43 32.188 1.771 1 92.31 141 SER B C 1
ATOM 7323 O O . SER B 1 141 ? 4.375 31.016 2.125 1 92.31 141 SER B O 1
ATOM 7325 N N . ASP B 1 142 ? 3.992 32.531 0.588 1 93.25 142 ASP B N 1
ATOM 7326 C CA . ASP B 1 142 ? 3.51 31.578 -0.398 1 93.25 142 ASP B CA 1
ATOM 7327 C C . ASP B 1 142 ? 4.605 30.578 -0.777 1 93.25 142 ASP B C 1
ATOM 7329 O O . ASP B 1 142 ? 4.344 29.391 -0.922 1 93.25 142 ASP B O 1
ATOM 7333 N N . TRP B 1 143 ? 5.77 31.047 -0.878 1 92.88 143 TRP B N 1
ATOM 7334 C CA . TRP B 1 143 ? 6.902 30.188 -1.219 1 92.88 143 TRP B CA 1
ATOM 7335 C C . TRP B 1 143 ? 7.168 29.172 -0.113 1 92.88 143 TRP B C 1
ATOM 7337 O O . TRP B 1 143 ? 7.359 27.984 -0.386 1 92.88 143 TRP B O 1
ATOM 7347 N N . ASP B 1 144 ? 7.152 29.688 1.11 1 93.25 144 ASP B N 1
ATOM 7348 C CA . ASP B 1 144 ? 7.395 28.781 2.23 1 93.25 144 ASP B CA 1
ATOM 7349 C C . ASP B 1 144 ? 6.27 27.75 2.365 1 93.25 144 ASP B C 1
ATOM 7351 O O . ASP B 1 144 ? 6.512 26.609 2.748 1 93.25 144 ASP B O 1
ATOM 7355 N N . THR B 1 145 ? 5.086 28.234 2.055 1 95.06 145 THR B N 1
ATOM 7356 C CA . THR B 1 145 ? 3.957 27.297 2.066 1 95.06 145 THR B CA 1
ATOM 7357 C C . THR B 1 145 ? 4.117 26.234 0.983 1 95.06 145 THR B C 1
ATOM 7359 O O . THR B 1 145 ? 3.822 25.062 1.212 1 95.06 145 THR B O 1
ATOM 7362 N N . PHE B 1 146 ? 4.629 26.688 -0.149 1 94.69 146 PHE B N 1
ATOM 7363 C CA . PHE B 1 146 ? 4.895 25.766 -1.251 1 94.69 146 PHE B CA 1
ATOM 7364 C C . PHE B 1 146 ? 5.949 24.734 -0.856 1 94.69 146 PHE B C 1
ATOM 7366 O O . PHE B 1 146 ? 5.766 23.531 -1.071 1 94.69 146 PHE B O 1
ATOM 7373 N N . VAL B 1 147 ? 6.969 25.188 -0.245 1 94.5 147 VAL B N 1
ATOM 7374 C CA . VAL B 1 147 ? 8.062 24.312 0.178 1 94.5 147 VAL B CA 1
ATOM 7375 C C . VAL B 1 147 ? 7.551 23.281 1.183 1 94.5 147 VAL B C 1
ATOM 7377 O O . VAL B 1 147 ? 7.883 22.094 1.09 1 94.5 147 VAL B O 1
ATOM 7380 N N . ALA B 1 148 ? 6.742 23.75 2.107 1 93.81 148 ALA B N 1
ATOM 7381 C CA . ALA B 1 148 ? 6.172 22.844 3.107 1 93.81 148 ALA B CA 1
ATOM 7382 C C . ALA B 1 148 ? 5.285 21.797 2.451 1 93.81 148 ALA B C 1
ATOM 7384 O O . ALA B 1 148 ? 5.363 20.609 2.787 1 93.81 148 ALA B O 1
ATOM 7385 N N . ALA B 1 149 ? 4.465 22.219 1.518 1 93.62 149 ALA B N 1
ATOM 7386 C CA . ALA B 1 149 ? 3.539 21.312 0.835 1 93.62 149 ALA B CA 1
ATOM 7387 C C . ALA B 1 149 ? 4.289 20.219 0.092 1 93.62 149 ALA B C 1
ATOM 7389 O O . ALA B 1 149 ? 3.859 19.062 0.079 1 93.62 149 ALA B O 1
ATOM 7390 N N . ILE B 1 150 ? 5.406 20.609 -0.455 1 92.62 150 ILE B N 1
ATOM 7391 C CA . ILE B 1 150 ? 6.176 19.672 -1.263 1 92.62 150 ILE B CA 1
ATOM 7392 C C . ILE B 1 150 ? 6.984 18.75 -0.352 1 92.62 150 ILE B C 1
ATOM 7394 O O . ILE B 1 150 ? 6.977 17.531 -0.533 1 92.62 150 ILE B O 1
ATOM 7398 N N . HIS B 1 151 ? 7.625 19.281 0.616 1 90.94 151 HIS B N 1
ATOM 7399 C CA . HIS B 1 151 ? 8.523 18.531 1.473 1 90.94 151 HIS B CA 1
ATOM 7400 C C . HIS B 1 151 ? 7.766 17.484 2.287 1 90.94 151 HIS B C 1
ATOM 7402 O O . HIS B 1 151 ? 8.195 16.344 2.391 1 90.94 151 HIS B O 1
ATOM 7408 N N . TRP B 1 152 ? 6.668 17.891 2.832 1 91.25 152 TRP B N 1
ATOM 7409 C CA . TRP B 1 152 ? 5.902 16.969 3.662 1 91.25 152 TRP B CA 1
ATOM 7410 C C . TRP B 1 152 ? 4.746 16.359 2.877 1 91.25 152 TRP B C 1
ATOM 7412 O O . TRP B 1 152 ? 3.861 15.719 3.455 1 91.25 152 TRP B O 1
ATOM 7422 N N . GLN B 1 153 ? 4.684 16.641 1.57 1 88.56 153 GLN B N 1
ATOM 7423 C CA . GLN B 1 153 ? 3.707 16.047 0.662 1 88.56 153 GLN B CA 1
ATOM 7424 C C . GLN B 1 153 ? 2.279 16.344 1.12 1 88.56 153 GLN B C 1
ATOM 7426 O O . GLN B 1 153 ? 1.458 15.43 1.226 1 88.56 153 GLN B O 1
ATOM 7431 N N . LEU B 1 154 ? 2.023 17.531 1.441 1 91.25 154 LEU B N 1
ATOM 7432 C CA . LEU B 1 154 ? 0.694 17.938 1.881 1 91.25 154 LEU B CA 1
ATOM 7433 C C . LEU B 1 154 ? -0.255 18.078 0.694 1 91.25 154 LEU B C 1
ATOM 7435 O O . LEU B 1 154 ? 0.02 18.812 -0.249 1 91.25 154 LEU B O 1
ATOM 7439 N N . SER B 1 155 ? -1.367 17.391 0.732 1 88.88 155 SER B N 1
ATOM 7440 C CA . SER B 1 155 ? -2.367 17.469 -0.327 1 88.88 155 SER B CA 1
ATOM 7441 C C . SER B 1 155 ? -3.145 18.781 -0.248 1 88.88 155 SER B C 1
ATOM 7443 O O . SER B 1 155 ? -3.1 19.484 0.769 1 88.88 155 SER B O 1
ATOM 7445 N N . ASP B 1 156 ? -3.787 19.031 -1.323 1 90.06 156 ASP B N 1
ATOM 7446 C CA . ASP B 1 156 ? -4.629 20.234 -1.33 1 90.06 156 ASP B CA 1
ATOM 7447 C C . ASP B 1 156 ? -5.754 20.109 -0.305 1 90.06 156 ASP B C 1
ATOM 7449 O O . ASP B 1 156 ? -6.117 21.094 0.341 1 90.06 156 ASP B O 1
ATOM 7453 N N . HIS B 1 157 ? -6.254 18.969 -0.216 1 88.19 157 HIS B N 1
ATOM 7454 C CA . HIS B 1 157 ? -7.301 18.734 0.77 1 88.19 157 HIS B CA 1
ATOM 7455 C C . HIS B 1 157 ? -6.785 18.953 2.188 1 88.19 157 HIS B C 1
ATOM 7457 O O . HIS B 1 157 ? -7.48 19.547 3.02 1 88.19 157 HIS B O 1
ATOM 7463 N N . PHE B 1 158 ? -5.648 18.5 2.506 1 90.12 158 PHE B N 1
ATOM 7464 C CA . PHE B 1 158 ? -5.023 18.734 3.803 1 90.12 158 PHE B CA 1
ATOM 7465 C C . PHE B 1 158 ? -4.871 20.219 4.066 1 90.12 158 PHE B C 1
ATOM 7467 O O . PHE B 1 158 ? -5.273 20.719 5.121 1 90.12 158 PHE B O 1
ATOM 7474 N N . LEU B 1 159 ? -4.34 20.922 3.074 1 93 159 LEU B N 1
ATOM 7475 C CA . LEU B 1 159 ? -4.105 22.359 3.248 1 93 159 LEU B CA 1
ATOM 7476 C C . LEU B 1 159 ? -5.418 23.109 3.477 1 93 159 LEU B C 1
ATOM 7478 O O . LEU B 1 159 ? -5.484 24.016 4.309 1 93 159 LEU B O 1
ATOM 7482 N N . LYS B 1 160 ? -6.367 22.672 2.809 1 93.5 160 LYS B N 1
ATOM 7483 C CA . LYS B 1 160 ? -7.664 23.328 2.939 1 93.5 160 LYS B CA 1
ATOM 7484 C C . LYS B 1 160 ? -8.258 23.094 4.324 1 93.5 160 LYS B C 1
ATOM 7486 O O . LYS B 1 160 ? -8.594 24.047 5.031 1 93.5 160 LYS B O 1
ATOM 7491 N N . THR B 1 161 ? -8.352 21.828 4.742 1 93.12 161 THR B N 1
ATOM 7492 C CA . THR B 1 161 ? -9.047 21.469 5.977 1 93.12 161 THR B CA 1
ATOM 7493 C C . THR B 1 161 ? -8.188 21.812 7.195 1 93.12 161 THR B C 1
ATOM 7495 O O . THR B 1 161 ? -8.711 22.297 8.203 1 93.12 161 THR B O 1
ATOM 7498 N N . PHE B 1 162 ? -6.914 21.578 7.113 1 93.38 162 PHE B N 1
ATOM 7499 C CA . PHE B 1 162 ? -6.02 21.875 8.227 1 93.38 162 PHE B CA 1
ATOM 7500 C C . PHE B 1 162 ? -5.887 23.375 8.43 1 93.38 162 PHE B C 1
ATOM 7502 O O . PHE B 1 162 ? -5.863 23.859 9.562 1 93.38 162 PHE B O 1
ATOM 7509 N N . LYS B 1 163 ? -5.773 24.047 7.266 1 93.19 163 LYS B N 1
ATOM 7510 C CA . LYS B 1 163 ? -5.754 25.516 7.32 1 93.19 163 LYS B CA 1
ATOM 7511 C C . LYS B 1 163 ? -7.012 26.047 7.992 1 93.19 163 LYS B C 1
ATOM 7513 O O . LYS B 1 163 ? -6.938 26.969 8.82 1 93.19 163 LYS B O 1
ATOM 7518 N N . MET B 1 164 ? -8.148 25.531 7.676 1 93.44 164 MET B N 1
ATOM 7519 C CA . MET B 1 164 ? -9.414 25.953 8.273 1 93.44 164 MET B CA 1
ATOM 7520 C C . MET B 1 164 ? -9.445 25.625 9.766 1 93.44 164 MET B C 1
ATOM 7522 O O . MET B 1 164 ? -9.938 26.422 10.562 1 93.44 164 MET B O 1
ATOM 7526 N N . PHE B 1 165 ? -8.938 24.531 10.156 1 94 165 PHE B N 1
ATOM 7527 C CA . PHE B 1 165 ? -8.875 24.125 11.562 1 94 165 PHE B CA 1
ATOM 7528 C C . PHE B 1 165 ? -8 25.078 12.359 1 94 165 PHE B C 1
ATOM 7530 O O . PHE B 1 165 ? -8.406 25.562 13.422 1 94 165 PHE B O 1
ATOM 7537 N N . LEU B 1 166 ? -6.824 25.406 11.758 1 93.62 166 LEU B N 1
ATOM 7538 C CA . LEU B 1 166 ? -5.918 26.344 12.43 1 93.62 166 LEU B CA 1
ATOM 7539 C C . LEU B 1 166 ? -6.547 27.719 12.547 1 93.62 166 LEU B C 1
ATOM 7541 O O . LEU B 1 166 ? -6.469 28.359 13.594 1 93.62 166 LEU B O 1
ATOM 7545 N N . LYS B 1 167 ? -7.207 28.094 11.484 1 92.38 167 LYS B N 1
ATOM 7546 C CA . LYS B 1 167 ? -7.84 29.406 11.477 1 92.38 167 LYS B CA 1
ATOM 7547 C C . LYS B 1 167 ? -8.945 29.5 12.523 1 92.38 167 LYS B C 1
ATOM 7549 O O . LYS B 1 167 ? -9.086 30.516 13.203 1 92.38 167 LYS B O 1
ATOM 7554 N N . SER B 1 168 ? -9.703 28.453 12.602 1 91.38 168 SER B N 1
ATOM 7555 C CA . SER B 1 168 ? -10.805 28.438 13.555 1 91.38 168 SER B CA 1
ATOM 7556 C C . SER B 1 168 ? -10.297 28.484 14.992 1 91.38 168 SER B C 1
ATOM 7558 O O . SER B 1 168 ? -10.945 29.062 15.867 1 91.38 168 SER B O 1
ATOM 7560 N N . ARG B 1 169 ? -9.148 27.969 15.25 1 91.75 169 ARG B N 1
ATOM 7561 C CA . ARG B 1 169 ? -8.648 27.875 16.609 1 91.75 169 ARG B CA 1
ATOM 7562 C C . ARG B 1 169 ? -7.746 29.047 16.953 1 91.75 169 ARG B C 1
ATOM 7564 O O . ARG B 1 169 ? -7.766 29.562 18.078 1 91.75 169 ARG B O 1
ATOM 7571 N N . LEU B 1 170 ? -6.965 29.516 15.992 1 92.69 170 LEU B N 1
ATOM 7572 C CA . LEU B 1 170 ? -5.977 30.562 16.25 1 92.69 170 LEU B CA 1
ATOM 7573 C C . LEU B 1 170 ? -6.5 31.922 15.805 1 92.69 170 LEU B C 1
ATOM 7575 O O . LEU B 1 170 ? -5.953 32.969 16.188 1 92.69 170 LEU B O 1
ATOM 7579 N N . GLN B 1 171 ? -7.441 31.984 14.898 1 89.25 171 GLN B N 1
ATOM 7580 C CA . GLN B 1 171 ? -8.094 33.188 14.414 1 89.25 171 GLN B CA 1
ATOM 7581 C C . GLN B 1 171 ? -7.227 33.906 13.375 1 89.25 171 GLN B C 1
ATOM 7583 O O . GLN B 1 171 ? -7.379 35.125 13.156 1 89.25 171 GLN B O 1
ATOM 7588 N N . PHE B 1 172 ? -6.195 33.281 12.93 1 91.94 172 PHE B N 1
ATOM 7589 C CA . PHE B 1 172 ? -5.395 33.781 11.82 1 91.94 172 PHE B CA 1
ATOM 7590 C C . PHE B 1 172 ? -4.953 32.656 10.906 1 91.94 172 PHE B C 1
ATOM 7592 O O . PHE B 1 172 ? -5.023 31.469 11.281 1 91.94 172 PHE B O 1
ATOM 7599 N N . ASP B 1 173 ? -4.449 32.969 9.695 1 92.12 173 ASP B N 1
ATOM 7600 C CA . ASP B 1 173 ? -4.023 31.969 8.711 1 92.12 173 ASP B CA 1
ATOM 7601 C C . ASP B 1 173 ? -2.525 31.703 8.82 1 92.12 173 ASP B C 1
ATOM 7603 O O . ASP B 1 173 ? -1.709 32.625 8.672 1 92.12 173 ASP B O 1
ATOM 7607 N N . VAL B 1 174 ? -2.225 30.547 9.031 1 94.69 174 VAL B N 1
ATOM 7608 C CA . VAL B 1 174 ? -0.824 30.156 9.164 1 94.69 174 VAL B CA 1
ATOM 7609 C C . VAL B 1 174 ? -0.215 29.922 7.789 1 94.69 174 VAL B C 1
ATOM 7611 O O . VAL B 1 174 ? 0.97 30.188 7.57 1 94.69 174 VAL B O 1
ATOM 7614 N N . PHE B 1 175 ? -1.026 29.438 6.84 1 95.56 175 PHE B N 1
ATOM 7615 C CA . PHE B 1 175 ? -0.537 29.078 5.516 1 95.56 175 PHE B CA 1
ATOM 7616 C C . PHE B 1 175 ? -0.84 30.172 4.508 1 95.56 175 PHE B C 1
ATOM 7618 O O . PHE B 1 175 ? -1.791 30.938 4.68 1 95.56 175 PHE B O 1
ATOM 7625 N N . GLY B 1 176 ? 0.088 30.203 3.531 1 92.56 176 GLY B N 1
ATOM 7626 C CA . GLY B 1 176 ? -0.157 31.109 2.418 1 92.56 176 GLY B CA 1
ATOM 7627 C C . GLY B 1 176 ? -1.337 30.703 1.562 1 92.56 176 GLY B C 1
ATOM 7628 O O . GLY B 1 176 ? -2.125 29.828 1.957 1 92.56 176 GLY B O 1
ATOM 7629 N N . SER B 1 177 ? -1.461 31.328 0.419 1 91.88 177 SER B N 1
ATOM 7630 C CA . SER B 1 177 ? -2.594 31.141 -0.481 1 91.88 177 SER B CA 1
ATOM 7631 C C . SER B 1 177 ? -2.543 29.766 -1.151 1 91.88 177 SER B C 1
ATOM 7633 O O . SER B 1 177 ? -1.546 29.422 -1.788 1 91.88 177 SER B O 1
ATOM 7635 N N . ARG B 1 178 ? -3.66 29.047 -1.065 1 91.94 178 ARG B N 1
ATOM 7636 C CA . ARG B 1 178 ? -3.752 27.75 -1.708 1 91.94 178 ARG B CA 1
ATOM 7637 C C . ARG B 1 178 ? -3.715 27.875 -3.227 1 91.94 178 ARG B C 1
ATOM 7639 O O . ARG B 1 178 ? -3.148 27.031 -3.916 1 91.94 178 ARG B O 1
ATOM 7646 N N . LEU B 1 179 ? -4.285 28.922 -3.689 1 92.19 179 LEU B N 1
ATOM 7647 C CA . LEU B 1 179 ? -4.328 29.156 -5.129 1 92.19 179 LEU B CA 1
ATOM 7648 C C . LEU B 1 179 ? -2.928 29.391 -5.684 1 92.19 179 LEU B C 1
ATOM 7650 O O . LEU B 1 179 ? -2.592 28.875 -6.754 1 92.19 179 LEU B O 1
ATOM 7654 N N . GLU B 1 180 ? -2.156 30.141 -4.953 1 92.62 180 GLU B N 1
ATOM 7655 C CA . GLU B 1 180 ? -0.786 30.406 -5.383 1 92.62 180 GLU B CA 1
ATOM 7656 C C . GLU B 1 180 ? 0.04 29.125 -5.391 1 92.62 180 GLU B C 1
ATOM 7658 O O . GLU B 1 180 ? 0.884 28.922 -6.27 1 92.62 180 GLU B O 1
ATOM 7663 N N . ILE B 1 181 ? -0.181 28.281 -4.441 1 93.06 181 ILE B N 1
ATOM 7664 C CA . ILE B 1 181 ? 0.533 27.016 -4.359 1 93.06 181 ILE B CA 1
ATOM 7665 C C . ILE B 1 181 ? 0.188 26.141 -5.566 1 93.06 181 ILE B C 1
ATOM 7667 O O . ILE B 1 181 ? 1.07 25.531 -6.168 1 93.06 181 ILE B O 1
ATOM 7671 N N . GLN B 1 182 ? -1.072 26.141 -5.922 1 92 182 GLN B N 1
ATOM 7672 C CA . GLN B 1 182 ? -1.5 25.375 -7.082 1 92 182 GLN B CA 1
ATOM 7673 C C . GLN B 1 182 ? -0.88 25.922 -8.367 1 92 182 GLN B C 1
ATOM 7675 O O . GLN B 1 182 ? -0.495 25.156 -9.25 1 92 182 GLN B O 1
ATOM 7680 N N . GLU B 1 183 ? -0.778 27.219 -8.383 1 92.12 183 GLU B N 1
ATOM 7681 C CA . GLU B 1 183 ? -0.169 27.844 -9.555 1 92.12 183 GLU B CA 1
ATOM 7682 C C . GLU B 1 183 ? 1.316 27.516 -9.648 1 92.12 183 GLU B C 1
ATOM 7684 O O . GLU B 1 183 ? 1.832 27.266 -10.742 1 92.12 183 GLU B O 1
ATOM 7689 N N . MET B 1 184 ? 1.95 27.484 -8.609 1 91 184 MET B N 1
ATOM 7690 C CA . MET B 1 184 ? 3.367 27.141 -8.594 1 91 184 MET B CA 1
ATOM 7691 C C . MET B 1 184 ? 3.572 25.688 -9.008 1 91 184 MET B C 1
ATOM 7693 O O . MET B 1 184 ? 4.516 25.375 -9.734 1 91 184 MET B O 1
ATOM 7697 N N . LYS B 1 185 ? 2.707 24.828 -8.547 1 89.94 185 LYS B N 1
ATOM 7698 C CA . LYS B 1 185 ? 2.777 23.422 -8.93 1 89.94 185 LYS B CA 1
ATOM 7699 C C . LYS B 1 185 ? 2.562 23.234 -10.43 1 89.94 185 LYS B C 1
ATOM 7701 O O . LYS B 1 185 ? 3.213 22.406 -11.062 1 89.94 185 LYS B O 1
ATOM 7706 N N . LYS B 1 186 ? 1.673 24.047 -10.938 1 86.62 186 LYS B N 1
ATOM 7707 C CA . LYS B 1 186 ? 1.402 23.969 -12.367 1 86.62 186 LYS B CA 1
ATOM 7708 C C . LYS B 1 186 ? 2.611 24.438 -13.18 1 86.62 186 LYS B C 1
ATOM 7710 O O . LYS B 1 186 ? 2.902 23.875 -14.242 1 86.62 186 LYS B O 1
ATOM 7715 N N . LYS B 1 187 ? 3.236 25.359 -12.617 1 83.12 187 LYS B N 1
ATOM 7716 C CA . LYS B 1 187 ? 4.422 25.891 -13.281 1 83.12 187 LYS B CA 1
ATOM 7717 C C . LYS B 1 187 ? 5.562 24.875 -13.258 1 83.12 187 LYS B C 1
ATOM 7719 O O . LYS B 1 187 ? 6.434 24.891 -14.133 1 83.12 187 LYS B O 1
ATOM 7724 N N . CYS B 1 188 ? 5.559 24.047 -12.242 1 82.5 188 CYS B N 1
ATOM 7725 C CA . CYS B 1 188 ? 6.59 23.016 -12.109 1 82.5 188 CYS B CA 1
ATOM 7726 C C . CYS B 1 188 ? 6.316 21.844 -13.031 1 82.5 188 CYS B C 1
ATOM 7728 O O . CYS B 1 188 ? 7.188 21 -13.25 1 82.5 188 CYS B O 1
ATOM 7730 N N . ALA B 1 189 ? 5.145 21.781 -13.539 1 77.69 189 ALA B N 1
ATOM 7731 C CA . ALA B 1 189 ? 4.781 20.641 -14.383 1 77.69 189 ALA B CA 1
ATOM 7732 C C . ALA B 1 189 ? 5.699 20.547 -15.594 1 77.69 189 ALA B C 1
ATOM 7734 O O . ALA B 1 189 ? 5.918 21.531 -16.297 1 77.69 189 ALA B O 1
ATOM 7735 N N . PRO B 1 190 ? 6.496 19.328 -15.57 1 72.69 190 PRO B N 1
ATOM 7736 C CA . PRO B 1 190 ? 7.531 19.219 -16.609 1 72.69 190 PRO B CA 1
ATOM 7737 C C . PRO B 1 190 ? 6.969 19.359 -18.016 1 72.69 190 PRO B C 1
ATOM 7739 O O . PRO B 1 190 ? 7.727 19.578 -18.969 1 72.69 190 PRO B O 1
ATOM 7742 N N . GLY B 1 191 ? 5.727 19.891 -18.312 1 65.56 191 GLY B N 1
ATOM 7743 C CA . GLY B 1 191 ? 5.137 20.266 -19.578 1 65.56 191 GLY B CA 1
ATOM 7744 C C . GLY B 1 191 ? 5.473 19.312 -20.703 1 65.56 191 GLY B C 1
ATOM 7745 O O . GLY B 1 191 ? 5.297 18.094 -20.562 1 65.56 191 GLY B O 1
ATOM 7746 N N . VAL B 1 192 ? 6.32 19.828 -21.672 1 78.88 192 VAL B N 1
ATOM 7747 C CA . VAL B 1 192 ? 6.676 19.312 -22.984 1 78.88 192 VAL B CA 1
ATOM 7748 C C . VAL B 1 192 ? 8.023 18.594 -22.922 1 78.88 192 VAL B C 1
ATOM 7750 O O . VAL B 1 192 ? 8.422 17.906 -23.859 1 78.88 192 VAL B O 1
ATOM 7753 N N . ASP B 1 193 ? 8.609 18.438 -21.625 1 91.75 193 ASP B N 1
ATOM 7754 C CA . ASP B 1 193 ? 9.977 17.938 -21.531 1 91.75 193 ASP B CA 1
ATOM 7755 C C . ASP B 1 193 ? 9.992 16.406 -21.484 1 91.75 193 ASP B C 1
ATOM 7757 O O . ASP B 1 193 ? 11.055 15.797 -21.594 1 91.75 193 ASP B O 1
ATOM 7761 N N . TYR B 1 194 ? 8.898 15.82 -21.297 1 94.88 194 TYR B N 1
ATOM 7762 C CA . TYR B 1 194 ? 8.844 14.375 -21.156 1 94.88 194 TYR B CA 1
ATOM 7763 C C . TYR B 1 194 ? 7.859 13.766 -22.156 1 94.88 194 TYR B C 1
ATOM 7765 O O . TYR B 1 194 ? 6.879 14.406 -22.531 1 94.88 194 TYR B O 1
ATOM 7773 N N . LYS B 1 195 ? 8.18 12.625 -22.562 1 93.88 195 LYS B N 1
ATOM 7774 C CA . LYS B 1 195 ? 7.277 11.781 -23.328 1 93.88 195 LYS B CA 1
ATOM 7775 C C . LYS B 1 195 ? 6.672 10.68 -22.469 1 93.88 195 LYS B C 1
ATOM 7777 O O . LYS B 1 195 ? 7.395 9.977 -21.75 1 93.88 195 LYS B O 1
ATOM 7782 N N . ILE B 1 196 ? 5.363 10.562 -22.469 1 92.75 196 ILE B N 1
ATOM 7783 C CA . ILE B 1 196 ? 4.664 9.508 -21.734 1 92.75 196 ILE B CA 1
ATOM 7784 C C . ILE B 1 196 ? 3.965 8.57 -22.719 1 92.75 196 ILE B C 1
ATOM 7786 O O . ILE B 1 196 ? 3.076 9 -23.469 1 92.75 196 ILE B O 1
ATOM 7790 N N . ASP B 1 197 ? 4.383 7.32 -22.719 1 91.19 197 ASP B N 1
ATOM 7791 C CA . ASP B 1 197 ? 3.756 6.293 -23.531 1 91.19 197 ASP B CA 1
ATOM 7792 C C . ASP B 1 197 ? 2.975 5.301 -22.688 1 91.19 197 ASP B C 1
ATOM 7794 O O . ASP B 1 197 ? 3.471 4.836 -21.656 1 91.19 197 ASP B O 1
ATOM 7798 N N . ILE B 1 198 ? 1.72 5.047 -23.094 1 88.38 198 ILE B N 1
ATOM 7799 C CA . ILE B 1 198 ? 0.91 4.051 -22.391 1 88.38 198 ILE B CA 1
ATOM 7800 C C . ILE B 1 198 ? 1.008 2.711 -23.125 1 88.38 198 ILE B C 1
ATOM 7802 O O . ILE B 1 198 ? 0.732 2.625 -24.328 1 88.38 198 ILE B O 1
ATOM 7806 N N . ILE B 1 199 ? 1.455 1.753 -22.375 1 84.38 199 ILE B N 1
ATOM 7807 C CA . ILE B 1 199 ? 1.648 0.417 -22.922 1 84.38 199 ILE B CA 1
ATOM 7808 C C . ILE B 1 199 ? 0.536 -0.509 -22.438 1 84.38 199 ILE B C 1
ATOM 7810 O O . ILE B 1 199 ? 0.249 -0.567 -21.234 1 84.38 199 ILE B O 1
ATOM 7814 N N . ALA B 1 200 ? -0.13 -1.197 -23.391 1 79 200 ALA B N 1
ATOM 7815 C CA . ALA B 1 200 ? -1.158 -2.178 -23.062 1 79 200 ALA B CA 1
ATOM 7816 C C . ALA B 1 200 ? -0.54 -3.539 -22.75 1 79 200 ALA B C 1
ATOM 7818 O O . ALA B 1 200 ? 0.295 -4.031 -23.516 1 79 200 ALA B O 1
ATOM 7819 N N . ASN B 1 201 ? -0.657 -3.936 -21.5 1 74.38 201 ASN B N 1
ATOM 7820 C CA . ASN B 1 201 ? -0.182 -5.25 -21.094 1 74.38 201 ASN B CA 1
ATOM 7821 C C . ASN B 1 201 ? -1.322 -6.117 -20.562 1 74.38 201 ASN B C 1
ATOM 7823 O O . ASN B 1 201 ? -2.469 -5.672 -20.5 1 74.38 201 ASN B O 1
ATOM 7827 N N . GLU B 1 202 ? -1.154 -7.449 -20.484 1 70.44 202 GLU B N 1
ATOM 7828 C CA . GLU B 1 202 ? -2.129 -8.367 -19.891 1 70.44 202 GLU B CA 1
ATOM 7829 C C . GLU B 1 202 ? -1.615 -8.961 -18.578 1 70.44 202 GLU B C 1
ATOM 7831 O O . GLU B 1 202 ? -0.424 -9.25 -18.453 1 70.44 202 GLU B O 1
ATOM 7836 N N . LYS B 1 203 ? -2.408 -8.82 -17.578 1 68.75 203 LYS B N 1
ATOM 7837 C CA . LYS B 1 203 ? -2.064 -9.445 -16.297 1 68.75 203 LYS B CA 1
ATOM 7838 C C . LYS B 1 203 ? -2.967 -10.641 -16.016 1 68.75 203 LYS B C 1
ATOM 7840 O O . LYS B 1 203 ? -4.168 -10.602 -16.297 1 68.75 203 LYS B O 1
ATOM 7845 N N . VAL B 1 204 ? -2.326 -11.727 -15.648 1 63.53 204 VAL B N 1
ATOM 7846 C CA . VAL B 1 204 ? -3.076 -12.914 -15.273 1 63.53 204 VAL B CA 1
ATOM 7847 C C . VAL B 1 204 ? -3.453 -12.844 -13.789 1 63.53 204 VAL B C 1
ATOM 7849 O O . VAL B 1 204 ? -2.584 -12.688 -12.93 1 63.53 204 VAL B O 1
ATOM 7852 N N . THR B 1 205 ? -4.672 -12.711 -13.562 1 60.31 205 THR B N 1
ATOM 7853 C CA . THR B 1 205 ? -5.148 -12.672 -12.188 1 60.31 205 THR B CA 1
ATOM 7854 C C . THR B 1 205 ? -4.867 -13.992 -11.477 1 60.31 205 THR B C 1
ATOM 7856 O O . THR B 1 205 ? -4.453 -14.969 -12.109 1 60.31 205 THR B O 1
ATOM 7859 N N . LYS B 1 206 ? -5.051 -13.945 -10.172 1 58.16 206 LYS B N 1
ATOM 7860 C CA . LYS B 1 206 ? -4.867 -15.148 -9.367 1 58.16 206 LYS B CA 1
ATOM 7861 C C . LYS B 1 206 ? -5.758 -16.281 -9.859 1 58.16 206 LYS B C 1
ATOM 7863 O O . LYS B 1 206 ? -5.395 -17.453 -9.742 1 58.16 206 LYS B O 1
ATOM 7868 N N . THR B 1 207 ? -6.828 -15.891 -10.43 1 56.81 207 THR B N 1
ATOM 7869 C CA . THR B 1 207 ? -7.789 -16.875 -10.906 1 56.81 207 THR B CA 1
ATOM 7870 C C . THR B 1 207 ? -7.461 -17.312 -12.336 1 56.81 207 THR B C 1
ATOM 7872 O O . THR B 1 207 ? -8.219 -18.062 -12.953 1 56.81 207 THR B O 1
ATOM 7875 N N . GLY B 1 208 ? -6.312 -16.828 -12.875 1 58.28 208 GLY B N 1
ATOM 7876 C CA . GLY B 1 208 ? -5.871 -17.234 -14.195 1 58.28 208 GLY B CA 1
ATOM 7877 C C . GLY B 1 208 ? -6.473 -16.406 -15.312 1 58.28 208 GLY B C 1
ATOM 7878 O O . GLY B 1 208 ? -6.234 -16.672 -16.484 1 58.28 208 GLY B O 1
ATOM 7879 N N . ARG B 1 209 ? -7.336 -15.531 -14.945 1 56.19 209 ARG B N 1
ATOM 7880 C CA . ARG B 1 209 ? -7.949 -14.672 -15.961 1 56.19 209 ARG B CA 1
ATOM 7881 C C . ARG B 1 209 ? -6.969 -13.609 -16.453 1 56.19 209 ARG B C 1
ATOM 7883 O O . ARG B 1 209 ? -6.23 -13.031 -15.648 1 56.19 209 ARG B O 1
ATOM 7890 N N . ARG B 1 210 ? -6.926 -13.406 -17.75 1 64.5 210 ARG B N 1
ATOM 7891 C CA . ARG B 1 210 ? -6.113 -12.359 -18.359 1 64.5 210 ARG B CA 1
ATOM 7892 C C . ARG B 1 210 ? -6.879 -11.039 -18.406 1 64.5 210 ARG B C 1
ATOM 7894 O O . ARG B 1 210 ? -7.953 -10.961 -19.016 1 64.5 210 ARG B O 1
ATOM 7901 N N . VAL B 1 211 ? -6.41 -10.109 -17.641 1 64.88 211 VAL B N 1
ATOM 7902 C CA . VAL B 1 211 ? -7.047 -8.797 -17.625 1 64.88 211 VAL B CA 1
ATOM 7903 C C . VAL B 1 211 ? -6.113 -7.766 -18.266 1 64.88 211 VAL B C 1
ATOM 7905 O O . VAL B 1 211 ? -4.91 -7.75 -17.984 1 64.88 211 VAL B O 1
ATOM 7908 N N . PRO B 1 212 ? -6.668 -7.039 -19.203 1 69.19 212 PRO B N 1
ATOM 7909 C CA . PRO B 1 212 ? -5.84 -5.988 -19.797 1 69.19 212 PRO B CA 1
ATOM 7910 C C . PRO B 1 212 ? -5.426 -4.918 -18.797 1 69.19 212 PRO B C 1
ATOM 7912 O O . PRO B 1 212 ? -6.254 -4.438 -18.016 1 69.19 212 PRO B O 1
ATOM 7915 N N . VAL B 1 213 ? -4.074 -4.793 -18.641 1 73.56 213 VAL B N 1
ATOM 7916 C CA . VAL B 1 213 ? -3.576 -3.742 -17.766 1 73.56 213 VAL B CA 1
ATOM 7917 C C . VAL B 1 213 ? -2.756 -2.738 -18.562 1 73.56 213 VAL B C 1
ATOM 7919 O O . VAL B 1 213 ? -2.16 -3.094 -19.594 1 73.56 213 VAL B O 1
ATOM 7922 N N . GLN B 1 214 ? -2.914 -1.46 -18.172 1 78.44 214 GLN B N 1
ATOM 7923 C CA . GLN B 1 214 ? -2.127 -0.398 -18.781 1 78.44 214 GLN B CA 1
ATOM 7924 C C . GLN B 1 214 ? -0.968 0.022 -17.891 1 78.44 214 GLN B C 1
ATOM 7926 O O . GLN B 1 214 ? -1.096 0.027 -16.656 1 78.44 214 GLN B O 1
ATOM 7931 N N . SER B 1 215 ? 0.258 0.15 -18.516 1 85.69 215 SER B N 1
ATOM 7932 C CA . SER B 1 215 ? 1.414 0.685 -17.812 1 85.69 215 SER B CA 1
ATOM 7933 C C . SER B 1 215 ? 2.053 1.835 -18.578 1 85.69 215 SER B C 1
ATOM 7935 O O . SER B 1 215 ? 1.862 1.96 -19.781 1 85.69 215 SER B O 1
ATOM 7937 N N . SER B 1 216 ? 2.656 2.678 -17.859 1 87.44 216 SER B N 1
ATOM 7938 C CA . SER B 1 216 ? 3.26 3.842 -18.5 1 87.44 216 SER B CA 1
ATOM 7939 C C . SER B 1 216 ? 4.766 3.658 -18.672 1 87.44 216 SER B C 1
ATOM 7941 O O . SER B 1 216 ? 5.402 2.949 -17.891 1 87.44 216 SER B O 1
ATOM 7943 N N . SER B 1 217 ? 5.32 4.164 -19.766 1 93.19 217 SER B N 1
ATOM 7944 C CA . SER B 1 217 ? 6.742 4.371 -20.031 1 93.19 217 SER B CA 1
ATOM 7945 C C . SER B 1 217 ? 7.059 5.852 -20.234 1 93.19 217 SER B C 1
ATOM 7947 O O . SER B 1 217 ? 6.504 6.492 -21.125 1 93.19 217 SER B O 1
ATOM 7949 N N . VAL B 1 218 ? 7.891 6.359 -19.406 1 96 218 VAL B N 1
ATOM 7950 C CA . VAL B 1 218 ? 8.18 7.789 -19.406 1 96 218 VAL B CA 1
ATOM 7951 C C . VAL B 1 218 ? 9.664 8.016 -19.719 1 96 218 VAL B C 1
ATOM 7953 O O . VAL B 1 218 ? 10.523 7.293 -19.219 1 96 218 VAL B O 1
ATOM 7956 N N . GLY B 1 219 ? 9.977 8.953 -20.625 1 96.69 219 GLY B N 1
ATOM 7957 C CA . GLY B 1 219 ? 11.336 9.344 -20.953 1 96.69 219 GLY B CA 1
ATOM 7958 C C . GLY B 1 219 ? 11.492 10.828 -21.203 1 96.69 219 GLY B C 1
ATOM 7959 O O . GLY B 1 219 ? 10.586 11.469 -21.75 1 96.69 219 GLY B O 1
ATOM 7960 N N . ILE B 1 220 ? 12.578 11.398 -20.812 1 97.19 220 ILE B N 1
ATOM 7961 C CA . ILE B 1 220 ? 12.852 12.812 -21.016 1 97.19 220 ILE B CA 1
ATOM 7962 C C . ILE B 1 220 ? 13.141 13.086 -22.484 1 97.19 220 ILE B C 1
ATOM 7964 O O . ILE B 1 220 ? 13.805 12.289 -23.156 1 97.19 220 ILE B O 1
ATOM 7968 N N . LEU B 1 221 ? 12.664 14.242 -23.031 1 95.5 221 LEU B N 1
ATOM 7969 C CA . LEU B 1 221 ? 12.828 14.609 -24.438 1 95.5 221 LEU B CA 1
ATOM 7970 C C . LEU B 1 221 ? 13.922 15.656 -24.609 1 95.5 221 LEU B C 1
ATOM 7972 O O . LEU B 1 221 ? 14.586 15.703 -25.641 1 95.5 221 LEU B O 1
ATOM 7976 N N . HIS B 1 222 ? 14.094 16.516 -23.641 1 94.5 222 HIS B N 1
ATOM 7977 C CA . HIS B 1 222 ? 15.023 17.641 -23.734 1 94.5 222 HIS B CA 1
ATOM 7978 C C . HIS B 1 222 ? 15.977 17.656 -22.547 1 94.5 222 HIS B C 1
ATOM 7980 O O . HIS B 1 222 ? 16.016 18.625 -21.781 1 94.5 222 HIS B O 1
ATOM 7986 N N . LEU B 1 223 ? 16.812 16.656 -22.5 1 96.88 223 LEU B N 1
ATOM 7987 C CA . LEU B 1 223 ? 17.703 16.438 -21.359 1 96.88 223 LEU B CA 1
ATOM 7988 C C . LEU B 1 223 ? 18.641 17.625 -21.172 1 96.88 223 LEU B C 1
ATOM 7990 O O . LEU B 1 223 ? 18.781 18.141 -20.062 1 96.88 223 LEU B O 1
ATOM 7994 N N . GLU B 1 224 ? 19.266 18.078 -22.219 1 96.31 224 GLU B N 1
ATOM 7995 C CA . GLU B 1 224 ? 20.266 19.141 -22.141 1 96.31 224 GLU B CA 1
ATOM 7996 C C . GLU B 1 224 ? 19.641 20.453 -21.641 1 96.31 224 GLU B C 1
ATOM 7998 O O . GLU B 1 224 ? 20.234 21.141 -20.812 1 96.31 224 GLU B O 1
ATOM 8003 N N . GLU B 1 225 ? 18.516 20.766 -22.156 1 94.38 225 GLU B N 1
ATOM 8004 C CA . GLU B 1 225 ? 17.828 21.984 -21.75 1 94.38 225 GLU B CA 1
ATOM 8005 C C . GLU B 1 225 ? 17.453 21.953 -20.281 1 94.38 225 GLU B C 1
ATOM 8007 O O . GLU B 1 225 ? 17.625 22.938 -19.562 1 94.38 225 GLU B O 1
ATOM 8012 N N . VAL B 1 226 ? 16.906 20.812 -19.875 1 95.5 226 VAL B N 1
ATOM 8013 C CA . VAL B 1 226 ? 16.469 20.672 -18.484 1 95.5 226 VAL B CA 1
ATOM 8014 C C . VAL B 1 226 ? 17.688 20.75 -17.562 1 95.5 226 VAL B C 1
ATOM 8016 O O . VAL B 1 226 ? 17.641 21.406 -16.516 1 95.5 226 VAL B O 1
ATOM 8019 N N . LEU B 1 227 ? 18.734 20.109 -17.938 1 97.12 227 LEU B N 1
ATOM 8020 C CA . LEU B 1 227 ? 19.953 20.125 -17.141 1 97.12 227 LEU B CA 1
ATOM 8021 C C . LEU B 1 227 ? 20.516 21.547 -17.062 1 97.12 227 LEU B C 1
ATOM 8023 O O . LEU B 1 227 ? 20.953 21.984 -15.992 1 97.12 227 LEU B O 1
ATOM 8027 N N . SER B 1 228 ? 20.484 22.25 -18.172 1 96.94 228 SER B N 1
ATOM 8028 C CA . SER B 1 228 ? 20.953 23.625 -18.219 1 96.94 228 SER B CA 1
ATOM 8029 C C . SER B 1 228 ? 20.156 24.516 -17.25 1 96.94 228 SER B C 1
ATOM 8031 O O . SER B 1 228 ? 20.734 25.312 -16.516 1 96.94 228 SER B O 1
ATOM 8033 N N . ARG B 1 229 ? 18.891 24.344 -17.297 1 94.44 229 ARG B N 1
ATOM 8034 C CA . ARG B 1 229 ? 18.031 25.109 -16.406 1 94.44 229 ARG B CA 1
ATOM 8035 C C . ARG B 1 229 ? 18.359 24.812 -14.945 1 94.44 229 ARG B C 1
ATOM 8037 O O . ARG B 1 229 ? 18.406 25.734 -14.117 1 94.44 229 ARG B O 1
ATOM 8044 N N . ARG B 1 230 ? 18.578 23.609 -14.57 1 96.44 230 ARG B N 1
ATOM 8045 C CA . ARG B 1 230 ? 18.859 23.219 -13.195 1 96.44 230 ARG B CA 1
ATOM 8046 C C . ARG B 1 230 ? 20.219 23.75 -12.742 1 96.44 230 ARG B C 1
ATOM 8048 O O . ARG B 1 230 ? 20.344 24.266 -11.633 1 96.44 230 ARG B O 1
ATOM 8055 N N . LEU B 1 231 ? 21.172 23.641 -13.641 1 97.56 231 LEU B N 1
ATOM 8056 C CA . LEU B 1 231 ? 22.5 24.141 -13.305 1 97.56 231 LEU B CA 1
ATOM 8057 C C . LEU B 1 231 ? 22.469 25.656 -13.109 1 97.56 231 LEU B C 1
ATOM 8059 O O . LEU B 1 231 ? 23.141 26.172 -12.219 1 97.56 231 LEU B O 1
ATOM 8063 N N . SER B 1 232 ? 21.672 26.359 -13.922 1 96.81 232 SER B N 1
ATOM 8064 C CA . SER B 1 232 ? 21.516 27.797 -13.766 1 96.81 232 SER B CA 1
ATOM 8065 C C . SER B 1 232 ? 20.891 28.141 -12.406 1 96.81 232 SER B C 1
ATOM 8067 O O . SER B 1 232 ? 21.328 29.094 -11.742 1 96.81 232 SER B O 1
ATOM 8069 N N . ALA B 1 233 ? 19.906 27.328 -12.047 1 94.75 233 ALA B N 1
ATOM 8070 C CA . ALA B 1 233 ? 19.25 27.547 -10.766 1 94.75 233 ALA B CA 1
ATOM 8071 C C . ALA B 1 233 ? 20.203 27.266 -9.602 1 94.75 233 ALA B C 1
ATOM 8073 O O . ALA B 1 233 ? 20.234 28 -8.617 1 94.75 233 ALA B O 1
ATOM 8074 N N . LEU B 1 234 ? 20.969 26.203 -9.688 1 96.44 234 LEU B N 1
ATOM 8075 C CA . LEU B 1 234 ? 21.922 25.828 -8.664 1 96.44 234 LEU B CA 1
ATOM 8076 C C . LEU B 1 234 ? 23.016 26.891 -8.531 1 96.44 234 LEU B C 1
ATOM 8078 O O . LEU B 1 234 ? 23.469 27.172 -7.418 1 96.44 234 LEU B O 1
ATOM 8082 N N . GLN B 1 235 ? 23.375 27.422 -9.625 1 95.69 235 GLN B N 1
ATOM 8083 C CA . GLN B 1 235 ? 24.359 28.5 -9.625 1 95.69 235 GLN B CA 1
ATOM 8084 C C . GLN B 1 235 ? 23.812 29.75 -8.945 1 95.69 235 GLN B C 1
ATOM 8086 O O . GLN B 1 235 ? 24.5 30.375 -8.133 1 95.69 235 GLN B O 1
ATOM 8091 N N . LYS B 1 236 ? 22.656 30.078 -9.289 1 94 236 LYS B N 1
ATOM 8092 C CA . LYS B 1 236 ? 22.016 31.266 -8.734 1 94 236 LYS B CA 1
ATOM 8093 C C . LYS B 1 236 ? 21.875 31.156 -7.223 1 94 236 LYS B C 1
ATOM 8095 O O . LYS B 1 236 ? 22.016 32.156 -6.504 1 94 236 LYS B O 1
ATOM 8100 N N . SER B 1 237 ? 21.609 29.969 -6.742 1 93.5 237 SER B N 1
ATOM 8101 C CA . SER B 1 237 ? 21.391 29.766 -5.316 1 93.5 237 SER B CA 1
ATOM 8102 C C . SER B 1 237 ? 22.719 29.547 -4.582 1 93.5 237 SER B C 1
ATOM 8104 O O . SER B 1 237 ? 22.734 29.438 -3.355 1 93.5 237 SER B O 1
ATOM 8106 N N . GLY B 1 238 ? 23.766 29.359 -5.242 1 92.31 238 GLY B N 1
ATOM 8107 C CA . GLY B 1 238 ? 25.078 29.172 -4.637 1 92.31 238 GLY B CA 1
ATOM 8108 C C . GLY B 1 238 ? 25.359 27.719 -4.254 1 92.31 238 GLY B C 1
ATOM 8109 O O . GLY B 1 238 ? 26.297 27.438 -3.5 1 92.31 238 GLY B O 1
ATOM 8110 N N . ARG B 1 239 ? 24.625 26.797 -4.809 1 94.31 239 ARG B N 1
ATOM 8111 C CA . ARG B 1 239 ? 24.75 25.391 -4.426 1 94.31 239 ARG B CA 1
ATOM 8112 C C . ARG B 1 239 ? 25.688 24.656 -5.375 1 94.31 239 ARG B C 1
ATOM 8114 O O . ARG B 1 239 ? 26.125 23.531 -5.082 1 94.31 239 ARG B O 1
ATOM 8121 N N . LEU B 1 240 ? 25.891 25.219 -6.535 1 95.69 240 LEU B N 1
ATOM 8122 C CA . LEU B 1 240 ? 26.812 24.609 -7.484 1 95.69 240 LEU B CA 1
ATOM 8123 C C . LEU B 1 240 ? 28.25 24.797 -7.031 1 95.69 240 LEU B C 1
ATOM 8125 O O . LEU B 1 240 ? 28.703 25.922 -6.832 1 95.69 240 LEU B O 1
ATOM 8129 N N . ARG B 1 241 ? 28.922 23.625 -6.879 1 93.88 241 ARG B N 1
ATOM 8130 C CA . ARG B 1 241 ? 30.266 23.688 -6.32 1 93.88 241 ARG B CA 1
ATOM 8131 C C . ARG B 1 241 ? 31.234 22.859 -7.156 1 93.88 241 ARG B C 1
ATOM 8133 O O . ARG B 1 241 ? 30.859 21.844 -7.75 1 93.88 241 ARG B O 1
ATOM 8140 N N . PHE B 1 242 ? 32.5 23.281 -7.148 1 95.38 242 PHE B N 1
ATOM 8141 C CA . PHE B 1 242 ? 33.594 22.594 -7.812 1 95.38 242 PHE B CA 1
ATOM 8142 C C . PHE B 1 242 ? 34.75 22.344 -6.844 1 95.38 242 PHE B C 1
ATOM 8144 O O . PHE B 1 242 ? 35.062 23.203 -6.02 1 95.38 242 PHE B O 1
ATOM 8151 N N . ASP B 1 243 ? 35.25 21.141 -6.816 1 94.56 243 ASP B N 1
ATOM 8152 C CA . ASP B 1 243 ? 36.375 20.781 -5.969 1 94.56 243 ASP B CA 1
ATOM 8153 C C . ASP B 1 243 ? 37.344 19.844 -6.707 1 94.56 243 ASP B C 1
ATOM 8155 O O . ASP B 1 243 ? 37.281 19.734 -7.934 1 94.56 243 ASP B O 1
ATOM 8159 N N . ALA B 1 244 ? 38.219 19.203 -5.988 1 93.44 244 ALA B N 1
ATOM 8160 C CA . ALA B 1 244 ? 39.281 18.406 -6.594 1 93.44 244 ALA B CA 1
ATOM 8161 C C . ALA B 1 244 ? 38.719 17.156 -7.266 1 93.44 244 ALA B C 1
ATOM 8163 O O . ALA B 1 244 ? 39.344 16.609 -8.172 1 93.44 244 ALA B O 1
ATOM 8164 N N . ALA B 1 245 ? 37.594 16.75 -6.828 1 92.69 245 ALA B N 1
ATOM 8165 C CA . ALA B 1 245 ? 37 15.547 -7.398 1 92.69 245 ALA B CA 1
ATOM 8166 C C . ALA B 1 245 ? 36.281 15.859 -8.719 1 92.69 245 ALA B C 1
ATOM 8168 O O . ALA B 1 245 ? 36.219 14.992 -9.602 1 92.69 245 ALA B O 1
ATOM 8169 N N . THR B 1 246 ? 35.781 17.047 -8.867 1 94.44 246 THR B N 1
ATOM 8170 C CA . THR B 1 246 ? 35.062 17.422 -10.078 1 94.44 246 THR B CA 1
ATOM 8171 C C . THR B 1 246 ? 35.969 18.219 -11.016 1 94.44 246 THR B C 1
ATOM 8173 O O . THR B 1 246 ? 35.75 18.25 -12.227 1 94.44 246 THR B O 1
ATOM 8176 N N . ASN B 1 247 ? 36.938 18.875 -10.445 1 92.5 247 ASN B N 1
ATOM 8177 C CA . ASN B 1 247 ? 37.719 19.828 -11.203 1 92.5 247 ASN B CA 1
ATOM 8178 C C . ASN B 1 247 ? 36.844 20.906 -11.836 1 92.5 247 ASN B C 1
ATOM 8180 O O . ASN B 1 247 ? 36.031 21.516 -11.164 1 92.5 247 ASN B O 1
ATOM 8184 N N . ASP B 1 248 ? 36.969 21.141 -13.141 1 93.94 248 ASP B N 1
ATOM 8185 C CA . ASP B 1 248 ? 36.188 22.156 -13.812 1 93.94 248 ASP B CA 1
ATOM 8186 C C . ASP B 1 248 ? 35.031 21.516 -14.586 1 93.94 248 ASP B C 1
ATOM 8188 O O . ASP B 1 248 ? 34.281 22.219 -15.266 1 93.94 248 ASP B O 1
ATOM 8192 N N . ASP B 1 249 ? 34.844 20.297 -14.328 1 96.56 249 ASP B N 1
ATOM 8193 C CA . ASP B 1 249 ? 33.844 19.562 -15.078 1 96.56 249 ASP B CA 1
ATOM 8194 C C . ASP B 1 249 ? 32.531 19.484 -14.312 1 96.56 249 ASP B C 1
ATOM 8196 O O . ASP B 1 249 ? 32.5 19.625 -13.086 1 96.56 249 ASP B O 1
ATOM 8200 N N . ILE B 1 250 ? 31.469 19.406 -15.109 1 97.62 250 ILE B N 1
ATOM 8201 C CA . ILE B 1 250 ? 30.188 19 -14.531 1 97.62 250 ILE B CA 1
ATOM 8202 C C . ILE B 1 250 ? 30.141 17.469 -14.43 1 97.62 250 ILE B C 1
ATOM 8204 O O . ILE B 1 250 ? 30.156 16.781 -15.445 1 97.62 250 ILE B O 1
ATOM 8208 N N . LEU B 1 251 ? 30.141 17 -13.211 1 96.5 251 LEU B N 1
ATOM 8209 C CA . LEU B 1 251 ? 30.125 15.57 -12.953 1 96.5 251 LEU B CA 1
ATOM 8210 C C . LEU B 1 251 ? 28.703 15.039 -12.898 1 96.5 251 LEU B C 1
ATOM 8212 O O . LEU B 1 251 ? 27.891 15.5 -12.078 1 96.5 251 LEU B O 1
ATOM 8216 N N . ILE B 1 252 ? 28.375 14.062 -13.75 1 96.81 252 ILE B N 1
ATOM 8217 C CA . ILE B 1 252 ? 27.016 13.516 -13.812 1 96.81 252 ILE B CA 1
ATOM 8218 C C . ILE B 1 252 ? 27.062 12.008 -13.602 1 96.81 252 ILE B C 1
ATOM 8220 O O . ILE B 1 252 ? 27.859 11.305 -14.227 1 96.81 252 ILE B O 1
ATOM 8224 N N . GLY B 1 253 ? 26.297 11.586 -12.625 1 96.31 253 GLY B N 1
ATOM 8225 C CA . GLY B 1 253 ? 26.062 10.156 -12.477 1 96.31 253 GLY B CA 1
ATOM 8226 C C . GLY B 1 253 ? 24.812 9.68 -13.188 1 96.31 253 GLY B C 1
ATOM 8227 O O . GLY B 1 253 ? 23.75 10.297 -13.062 1 96.31 253 GLY B O 1
ATOM 8228 N N . VAL B 1 254 ? 24.938 8.672 -14.055 1 96.31 254 VAL B N 1
ATOM 8229 C CA . VAL B 1 254 ? 23.781 8.047 -14.703 1 96.31 254 VAL B CA 1
ATOM 8230 C C . VAL B 1 254 ? 23.375 6.793 -13.938 1 96.31 254 VAL B C 1
ATOM 8232 O O . VAL B 1 254 ? 24 5.734 -14.102 1 96.31 254 VAL B O 1
ATOM 8235 N N . ALA B 1 255 ? 22.297 6.938 -13.219 1 96.19 255 ALA B N 1
ATOM 8236 C CA . ALA B 1 255 ? 21.922 5.883 -12.281 1 96.19 255 ALA B CA 1
ATOM 8237 C C . ALA B 1 255 ? 20.641 5.184 -12.719 1 96.19 255 ALA B C 1
ATOM 8239 O O . ALA B 1 255 ? 19.719 5.828 -13.227 1 96.19 255 ALA B O 1
ATOM 8240 N N . GLY B 1 256 ? 20.578 3.861 -12.523 1 94.69 256 GLY B N 1
ATOM 8241 C CA . GLY B 1 256 ? 19.391 3.102 -12.828 1 94.69 256 GLY B CA 1
ATOM 8242 C C . GLY B 1 256 ? 19.266 1.828 -12.016 1 94.69 256 GLY B C 1
ATOM 8243 O O . GLY B 1 256 ? 20.25 1.341 -11.461 1 94.69 256 GLY B O 1
ATOM 8244 N N . ASP B 1 257 ? 18.078 1.417 -11.883 1 94.12 257 ASP B N 1
ATOM 8245 C CA . ASP B 1 257 ? 17.797 0.183 -11.156 1 94.12 257 ASP B CA 1
ATOM 8246 C C . ASP B 1 257 ? 16.297 -0.132 -11.18 1 94.12 257 ASP B C 1
ATOM 8248 O O . ASP B 1 257 ? 15.469 0.769 -11.336 1 94.12 257 ASP B O 1
ATOM 8252 N N . LYS B 1 258 ? 16.047 -1.416 -11.125 1 93.19 258 LYS B N 1
ATOM 8253 C CA . LYS B 1 258 ? 14.656 -1.832 -10.961 1 93.19 258 LYS B CA 1
ATOM 8254 C C . LYS B 1 258 ? 14.281 -1.927 -9.484 1 93.19 258 LYS B C 1
ATOM 8256 O O . LYS B 1 258 ? 14.914 -2.672 -8.727 1 93.19 258 LYS B O 1
ATOM 8261 N N . GLY B 1 259 ? 13.414 -1.17 -9.07 1 85.12 259 GLY B N 1
ATOM 8262 C CA . GLY B 1 259 ? 12.836 -1.289 -7.738 1 85.12 259 GLY B CA 1
ATOM 8263 C C . GLY B 1 259 ? 11.391 -1.757 -7.754 1 85.12 259 GLY B C 1
ATOM 8264 O O . GLY B 1 259 ? 10.531 -1.099 -8.336 1 85.12 259 GLY B O 1
ATOM 8265 N N . SER B 1 260 ? 11.148 -2.893 -7.137 1 79.5 260 SER B N 1
ATOM 8266 C CA . SER B 1 260 ? 9.82 -3.496 -7.145 1 79.5 260 SER B CA 1
ATOM 8267 C C . SER B 1 260 ? 9.344 -3.76 -8.57 1 79.5 260 SER B C 1
ATOM 8269 O O . SER B 1 260 ? 9.945 -4.559 -9.289 1 79.5 260 SER B O 1
ATOM 8271 N N . GLU B 1 261 ? 8.391 -2.971 -9.031 1 82.38 261 GLU B N 1
ATOM 8272 C CA . GLU B 1 261 ? 7.809 -3.264 -10.336 1 82.38 261 GLU B CA 1
ATOM 8273 C C . GLU B 1 261 ? 8.25 -2.238 -11.375 1 82.38 261 GLU B C 1
ATOM 8275 O O . GLU B 1 261 ? 7.969 -2.395 -12.57 1 82.38 261 GLU B O 1
ATOM 8280 N N . GLN B 1 262 ? 9.086 -1.329 -10.969 1 92.38 262 GLN B N 1
ATOM 8281 C CA . GLN B 1 262 ? 9.414 -0.24 -11.883 1 92.38 262 GLN B CA 1
ATOM 8282 C C . GLN B 1 262 ? 10.93 -0.055 -12 1 92.38 262 GLN B C 1
ATOM 8284 O O . GLN B 1 262 ? 11.648 -0.167 -11.008 1 92.38 262 GLN B O 1
ATOM 8289 N N . THR B 1 263 ? 11.375 0.119 -13.203 1 95.81 263 THR B N 1
ATOM 8290 C CA . THR B 1 263 ? 12.75 0.532 -13.477 1 95.81 263 THR B CA 1
ATOM 8291 C C . THR B 1 263 ? 12.844 2.051 -13.586 1 95.81 263 THR B C 1
ATOM 8293 O O . THR B 1 263 ? 12.031 2.68 -14.266 1 95.81 263 THR B O 1
ATOM 8296 N N . LYS B 1 264 ? 13.82 2.658 -12.969 1 96.38 264 LYS B N 1
ATOM 8297 C CA . LYS B 1 264 ? 14.031 4.102 -12.977 1 96.38 264 LYS B CA 1
ATOM 8298 C C . LYS B 1 264 ? 15.43 4.453 -13.469 1 96.38 264 LYS B C 1
ATOM 8300 O O . LYS B 1 264 ? 16.391 3.748 -13.172 1 96.38 264 LYS B O 1
ATOM 8305 N N . LEU B 1 265 ? 15.461 5.473 -14.195 1 97.12 265 LEU B N 1
ATOM 8306 C CA . LEU B 1 265 ? 16.703 6.086 -14.633 1 97.12 265 LEU B CA 1
ATOM 8307 C C . LEU B 1 265 ? 16.781 7.547 -14.203 1 97.12 265 LEU B C 1
ATOM 8309 O O . LEU B 1 265 ? 15.812 8.297 -14.359 1 97.12 265 LEU B O 1
ATOM 8313 N N . ALA B 1 266 ? 17.906 7.93 -13.594 1 97.81 266 ALA B N 1
ATOM 8314 C CA . ALA B 1 266 ? 18.031 9.297 -13.086 1 97.81 266 ALA B CA 1
ATOM 8315 C C . ALA B 1 266 ? 19.453 9.82 -13.297 1 97.81 266 ALA B C 1
ATOM 8317 O O . ALA B 1 266 ? 20.391 9.039 -13.43 1 97.81 266 ALA B O 1
ATOM 8318 N N . LEU B 1 267 ? 19.578 11.094 -13.344 1 98 267 LEU B N 1
ATOM 8319 C CA . LEU B 1 267 ? 20.875 11.758 -13.344 1 98 267 LEU B CA 1
ATOM 8320 C C . LEU B 1 267 ? 21.172 12.359 -11.977 1 98 267 LEU B C 1
ATOM 8322 O O . LEU B 1 267 ? 20.297 12.945 -11.336 1 98 267 LEU B O 1
ATOM 8326 N N . ILE B 1 268 ? 22.406 12.102 -11.586 1 97.5 268 ILE B N 1
ATOM 8327 C CA . ILE B 1 268 ? 22.891 12.688 -10.344 1 97.5 268 ILE B CA 1
ATOM 8328 C C . ILE B 1 268 ? 23.875 13.812 -10.664 1 97.5 268 ILE B C 1
ATOM 8330 O O . ILE B 1 268 ? 24.828 13.609 -11.422 1 97.5 268 ILE B O 1
ATOM 8334 N N . ILE B 1 269 ? 23.625 14.953 -10.133 1 97.75 269 ILE B N 1
ATOM 8335 C CA . ILE B 1 269 ? 24.578 16.047 -10.281 1 97.75 269 ILE B CA 1
ATOM 8336 C C . ILE B 1 269 ? 25.594 16.016 -9.148 1 97.75 269 ILE B C 1
ATOM 8338 O O . ILE B 1 269 ? 25.25 16.234 -7.984 1 97.75 269 ILE B O 1
ATOM 8342 N N . GLY B 1 270 ? 26.859 15.773 -9.477 1 96.69 270 GLY B N 1
ATOM 8343 C CA . GLY B 1 270 ? 27.906 15.578 -8.477 1 96.69 270 GLY B CA 1
ATOM 8344 C C . GLY B 1 270 ? 28.453 16.891 -7.934 1 96.69 270 GLY B C 1
ATOM 8345 O O . GLY B 1 270 ? 29.156 16.891 -6.918 1 96.69 270 GLY B O 1
ATOM 8346 N N . ASN B 1 271 ? 28.078 18.047 -8.508 1 97.19 271 ASN B N 1
ATOM 8347 C CA . ASN B 1 271 ? 28.625 19.344 -8.164 1 97.19 271 ASN B CA 1
ATOM 8348 C C . ASN B 1 271 ? 27.812 20.031 -7.07 1 97.19 271 ASN B C 1
ATOM 8350 O O . ASN B 1 271 ? 27.625 21.25 -7.094 1 97.19 271 ASN B O 1
ATOM 8354 N N . VAL B 1 272 ? 27.203 19.266 -6.211 1 95.38 272 VAL B N 1
ATOM 8355 C CA . VAL B 1 272 ? 26.469 19.797 -5.07 1 95.38 272 VAL B CA 1
ATOM 8356 C C . VAL B 1 272 ? 26.922 19.109 -3.789 1 95.38 272 VAL B C 1
ATOM 8358 O O . VAL B 1 272 ? 27.625 18.094 -3.836 1 95.38 272 VAL B O 1
ATOM 8361 N N . SER B 1 273 ? 26.516 19.594 -2.623 1 91.69 273 SER B N 1
ATOM 8362 C CA . SER B 1 273 ? 26.969 19.078 -1.337 1 91.69 273 SER B CA 1
ATOM 8363 C C . SER B 1 273 ? 26.344 17.734 -1.029 1 91.69 273 SER B C 1
ATOM 8365 O O . SER B 1 273 ? 26.953 16.891 -0.376 1 91.69 273 SER B O 1
ATOM 8367 N N . THR B 1 274 ? 25.094 17.516 -1.462 1 92.75 274 THR B N 1
ATOM 8368 C CA . THR B 1 274 ? 24.391 16.266 -1.204 1 92.75 274 THR B CA 1
ATOM 8369 C C . THR B 1 274 ? 23.875 15.656 -2.506 1 92.75 274 THR B C 1
ATOM 8371 O O . THR B 1 274 ? 22.656 15.523 -2.703 1 92.75 274 THR B O 1
ATOM 8374 N N . PRO B 1 275 ? 24.766 15.172 -3.262 1 95 275 PRO B N 1
ATOM 8375 C CA . PRO B 1 275 ? 24.375 14.719 -4.598 1 95 275 PRO B CA 1
ATOM 8376 C C . PRO B 1 275 ? 23.438 13.508 -4.559 1 95 275 PRO B C 1
ATOM 8378 O O . PRO B 1 275 ? 22.672 13.297 -5.492 1 95 275 PRO B O 1
ATOM 8381 N N . ASN B 1 276 ? 23.484 12.742 -3.512 1 94.38 276 ASN B N 1
ATOM 8382 C CA . ASN B 1 276 ? 22.734 11.5 -3.465 1 94.38 276 ASN B CA 1
ATOM 8383 C C . ASN B 1 276 ? 21.359 11.703 -2.83 1 94.38 276 ASN B C 1
ATOM 8385 O O . ASN B 1 276 ? 20.625 10.734 -2.586 1 94.38 276 ASN B O 1
ATOM 8389 N N . ASP B 1 277 ? 20.922 12.93 -2.582 1 93.31 277 ASP B N 1
ATOM 8390 C CA . ASP B 1 277 ? 19.562 13.25 -2.139 1 93.31 277 ASP B CA 1
ATOM 8391 C C . ASP B 1 277 ? 18.547 12.984 -3.244 1 93.31 277 ASP B C 1
ATOM 8393 O O . ASP B 1 277 ? 18.641 13.555 -4.332 1 93.31 277 ASP B O 1
ATOM 8397 N N . PRO B 1 278 ? 17.609 12.148 -2.922 1 95.06 278 PRO B N 1
ATOM 8398 C CA . PRO B 1 278 ? 16.672 11.766 -3.98 1 95.06 278 PRO B CA 1
ATOM 8399 C C . PRO B 1 278 ? 15.883 12.953 -4.531 1 95.06 278 PRO B C 1
ATOM 8401 O O . PRO B 1 278 ? 15.422 12.922 -5.676 1 95.06 278 PRO B O 1
ATOM 8404 N N . LYS B 1 279 ? 15.766 14.016 -3.828 1 93.94 279 LYS B N 1
ATOM 8405 C CA . LYS B 1 279 ? 15 15.18 -4.266 1 93.94 279 LYS B CA 1
ATOM 8406 C C . LYS B 1 279 ? 15.789 16.016 -5.273 1 93.94 279 LYS B C 1
ATOM 8408 O O . LYS B 1 279 ? 15.219 16.844 -5.984 1 93.94 279 LYS B O 1
ATOM 8413 N N . GLY B 1 280 ? 17.062 15.773 -5.262 1 95.25 280 GLY B N 1
ATOM 8414 C CA . GLY B 1 280 ? 17.906 16.5 -6.203 1 95.25 280 GLY B CA 1
ATOM 8415 C C . GLY B 1 280 ? 18.172 15.727 -7.484 1 95.25 280 GLY B C 1
ATOM 8416 O O . GLY B 1 280 ? 18.75 16.266 -8.43 1 95.25 280 GLY B O 1
ATOM 8417 N N . LEU B 1 281 ? 17.734 14.523 -7.574 1 97.38 281 LEU B N 1
ATOM 8418 C CA . LEU B 1 281 ? 17.969 13.703 -8.758 1 97.38 281 LEU B CA 1
ATOM 8419 C C . LEU B 1 281 ? 17.062 14.133 -9.898 1 97.38 281 LEU B C 1
ATOM 8421 O O . LEU B 1 281 ? 15.898 14.484 -9.68 1 97.38 281 LEU B O 1
ATOM 8425 N N . LEU B 1 282 ? 17.625 14.125 -11.062 1 97.5 282 LEU B N 1
ATOM 8426 C CA . LEU B 1 282 ? 16.812 14.375 -12.25 1 97.5 282 LEU B CA 1
ATOM 8427 C C . LEU B 1 282 ? 16.281 13.062 -12.828 1 97.5 282 LEU B C 1
ATOM 8429 O O . LEU B 1 282 ? 17.047 12.281 -13.398 1 97.5 282 LEU B O 1
ATOM 8433 N N . LEU B 1 283 ? 15.047 12.859 -12.656 1 96.94 283 LEU B N 1
ATOM 8434 C CA . LEU B 1 283 ? 14.43 11.68 -13.25 1 96.94 283 LEU B CA 1
ATOM 8435 C C . LEU B 1 283 ? 14.398 11.789 -14.773 1 96.94 283 LEU B C 1
ATOM 8437 O O . LEU B 1 283 ? 13.805 12.719 -15.32 1 96.94 283 LEU B O 1
ATOM 8441 N N . ILE B 1 284 ? 15.016 10.836 -15.492 1 97.5 284 ILE B N 1
ATOM 8442 C CA . ILE B 1 284 ? 15.062 10.984 -16.938 1 97.5 284 ILE B CA 1
ATOM 8443 C C . ILE B 1 284 ? 14.211 9.906 -17.594 1 97.5 284 ILE B C 1
ATOM 8445 O O . ILE B 1 284 ? 13.914 9.977 -18.797 1 97.5 284 ILE B O 1
ATOM 8449 N N . GLY B 1 285 ? 13.891 8.883 -16.766 1 96.69 285 GLY B N 1
ATOM 8450 C CA . GLY B 1 285 ? 12.977 7.891 -17.297 1 96.69 285 GLY B CA 1
ATOM 8451 C C . GLY B 1 285 ? 12.555 6.855 -16.281 1 96.69 285 GLY B C 1
ATOM 8452 O O . GLY B 1 285 ? 13.266 6.621 -15.297 1 96.69 285 GLY B O 1
ATOM 8453 N N . PHE B 1 286 ? 11.43 6.25 -16.453 1 96.69 286 PHE B N 1
ATOM 8454 C CA . PHE B 1 286 ? 11 5.098 -15.656 1 96.69 286 PHE B CA 1
ATOM 8455 C C . PHE B 1 286 ? 9.914 4.312 -16.391 1 96.69 286 PHE B C 1
ATOM 8457 O O . PHE B 1 286 ? 9.234 4.852 -17.266 1 96.69 286 PHE B O 1
ATOM 8464 N N . TYR B 1 287 ? 9.758 3.051 -16.188 1 94.94 287 TYR B N 1
ATOM 8465 C CA . TYR B 1 287 ? 8.727 2.186 -16.734 1 94.94 287 TYR B CA 1
ATOM 8466 C C . TYR B 1 287 ? 8.516 0.957 -15.867 1 94.94 287 TYR B C 1
ATOM 8468 O O . TYR B 1 287 ? 9.352 0.642 -15.016 1 94.94 287 TYR B O 1
ATOM 8476 N N . SER B 1 288 ? 7.422 0.362 -16.062 1 89.81 288 SER B N 1
ATOM 8477 C CA . SER B 1 288 ? 7.16 -0.902 -15.383 1 89.81 288 SER B CA 1
ATOM 8478 C C . SER B 1 288 ? 7.77 -2.076 -16.141 1 89.81 288 SER B C 1
ATOM 8480 O O . SER B 1 288 ? 7.461 -2.285 -17.328 1 89.81 288 SER B O 1
ATOM 8482 N N . GLY B 1 289 ? 8.664 -2.77 -15.57 1 87.62 289 GLY B N 1
ATOM 8483 C CA . GLY B 1 289 ? 9.328 -3.881 -16.234 1 87.62 289 GLY B CA 1
ATOM 8484 C C . GLY B 1 289 ? 10.75 -4.102 -15.734 1 87.62 289 GLY B C 1
ATOM 8485 O O . GLY B 1 289 ? 11.195 -3.434 -14.797 1 87.62 289 GLY B O 1
ATOM 8486 N N . ASN B 1 290 ? 11.445 -4.973 -16.391 1 89.69 290 ASN B N 1
ATOM 8487 C CA . ASN B 1 290 ? 12.781 -5.367 -15.961 1 89.69 290 ASN B CA 1
ATOM 8488 C C . ASN B 1 290 ? 13.844 -4.41 -16.5 1 89.69 290 ASN B C 1
ATOM 8490 O O . ASN B 1 290 ? 13.609 -3.711 -17.484 1 89.69 290 ASN B O 1
ATOM 8494 N N . ASP B 1 291 ? 14.93 -4.418 -15.828 1 92.81 291 ASP B N 1
ATOM 8495 C CA . ASP B 1 291 ? 16.031 -3.541 -16.234 1 92.81 291 ASP B CA 1
ATOM 8496 C C . ASP B 1 291 ? 17.078 -4.301 -17.047 1 92.81 291 ASP B C 1
ATOM 8498 O O . ASP B 1 291 ? 18.266 -4.023 -16.953 1 92.81 291 ASP B O 1
ATOM 8502 N N . ASP B 1 292 ? 16.641 -5.262 -17.766 1 91.25 292 ASP B N 1
ATOM 8503 C CA . ASP B 1 292 ? 17.562 -5.977 -18.656 1 91.25 292 ASP B CA 1
ATOM 8504 C C . ASP B 1 292 ? 17.906 -5.141 -19.875 1 91.25 292 ASP B C 1
ATOM 8506 O O . ASP B 1 292 ? 17.219 -4.164 -20.188 1 91.25 292 ASP B O 1
ATOM 8510 N N . HIS B 1 293 ? 18.969 -5.531 -20.547 1 92.81 293 HIS B N 1
ATOM 8511 C CA . HIS B 1 293 ? 19.5 -4.75 -21.672 1 92.81 293 HIS B CA 1
ATOM 8512 C C . HIS B 1 293 ? 18.438 -4.512 -22.734 1 92.81 293 HIS B C 1
ATOM 8514 O O . HIS B 1 293 ? 18.25 -3.385 -23.188 1 92.81 293 HIS B O 1
ATOM 8520 N N . SER B 1 294 ? 17.734 -5.543 -23.125 1 90.38 294 SER B N 1
ATOM 8521 C CA . SER B 1 294 ? 16.734 -5.441 -24.172 1 90.38 294 SER B CA 1
ATOM 8522 C C . SER B 1 294 ? 15.602 -4.488 -23.781 1 90.38 294 SER B C 1
ATOM 8524 O O . SER B 1 294 ? 15.156 -3.68 -24.594 1 90.38 294 SER B O 1
ATOM 8526 N N . SER B 1 295 ? 15.148 -4.539 -22.609 1 91.5 295 SER B N 1
ATOM 8527 C CA . SER B 1 295 ? 14.078 -3.674 -22.125 1 91.5 295 SER B CA 1
A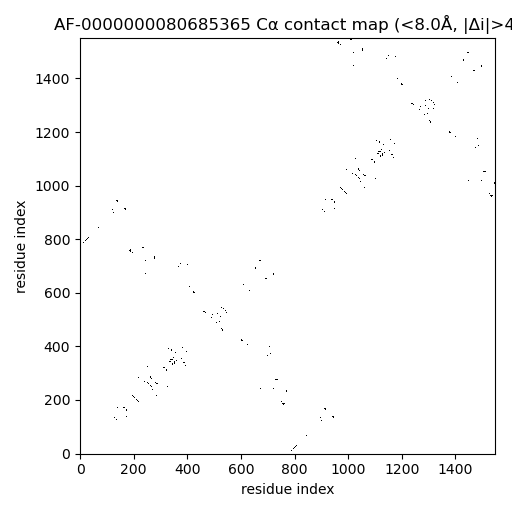TOM 8528 C C . SER B 1 295 ? 14.531 -2.217 -22.062 1 91.5 295 SER B C 1
ATOM 8530 O O . SER B 1 295 ? 13.773 -1.314 -22.422 1 91.5 295 SER B O 1
ATOM 8532 N N . LEU B 1 296 ? 15.75 -2.006 -21.656 1 94.06 296 LEU B N 1
ATOM 8533 C CA . LEU B 1 296 ? 16.281 -0.653 -21.578 1 94.06 296 LEU B CA 1
ATOM 8534 C C . LEU B 1 296 ? 16.375 -0.017 -22.953 1 94.06 296 LEU B C 1
ATOM 8536 O O . LEU B 1 296 ? 16 1.142 -23.141 1 94.06 296 LEU B O 1
ATOM 8540 N N . VAL B 1 297 ? 16.844 -0.82 -23.859 1 93.19 297 VAL B N 1
ATOM 8541 C CA . VAL B 1 297 ? 17 -0.32 -25.234 1 93.19 297 VAL B CA 1
ATOM 8542 C C . VAL B 1 297 ? 15.625 -0.001 -25.812 1 93.19 297 VAL B C 1
ATOM 8544 O O . VAL B 1 297 ? 15.43 1.062 -26.406 1 93.19 297 VAL B O 1
ATOM 8547 N N . SER B 1 298 ? 14.711 -0.847 -25.609 1 91.62 298 SER B N 1
ATOM 8548 C CA . SER B 1 298 ? 13.391 -0.705 -26.203 1 91.62 298 SER B CA 1
ATOM 8549 C C . SER B 1 298 ? 12.625 0.459 -25.578 1 91.62 298 SER B C 1
ATOM 8551 O O . SER B 1 298 ? 11.93 1.197 -26.266 1 91.62 298 SER B O 1
ATOM 8553 N N . ARG B 1 299 ? 12.812 0.67 -24.312 1 92.44 299 ARG B N 1
ATOM 8554 C CA . ARG B 1 299 ? 11.961 1.617 -23.594 1 92.44 299 ARG B CA 1
ATOM 8555 C C . ARG B 1 299 ? 12.641 2.971 -23.453 1 92.44 299 ARG B C 1
ATOM 8557 O O . ARG B 1 299 ? 11.977 4.012 -23.453 1 92.44 299 ARG B O 1
ATOM 8564 N N . LEU B 1 300 ? 14.008 2.947 -23.281 1 94.44 300 LEU B N 1
ATOM 8565 C CA . LEU B 1 300 ? 14.68 4.195 -22.938 1 94.44 300 LEU B CA 1
ATOM 8566 C C . LEU B 1 300 ? 15.883 4.43 -23.844 1 94.44 300 LEU B C 1
ATOM 8568 O O . LEU B 1 300 ? 16.766 5.23 -23.516 1 94.44 300 LEU B O 1
ATOM 8572 N N . GLY B 1 301 ? 15.891 3.748 -24.953 1 94.06 301 GLY B N 1
ATOM 8573 C CA . GLY B 1 301 ? 16.984 3.936 -25.906 1 94.06 301 GLY B CA 1
ATOM 8574 C C . GLY B 1 301 ? 17.156 5.379 -26.344 1 94.06 301 GLY B C 1
ATOM 8575 O O . GLY B 1 301 ? 18.281 5.879 -26.422 1 94.06 301 GLY B O 1
ATOM 8576 N N . PHE B 1 302 ? 16.078 6.066 -26.609 1 94.88 302 PHE B N 1
ATOM 8577 C CA . PHE B 1 302 ? 16.109 7.449 -27.078 1 94.88 302 PHE B CA 1
ATOM 8578 C C . PHE B 1 302 ? 16.641 8.375 -25.984 1 94.88 302 PHE B C 1
ATOM 8580 O O . PHE B 1 302 ? 17.25 9.406 -26.281 1 94.88 302 PHE B O 1
ATOM 8587 N N . VAL B 1 303 ? 16.406 8.047 -24.719 1 96.81 303 VAL B N 1
ATOM 8588 C CA . VAL B 1 303 ? 16.906 8.828 -23.578 1 96.81 303 VAL B CA 1
ATOM 8589 C C . VAL B 1 303 ? 18.422 8.68 -23.484 1 96.81 303 VAL B C 1
ATOM 8591 O O . VAL B 1 303 ? 19.141 9.664 -23.312 1 96.81 303 VAL B O 1
ATOM 8594 N N . MET B 1 304 ? 18.859 7.441 -23.641 1 96 304 MET B N 1
ATOM 8595 C CA . MET B 1 304 ? 20.297 7.16 -23.516 1 96 304 MET B CA 1
ATOM 8596 C C . MET B 1 304 ? 21.062 7.789 -24.672 1 96 304 MET B C 1
ATOM 8598 O O . MET B 1 304 ? 22.219 8.195 -24.5 1 96 304 MET B O 1
ATOM 8602 N N . LYS B 1 305 ? 20.406 7.902 -25.75 1 95.94 305 LYS B N 1
ATOM 8603 C CA . LYS B 1 305 ? 21.031 8.625 -26.859 1 95.94 305 LYS B CA 1
ATOM 8604 C C . LYS B 1 305 ? 21.312 10.07 -26.469 1 95.94 305 LYS B C 1
ATOM 8606 O O . LYS B 1 305 ? 22.391 10.602 -26.781 1 95.94 305 LYS B O 1
ATOM 8611 N N . GLN B 1 306 ? 20.453 10.688 -25.781 1 96.94 306 GLN B N 1
ATOM 8612 C CA . GLN B 1 306 ? 20.641 12.055 -25.312 1 96.94 306 GLN B CA 1
ATOM 8613 C C . GLN B 1 306 ? 21.781 12.133 -24.297 1 96.94 306 GLN B C 1
ATOM 8615 O O . GLN B 1 306 ? 22.578 13.086 -24.328 1 96.94 306 GLN B O 1
ATOM 8620 N N . VAL B 1 307 ? 21.828 11.164 -23.484 1 97.31 307 VAL B N 1
ATOM 8621 C CA . VAL B 1 307 ? 22.891 11.109 -22.484 1 97.31 307 VAL B CA 1
ATOM 8622 C C . VAL B 1 307 ? 24.25 11.016 -23.172 1 97.31 307 VAL B C 1
ATOM 8624 O O . VAL B 1 307 ? 25.188 11.719 -22.797 1 97.31 307 VAL B O 1
ATOM 8627 N N . ASN B 1 308 ? 24.344 10.188 -24.156 1 96.25 308 ASN B N 1
ATOM 8628 C CA . ASN B 1 308 ? 25.594 9.977 -24.875 1 96.25 308 ASN B CA 1
ATOM 8629 C C . ASN B 1 308 ? 26.016 11.219 -25.641 1 96.25 308 ASN B C 1
ATOM 8631 O O . ASN B 1 308 ? 27.219 11.484 -25.797 1 96.25 308 ASN B O 1
ATOM 8635 N N . GLU B 1 309 ? 25.109 12 -26.031 1 95.75 309 GLU B N 1
ATOM 8636 C CA . GLU B 1 309 ? 25.391 13.211 -26.797 1 95.75 309 GLU B CA 1
ATOM 8637 C C . GLU B 1 309 ? 25.781 14.367 -25.875 1 95.75 309 GLU B C 1
ATOM 8639 O O . GLU B 1 309 ? 26.328 15.375 -26.328 1 95.75 309 GLU B O 1
ATOM 8644 N N . LEU B 1 310 ? 25.547 14.211 -24.656 1 96.19 310 LEU B N 1
ATOM 8645 C CA . LEU B 1 310 ? 25.812 15.258 -23.672 1 96.19 310 LEU B CA 1
ATOM 8646 C C . LEU B 1 310 ? 27.297 15.352 -23.359 1 96.19 310 LEU B C 1
ATOM 8648 O O . LEU B 1 310 ? 27.766 14.852 -22.328 1 96.19 310 LEU B O 1
ATOM 8652 N N . LYS B 1 311 ? 28.062 16.094 -24.125 1 95.62 311 LYS B N 1
ATOM 8653 C CA . LYS B 1 311 ? 29.5 16.234 -23.922 1 95.62 311 LYS B CA 1
ATOM 8654 C C . LYS B 1 311 ? 29.828 17.5 -23.141 1 95.62 311 LYS B C 1
ATOM 8656 O O . LYS B 1 311 ? 30.812 17.547 -22.391 1 95.62 311 LYS B O 1
ATOM 8661 N N . SER B 1 312 ? 29.047 18.484 -23.344 1 97 312 SER B N 1
ATOM 8662 C CA . SER B 1 312 ? 29.156 19.75 -22.625 1 97 312 SER B CA 1
ATOM 8663 C C . SER B 1 312 ? 27.781 20.359 -22.344 1 97 312 SER B C 1
ATOM 8665 O O . SER B 1 312 ? 26.781 19.953 -22.969 1 97 312 SER B O 1
ATOM 8667 N N . VAL B 1 313 ? 27.734 21.234 -21.391 1 97.44 313 VAL B N 1
ATOM 8668 C CA . VAL B 1 313 ? 26.469 21.891 -21.062 1 97.44 313 VAL B CA 1
ATOM 8669 C C . VAL B 1 313 ? 26.719 23.375 -20.766 1 97.44 313 VAL B C 1
ATOM 8671 O O . VAL B 1 313 ? 27.734 23.734 -20.172 1 97.44 313 VAL B O 1
ATOM 8674 N N . THR B 1 314 ? 25.781 24.188 -21.266 1 97.25 314 THR B N 1
ATOM 8675 C CA . THR B 1 314 ? 25.844 25.625 -21.062 1 97.25 314 THR B CA 1
ATOM 8676 C C . THR B 1 314 ? 24.781 26.078 -20.062 1 97.25 314 THR B C 1
ATOM 8678 O O . THR B 1 314 ? 23.625 25.672 -20.172 1 97.25 314 THR B O 1
ATOM 8681 N N . TYR B 1 315 ? 25.219 26.797 -19.047 1 96.31 315 TYR B N 1
ATOM 8682 C CA . TYR B 1 315 ? 24.25 27.312 -18.078 1 96.31 315 TYR B CA 1
ATOM 8683 C C . TYR B 1 315 ? 24.531 28.797 -17.781 1 96.31 315 TYR B C 1
ATOM 8685 O O . TYR B 1 315 ? 25.578 29.328 -18.141 1 96.31 315 TYR B O 1
ATOM 8693 N N . GLN B 1 316 ? 23.578 29.406 -17.156 1 95.69 316 GLN B N 1
ATOM 8694 C CA . GLN B 1 316 ? 23.641 30.844 -16.906 1 95.69 316 GLN B CA 1
ATOM 8695 C C . GLN B 1 316 ? 24.328 31.125 -15.57 1 95.69 316 GLN B C 1
ATOM 8697 O O . GLN B 1 316 ? 23.953 30.562 -14.539 1 95.69 316 GLN B O 1
ATOM 8702 N N . MET B 1 317 ? 25.312 31.875 -15.555 1 92.19 317 MET B N 1
ATOM 8703 C CA . MET B 1 317 ? 26 32.406 -14.367 1 92.19 317 MET B CA 1
ATOM 8704 C C . MET B 1 317 ? 25.875 33.906 -14.273 1 92.19 317 MET B C 1
ATOM 8706 O O . MET B 1 317 ? 26.641 34.625 -14.906 1 92.19 317 MET B O 1
ATOM 8710 N N . LYS B 1 318 ? 24.984 34.344 -13.43 1 86.62 318 LYS B N 1
ATOM 8711 C CA . LYS B 1 318 ? 24.688 35.75 -13.328 1 86.62 318 LYS B CA 1
ATOM 8712 C C . LYS B 1 318 ? 24.266 36.344 -14.68 1 86.62 318 LYS B C 1
ATOM 8714 O O . LYS B 1 318 ? 23.297 35.875 -15.281 1 86.62 318 LYS B O 1
ATOM 8719 N N . ASP B 1 319 ? 25.141 37.219 -15.336 1 87.38 319 ASP B N 1
ATOM 8720 C CA . ASP B 1 319 ? 24.75 37.875 -16.594 1 87.38 319 ASP B CA 1
ATOM 8721 C C . ASP B 1 319 ? 25.5 37.25 -17.766 1 87.38 319 ASP B C 1
ATOM 8723 O O . ASP B 1 319 ? 25.438 37.781 -18.891 1 87.38 319 ASP B O 1
ATOM 8727 N N . THR B 1 320 ? 26.125 36.031 -17.484 1 92.69 320 THR B N 1
ATOM 8728 C CA . THR B 1 320 ? 26.875 35.406 -18.562 1 92.69 320 THR B CA 1
ATOM 8729 C C . THR B 1 320 ? 26.547 33.938 -18.672 1 92.69 320 THR B C 1
ATOM 8731 O O . THR B 1 320 ? 26 33.344 -17.719 1 92.69 320 THR B O 1
ATOM 8734 N N . PHE B 1 321 ? 26.859 33.406 -19.844 1 95.94 321 PHE B N 1
ATOM 8735 C CA . PHE B 1 321 ? 26.703 31.953 -20.078 1 95.94 321 PHE B CA 1
ATOM 8736 C C . PHE B 1 321 ? 28.062 31.25 -20.047 1 95.94 321 PHE B C 1
ATOM 8738 O O . PHE B 1 321 ? 29.047 31.766 -20.578 1 95.94 321 PHE B O 1
ATOM 8745 N N . VAL B 1 322 ? 28.078 30.156 -19.344 1 96.06 322 VAL B N 1
ATOM 8746 C CA . VAL B 1 322 ? 29.312 29.375 -19.234 1 96.06 322 VAL B CA 1
ATOM 8747 C C . VAL B 1 322 ? 29.078 27.953 -19.75 1 96.06 322 VAL B C 1
ATOM 8749 O O . VAL B 1 322 ? 28.047 27.359 -19.469 1 96.06 322 VAL B O 1
ATOM 8752 N N . THR B 1 323 ? 30.031 27.5 -20.516 1 97.12 323 THR B N 1
ATOM 8753 C CA . THR B 1 323 ? 30 26.125 -21.016 1 97.12 323 THR B CA 1
ATOM 8754 C C . THR B 1 323 ? 31.047 25.266 -20.344 1 97.12 323 THR B C 1
ATOM 8756 O O . THR B 1 323 ? 32.219 25.625 -20.297 1 97.12 323 THR B O 1
ATOM 8759 N N . LYS B 1 324 ? 30.625 24.141 -19.766 1 97.31 324 LYS B N 1
ATOM 8760 C CA . LYS B 1 324 ? 31.531 23.219 -19.094 1 97.31 324 LYS B CA 1
ATOM 8761 C C . LYS B 1 324 ? 31.422 21.812 -19.688 1 97.31 324 LYS B C 1
ATOM 8763 O O . LYS B 1 324 ? 30.375 21.438 -20.203 1 97.31 324 LYS B O 1
ATOM 8768 N N . LYS B 1 325 ? 32.531 21.141 -19.578 1 97.25 325 LYS B N 1
ATOM 8769 C CA . LYS B 1 325 ? 32.531 19.75 -20 1 97.25 325 LYS B CA 1
ATOM 8770 C C . LYS B 1 325 ? 31.781 18.859 -19.016 1 97.25 325 LYS B C 1
ATOM 8772 O O . LYS B 1 325 ? 31.781 19.109 -17.812 1 97.25 325 LYS B O 1
ATOM 8777 N N . VAL B 1 326 ? 31.188 17.828 -19.625 1 97.31 326 VAL B N 1
ATOM 8778 C CA . VAL B 1 326 ? 30.406 16.906 -18.797 1 97.31 326 VAL B CA 1
ATOM 8779 C C . VAL B 1 326 ? 31.156 15.578 -18.688 1 97.31 326 VAL B C 1
ATOM 8781 O O . VAL B 1 326 ? 31.516 14.969 -19.688 1 97.31 326 VAL B O 1
ATOM 8784 N N . ARG B 1 327 ? 31.453 15.203 -17.484 1 95.56 327 ARG B N 1
ATOM 8785 C CA . ARG B 1 327 ? 31.984 13.875 -17.188 1 95.56 327 ARG B CA 1
ATOM 8786 C C . ARG B 1 327 ? 30.906 12.953 -16.656 1 95.56 327 ARG B C 1
ATOM 8788 O O . ARG B 1 327 ? 30.266 13.25 -15.648 1 95.56 327 ARG B O 1
ATOM 8795 N N . LYS B 1 328 ? 30.766 11.875 -17.297 1 95.12 328 LYS B N 1
ATOM 8796 C CA . LYS B 1 328 ? 29.672 10.961 -16.938 1 95.12 328 LYS B CA 1
ATOM 8797 C C . LYS B 1 328 ? 30.219 9.719 -16.25 1 95.12 328 LYS B C 1
ATOM 8799 O O . LYS B 1 328 ? 31.266 9.188 -16.641 1 95.12 328 LYS B O 1
ATOM 8804 N N . ILE B 1 329 ? 29.484 9.234 -15.242 1 94.5 329 ILE B N 1
ATOM 8805 C CA . ILE B 1 329 ? 29.812 8.008 -14.523 1 94.5 329 ILE B CA 1
ATOM 8806 C C . ILE B 1 329 ? 28.562 7.137 -14.398 1 94.5 329 ILE B C 1
ATOM 8808 O O . ILE B 1 329 ? 27.578 7.543 -13.773 1 94.5 329 ILE B O 1
ATOM 8812 N N . PRO B 1 330 ? 28.562 5.965 -14.961 1 94.44 330 PRO B N 1
ATOM 8813 C CA . PRO B 1 330 ? 27.422 5.055 -14.742 1 94.44 330 PRO B CA 1
ATOM 8814 C C . PRO B 1 330 ? 27.359 4.531 -13.305 1 94.44 330 PRO B C 1
ATOM 8816 O O . PRO B 1 330 ? 28.391 4.164 -12.727 1 94.44 330 PRO B O 1
ATOM 8819 N N . ILE B 1 331 ? 26.188 4.523 -12.789 1 94.38 331 ILE B N 1
ATOM 8820 C CA . ILE B 1 331 ? 25.984 4.133 -11.398 1 94.38 331 ILE B CA 1
ATOM 8821 C C . ILE B 1 331 ? 24.844 3.111 -11.312 1 94.38 331 ILE B C 1
ATOM 8823 O O . ILE B 1 331 ? 23.781 3.299 -11.914 1 94.38 331 ILE B O 1
ATOM 8827 N N . GLY B 1 332 ? 25 2.066 -10.57 1 92.62 332 GLY B N 1
ATOM 8828 C CA . GLY B 1 332 ? 23.984 1.04 -10.352 1 92.62 332 GLY B CA 1
ATOM 8829 C C . GLY B 1 332 ? 24.547 -0.225 -9.734 1 92.62 332 GLY B C 1
ATOM 8830 O O . GLY B 1 332 ? 25.75 -0.297 -9.43 1 92.62 332 GLY B O 1
ATOM 8831 N N . ASP B 1 333 ? 23.688 -1.154 -9.508 1 91.44 333 ASP B N 1
ATOM 8832 C CA . ASP B 1 333 ? 24.188 -2.438 -9.031 1 91.44 333 ASP B CA 1
ATOM 8833 C C . ASP B 1 333 ? 24.859 -3.217 -10.164 1 91.44 333 ASP B C 1
ATOM 8835 O O . ASP B 1 333 ? 24.891 -2.764 -11.305 1 91.44 333 ASP B O 1
ATOM 8839 N N . CYS B 1 334 ? 25.453 -4.285 -9.875 1 92.56 334 CYS B N 1
ATOM 8840 C CA . CYS B 1 334 ? 26.234 -5.039 -10.852 1 92.56 334 CYS B CA 1
ATOM 8841 C C . CYS B 1 334 ? 25.359 -5.484 -12.023 1 92.56 334 CYS B C 1
ATOM 8843 O O . CYS B 1 334 ? 25.812 -5.48 -13.172 1 92.56 334 CYS B O 1
ATOM 8845 N N . LYS B 1 335 ? 24.156 -5.832 -11.688 1 91.19 335 LYS B N 1
ATOM 8846 C CA . LYS B 1 335 ? 23.25 -6.293 -12.734 1 91.19 335 LYS B CA 1
ATOM 8847 C C . LYS B 1 335 ? 22.938 -5.176 -13.719 1 91.19 335 LYS B C 1
ATOM 8849 O O . LYS B 1 335 ? 22.953 -5.391 -14.938 1 91.19 335 LYS B O 1
ATOM 8854 N N . PHE B 1 336 ? 22.672 -4.035 -13.305 1 94.06 336 PHE B N 1
ATOM 8855 C CA . PHE B 1 336 ? 22.328 -2.891 -14.141 1 94.06 336 PHE B CA 1
ATOM 8856 C C . PHE B 1 336 ? 23.531 -2.471 -14.992 1 94.06 336 PHE B C 1
ATOM 8858 O O . PHE B 1 336 ? 23.375 -2.201 -16.188 1 94.06 336 PHE B O 1
ATOM 8865 N N . ILE B 1 337 ? 24.656 -2.385 -14.328 1 93.88 337 ILE B N 1
ATOM 8866 C CA . ILE B 1 337 ? 25.859 -1.983 -15.055 1 93.88 337 ILE B CA 1
ATOM 8867 C C . ILE B 1 337 ? 26.141 -2.99 -16.156 1 93.88 337 ILE B C 1
ATOM 8869 O O . ILE B 1 337 ? 26.5 -2.607 -17.281 1 93.88 337 ILE B O 1
ATOM 8873 N N . SER B 1 338 ? 26.016 -4.25 -15.805 1 92.38 338 SER B N 1
ATOM 8874 C CA . SER B 1 338 ? 26.188 -5.281 -16.828 1 92.38 338 SER B CA 1
ATOM 8875 C C . SER B 1 338 ? 25.219 -5.078 -17.984 1 92.38 338 SER B C 1
ATOM 8877 O O . SER B 1 338 ? 25.609 -5.234 -19.156 1 92.38 338 SER B O 1
ATOM 8879 N N . SER B 1 339 ? 24.031 -4.711 -17.703 1 92.81 339 SER B N 1
ATOM 8880 C CA . SER B 1 339 ? 23.016 -4.477 -18.719 1 92.81 339 SER B CA 1
ATOM 8881 C C . SER B 1 339 ? 23.375 -3.285 -19.594 1 92.81 339 SER B C 1
ATOM 8883 O O . SER B 1 339 ? 23.141 -3.301 -20.812 1 92.81 339 SER B O 1
ATOM 8885 N N . LEU B 1 340 ? 23.953 -2.27 -19.016 1 92.94 340 LEU B N 1
ATOM 8886 C CA . LEU B 1 340 ? 24.344 -1.078 -19.766 1 92.94 340 LEU B CA 1
ATOM 8887 C C . LEU B 1 340 ? 25.406 -1.413 -20.812 1 92.94 340 LEU B C 1
ATOM 8889 O O . LEU B 1 340 ? 25.422 -0.813 -21.891 1 92.94 340 LEU B O 1
ATOM 8893 N N . PHE B 1 341 ? 26.25 -2.402 -20.469 1 92.19 341 PHE B N 1
ATOM 8894 C CA . PHE B 1 341 ? 27.375 -2.713 -21.328 1 92.19 341 PHE B CA 1
ATOM 8895 C C . PHE B 1 341 ? 27.141 -4.012 -22.094 1 92.19 341 PHE B C 1
ATOM 8897 O O . PHE B 1 341 ? 28.047 -4.535 -22.734 1 92.19 341 PHE B O 1
ATOM 8904 N N . HIS B 1 342 ? 25.938 -4.566 -21.953 1 90 342 HIS B N 1
ATOM 8905 C CA . HIS B 1 342 ? 25.594 -5.84 -22.562 1 90 342 HIS B CA 1
ATOM 8906 C C . HIS B 1 342 ? 26.531 -6.949 -22.109 1 90 342 HIS B C 1
ATOM 8908 O O . HIS B 1 342 ? 26.938 -7.793 -22.906 1 90 342 HIS B O 1
ATOM 8914 N N . HIS B 1 343 ? 27.062 -6.832 -20.875 1 90.06 343 HIS B N 1
ATOM 8915 C CA . HIS B 1 343 ? 27.859 -7.859 -20.203 1 90.06 343 HIS B CA 1
ATOM 8916 C C . HIS B 1 343 ? 26.984 -9.031 -19.766 1 90.06 343 HIS B C 1
ATOM 8918 O O . HIS B 1 343 ? 25.859 -8.836 -19.281 1 90.06 343 HIS B O 1
ATOM 8924 N N . PRO B 1 344 ? 27.328 -10.242 -19.938 1 87.44 344 PRO B N 1
ATOM 8925 C CA . PRO B 1 344 ? 26.484 -11.414 -19.703 1 87.44 344 PRO B CA 1
ATOM 8926 C C . PRO B 1 344 ? 26.188 -11.625 -18.219 1 87.44 344 PRO B C 1
ATOM 8928 O O . PRO B 1 344 ? 25.344 -12.469 -17.875 1 87.44 344 PRO B O 1
ATOM 8931 N N . GLY B 1 345 ? 26.859 -10.898 -17.359 1 88.12 345 GLY B N 1
ATOM 8932 C CA . GLY B 1 345 ? 26.484 -11.008 -15.961 1 88.12 345 GLY B CA 1
ATOM 8933 C C . GLY B 1 345 ? 27.594 -11.57 -15.094 1 88.12 345 GLY B C 1
ATOM 8934 O O . GLY B 1 345 ? 28.656 -11.945 -15.602 1 88.12 345 GLY B O 1
ATOM 8935 N N . GLN B 1 346 ? 27.328 -11.75 -13.836 1 88.75 346 GLN B N 1
ATOM 8936 C CA . GLN B 1 346 ? 28.344 -12.094 -12.836 1 88.75 346 GLN B CA 1
ATOM 8937 C C . GLN B 1 346 ? 28.578 -13.602 -12.797 1 88.75 346 GLN B C 1
ATOM 8939 O O . GLN B 1 346 ? 29.562 -14.07 -12.219 1 88.75 346 GLN B O 1
ATOM 8944 N N . ALA B 1 347 ? 27.734 -14.328 -13.375 1 87.75 347 ALA B N 1
ATOM 8945 C CA . ALA B 1 347 ? 27.891 -15.781 -13.367 1 87.75 347 ALA B CA 1
ATOM 8946 C C . ALA B 1 347 ? 28.641 -16.266 -14.609 1 87.75 347 ALA B C 1
ATOM 8948 O O . ALA B 1 347 ? 28.875 -17.469 -14.773 1 87.75 347 ALA B O 1
ATOM 8949 N N . SER B 1 348 ? 29.109 -15.305 -15.383 1 90.38 348 SER B N 1
ATOM 8950 C CA . SER B 1 348 ? 29.797 -15.648 -16.625 1 90.38 348 SER B CA 1
ATOM 8951 C C . SER B 1 348 ? 31.25 -16.031 -16.359 1 90.38 348 SER B C 1
ATOM 8953 O O . SER B 1 348 ? 31.703 -16 -15.211 1 90.38 348 SER B O 1
ATOM 8955 N N . LYS B 1 349 ? 31.984 -16.391 -17.438 1 90.5 349 LYS B N 1
ATOM 8956 C CA . LYS B 1 349 ? 33.406 -16.781 -17.359 1 90.5 349 LYS B CA 1
ATOM 8957 C C . LYS B 1 349 ? 34.25 -15.594 -16.938 1 90.5 349 LYS B C 1
ATOM 8959 O O . LYS B 1 349 ? 35.312 -15.766 -16.328 1 90.5 349 LYS B O 1
ATOM 8964 N N . GLU B 1 350 ? 33.875 -14.461 -17.375 1 92.19 350 GLU B N 1
ATOM 8965 C CA . GLU B 1 350 ? 34.469 -13.195 -16.969 1 92.19 350 GLU B CA 1
ATOM 8966 C C . GLU B 1 350 ? 33.5 -12.336 -16.188 1 92.19 350 GLU B C 1
ATOM 8968 O O . GLU B 1 350 ? 32.906 -11.406 -16.734 1 92.19 350 GLU B O 1
ATOM 8973 N N . PRO B 1 351 ? 33.438 -12.523 -14.93 1 93.31 351 PRO B N 1
ATOM 8974 C CA . PRO B 1 351 ? 32.312 -11.961 -14.148 1 93.31 351 PRO B CA 1
ATOM 8975 C C . PRO B 1 351 ? 32.469 -10.453 -13.922 1 93.31 351 PRO B C 1
ATOM 8977 O O . PRO B 1 351 ? 31.5 -9.773 -13.609 1 93.31 351 PRO B O 1
ATOM 8980 N N . CYS B 1 352 ? 33.688 -9.875 -14.039 1 93.12 352 CYS B N 1
ATOM 8981 C CA . CYS B 1 352 ? 33.906 -8.453 -13.805 1 93.12 352 CYS B CA 1
ATOM 8982 C C . CYS B 1 352 ? 33.562 -7.637 -15.039 1 93.12 352 CYS B C 1
ATOM 8984 O O . CYS B 1 352 ? 34.031 -7.945 -16.141 1 93.12 352 CYS B O 1
ATOM 8986 N N . PHE B 1 353 ? 32.781 -6.598 -14.914 1 91.31 353 PHE B N 1
ATOM 8987 C CA . PHE B 1 353 ? 32.375 -5.781 -16.047 1 91.31 353 PHE B CA 1
ATOM 8988 C C . PHE B 1 353 ? 33.438 -4.746 -16.375 1 91.31 353 PHE B C 1
ATOM 8990 O O . PHE B 1 353 ? 33.375 -4.055 -17.391 1 91.31 353 PHE B O 1
ATOM 8997 N N . ILE B 1 354 ? 34.531 -4.617 -15.562 1 93 354 ILE B N 1
ATOM 8998 C CA . ILE B 1 354 ? 35.594 -3.646 -15.789 1 93 354 ILE B CA 1
ATOM 8999 C C . ILE B 1 354 ? 36.75 -4.32 -16.5 1 93 354 ILE B C 1
ATOM 9001 O O . ILE B 1 354 ? 37.375 -3.732 -17.406 1 93 354 ILE B O 1
ATOM 9005 N N . CYS B 1 355 ? 37.062 -5.547 -16.078 1 92.94 355 CYS B N 1
ATOM 9006 C CA . CYS B 1 355 ? 38.219 -6.211 -16.672 1 92.94 355 CYS B CA 1
ATOM 9007 C C . CYS B 1 355 ? 37.844 -7.602 -17.172 1 92.94 355 CYS B C 1
ATOM 9009 O O . CYS B 1 355 ? 36.75 -8.102 -16.891 1 92.94 355 CYS B O 1
ATOM 9011 N N . LYS B 1 356 ? 38.75 -8.305 -17.875 1 91.94 356 LYS B N 1
ATOM 9012 C CA . LYS B 1 356 ? 38.5 -9.57 -18.547 1 91.94 356 LYS B CA 1
ATOM 9013 C C . LYS B 1 356 ? 39.125 -10.734 -17.781 1 91.94 356 LYS B C 1
ATOM 9015 O O . LYS B 1 356 ? 39.438 -11.773 -18.375 1 91.94 356 LYS B O 1
ATOM 9020 N N . LEU B 1 357 ? 39.406 -10.555 -16.547 1 93.19 357 LEU B N 1
ATOM 9021 C CA . LEU B 1 357 ? 39.969 -11.656 -15.766 1 93.19 357 LEU B CA 1
ATOM 9022 C C . LEU B 1 357 ? 38.969 -12.805 -15.633 1 93.19 357 LEU B C 1
ATOM 9024 O O . LEU B 1 357 ? 37.875 -12.617 -15.117 1 93.19 357 LEU B O 1
ATOM 9028 N N . PRO B 1 358 ? 39.281 -13.938 -16.125 1 92.81 358 PRO B N 1
ATOM 9029 C CA . PRO B 1 358 ? 38.375 -15.07 -16.016 1 92.81 358 PRO B CA 1
ATOM 9030 C C . PRO B 1 358 ? 38.469 -15.812 -14.688 1 92.81 358 PRO B C 1
ATOM 9032 O O . PRO B 1 358 ? 39.594 -16.016 -14.188 1 92.81 358 PRO B O 1
ATOM 9035 N N . TRP B 1 359 ? 37.438 -16.094 -14.055 1 93.56 359 TRP B N 1
ATOM 9036 C CA . TRP B 1 359 ? 37.375 -17.016 -12.93 1 93.56 359 TRP B CA 1
ATOM 9037 C C . TRP B 1 359 ? 35.969 -17.531 -12.711 1 93.56 359 TRP B C 1
ATOM 9039 O O . TRP B 1 359 ? 35 -16.938 -13.188 1 93.56 359 TRP B O 1
ATOM 9049 N N . SER B 1 360 ? 35.875 -18.672 -12.07 1 92.69 360 SER B N 1
ATOM 9050 C CA . SER B 1 360 ? 34.562 -19.234 -11.773 1 92.69 360 SER B CA 1
ATOM 9051 C C . SER B 1 360 ? 34.062 -18.828 -10.391 1 92.69 360 SER B C 1
ATOM 9053 O O . SER B 1 360 ? 34.844 -18.875 -9.422 1 92.69 360 SER B O 1
ATOM 9055 N N . THR B 1 361 ? 32.812 -18.391 -10.383 1 90.81 361 THR B N 1
ATOM 9056 C CA . THR B 1 361 ? 32.219 -17.953 -9.117 1 90.81 361 THR B CA 1
ATOM 9057 C C . THR B 1 361 ? 31.406 -19.062 -8.477 1 90.81 361 THR B C 1
ATOM 9059 O O . THR B 1 361 ? 30.797 -18.859 -7.418 1 90.81 361 THR B O 1
ATOM 9062 N N . HIS B 1 362 ? 31.266 -20.109 -9.094 1 85.12 362 HIS B N 1
ATOM 9063 C CA . HIS B 1 362 ? 30.438 -21.188 -8.586 1 85.12 362 HIS B CA 1
ATOM 9064 C C . HIS B 1 362 ? 30.969 -22.547 -9.008 1 85.12 362 HIS B C 1
ATOM 9066 O O . HIS B 1 362 ? 31.844 -22.641 -9.875 1 85.12 362 HIS B O 1
ATOM 9072 N N . GLY B 1 363 ? 30.531 -23.594 -8.391 1 78.38 363 GLY B N 1
ATOM 9073 C CA . GLY B 1 363 ? 30.891 -24.953 -8.766 1 78.38 363 GLY B CA 1
ATOM 9074 C C . GLY B 1 363 ? 32.188 -25.438 -8.141 1 78.38 363 GLY B C 1
ATOM 9075 O O . GLY B 1 363 ? 32.719 -24.797 -7.238 1 78.38 363 GLY B O 1
ATOM 9076 N N . GLU B 1 364 ? 32.688 -26.547 -8.633 1 80.06 364 GLU B N 1
ATOM 9077 C CA . GLU B 1 364 ? 33.875 -27.172 -8.109 1 80.06 364 GLU B CA 1
ATOM 9078 C C . GLU B 1 364 ? 35.125 -26.391 -8.5 1 80.06 364 GLU B C 1
ATOM 9080 O O . GLU B 1 364 ? 36.125 -26.422 -7.789 1 80.06 364 GLU B O 1
ATOM 9085 N N . LYS B 1 365 ? 34.969 -25.672 -9.516 1 87.69 365 LYS B N 1
ATOM 9086 C CA . LYS B 1 365 ? 36.125 -24.922 -10.023 1 87.69 365 LYS B CA 1
ATOM 9087 C C . LYS B 1 365 ? 36.094 -23.469 -9.555 1 87.69 365 LYS B C 1
ATOM 9089 O O . LYS B 1 365 ? 36.781 -22.625 -10.094 1 87.69 365 LYS B O 1
ATOM 9094 N N . ALA B 1 366 ? 35.375 -23.219 -8.578 1 91.31 366 ALA B N 1
ATOM 9095 C CA . ALA B 1 366 ? 35.219 -21.844 -8.078 1 91.31 366 ALA B CA 1
ATOM 9096 C C . ALA B 1 366 ? 36.562 -21.328 -7.535 1 91.31 366 ALA B C 1
ATOM 9098 O O . ALA B 1 366 ? 37.312 -22.062 -6.895 1 91.31 366 ALA B O 1
ATOM 9099 N N . ALA B 1 367 ? 36.844 -20.078 -7.816 1 93.75 367 ALA B N 1
ATOM 9100 C CA . ALA B 1 367 ? 38.062 -19.453 -7.281 1 93.75 367 ALA B CA 1
ATOM 9101 C C . ALA B 1 367 ? 37.906 -19.203 -5.781 1 93.75 367 ALA B C 1
ATOM 9103 O O . ALA B 1 367 ? 36.875 -18.75 -5.309 1 93.75 367 ALA B O 1
ATOM 9104 N N . LEU B 1 368 ? 38.969 -19.5 -5.133 1 94.25 368 LEU B N 1
ATOM 9105 C CA . LEU B 1 368 ? 38.938 -19.391 -3.678 1 94.25 368 LEU B CA 1
ATOM 9106 C C . LEU B 1 368 ? 39.75 -18.172 -3.221 1 94.25 368 LEU B C 1
ATOM 9108 O O . LEU B 1 368 ? 40.781 -17.844 -3.834 1 94.25 368 LEU B O 1
ATOM 9112 N N . VAL B 1 369 ? 39.438 -17.625 -2.154 1 95.19 369 VAL B N 1
ATOM 9113 C CA . VAL B 1 369 ? 40.031 -16.406 -1.604 1 95.19 369 VAL B CA 1
ATOM 9114 C C . VAL B 1 369 ? 41.5 -16.656 -1.285 1 95.19 369 VAL B C 1
ATOM 9116 O O . VAL B 1 369 ? 42.344 -15.789 -1.518 1 95.19 369 VAL B O 1
ATOM 9119 N N . GLY B 1 370 ? 41.812 -17.781 -0.801 1 93.62 370 GLY B N 1
ATOM 9120 C CA . GLY B 1 370 ? 43.156 -18.094 -0.382 1 93.62 370 GLY B CA 1
ATOM 9121 C C . GLY B 1 370 ? 44.156 -18.125 -1.534 1 93.62 370 GLY B C 1
ATOM 9122 O O . GLY B 1 370 ? 45.344 -17.859 -1.346 1 93.62 370 GLY B O 1
ATOM 9123 N N . LYS B 1 371 ? 43.688 -18.375 -2.73 1 91.56 371 LYS B N 1
ATOM 9124 C CA . LYS B 1 371 ? 44.562 -18.594 -3.859 1 91.56 371 LYS B CA 1
ATOM 9125 C C . LYS B 1 371 ? 44.406 -17.516 -4.922 1 91.56 371 LYS B C 1
ATOM 9127 O O . LYS B 1 371 ? 45.281 -17.344 -5.781 1 91.56 371 LYS B O 1
ATOM 9132 N N . PHE B 1 372 ? 43.469 -16.719 -4.793 1 93.88 372 PHE B N 1
ATOM 9133 C CA . PHE B 1 372 ? 43.125 -15.75 -5.828 1 93.88 372 PHE B CA 1
ATOM 9134 C C . PHE B 1 372 ? 44.094 -14.578 -5.824 1 93.88 372 PHE B C 1
ATOM 9136 O O . PHE B 1 372 ? 44.469 -14.102 -4.758 1 93.88 372 PHE B O 1
ATOM 9143 N N . ALA B 1 373 ? 44.469 -14.164 -7 1 90.38 373 ALA B N 1
ATOM 9144 C CA . ALA B 1 373 ? 45.375 -13.023 -7.129 1 90.38 373 ALA B CA 1
ATOM 9145 C C . ALA B 1 373 ? 44.594 -11.711 -7.195 1 90.38 373 ALA B C 1
ATOM 9147 O O . ALA B 1 373 ? 44.344 -11.172 -8.281 1 90.38 373 ALA B O 1
ATOM 9148 N N . PHE B 1 374 ? 44.344 -11.102 -6.074 1 89.12 374 PHE B N 1
ATOM 9149 C CA . PHE B 1 374 ? 43.5 -9.914 -5.984 1 89.12 374 PHE B CA 1
ATOM 9150 C C . PHE B 1 374 ? 44.25 -8.688 -6.52 1 89.12 374 PHE B C 1
ATOM 9152 O O . PHE B 1 374 ? 43.625 -7.707 -6.922 1 89.12 374 PHE B O 1
ATOM 9159 N N . HIS B 1 375 ? 45.562 -8.688 -6.551 1 74.94 375 HIS B N 1
ATOM 9160 C CA . HIS B 1 375 ? 46.312 -7.508 -6.934 1 74.94 375 HIS B CA 1
ATOM 9161 C C . HIS B 1 375 ? 46.438 -7.402 -8.445 1 74.94 375 HIS B C 1
ATOM 9163 O O . HIS B 1 375 ? 46.812 -6.352 -8.977 1 74.94 375 HIS B O 1
ATOM 9169 N N . GLU B 1 376 ? 45.969 -8.453 -9.07 1 76.81 376 GLU B N 1
ATOM 9170 C CA . GLU B 1 376 ? 46.094 -8.461 -10.523 1 76.81 376 GLU B CA 1
ATOM 9171 C C . GLU B 1 376 ? 44.719 -8.188 -11.18 1 76.81 376 GLU B C 1
ATOM 9173 O O . GLU B 1 376 ? 43.719 -8.773 -10.789 1 76.81 376 GLU B O 1
ATOM 9178 N N . SER B 1 377 ? 44.719 -7.031 -11.906 1 80.81 377 SER B N 1
ATOM 9179 C CA . SER B 1 377 ? 43.562 -6.801 -12.766 1 80.81 377 SER B CA 1
ATOM 9180 C C . SER B 1 377 ? 43.75 -7.426 -14.141 1 80.81 377 SER B C 1
ATOM 9182 O O . SER B 1 377 ? 44.875 -7.59 -14.602 1 80.81 377 SER B O 1
ATOM 9184 N N . GLY B 1 378 ? 42.656 -7.984 -14.609 1 84.62 378 GLY B N 1
ATOM 9185 C CA . GLY B 1 378 ? 42.719 -8.383 -16.016 1 84.62 378 GLY B CA 1
ATOM 9186 C C . GLY B 1 378 ? 42.812 -7.203 -16.953 1 84.62 378 GLY B C 1
ATOM 9187 O O . GLY B 1 378 ? 42.938 -6.055 -16.531 1 84.62 378 GLY B O 1
ATOM 9188 N N . LYS B 1 379 ? 42.969 -7.586 -18.188 1 90.62 379 LYS B N 1
ATOM 9189 C CA . LYS B 1 379 ? 42.906 -6.543 -19.219 1 90.62 379 LYS B CA 1
ATOM 9190 C C . LYS B 1 379 ? 41.594 -5.746 -19.109 1 90.62 379 LYS B C 1
ATOM 9192 O O . LYS B 1 379 ? 40.531 -6.324 -19.016 1 90.62 379 LYS B O 1
ATOM 9197 N N . LEU B 1 380 ? 41.812 -4.469 -19.047 1 92.12 380 LEU B N 1
ATOM 9198 C CA . LEU B 1 380 ? 40.625 -3.611 -18.922 1 92.12 380 LEU B CA 1
ATOM 9199 C C . LEU B 1 380 ? 39.75 -3.709 -20.172 1 92.12 380 LEU B C 1
ATOM 9201 O O . LEU B 1 380 ? 40.281 -3.781 -21.297 1 92.12 380 LEU B O 1
ATOM 9205 N N . ARG B 1 381 ? 38.469 -3.688 -19.922 1 91.19 381 ARG B N 1
ATOM 9206 C CA . ARG B 1 381 ? 37.531 -3.734 -21.031 1 91.19 381 ARG B CA 1
ATOM 9207 C C . ARG B 1 381 ? 37.438 -2.375 -21.719 1 91.19 381 ARG B C 1
ATOM 9209 O O . ARG B 1 381 ? 37.562 -1.335 -21.062 1 91.19 381 ARG B O 1
ATOM 9216 N N . THR B 1 382 ? 37.25 -2.469 -23.047 1 89.62 382 THR B N 1
ATOM 9217 C CA . THR B 1 382 ? 37 -1.263 -23.828 1 89.62 382 THR B CA 1
ATOM 9218 C C . THR B 1 382 ? 35.625 -1.339 -24.5 1 89.62 382 THR B C 1
ATOM 9220 O O . THR B 1 382 ? 35.094 -2.428 -24.672 1 89.62 382 THR B O 1
ATOM 9223 N N . LEU B 1 383 ? 35.094 -0.19 -24.828 1 88.38 383 LEU B N 1
ATOM 9224 C CA . LEU B 1 383 ? 33.781 -0.125 -25.484 1 88.38 383 LEU B CA 1
ATOM 9225 C C . LEU B 1 383 ? 33.812 -0.875 -26.797 1 88.38 383 LEU B C 1
ATOM 9227 O O . LEU B 1 383 ? 32.812 -1.523 -27.172 1 88.38 383 LEU B O 1
ATOM 9231 N N . ASP B 1 384 ? 34.938 -0.882 -27.438 1 81.5 384 ASP B N 1
ATOM 9232 C CA . ASP B 1 384 ? 35.062 -1.465 -28.766 1 81.5 384 ASP B CA 1
ATOM 9233 C C . ASP B 1 384 ? 35.094 -2.99 -28.688 1 81.5 384 ASP B C 1
ATOM 9235 O O . ASP B 1 384 ? 34.719 -3.664 -29.656 1 81.5 384 ASP B O 1
ATOM 9239 N N . GLU B 1 385 ? 35.406 -3.521 -27.562 1 79.06 385 GLU B N 1
ATOM 9240 C CA . GLU B 1 385 ? 35.594 -4.965 -27.422 1 79.06 385 GLU B CA 1
ATOM 9241 C C . GLU B 1 385 ? 34.312 -5.633 -26.938 1 79.06 385 GLU B C 1
ATOM 9243 O O . GLU B 1 385 ? 34.219 -6.859 -26.906 1 79.06 385 GLU B O 1
ATOM 9248 N N . LEU B 1 386 ? 33.406 -4.797 -26.656 1 78.88 386 LEU B N 1
ATOM 9249 C CA . LEU B 1 386 ? 32.156 -5.379 -26.125 1 78.88 386 LEU B CA 1
ATOM 9250 C C . LEU B 1 386 ? 31.344 -6.016 -27.234 1 78.88 386 LEU B C 1
ATOM 9252 O O . LEU B 1 386 ? 31.328 -5.523 -28.359 1 78.88 386 LEU B O 1
ATOM 9256 N N . GLN B 1 387 ? 30.891 -7.312 -27.109 1 64.19 387 GLN B N 1
ATOM 9257 C CA . GLN B 1 387 ? 30.141 -8.086 -28.094 1 64.19 387 GLN B CA 1
ATOM 9258 C C . GLN B 1 387 ? 28.844 -7.391 -28.484 1 64.19 387 GLN B C 1
ATOM 9260 O O . GLN B 1 387 ? 28.375 -7.52 -29.625 1 64.19 387 GLN B O 1
ATOM 9265 N N . GLY B 1 388 ? 28.266 -6.645 -27.594 1 72.5 388 GLY B N 1
ATOM 9266 C CA . GLY B 1 388 ? 27 -5.969 -27.875 1 72.5 388 GLY B CA 1
ATOM 9267 C C . GLY B 1 388 ? 27.109 -4.457 -27.781 1 72.5 388 GLY B C 1
ATOM 9268 O O . GLY B 1 388 ? 28.156 -3.922 -27.406 1 72.5 388 GLY B O 1
ATOM 9269 N N . GLU B 1 389 ? 26.031 -3.828 -28.344 1 81.5 389 GLU B N 1
ATOM 9270 C CA . GLU B 1 389 ? 26.016 -2.369 -28.328 1 81.5 389 GLU B CA 1
ATOM 9271 C C . GLU B 1 389 ? 25.781 -1.843 -26.906 1 81.5 389 GLU B C 1
ATOM 9273 O O . GLU B 1 389 ? 24.734 -2.111 -26.312 1 81.5 389 GLU B O 1
ATOM 9278 N N . ALA B 1 390 ? 26.875 -1.232 -26.359 1 89.62 390 ALA B N 1
ATOM 9279 C CA . ALA B 1 390 ? 26.734 -0.585 -25.047 1 89.62 390 ALA B CA 1
ATOM 9280 C C . ALA B 1 390 ? 25.703 0.549 -25.109 1 89.62 390 ALA B C 1
ATOM 9282 O O . ALA B 1 390 ? 25.594 1.239 -26.125 1 89.62 390 ALA B O 1
ATOM 9283 N N . MET B 1 391 ? 25.016 0.76 -24.141 1 92.56 391 MET B N 1
ATOM 9284 C CA . MET B 1 391 ? 24 1.803 -24.078 1 92.56 391 MET B CA 1
ATOM 9285 C C . MET B 1 391 ? 24.609 3.139 -23.672 1 92.56 391 MET B C 1
ATOM 9287 O O . MET B 1 391 ? 24 4.191 -23.859 1 92.56 391 MET B O 1
ATOM 9291 N N . ILE B 1 392 ? 25.75 3.025 -23.094 1 92.88 392 ILE B N 1
ATOM 9292 C CA . ILE B 1 392 ? 26.375 4.258 -22.625 1 92.88 392 ILE B CA 1
ATOM 9293 C C . ILE B 1 392 ? 27.766 4.402 -23.219 1 92.88 392 ILE B C 1
ATOM 9295 O O . ILE B 1 392 ? 28.5 3.412 -23.359 1 92.88 392 ILE B O 1
ATOM 9299 N N . ASP B 1 393 ? 28.078 5.625 -23.547 1 91.44 393 ASP B N 1
ATOM 9300 C CA . ASP B 1 393 ? 29.375 5.938 -24.156 1 91.44 393 ASP B CA 1
ATOM 9301 C C . ASP B 1 393 ? 30.391 6.344 -23.109 1 91.44 393 ASP B C 1
ATOM 9303 O O . ASP B 1 393 ? 30.859 7.488 -23.094 1 91.44 393 ASP B O 1
ATOM 9307 N N . VAL B 1 394 ? 30.734 5.453 -22.234 1 93.62 394 VAL B N 1
ATOM 9308 C CA . VAL B 1 394 ? 31.734 5.59 -21.188 1 93.62 394 VAL B CA 1
ATOM 9309 C C . VAL B 1 394 ? 32.594 4.332 -21.125 1 93.62 394 VAL B C 1
ATOM 9311 O O . VAL B 1 394 ? 32.094 3.215 -21.141 1 93.62 394 VAL B O 1
ATOM 9314 N N . GLU B 1 395 ? 33.844 4.559 -21.047 1 91.25 395 GLU B N 1
ATOM 9315 C CA . GLU B 1 395 ? 34.75 3.406 -20.969 1 91.25 395 GLU B CA 1
ATOM 9316 C C . GLU B 1 395 ? 34.562 2.643 -19.656 1 91.25 395 GLU B C 1
ATOM 9318 O O . GLU B 1 395 ? 34.5 3.242 -18.578 1 91.25 395 GLU B O 1
ATOM 9323 N N . PRO B 1 396 ? 34.469 1.362 -19.688 1 88.44 396 PRO B N 1
ATOM 9324 C CA . PRO B 1 396 ? 34.281 0.563 -18.484 1 88.44 396 PRO B CA 1
ATOM 9325 C C . PRO B 1 396 ? 35.375 0.801 -17.438 1 88.44 396 PRO B C 1
ATOM 9327 O O . PRO B 1 396 ? 35.125 0.694 -16.234 1 88.44 396 PRO B O 1
ATOM 9330 N N . ALA B 1 397 ? 36.531 1.141 -17.906 1 82.19 397 ALA B N 1
ATOM 9331 C CA . ALA B 1 397 ? 37.656 1.374 -17.016 1 82.19 397 ALA B CA 1
ATOM 9332 C C . ALA B 1 397 ? 37.375 2.566 -16.094 1 82.19 397 ALA B C 1
ATOM 9334 O O . ALA B 1 397 ? 38.031 2.709 -15.055 1 82.19 397 ALA B O 1
ATOM 9335 N N . SER B 1 398 ? 36.406 3.34 -16.531 1 85 398 SER B N 1
ATOM 9336 C CA . SER B 1 398 ? 36.125 4.555 -15.766 1 85 398 SER B CA 1
ATOM 9337 C C . SER B 1 398 ? 34.969 4.332 -14.781 1 85 398 SER B C 1
ATOM 9339 O O . SER B 1 398 ? 34.562 5.262 -14.094 1 85 398 SER B O 1
ATOM 9341 N N . LEU B 1 399 ? 34.625 3.15 -14.641 1 90.12 399 LEU B N 1
ATOM 9342 C CA . LEU B 1 399 ? 33.5 2.844 -13.789 1 90.12 399 LEU B CA 1
ATOM 9343 C C . LEU B 1 399 ? 33.906 2.799 -12.32 1 90.12 399 LEU B C 1
ATOM 9345 O O . LEU B 1 399 ? 35.031 2.396 -12 1 90.12 399 LEU B O 1
ATOM 9349 N N . ALA B 1 400 ? 32.969 3.242 -11.547 1 87.25 400 ALA B N 1
ATOM 9350 C CA . ALA B 1 400 ? 33.125 3.123 -10.102 1 87.25 400 ALA B CA 1
ATOM 9351 C C . ALA B 1 400 ? 32.594 1.784 -9.594 1 87.25 400 ALA B C 1
ATOM 9353 O O . ALA B 1 400 ? 31.578 1.298 -10.055 1 87.25 400 ALA B O 1
ATOM 9354 N N . PRO B 1 401 ? 33.375 1.139 -8.695 1 90.25 401 PRO B N 1
ATOM 9355 C CA . PRO B 1 401 ? 32.75 0.025 -7.988 1 90.25 401 PRO B CA 1
ATOM 9356 C C . PRO B 1 401 ? 31.5 0.451 -7.223 1 90.25 401 PRO B C 1
ATOM 9358 O O . PRO B 1 401 ? 31.5 1.488 -6.559 1 90.25 401 PRO B O 1
ATOM 9361 N N . PRO B 1 402 ? 30.438 -0.32 -7.41 1 91.94 402 PRO B N 1
ATOM 9362 C CA . PRO B 1 402 ? 29.234 0.026 -6.641 1 91.94 402 PRO B CA 1
ATOM 9363 C C . PRO B 1 402 ? 29.484 0.026 -5.133 1 91.94 402 PRO B C 1
ATOM 9365 O O . PRO B 1 402 ? 29.672 -1.036 -4.535 1 91.94 402 PRO B O 1
ATOM 9368 N N . THR B 1 403 ? 29.438 1.094 -4.566 1 91 403 THR B N 1
ATOM 9369 C CA . THR B 1 403 ? 29.891 1.267 -3.188 1 91 403 THR B CA 1
ATOM 9370 C C . THR B 1 403 ? 28.969 0.516 -2.225 1 91 403 THR B C 1
ATOM 9372 O O . THR B 1 403 ? 29.406 -0.405 -1.532 1 91 403 THR B O 1
ATOM 9375 N N . LEU B 1 404 ? 27.75 0.875 -2.219 1 90.06 404 LEU B N 1
ATOM 9376 C CA . LEU B 1 404 ? 26.797 0.318 -1.265 1 90.06 404 LEU B CA 1
ATOM 9377 C C . LEU B 1 404 ? 26.625 -1.18 -1.485 1 90.06 404 LEU B C 1
ATOM 9379 O O . LEU B 1 404 ? 26.75 -1.97 -0.546 1 90.06 404 LEU B O 1
ATOM 9383 N N . HIS B 1 405 ? 26.406 -1.557 -2.705 1 91.44 405 HIS B N 1
ATOM 9384 C CA . HIS B 1 405 ? 26.109 -2.951 -3.018 1 91.44 405 HIS B CA 1
ATOM 9385 C C . HIS B 1 405 ? 27.359 -3.826 -2.852 1 91.44 405 HIS B C 1
ATOM 9387 O O . HIS B 1 405 ? 27.25 -4.996 -2.482 1 91.44 405 HIS B O 1
ATOM 9393 N N . SER B 1 406 ? 28.484 -3.303 -3.094 1 93.31 406 SER B N 1
ATOM 9394 C CA . SER B 1 406 ? 29.703 -4.066 -2.891 1 93.31 406 SER B CA 1
ATOM 9395 C C . SER B 1 406 ? 29.953 -4.348 -1.411 1 93.31 406 SER B C 1
ATOM 9397 O O . SER B 1 406 ? 30.188 -5.492 -1.021 1 93.31 406 SER B O 1
ATOM 9399 N N . ILE B 1 407 ? 29.844 -3.309 -0.67 1 92.88 407 ILE B N 1
ATOM 9400 C CA . ILE B 1 407 ? 30.094 -3.469 0.759 1 92.88 407 ILE B CA 1
ATOM 9401 C C . ILE B 1 407 ? 29.031 -4.391 1.363 1 92.88 407 ILE B C 1
ATOM 9403 O O . ILE B 1 407 ? 29.359 -5.277 2.158 1 92.88 407 ILE B O 1
ATOM 9407 N N . CYS B 1 408 ? 27.812 -4.207 0.988 1 91.75 408 CYS B N 1
ATOM 9408 C CA . CYS B 1 408 ? 26.734 -5.047 1.499 1 91.75 408 CYS B CA 1
ATOM 9409 C C . CYS B 1 408 ? 26.922 -6.5 1.085 1 91.75 408 CYS B C 1
ATOM 9411 O O . CYS B 1 408 ? 26.734 -7.41 1.894 1 91.75 408 CYS B O 1
ATOM 9413 N N . GLY B 1 409 ? 27.281 -6.656 -0.174 1 92.5 409 GLY B N 1
ATOM 9414 C CA . GLY B 1 409 ? 27.516 -8.008 -0.667 1 92.5 409 GLY B CA 1
ATOM 9415 C C . GLY B 1 409 ? 28.656 -8.711 0.036 1 92.5 409 GLY B C 1
ATOM 9416 O O . GLY B 1 409 ? 28.547 -9.891 0.383 1 92.5 409 GLY B O 1
ATOM 9417 N N . ILE B 1 410 ? 29.672 -8.008 0.279 1 95.06 410 ILE B N 1
ATOM 9418 C CA . ILE B 1 410 ? 30.844 -8.562 0.944 1 95.06 410 ILE B CA 1
ATOM 9419 C C . ILE B 1 410 ? 30.516 -8.875 2.402 1 95.06 410 ILE B C 1
ATOM 9421 O O . ILE B 1 410 ? 30.844 -9.945 2.908 1 95.06 410 ILE B O 1
ATOM 9425 N N . ALA B 1 411 ? 29.859 -7.941 3.002 1 94.5 411 ALA B N 1
ATOM 9426 C CA . ALA B 1 411 ? 29.484 -8.148 4.398 1 94.5 411 ALA B CA 1
ATOM 9427 C C . ALA B 1 411 ? 28.578 -9.367 4.551 1 94.5 411 ALA B C 1
ATOM 9429 O O . ALA B 1 411 ? 28.734 -10.148 5.488 1 94.5 411 ALA B O 1
ATOM 9430 N N . LYS B 1 412 ? 27.703 -9.5 3.701 1 91.44 412 LYS B N 1
ATOM 9431 C CA . LYS B 1 412 ? 26.766 -10.617 3.77 1 91.44 412 LYS B CA 1
ATOM 9432 C C . LYS B 1 412 ? 27.484 -11.945 3.545 1 91.44 412 LYS B C 1
ATOM 9434 O O . LYS B 1 412 ? 27.359 -12.87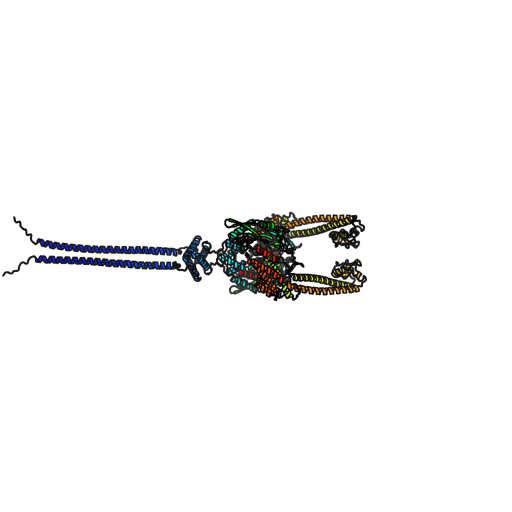5 4.344 1 91.44 412 LYS B O 1
ATOM 9439 N N . THR B 1 413 ? 28.297 -12.016 2.514 1 92.56 413 THR B N 1
ATOM 9440 C CA . THR B 1 413 ? 28.906 -13.266 2.068 1 92.56 413 THR B CA 1
ATOM 9441 C C . THR B 1 413 ? 30.047 -13.672 3.004 1 92.56 413 THR B C 1
ATOM 9443 O O . THR B 1 413 ? 30.234 -14.859 3.273 1 92.56 413 THR B O 1
ATOM 9446 N N . TYR B 1 414 ? 30.75 -12.688 3.514 1 95 414 TYR B N 1
ATOM 9447 C CA . TYR B 1 414 ? 32 -13.047 4.172 1 95 414 TYR B CA 1
ATOM 9448 C C . TYR B 1 414 ? 31.938 -12.766 5.668 1 95 414 TYR B C 1
ATOM 9450 O O . TYR B 1 414 ? 32.875 -13.055 6.406 1 95 414 TYR B O 1
ATOM 9458 N N . VAL B 1 415 ? 30.844 -12.219 6.082 1 94.19 415 VAL B N 1
ATOM 9459 C CA . VAL B 1 415 ? 30.766 -11.945 7.512 1 94.19 415 VAL B CA 1
ATOM 9460 C C . VAL B 1 415 ? 29.5 -12.578 8.086 1 94.19 415 VAL B C 1
ATOM 9462 O O . VAL B 1 415 ? 29.578 -13.531 8.867 1 94.19 415 VAL B O 1
ATOM 9465 N N . ILE B 1 416 ? 28.375 -12.164 7.633 1 91.62 416 ILE B N 1
ATOM 9466 C CA . ILE B 1 416 ? 27.109 -12.531 8.234 1 91.62 416 ILE B CA 1
ATOM 9467 C C . ILE B 1 416 ? 26.828 -14.016 7.996 1 91.62 416 ILE B C 1
ATOM 9469 O O . ILE B 1 416 ? 26.531 -14.758 8.93 1 91.62 416 ILE B O 1
ATOM 9473 N N . ASP B 1 417 ? 26.953 -14.406 6.73 1 90.75 417 ASP B N 1
ATOM 9474 C CA . ASP B 1 417 ? 26.688 -15.797 6.391 1 90.75 417 ASP B CA 1
ATOM 9475 C C . ASP B 1 417 ? 27.609 -16.734 7.145 1 90.75 417 ASP B C 1
ATOM 9477 O O . ASP B 1 417 ? 27.172 -17.734 7.723 1 90.75 417 ASP B O 1
ATOM 9481 N N . PRO B 1 418 ? 28.859 -16.453 7.168 1 92 418 PRO B N 1
ATOM 9482 C CA . PRO B 1 418 ? 29.781 -17.312 7.926 1 92 418 PRO B CA 1
ATOM 9483 C C . PRO B 1 418 ? 29.469 -17.344 9.422 1 92 418 PRO B C 1
ATOM 9485 O O . PRO B 1 418 ? 29.609 -18.375 10.07 1 92 418 PRO B O 1
ATOM 9488 N N . LEU B 1 419 ? 29.078 -16.25 9.953 1 92.19 419 LEU B N 1
ATOM 9489 C CA . LEU B 1 419 ? 28.734 -16.219 11.367 1 92.19 419 LEU B CA 1
ATOM 9490 C C . LEU B 1 419 ? 27.469 -17.031 11.641 1 92.19 419 LEU B C 1
ATOM 9492 O O . LEU B 1 419 ? 27.375 -17.703 12.672 1 92.19 419 LEU B O 1
ATOM 9496 N N . ILE B 1 420 ? 26.562 -16.938 10.758 1 88.81 420 ILE B N 1
ATOM 9497 C CA . ILE B 1 420 ? 25.359 -17.75 10.883 1 88.81 420 ILE B CA 1
ATOM 9498 C C . ILE B 1 420 ? 25.719 -19.219 10.797 1 88.81 420 ILE B C 1
ATOM 9500 O O . ILE B 1 420 ? 25.266 -20.031 11.609 1 88.81 420 ILE B O 1
ATOM 9504 N N . ALA B 1 421 ? 26.516 -19.531 9.781 1 88 421 ALA B N 1
ATOM 9505 C CA . ALA B 1 421 ? 26.953 -20.922 9.617 1 88 421 ALA B CA 1
ATOM 9506 C C . ALA B 1 421 ? 27.688 -21.406 10.859 1 88 421 ALA B C 1
ATOM 9508 O O . ALA B 1 421 ? 27.5 -22.562 11.281 1 88 421 ALA B O 1
ATOM 9509 N N . HIS B 1 422 ? 28.469 -20.578 11.367 1 89.5 422 HIS B N 1
ATOM 9510 C CA . HIS B 1 422 ? 29.234 -20.922 12.562 1 89.5 422 HIS B CA 1
ATOM 9511 C C . HIS B 1 422 ? 28.312 -21.141 13.758 1 89.5 422 HIS B C 1
ATOM 9513 O O . HIS B 1 422 ? 28.531 -22.031 14.57 1 89.5 422 HIS B O 1
ATOM 9519 N N . SER B 1 423 ? 27.312 -20.328 13.883 1 89.19 423 SER B N 1
ATOM 9520 C CA . SER B 1 423 ? 26.344 -20.484 14.969 1 89.19 423 SER B CA 1
ATOM 9521 C C . SER B 1 423 ? 25.625 -21.828 14.867 1 89.19 423 SER B C 1
ATOM 9523 O O . SER B 1 423 ? 25.375 -22.484 15.883 1 89.19 423 SER B O 1
ATOM 9525 N N . ILE B 1 424 ? 25.297 -22.141 13.68 1 86.06 424 ILE B N 1
ATOM 9526 C CA . ILE B 1 424 ? 24.609 -23.391 13.453 1 86.06 424 ILE B CA 1
ATOM 9527 C C . ILE B 1 424 ? 25.516 -24.562 13.812 1 86.06 424 ILE B C 1
ATOM 9529 O O . ILE B 1 424 ? 25.078 -25.547 14.414 1 86.06 424 ILE B O 1
ATOM 9533 N N . GLN B 1 425 ? 26.766 -24.484 13.453 1 85.19 425 GLN B N 1
ATOM 9534 C CA . GLN B 1 425 ? 27.75 -25.516 13.797 1 85.19 425 GLN B CA 1
ATOM 9535 C C . GLN B 1 425 ? 27.859 -25.672 15.312 1 85.19 425 GLN B C 1
ATOM 9537 O O . GLN B 1 425 ? 27.969 -26.797 15.812 1 85.19 425 GLN B O 1
ATOM 9542 N N . LEU B 1 426 ? 27.844 -24.594 15.945 1 85.94 426 LEU B N 1
ATOM 9543 C CA . LEU B 1 426 ? 27.953 -24.625 17.391 1 85.94 426 LEU B CA 1
ATOM 9544 C C . LEU B 1 426 ? 26.703 -25.203 18.031 1 85.94 426 LEU B C 1
ATOM 9546 O O . LEU B 1 426 ? 26.781 -25.922 19.031 1 85.94 426 LEU B O 1
ATOM 9550 N N . ASP B 1 427 ? 25.609 -24.844 17.438 1 84.94 427 ASP B N 1
ATOM 9551 C CA . ASP B 1 427 ? 24.312 -25.25 18 1 84.94 427 ASP B CA 1
ATOM 9552 C C . ASP B 1 427 ? 24.031 -26.719 17.719 1 84.94 427 ASP B C 1
ATOM 9554 O O . ASP B 1 427 ? 23.359 -27.391 18.5 1 84.94 427 ASP B O 1
ATOM 9558 N N . THR B 1 428 ? 24.297 -27.031 16.391 1 77.19 428 THR B N 1
ATOM 9559 C CA . THR B 1 428 ? 24.047 -28.422 16.016 1 77.19 428 THR B CA 1
ATOM 9560 C C . THR B 1 428 ? 25.172 -29.328 16.5 1 77.19 428 THR B C 1
ATOM 9562 O O . THR B 1 428 ? 26.328 -28.906 16.594 1 77.19 428 THR B O 1
ATOM 9565 N N . LYS B 1 429 ? 25.422 -29.781 17.656 1 61.47 429 LYS B N 1
ATOM 9566 C CA . LYS B 1 429 ? 26.5 -30.656 18.125 1 61.47 429 LYS B CA 1
ATOM 9567 C C . LYS B 1 429 ? 27.047 -31.531 17 1 61.47 429 LYS B C 1
ATOM 9569 O O . LYS B 1 429 ? 27.75 -32.5 17.25 1 61.47 429 LYS B O 1
ATOM 9574 N N . CYS B 1 430 ? 26.5 -31.328 15.727 1 57.47 430 CYS B N 1
ATOM 9575 C CA . CYS B 1 430 ? 26.922 -32.156 14.617 1 57.47 430 CYS B CA 1
ATOM 9576 C C . CYS B 1 430 ? 28.172 -31.594 13.938 1 57.47 430 CYS B C 1
ATOM 9578 O O . CYS B 1 430 ? 28.125 -30.5 13.383 1 57.47 430 CYS B O 1
ATOM 9580 N N . GLN B 1 431 ? 29.312 -31.906 14.266 1 55.53 431 GLN B N 1
ATOM 9581 C CA . GLN B 1 431 ? 30.609 -31.438 13.805 1 55.53 431 GLN B CA 1
ATOM 9582 C C . GLN B 1 431 ? 30.734 -31.531 12.289 1 55.53 431 GLN B C 1
ATOM 9584 O O . GLN B 1 431 ? 31.672 -31 11.695 1 55.53 431 GLN B O 1
ATOM 9589 N N . VAL B 1 432 ? 29.688 -32.062 11.5 1 64.56 432 VAL B N 1
ATOM 9590 C CA . VAL B 1 432 ? 29.922 -32.406 10.102 1 64.56 432 VAL B CA 1
ATOM 9591 C C . VAL B 1 432 ? 29.375 -31.312 9.195 1 64.56 432 VAL B C 1
ATOM 9593 O O . VAL B 1 432 ? 29.516 -31.359 7.977 1 64.56 432 VAL B O 1
ATOM 9596 N N . LEU B 1 433 ? 28.922 -30.219 9.742 1 76.88 433 LEU B N 1
ATOM 9597 C CA . LEU B 1 433 ? 28.375 -29.219 8.836 1 76.88 433 LEU B CA 1
ATOM 9598 C C . LEU B 1 433 ? 29.484 -28.312 8.289 1 76.88 433 LEU B C 1
ATOM 9600 O O . LEU B 1 433 ? 30.391 -27.938 9.023 1 76.88 433 LEU B O 1
ATOM 9604 N N . PRO B 1 434 ? 29.359 -28.078 6.965 1 77.94 434 PRO B N 1
ATOM 9605 C CA . PRO B 1 434 ? 30.344 -27.188 6.367 1 77.94 434 PRO B CA 1
ATOM 9606 C C . PRO B 1 434 ? 30.312 -25.781 6.965 1 77.94 434 PRO B C 1
ATOM 9608 O O . PRO B 1 434 ? 29.344 -25.406 7.613 1 77.94 434 PRO B O 1
ATOM 9611 N N . ARG B 1 435 ? 31.375 -25.156 6.789 1 76.19 435 ARG B N 1
ATOM 9612 C CA . ARG B 1 435 ? 31.516 -23.812 7.348 1 76.19 435 ARG B CA 1
ATOM 9613 C C . ARG B 1 435 ? 30.766 -22.781 6.52 1 76.19 435 ARG B C 1
ATOM 9615 O O . ARG B 1 435 ? 30.469 -21.688 7 1 76.19 435 ARG B O 1
ATOM 9622 N N . GLU B 1 436 ? 30.406 -23.188 5.336 1 80.25 436 GLU B N 1
ATOM 9623 C CA . GLU B 1 436 ? 29.688 -22.266 4.461 1 80.25 436 GLU B CA 1
ATOM 9624 C C . GLU B 1 436 ? 28.172 -22.5 4.547 1 80.25 436 GLU B C 1
ATOM 9626 O O . GLU B 1 436 ? 27.703 -23.641 4.461 1 80.25 436 GLU B O 1
ATOM 9631 N N . LEU B 1 437 ? 27.469 -21.438 4.652 1 85.12 437 LEU B N 1
ATOM 9632 C CA . LEU B 1 437 ? 26.016 -21.5 4.809 1 85.12 437 LEU B CA 1
ATOM 9633 C C . LEU B 1 437 ? 25.375 -22.094 3.564 1 85.12 437 LEU B C 1
ATOM 9635 O O . LEU B 1 437 ? 24.406 -22.859 3.666 1 85.12 437 LEU B O 1
ATOM 9639 N N . LYS B 1 438 ? 25.875 -21.625 2.391 1 80.75 438 LYS B N 1
ATOM 9640 C CA . LYS B 1 438 ? 25.328 -22.141 1.136 1 80.75 438 LYS B CA 1
ATOM 9641 C C . LYS B 1 438 ? 25.438 -23.656 1.071 1 80.75 438 LYS B C 1
ATOM 9643 O O . LYS B 1 438 ? 24.516 -24.328 0.586 1 80.75 438 LYS B O 1
ATOM 9648 N N . GLU B 1 439 ? 26.484 -24.141 1.529 1 80.62 439 GLU B N 1
ATOM 9649 C CA . GLU B 1 439 ? 26.703 -25.578 1.542 1 80.62 439 GLU B CA 1
ATOM 9650 C C . GLU B 1 439 ? 25.766 -26.266 2.547 1 80.62 439 GLU B C 1
ATOM 9652 O O . GLU B 1 439 ? 25.297 -27.375 2.305 1 80.62 439 GLU B O 1
ATOM 9657 N N . GLN B 1 440 ? 25.625 -25.609 3.621 1 82.56 440 GLN B N 1
ATOM 9658 C CA . GLN B 1 440 ? 24.688 -26.156 4.605 1 82.56 440 GLN B CA 1
ATOM 9659 C C . GLN B 1 440 ? 23.281 -26.219 4.039 1 82.56 440 GLN B C 1
ATOM 9661 O O . GLN B 1 440 ? 22.578 -27.219 4.238 1 82.56 440 GLN B O 1
ATOM 9666 N N . LYS B 1 441 ? 22.938 -25.219 3.334 1 82.25 441 LYS B N 1
ATOM 9667 C CA . LYS B 1 441 ? 21.625 -25.188 2.709 1 82.25 441 LYS B CA 1
ATOM 9668 C C . LYS B 1 441 ? 21.5 -26.25 1.63 1 82.25 441 LYS B C 1
ATOM 9670 O O . LYS B 1 441 ? 20.438 -26.844 1.451 1 82.25 441 LYS B O 1
ATOM 9675 N N . LYS B 1 442 ? 22.547 -26.469 0.945 1 81.06 442 LYS B N 1
ATOM 9676 C CA . LYS B 1 442 ? 22.562 -27.516 -0.064 1 81.06 442 LYS B CA 1
ATOM 9677 C C . LYS B 1 442 ? 22.328 -28.891 0.571 1 81.06 442 LYS B C 1
ATOM 9679 O O . LYS B 1 442 ? 21.641 -29.734 0.005 1 81.06 442 LYS B O 1
ATOM 9684 N N . ILE B 1 443 ? 22.969 -29.016 1.667 1 80.31 443 ILE B N 1
ATOM 9685 C CA . ILE B 1 443 ? 22.797 -30.281 2.383 1 80.31 443 ILE B CA 1
ATOM 9686 C C . ILE B 1 443 ? 21.344 -30.453 2.801 1 80.31 443 ILE B C 1
ATOM 9688 O O . ILE B 1 443 ? 20.797 -31.547 2.693 1 80.31 443 ILE B O 1
ATOM 9692 N N . LEU B 1 444 ? 20.797 -29.438 3.215 1 82.81 444 LEU B N 1
ATOM 9693 C CA . LEU B 1 444 ? 19.391 -29.5 3.594 1 82.81 444 LEU B CA 1
ATOM 9694 C C . LEU B 1 444 ? 18.516 -29.812 2.383 1 82.81 444 LEU B C 1
ATOM 9696 O O . LEU B 1 444 ? 17.625 -30.656 2.463 1 82.81 444 LEU B O 1
ATOM 9700 N N . LYS B 1 445 ? 18.781 -29.141 1.306 1 82 445 LYS B N 1
ATOM 9701 C CA . LYS B 1 445 ? 18.016 -29.375 0.091 1 82 445 LYS B CA 1
ATOM 9702 C C . LYS B 1 445 ? 18.172 -30.812 -0.384 1 82 445 LYS B C 1
ATOM 9704 O O . LYS B 1 445 ? 17.188 -31.453 -0.796 1 82 445 LYS B O 1
ATOM 9709 N N . LYS B 1 446 ? 19.328 -31.297 -0.351 1 80.81 446 LYS B N 1
ATOM 9710 C CA . LYS B 1 446 ? 19.594 -32.688 -0.727 1 80.81 446 LYS B CA 1
ATOM 9711 C C . LYS B 1 446 ? 18.859 -33.656 0.198 1 80.81 446 LYS B C 1
ATOM 9713 O O . LYS B 1 446 ? 18.297 -34.656 -0.26 1 80.81 446 LYS B O 1
ATOM 9718 N N . SER B 1 447 ? 18.969 -33.281 1.451 1 81.38 447 SER B N 1
ATOM 9719 C CA . SER B 1 447 ? 18.312 -34.156 2.43 1 81.38 447 SER B CA 1
ATOM 9720 C C . SER B 1 447 ? 16.797 -34.125 2.248 1 81.38 447 SER B C 1
ATOM 9722 O O . SER B 1 447 ? 16.141 -35.156 2.416 1 81.38 447 SER B O 1
ATOM 9724 N N . LYS B 1 448 ? 16.281 -33.094 1.915 1 84.5 448 LYS B N 1
ATOM 9725 C CA . LYS B 1 448 ? 14.836 -33 1.672 1 84.5 448 LYS B CA 1
ATOM 9726 C C . LYS B 1 448 ? 14.438 -33.781 0.438 1 84.5 448 LYS B C 1
ATOM 9728 O O . LYS B 1 448 ? 13.398 -34.469 0.436 1 84.5 448 LYS B O 1
ATOM 9733 N N . ARG B 1 449 ? 15.211 -33.688 -0.571 1 80.12 449 ARG B N 1
ATOM 9734 C CA . ARG B 1 449 ? 14.953 -34.469 -1.778 1 80.12 449 ARG B CA 1
ATOM 9735 C C . ARG B 1 449 ? 15.008 -35.969 -1.485 1 80.12 449 ARG B C 1
ATOM 9737 O O . ARG B 1 449 ? 14.203 -36.75 -2.01 1 80.12 449 ARG B O 1
ATOM 9744 N N . GLU B 1 450 ? 15.977 -36.25 -0.704 1 80 450 GLU B N 1
ATOM 9745 C CA . GLU B 1 450 ? 16.094 -37.656 -0.309 1 80 450 GLU B CA 1
ATOM 9746 C C . GLU B 1 450 ? 14.891 -38.094 0.501 1 80 450 GLU B C 1
ATOM 9748 O O . GLU B 1 450 ? 14.383 -39.219 0.307 1 80 450 GLU B O 1
ATOM 9753 N N . THR B 1 451 ? 14.477 -37.281 1.347 1 86.81 451 THR B N 1
ATOM 9754 C CA . THR B 1 451 ? 13.297 -37.594 2.139 1 86.81 451 THR B CA 1
ATOM 9755 C C . THR B 1 451 ? 12.07 -37.75 1.242 1 86.81 451 THR B C 1
ATOM 9757 O O . THR B 1 451 ? 11.25 -38.656 1.452 1 86.81 451 THR B O 1
ATOM 9760 N N . GLU B 1 452 ? 11.961 -36.875 0.353 1 83.12 452 GLU B N 1
ATOM 9761 C CA . GLU B 1 452 ? 10.859 -36.969 -0.602 1 83.12 452 GLU B CA 1
ATOM 9762 C C . GLU B 1 452 ? 10.906 -38.312 -1.369 1 83.12 452 GLU B C 1
ATOM 9764 O O . GLU B 1 452 ? 9.875 -38.906 -1.62 1 83.12 452 GLU B O 1
ATOM 9769 N N . ARG B 1 453 ? 12.078 -38.75 -1.751 1 79.12 453 ARG B N 1
ATOM 9770 C CA . ARG B 1 453 ? 12.258 -40.031 -2.449 1 79.12 453 ARG B CA 1
ATOM 9771 C C . ARG B 1 453 ? 11.828 -41.188 -1.576 1 79.12 453 ARG B C 1
ATOM 9773 O O . ARG B 1 453 ? 11.164 -42.125 -2.053 1 79.12 453 ARG B O 1
ATOM 9780 N N . TYR B 1 454 ? 12.203 -41.062 -0.294 1 84.19 454 TYR B N 1
ATOM 9781 C CA . TYR B 1 454 ? 11.805 -42.125 0.634 1 84.19 454 TYR B CA 1
ATOM 9782 C C . TYR B 1 454 ? 10.297 -42.094 0.857 1 84.19 454 TYR B C 1
ATOM 9784 O O . TYR B 1 454 ? 9.68 -43.156 0.978 1 84.19 454 TYR B O 1
ATOM 9792 N N . GLU B 1 455 ? 9.797 -40.906 0.954 1 87.75 455 GLU B N 1
ATOM 9793 C CA . GLU B 1 455 ? 8.352 -40.812 1.124 1 87.75 455 GLU B CA 1
ATOM 9794 C C . GLU B 1 455 ? 7.609 -41.406 -0.056 1 87.75 455 GLU B C 1
ATOM 9796 O O . GLU B 1 455 ? 6.633 -42.156 0.134 1 87.75 455 GLU B O 1
ATOM 9801 N N . GLU B 1 456 ? 8.078 -41.125 -1.203 1 80.62 456 GLU B N 1
ATOM 9802 C CA . GLU B 1 456 ? 7.484 -41.688 -2.406 1 80.62 456 GLU B CA 1
ATOM 9803 C C . GLU B 1 456 ? 7.602 -43.219 -2.412 1 80.62 456 GLU B C 1
ATOM 9805 O O . GLU B 1 456 ? 6.66 -43.906 -2.793 1 80.62 456 GLU B O 1
ATOM 9810 N N . ARG B 1 457 ? 8.742 -43.719 -1.961 1 81.06 457 ARG B N 1
ATOM 9811 C CA . ARG B 1 457 ? 8.984 -45.156 -1.918 1 81.06 457 ARG B CA 1
ATOM 9812 C C . ARG B 1 457 ? 8.102 -45.812 -0.873 1 81.06 457 ARG B C 1
ATOM 9814 O O . ARG B 1 457 ? 7.551 -46.906 -1.117 1 81.06 457 ARG B O 1
ATOM 9821 N N . VAL B 1 458 ? 8 -45.156 0.227 1 86.81 458 VAL B N 1
ATOM 9822 C CA . VAL B 1 458 ? 7.172 -45.688 1.297 1 86.81 458 VAL B CA 1
ATOM 9823 C C . VAL B 1 458 ? 5.707 -45.719 0.858 1 86.81 458 VAL B C 1
ATOM 9825 O O . VAL B 1 458 ? 4.996 -46.688 1.076 1 86.81 458 VAL B O 1
ATOM 9828 N N . GLU B 1 459 ? 5.305 -44.656 0.284 1 87.19 459 GLU B N 1
ATOM 9829 C CA . GLU B 1 459 ? 3.934 -44.594 -0.217 1 87.19 459 GLU B CA 1
ATOM 9830 C C . GLU B 1 459 ? 3.682 -45.688 -1.256 1 87.19 459 GLU B C 1
ATOM 9832 O O . GLU B 1 459 ? 2.637 -46.344 -1.235 1 87.19 459 GLU B O 1
ATOM 9837 N N . ALA B 1 460 ? 4.633 -45.844 -2.123 1 81.19 460 ALA B N 1
ATOM 9838 C CA . ALA B 1 460 ? 4.531 -46.875 -3.152 1 81.19 460 ALA B CA 1
ATOM 9839 C C . ALA B 1 460 ? 4.48 -48.281 -2.529 1 81.19 460 ALA B C 1
ATOM 9841 O O . ALA B 1 460 ? 3.709 -49.125 -2.965 1 81.19 460 ALA B O 1
ATOM 9842 N N . LEU B 1 461 ? 5.285 -48.5 -1.536 1 86.06 461 LEU B N 1
ATOM 9843 C CA . LEU B 1 461 ? 5.352 -49.781 -0.861 1 86.06 461 LEU B CA 1
ATOM 9844 C C . LEU B 1 461 ? 4.082 -50.062 -0.053 1 86.06 461 LEU B C 1
ATOM 9846 O O . LEU B 1 461 ? 3.607 -51.188 0.022 1 86.06 461 LEU B O 1
ATOM 9850 N N . GLU B 1 462 ? 3.596 -49.031 0.565 1 89.75 462 GLU B N 1
ATOM 9851 C CA . GLU B 1 462 ? 2.33 -49.156 1.282 1 89.75 462 GLU B CA 1
ATOM 9852 C C . GLU B 1 462 ? 1.203 -49.562 0.341 1 89.75 462 GLU B C 1
ATOM 9854 O O . GLU B 1 462 ? 0.411 -50.469 0.669 1 89.75 462 GLU B O 1
ATOM 9859 N N . GLU B 1 463 ? 1.203 -48.906 -0.731 1 85.62 463 GLU B N 1
ATOM 9860 C CA . GLU B 1 463 ? 0.212 -49.281 -1.736 1 85.62 463 GLU B CA 1
ATOM 9861 C C . GLU B 1 463 ? 0.419 -50.719 -2.213 1 85.62 463 GLU B C 1
ATOM 9863 O O . GLU B 1 463 ? -0.547 -51.438 -2.422 1 85.62 463 GLU B O 1
ATOM 9868 N N . ALA B 1 464 ? 1.664 -51.125 -2.34 1 85.38 464 ALA B N 1
ATOM 9869 C CA . ALA B 1 464 ? 2.008 -52.469 -2.775 1 85.38 464 ALA B CA 1
ATOM 9870 C C . ALA B 1 464 ? 1.575 -53.5 -1.743 1 85.38 464 ALA B C 1
ATOM 9872 O O . ALA B 1 464 ? 1.036 -54.562 -2.098 1 85.38 464 ALA B O 1
ATOM 9873 N N . VAL B 1 465 ? 1.808 -53.188 -0.529 1 88.75 465 VAL B N 1
ATOM 9874 C CA . VAL B 1 465 ? 1.42 -54.094 0.551 1 88.75 465 VAL B CA 1
ATOM 9875 C C . VAL B 1 465 ? -0.1 -54.25 0.586 1 88.75 465 VAL B C 1
ATOM 9877 O O . VAL B 1 465 ? -0.625 -55.344 0.717 1 88.75 465 VAL B O 1
ATOM 9880 N N . LEU B 1 466 ? -0.754 -53.156 0.457 1 89 466 LEU B N 1
ATOM 9881 C CA . LEU B 1 466 ? -2.213 -53.188 0.438 1 89 466 LEU B CA 1
ATOM 9882 C C . LEU B 1 466 ? -2.725 -54 -0.738 1 89 466 LEU B C 1
ATOM 9884 O O . LEU B 1 466 ? -3.67 -54.781 -0.592 1 89 466 LEU B O 1
ATOM 9888 N N . MET B 1 467 ? -2.1 -53.875 -1.795 1 86.88 467 MET B N 1
ATOM 9889 C CA . MET B 1 467 ? -2.484 -54.656 -2.98 1 86.88 467 MET B CA 1
ATOM 9890 C C . MET B 1 467 ? -2.227 -56.125 -2.779 1 86.88 467 MET B C 1
ATOM 9892 O O . MET B 1 467 ? -3.031 -56.969 -3.197 1 86.88 467 MET B O 1
ATOM 9896 N N . ALA B 1 468 ? -1.161 -56.469 -2.201 1 88.62 468 ALA B N 1
ATOM 9897 C CA . ALA B 1 468 ? -0.826 -57.844 -1.918 1 88.62 468 ALA B CA 1
ATOM 9898 C C . ALA B 1 468 ? -1.826 -58.469 -0.945 1 88.62 468 ALA B C 1
ATOM 9900 O O . ALA B 1 468 ? -2.227 -59.625 -1.108 1 88.62 468 ALA B O 1
ATOM 9901 N N . GLU B 1 469 ? -2.176 -57.719 0.002 1 89.5 469 GLU B N 1
ATOM 9902 C CA . GLU B 1 469 ? -3.168 -58.188 0.961 1 89.5 469 GLU B CA 1
ATOM 9903 C C . GLU B 1 469 ? -4.523 -58.406 0.294 1 89.5 469 GLU B C 1
ATOM 9905 O O . GLU B 1 469 ? -5.191 -59.406 0.533 1 89.5 469 GLU B O 1
ATOM 9910 N N . ARG B 1 470 ? -4.883 -57.531 -0.519 1 88.62 470 ARG B N 1
ATOM 9911 C CA . ARG B 1 470 ? -6.129 -57.688 -1.267 1 88.62 470 ARG B CA 1
ATOM 9912 C C . ARG B 1 470 ? -6.078 -58.938 -2.162 1 88.62 470 ARG B C 1
ATOM 9914 O O . ARG B 1 470 ? -7.074 -59.625 -2.305 1 88.62 470 ARG B O 1
ATOM 9921 N N . ALA B 1 471 ? -4.938 -59.094 -2.75 1 89.06 471 ALA B N 1
ATOM 9922 C CA . ALA B 1 471 ? -4.738 -60.312 -3.562 1 89.06 471 ALA B CA 1
ATOM 9923 C C . ALA B 1 471 ? -4.883 -61.562 -2.721 1 89.06 471 ALA B C 1
ATOM 9925 O O . ALA B 1 471 ? -5.477 -62.562 -3.166 1 89.06 471 ALA B O 1
ATOM 9926 N N . GLY B 1 472 ? -4.336 -61.5 -1.548 1 89.06 472 GLY B N 1
ATOM 9927 C CA . GLY B 1 472 ? -4.488 -62.625 -0.627 1 89.06 472 GLY B CA 1
ATOM 9928 C C . GLY B 1 472 ? -5.934 -62.906 -0.273 1 89.06 472 GLY B C 1
ATOM 9929 O O . GLY B 1 472 ? -6.352 -64.062 -0.234 1 89.06 472 GLY B O 1
ATOM 9930 N N . ASP B 1 473 ? -6.664 -61.875 -0.087 1 87.69 473 ASP B N 1
ATOM 9931 C CA . ASP B 1 473 ? -8.086 -62.031 0.213 1 87.69 473 ASP B CA 1
ATOM 9932 C C . ASP B 1 473 ? -8.828 -62.719 -0.939 1 87.69 473 ASP B C 1
ATOM 9934 O O . ASP B 1 473 ? -9.688 -63.562 -0.715 1 87.69 473 ASP B O 1
ATOM 9938 N N . VAL B 1 474 ? -8.43 -62.344 -2.086 1 87.31 474 VAL B N 1
ATOM 9939 C CA . VAL B 1 474 ? -9.07 -62.938 -3.268 1 87.31 474 VAL B CA 1
ATOM 9940 C C . VAL B 1 474 ? -8.727 -64.438 -3.371 1 87.31 474 VAL B C 1
ATOM 9942 O O . VAL B 1 474 ? -9.594 -65.25 -3.658 1 87.31 474 VAL B O 1
ATOM 9945 N N . ILE B 1 475 ? -7.531 -64.812 -3.105 1 88.62 475 ILE B N 1
ATOM 9946 C CA . ILE B 1 475 ? -7.098 -66.188 -3.166 1 88.62 475 ILE B CA 1
ATOM 9947 C C . ILE B 1 475 ? -7.816 -67 -2.09 1 88.62 475 ILE B C 1
ATOM 9949 O O . ILE B 1 475 ? -8.273 -68.125 -2.346 1 88.62 475 ILE B O 1
ATOM 9953 N N . GLU B 1 476 ? -7.996 -66.5 -0.947 1 87.19 476 GLU B N 1
ATOM 9954 C CA . GLU B 1 476 ? -8.695 -67.188 0.141 1 87.19 476 GLU B CA 1
ATOM 9955 C C . GLU B 1 476 ? -10.164 -67.375 -0.2 1 87.19 476 GLU B C 1
ATOM 9957 O O . GLU B 1 476 ? -10.727 -68.438 0.095 1 87.19 476 GLU B O 1
ATOM 9962 N N . LYS B 1 477 ? -10.734 -66.5 -0.847 1 84.5 477 LYS B N 1
ATOM 9963 C CA . LYS B 1 477 ? -12.117 -66.688 -1.269 1 84.5 477 LYS B CA 1
ATOM 9964 C C . LYS B 1 477 ? -12.258 -67.75 -2.346 1 84.5 477 LYS B C 1
ATOM 9966 O O . LYS B 1 477 ? -13.242 -68.5 -2.363 1 84.5 477 LYS B O 1
ATOM 9971 N N . CYS B 1 478 ? -11.273 -67.812 -3.135 1 82.25 478 CYS B N 1
ATOM 9972 C CA . CYS B 1 478 ? -11.281 -68.812 -4.176 1 82.25 478 CYS B CA 1
ATOM 9973 C C . CYS B 1 478 ? -11.117 -70.25 -3.574 1 82.25 478 CYS B C 1
ATOM 9975 O O . CYS B 1 478 ? -11.703 -71.188 -4.062 1 82.25 478 CYS B O 1
ATOM 9977 N N . LYS B 1 479 ? -10.445 -70.375 -2.506 1 81.81 479 LYS B N 1
ATOM 9978 C CA . LYS B 1 479 ? -10.258 -71.625 -1.828 1 81.81 479 LYS B CA 1
ATOM 9979 C C . LYS B 1 479 ? -11.547 -72.062 -1.15 1 81.81 479 LYS B C 1
ATOM 9981 O O . LYS B 1 479 ? -11.867 -73.312 -1.155 1 81.81 479 LYS B O 1
ATOM 9986 N N . SER B 1 480 ? -12.297 -71.375 -0.348 1 76.06 480 SER B N 1
ATOM 9987 C CA . SER B 1 480 ? -13.477 -71.688 0.433 1 76.06 480 SER B CA 1
ATOM 9988 C C . SER B 1 480 ? -14.68 -71.938 -0.469 1 76.06 480 SER B C 1
ATOM 9990 O O . SER B 1 480 ? -15.742 -72.375 0.006 1 76.06 480 SER B O 1
ATOM 9992 N N . GLY B 1 481 ? -14.594 -72.375 -1.635 1 64.69 481 GLY B N 1
ATOM 9993 C CA . GLY B 1 481 ? -15.617 -72.938 -2.494 1 64.69 481 GLY B CA 1
ATOM 9994 C C . GLY B 1 481 ? -16.453 -71.875 -3.191 1 64.69 481 GLY B C 1
ATOM 9995 O O . GLY B 1 481 ? -17.516 -72.188 -3.758 1 64.69 481 GLY B O 1
ATOM 9996 N N . GLY B 1 482 ? -16.547 -70.688 -2.85 1 53.25 482 GLY B N 1
ATOM 9997 C CA . GLY B 1 482 ? -17.531 -69.812 -3.461 1 53.25 482 GLY B CA 1
ATOM 9998 C C . GLY B 1 482 ? -17.234 -69.5 -4.914 1 53.25 482 GLY B C 1
ATOM 9999 O O . GLY B 1 482 ? -16.062 -69.438 -5.305 1 53.25 482 GLY B O 1
ATOM 10000 N N . ARG B 1 483 ? -18.109 -70.125 -5.875 1 49.91 483 ARG B N 1
ATOM 10001 C CA . ARG B 1 483 ? -18.078 -69.938 -7.324 1 49.91 483 ARG B CA 1
ATOM 10002 C C . ARG B 1 483 ? -17.734 -68.5 -7.68 1 49.91 483 ARG B C 1
ATOM 10004 O O . ARG B 1 483 ? -18.484 -67.562 -7.359 1 49.91 483 ARG B O 1
ATOM 10011 N N . GLY B 1 484 ? -16.625 -68.062 -7.445 1 49.31 484 GLY B N 1
ATOM 10012 C CA . GLY B 1 484 ? -16.328 -66.688 -7.859 1 49.31 484 GLY B CA 1
ATOM 10013 C C . GLY B 1 484 ? -16.922 -66.312 -9.211 1 49.31 484 GLY B C 1
ATOM 10014 O O . GLY B 1 484 ? -17.281 -67.188 -9.984 1 49.31 484 GLY B O 1
ATOM 10015 N N . ARG B 1 485 ? -17.672 -65.312 -9.281 1 50.53 485 ARG B N 1
ATOM 10016 C CA . ARG B 1 485 ? -18.328 -64.875 -10.508 1 50.53 485 ARG B CA 1
ATOM 10017 C C . ARG B 1 485 ? -17.438 -65.062 -11.719 1 50.53 485 ARG B C 1
ATOM 10019 O O . ARG B 1 485 ? -16.203 -65.062 -11.602 1 50.53 485 ARG B O 1
ATOM 10026 N N . PRO B 1 486 ? -18.078 -65.625 -12.727 1 48 486 PRO B N 1
ATOM 10027 C CA . PRO B 1 486 ? -17.422 -65.812 -14.016 1 48 486 PRO B CA 1
ATOM 10028 C C . PRO B 1 486 ? -16.453 -64.688 -14.352 1 48 486 PRO B C 1
ATOM 10030 O O . PRO B 1 486 ? -16.578 -63.562 -13.828 1 48 486 PRO B O 1
ATOM 10033 N N . SER B 1 487 ? -15.32 -65 -15.039 1 51.09 487 SER B N 1
ATOM 10034 C CA . SER B 1 487 ? -14.242 -64.188 -15.602 1 51.09 487 SER B CA 1
ATOM 10035 C C . SER B 1 487 ? -14.766 -62.906 -16.203 1 51.09 487 SER B C 1
ATOM 10037 O O . SER B 1 487 ? -15.664 -62.906 -17.047 1 51.09 487 SER B O 1
ATOM 10039 N N . ARG B 1 488 ? -14.797 -61.938 -15.469 1 57.59 488 ARG B N 1
ATOM 10040 C CA . ARG B 1 488 ? -15.172 -60.625 -15.992 1 57.59 488 ARG B CA 1
ATOM 10041 C C . ARG B 1 488 ? -14.406 -60.312 -17.281 1 57.59 488 ARG B C 1
ATOM 10043 O O . ARG B 1 488 ? -13.375 -60.938 -17.562 1 57.59 488 ARG B O 1
ATOM 10050 N N . VAL B 1 489 ? -14.961 -59.594 -18.125 1 53 489 VAL B N 1
ATOM 10051 C CA . VAL B 1 489 ? -14.43 -59.125 -19.406 1 53 489 VAL B CA 1
ATOM 10052 C C . VAL B 1 489 ? -13.016 -58.594 -19.219 1 53 489 VAL B C 1
ATOM 10054 O O . VAL B 1 489 ? -12.164 -58.75 -20.094 1 53 489 VAL B O 1
ATOM 10057 N N . ASP B 1 490 ? -12.398 -58.281 -18.047 1 64.12 490 ASP B N 1
ATOM 10058 C CA . ASP B 1 490 ? -11.094 -57.656 -17.812 1 64.12 490 ASP B CA 1
ATOM 10059 C C . ASP B 1 490 ? -10.141 -58.656 -17.141 1 64.12 490 ASP B C 1
ATOM 10061 O O . ASP B 1 490 ? -9.203 -58.25 -16.453 1 64.12 490 ASP B O 1
ATOM 10065 N N . SER B 1 491 ? -10.297 -59.875 -17.422 1 76.81 491 SER B N 1
ATOM 10066 C CA . SER B 1 491 ? -9.422 -60.875 -16.844 1 76.81 491 SER B CA 1
ATOM 10067 C C . SER B 1 491 ? -8.164 -61.094 -17.672 1 76.81 491 SER B C 1
ATOM 10069 O O . SER B 1 491 ? -8.195 -60.906 -18.906 1 76.81 491 SER B O 1
ATOM 10071 N N . CYS B 1 492 ? -7.051 -61.375 -16.984 1 79.56 492 CYS B N 1
ATOM 10072 C CA . CYS B 1 492 ? -5.812 -61.625 -17.719 1 79.56 492 CYS B CA 1
ATOM 10073 C C . CYS B 1 492 ? -5.691 -63.094 -18.125 1 79.56 492 CYS B C 1
ATOM 10075 O O . CYS B 1 492 ? -6.605 -63.875 -17.875 1 79.56 492 CYS B O 1
ATOM 10077 N N . GLU B 1 493 ? -4.664 -63.594 -18.75 1 77.06 493 GLU B N 1
ATOM 10078 C CA . GLU B 1 493 ? -4.508 -64.938 -19.312 1 77.06 493 GLU B CA 1
ATOM 10079 C C . GLU B 1 493 ? -3.74 -65.875 -18.359 1 77.06 493 GLU B C 1
ATOM 10081 O O . GLU B 1 493 ? -3.322 -66.938 -18.75 1 77.06 493 GLU B O 1
ATOM 10086 N N . SER B 1 494 ? -3.609 -65.5 -17.234 1 81.25 494 SER B N 1
ATOM 10087 C CA . SER B 1 494 ? -2.961 -66.375 -16.25 1 81.25 494 SER B CA 1
ATOM 10088 C C . SER B 1 494 ? -3.881 -67.5 -15.805 1 81.25 494 SER B C 1
ATOM 10090 O O . SER B 1 494 ? -5.09 -67.438 -16.047 1 81.25 494 SER B O 1
ATOM 10092 N N . SER B 1 495 ? -3.355 -68.5 -15.312 1 80.69 495 SER B N 1
ATOM 10093 C CA . SER B 1 495 ? -4.141 -69.625 -14.828 1 80.69 495 SER B CA 1
ATOM 10094 C C . SER B 1 495 ? -5.121 -69.188 -13.742 1 80.69 495 SER B C 1
ATOM 10096 O O . SER B 1 495 ? -6.168 -69.812 -13.555 1 80.69 495 SER B O 1
ATOM 10098 N N . LEU B 1 496 ? -4.727 -68.188 -13.008 1 81.69 496 LEU B N 1
ATOM 10099 C CA . LEU B 1 496 ? -5.605 -67.562 -12.023 1 81.69 496 LEU B CA 1
ATOM 10100 C C . LEU B 1 496 ? -5.531 -66 -12.102 1 81.69 496 LEU B C 1
ATOM 10102 O O . LEU B 1 496 ? -4.504 -65.438 -11.766 1 81.69 496 LEU B O 1
ATOM 10106 N N . CYS B 1 497 ? -6.586 -65.438 -12.531 1 84.5 497 CYS B N 1
ATOM 10107 C CA . CYS B 1 497 ? -6.625 -64 -12.625 1 84.5 497 CYS B CA 1
ATOM 10108 C C . CYS B 1 497 ? -7.238 -63.406 -11.375 1 84.5 497 CYS B C 1
ATOM 10110 O O . CYS B 1 497 ? -8.453 -63.406 -11.195 1 84.5 497 CYS B O 1
ATOM 10112 N N . LEU B 1 498 ? -6.488 -62.781 -10.656 1 84.69 498 LEU B N 1
ATOM 10113 C CA . LEU B 1 498 ? -6.93 -62.188 -9.383 1 84.69 498 LEU B CA 1
ATOM 10114 C C . LEU B 1 498 ? -7.789 -60.969 -9.617 1 84.69 498 LEU B C 1
ATOM 10116 O O . LEU B 1 498 ? -8.766 -60.719 -8.891 1 84.69 498 LEU B O 1
ATOM 10120 N N . ALA B 1 499 ? -7.473 -60.156 -10.602 1 81.31 499 ALA B N 1
ATOM 10121 C CA . ALA B 1 499 ? -8.234 -58.938 -10.914 1 81.31 499 ALA B CA 1
ATOM 10122 C C . ALA B 1 499 ? -9.656 -59.281 -11.336 1 81.31 499 ALA B C 1
ATOM 10124 O O . ALA B 1 499 ? -10.609 -58.594 -10.984 1 81.31 499 ALA B O 1
ATOM 10125 N N . GLY B 1 500 ? -9.781 -60.406 -12.109 1 78.56 500 GLY B N 1
ATOM 10126 C CA . GLY B 1 500 ? -11.078 -60.875 -12.578 1 78.56 500 GLY B CA 1
ATOM 10127 C C . GLY B 1 500 ? -11.953 -61.406 -11.469 1 78.56 500 GLY B C 1
ATOM 10128 O O . GLY B 1 500 ? -13.18 -61.344 -11.555 1 78.56 500 GLY B O 1
ATOM 10129 N N . LYS B 1 501 ? -11.359 -61.938 -10.531 1 82.25 501 LYS B N 1
ATOM 10130 C CA . LYS B 1 501 ? -12.102 -62.562 -9.445 1 82.25 501 LYS B CA 1
ATOM 10131 C C . LYS B 1 501 ? -12.391 -61.594 -8.312 1 82.25 501 LYS B C 1
ATOM 10133 O O . LYS B 1 501 ? -13.164 -61.875 -7.41 1 82.25 501 LYS B O 1
ATOM 10138 N N . ALA B 1 502 ? -11.719 -60.438 -8.398 1 80.88 502 ALA B N 1
ATOM 10139 C CA . ALA B 1 502 ? -11.875 -59.438 -7.344 1 80.88 502 ALA B CA 1
ATOM 10140 C C . ALA B 1 502 ? -13.07 -58.531 -7.613 1 80.88 502 ALA B C 1
ATOM 10142 O O . ALA B 1 502 ? -13.617 -58.531 -8.719 1 80.88 502 ALA B O 1
ATOM 10143 N N . LYS B 1 503 ? -13.586 -57.812 -6.543 1 74.88 503 LYS B N 1
ATOM 10144 C CA . LYS B 1 503 ? -14.648 -56.812 -6.688 1 74.88 503 LYS B CA 1
ATOM 10145 C C . LYS B 1 503 ? -14.227 -55.688 -7.629 1 74.88 503 LYS B C 1
ATOM 10147 O O . LYS B 1 503 ? -13.031 -55.438 -7.801 1 74.88 503 LYS B O 1
ATOM 10152 N N . LYS B 1 504 ? -15.117 -55 -8.156 1 67 504 LYS B N 1
ATOM 10153 C CA . LYS B 1 504 ? -14.852 -53.938 -9.117 1 67 504 LYS B CA 1
ATOM 10154 C C . LYS B 1 504 ? -13.992 -52.844 -8.5 1 67 504 LYS B C 1
ATOM 10156 O O . LYS B 1 504 ? -14.211 -52.438 -7.352 1 67 504 LYS B O 1
ATOM 10161 N N . ASN B 1 505 ? -12.844 -52.312 -9.156 1 65.81 505 ASN B N 1
ATOM 10162 C CA . ASN B 1 505 ? -11.984 -51.188 -8.852 1 65.81 505 ASN B CA 1
ATOM 10163 C C . ASN B 1 505 ? -10.977 -51.531 -7.762 1 65.81 505 ASN B C 1
ATOM 10165 O O . ASN B 1 505 ? -10.367 -50.656 -7.168 1 65.81 505 ASN B O 1
ATOM 10169 N N . THR B 1 506 ? -10.969 -52.906 -7.402 1 75.56 506 THR B N 1
ATOM 10170 C CA . THR B 1 506 ? -9.992 -53.281 -6.391 1 75.56 506 THR B CA 1
ATOM 10171 C C . THR B 1 506 ? -8.57 -53.156 -6.93 1 75.56 506 THR B C 1
ATOM 10173 O O . THR B 1 506 ? -7.672 -52.688 -6.215 1 75.56 506 THR B O 1
ATOM 10176 N N . PHE B 1 507 ? -8.477 -53.719 -8.117 1 78.62 507 PHE B N 1
ATOM 10177 C CA . PHE B 1 507 ? -7.176 -53.594 -8.766 1 78.62 507 PHE B CA 1
ATOM 10178 C C . PHE B 1 507 ? -7.273 -52.75 -10.023 1 78.62 507 PHE B C 1
ATOM 10180 O O . PHE B 1 507 ? -8.289 -52.781 -10.719 1 78.62 507 PHE B O 1
ATOM 10187 N N . SER B 1 508 ? -6.297 -51.781 -10.078 1 63.53 508 SER B N 1
ATOM 10188 C CA . SER B 1 508 ? -6.332 -51 -11.305 1 63.53 508 SER B CA 1
ATOM 10189 C C . SER B 1 508 ? -6.148 -51.875 -12.539 1 63.53 508 SER B C 1
ATOM 10191 O O . SER B 1 508 ? -5.219 -52.656 -12.602 1 63.53 508 SER B O 1
ATOM 10193 N N . SER B 1 509 ? -7.074 -51.906 -13.414 1 56.56 509 SER B N 1
ATOM 10194 C CA . SER B 1 509 ? -7.09 -52.719 -14.633 1 56.56 509 SER B CA 1
ATOM 10195 C C . SER B 1 509 ? -5.906 -52.375 -15.531 1 56.56 509 SER B C 1
ATOM 10197 O O . SER B 1 509 ? -5.551 -53.156 -16.406 1 56.56 509 SER B O 1
ATOM 10199 N N . LEU B 1 510 ? -5.262 -51.188 -15.258 1 54.41 510 LEU B N 1
ATOM 10200 C CA . LEU B 1 510 ? -4.234 -50.656 -16.156 1 54.41 510 LEU B CA 1
ATOM 10201 C C . LEU B 1 510 ? -2.865 -51.219 -15.797 1 54.41 510 LEU B C 1
ATOM 10203 O O . LEU B 1 510 ? -1.893 -51.031 -16.531 1 54.41 510 LEU B O 1
ATOM 10207 N N . ASN B 1 511 ? -2.828 -52.219 -14.914 1 69.38 511 ASN B N 1
ATOM 10208 C CA . ASN B 1 511 ? -1.524 -52.719 -14.461 1 69.38 511 ASN B CA 1
ATOM 10209 C C . ASN B 1 511 ? -1.225 -54.094 -15.008 1 69.38 511 ASN B C 1
ATOM 10211 O O . ASN B 1 511 ? -1.212 -55.094 -14.25 1 69.38 511 ASN B O 1
ATOM 10215 N N . VAL B 1 512 ? -1.176 -54.281 -16.453 1 72.56 512 VAL B N 1
ATOM 10216 C CA . VAL B 1 512 ? -0.935 -55.562 -17.078 1 72.56 512 VAL B CA 1
ATOM 10217 C C . VAL B 1 512 ? 0.424 -55.562 -17.781 1 72.56 512 VAL B C 1
ATOM 10219 O O . VAL B 1 512 ? 0.913 -54.5 -18.172 1 72.56 512 VAL B O 1
ATOM 10222 N N . PHE B 1 513 ? 1.203 -56.719 -17.766 1 73.19 513 PHE B N 1
ATOM 10223 C CA . PHE B 1 513 ? 2.449 -56.875 -18.5 1 73.19 513 PHE B CA 1
ATOM 10224 C C . PHE B 1 513 ? 2.42 -58.125 -19.344 1 73.19 513 PHE B C 1
ATOM 10226 O O . PHE B 1 513 ? 1.6 -59.031 -19.109 1 73.19 513 PHE B O 1
ATOM 10233 N N . VAL B 1 514 ? 3.184 -58.188 -20.344 1 70.19 514 VAL B N 1
ATOM 10234 C CA . VAL B 1 514 ? 3.289 -59.375 -21.203 1 70.19 514 VAL B CA 1
ATOM 10235 C C . VAL B 1 514 ? 4.492 -60.219 -20.781 1 70.19 514 VAL B C 1
ATOM 10237 O O . VAL B 1 514 ? 5.625 -59.719 -20.766 1 70.19 514 VAL B O 1
ATOM 10240 N N . CYS B 1 515 ? 4.281 -61.406 -20.438 1 74.75 515 CYS B N 1
ATOM 10241 C CA . CYS B 1 515 ? 5.336 -62.312 -20.031 1 74.75 515 CYS B CA 1
ATOM 10242 C C . CYS B 1 515 ? 6.191 -62.719 -21.219 1 74.75 515 CYS B C 1
ATOM 10244 O O . CYS B 1 515 ? 5.676 -63.25 -22.219 1 74.75 515 CYS B O 1
ATOM 10246 N N . PRO B 1 516 ? 7.383 -62.625 -21.188 1 71.19 516 PRO B N 1
ATOM 10247 C CA . PRO B 1 516 ? 8.25 -62.938 -22.328 1 71.19 516 PRO B CA 1
ATOM 10248 C C . PRO B 1 516 ? 8.336 -64.438 -22.578 1 71.19 516 PRO B C 1
ATOM 10250 O O . PRO B 1 516 ? 8.617 -64.875 -23.703 1 71.19 516 PRO B O 1
ATOM 10253 N N . ASN B 1 517 ? 8.016 -65.312 -21.609 1 73.25 517 ASN B N 1
ATOM 10254 C CA . ASN B 1 517 ? 8.148 -66.812 -21.75 1 73.25 517 ASN B CA 1
ATOM 10255 C C . ASN B 1 517 ? 6.91 -67.375 -22.391 1 73.25 517 ASN B C 1
ATOM 10257 O O . ASN B 1 517 ? 7.023 -68.25 -23.297 1 73.25 517 ASN B O 1
ATOM 10261 N N . CYS B 1 518 ? 5.676 -67 -21.969 1 74.56 518 CYS B N 1
ATOM 10262 C CA . CYS B 1 518 ? 4.461 -67.625 -22.453 1 74.56 518 CYS B CA 1
ATOM 10263 C C . CYS B 1 518 ? 3.617 -66.625 -23.266 1 74.56 518 CYS B C 1
ATOM 10265 O O . CYS B 1 518 ? 2.561 -67 -23.781 1 74.56 518 CYS B O 1
ATOM 10267 N N . SER B 1 519 ? 4.078 -65.312 -23.312 1 67.81 519 SER B N 1
ATOM 10268 C CA . SER B 1 519 ? 3.488 -64.25 -24.109 1 67.81 519 SER B CA 1
ATOM 10269 C C . SER B 1 519 ? 2.068 -63.938 -23.656 1 67.81 519 SER B C 1
ATOM 10271 O O . SER B 1 519 ? 1.267 -63.406 -24.422 1 67.81 519 SER B O 1
ATOM 10273 N N . LYS B 1 520 ? 1.716 -64.375 -22.578 1 75.31 520 LYS B N 1
ATOM 10274 C CA . LYS B 1 520 ? 0.397 -64.062 -22.016 1 75.31 520 LYS B CA 1
ATOM 10275 C C . LYS B 1 520 ? 0.349 -62.688 -21.406 1 75.31 520 LYS B C 1
ATOM 10277 O O . LYS B 1 520 ? 1.352 -62.219 -20.875 1 75.31 520 LYS B O 1
ATOM 10282 N N . ASN B 1 521 ? -0.724 -62.031 -21.531 1 75.44 521 ASN B N 1
ATOM 10283 C CA . ASN B 1 521 ? -0.989 -60.781 -20.812 1 75.44 521 ASN B CA 1
ATOM 10284 C C . ASN B 1 521 ? -1.439 -61.062 -19.375 1 75.44 521 ASN B C 1
ATOM 10286 O O . ASN B 1 521 ? -2.51 -61.625 -19.156 1 75.44 521 ASN B O 1
ATOM 10290 N N . VAL B 1 522 ? -0.615 -60.656 -18.594 1 81.5 522 VAL B N 1
ATOM 10291 C CA . VAL B 1 522 ? -0.867 -61 -17.188 1 81.5 522 VAL B CA 1
ATOM 10292 C C . VAL B 1 522 ? -0.928 -59.75 -16.359 1 81.5 522 VAL B C 1
ATOM 10294 O O . VAL B 1 522 ? -0.136 -58.812 -16.562 1 81.5 522 VAL B O 1
ATOM 10297 N N . HIS B 1 523 ? -1.911 -59.656 -15.578 1 81.69 523 HIS B N 1
ATOM 10298 C CA . HIS B 1 523 ? -1.952 -58.562 -14.602 1 81.69 523 HIS B CA 1
ATOM 10299 C C . HIS B 1 523 ? -0.729 -58.594 -13.695 1 81.69 523 HIS B C 1
ATOM 10301 O O . HIS B 1 523 ? -0.272 -59.688 -13.297 1 81.69 523 HIS B O 1
ATOM 10307 N N . ARG B 1 524 ? -0.29 -57.5 -13.32 1 80.81 524 ARG B N 1
ATOM 10308 C CA . ARG B 1 524 ? 0.825 -57.469 -12.375 1 80.81 524 ARG B CA 1
ATOM 10309 C C . ARG B 1 524 ? 0.477 -58.156 -11.07 1 80.81 524 ARG B C 1
ATOM 10311 O O . ARG B 1 524 ? 1.284 -58.906 -10.531 1 80.81 524 ARG B O 1
ATOM 10318 N N . VAL B 1 525 ? -0.676 -57.969 -10.711 1 84 525 VAL B N 1
ATOM 10319 C CA . VAL B 1 525 ? -1.122 -58.531 -9.445 1 84 525 VAL B CA 1
ATOM 10320 C C . VAL B 1 525 ? -1.192 -60.062 -9.562 1 84 525 VAL B C 1
ATOM 10322 O O . VAL B 1 525 ? -0.909 -60.75 -8.594 1 84 525 VAL B O 1
ATOM 10325 N N . CYS B 1 526 ? -1.553 -60.562 -10.742 1 85.06 526 CYS B N 1
ATOM 10326 C CA . CYS B 1 526 ? -1.671 -62 -10.953 1 85.06 526 CYS B CA 1
ATOM 10327 C C . CYS B 1 526 ? -0.301 -62.656 -10.953 1 85.06 526 CYS B C 1
ATOM 10329 O O . CYS B 1 526 ? -0.2 -63.875 -10.781 1 85.06 526 CYS B O 1
ATOM 10331 N N . SER B 1 527 ? 0.66 -61.781 -11.156 1 82.81 527 SER B N 1
ATOM 10332 C CA . SER B 1 527 ? 2.035 -62.281 -11.117 1 82.81 527 SER B CA 1
ATOM 10333 C C . SER B 1 527 ? 2.746 -61.812 -9.852 1 82.81 527 SER B C 1
ATOM 10335 O O . SER B 1 527 ? 3.971 -61.938 -9.742 1 82.81 527 SER B O 1
ATOM 10337 N N . PHE B 1 528 ? 2.094 -61.219 -8.922 1 84.12 528 PHE B N 1
ATOM 10338 C CA . PHE B 1 528 ? 2.559 -60.812 -7.609 1 84.12 528 PHE B CA 1
ATOM 10339 C C . PHE B 1 528 ? 3.635 -59.719 -7.738 1 84.12 528 PHE B C 1
ATOM 10341 O O . PHE B 1 528 ? 4.645 -59.781 -7.031 1 84.12 528 PHE B O 1
ATOM 10348 N N . GLN B 1 529 ? 3.463 -58.906 -8.688 1 78.88 529 GLN B N 1
ATOM 10349 C CA . GLN B 1 529 ? 4.336 -57.75 -8.852 1 78.88 529 GLN B CA 1
ATOM 10350 C C . GLN B 1 529 ? 3.652 -56.469 -8.367 1 78.88 529 GLN B C 1
ATOM 10352 O O . GLN B 1 529 ? 2.719 -56 -9.008 1 78.88 529 GLN B O 1
ATOM 10357 N N . PHE B 1 530 ? 4.203 -55.938 -7.375 1 79.75 530 PHE B N 1
ATOM 10358 C CA . PHE B 1 530 ? 3.449 -54.875 -6.719 1 79.75 530 PHE B CA 1
ATOM 10359 C C . PHE B 1 530 ? 4.23 -53.562 -6.738 1 79.75 530 PHE B C 1
ATOM 10361 O O . PHE B 1 530 ? 3.668 -52.5 -6.48 1 79.75 530 PHE B O 1
ATOM 10368 N N . THR B 1 531 ? 5.562 -53.469 -6.863 1 71.44 531 THR B N 1
ATOM 10369 C CA . THR B 1 531 ? 6.332 -52.25 -6.793 1 71.44 531 THR B CA 1
ATOM 10370 C C . THR B 1 531 ? 6.965 -51.938 -8.141 1 71.44 531 THR B C 1
ATOM 10372 O O . THR B 1 531 ? 7.145 -52.812 -8.977 1 71.44 531 THR B O 1
ATOM 10375 N N . VAL B 1 532 ? 7.27 -50.625 -8.305 1 58.44 532 VAL B N 1
ATOM 10376 C CA . VAL B 1 532 ? 7.941 -50.188 -9.531 1 58.44 532 VAL B CA 1
ATOM 10377 C C . VAL B 1 532 ? 9.336 -50.812 -9.594 1 58.44 532 VAL B C 1
ATOM 10379 O O . VAL B 1 532 ? 9.805 -51.188 -10.672 1 58.44 532 VAL B O 1
ATOM 10382 N N . GLU B 1 533 ? 10.023 -50.781 -8.484 1 54.31 533 GLU B N 1
ATOM 10383 C CA . GLU B 1 533 ? 11.359 -51.375 -8.422 1 54.31 533 GLU B CA 1
ATOM 10384 C C . GLU B 1 533 ? 11.344 -52.844 -8.844 1 54.31 533 GLU B C 1
ATOM 10386 O O . GLU B 1 533 ? 12.242 -53.281 -9.555 1 54.31 533 GLU B O 1
ATOM 10391 N N . GLU B 1 534 ? 10.445 -53.531 -8.289 1 52.94 534 GLU B N 1
ATOM 10392 C CA . GLU B 1 534 ? 10.281 -54.906 -8.734 1 52.94 534 GLU B CA 1
ATOM 10393 C C . GLU B 1 534 ? 10.008 -54.969 -10.234 1 52.94 534 GLU B C 1
ATOM 10395 O O . GLU B 1 534 ? 10.422 -55.938 -10.906 1 52.94 534 GLU B O 1
ATOM 10400 N N . ASP B 1 535 ? 9.453 -53.875 -10.547 1 47.19 535 ASP B N 1
ATOM 10401 C CA . ASP B 1 535 ? 9.234 -53.719 -11.984 1 47.19 535 ASP B CA 1
ATOM 10402 C C . ASP B 1 535 ? 10.547 -53.469 -12.719 1 47.19 535 ASP B C 1
ATOM 10404 O O . ASP B 1 535 ? 10.781 -54.031 -13.797 1 47.19 535 ASP B O 1
ATOM 10408 N N . LEU B 1 536 ? 11.422 -52.531 -12.141 1 44.56 536 LEU B N 1
ATOM 10409 C CA . LEU B 1 536 ? 12.719 -52.188 -12.719 1 44.56 536 LEU B CA 1
ATOM 10410 C C . LEU B 1 536 ? 13.688 -53.344 -12.602 1 44.56 536 LEU B C 1
ATOM 10412 O O . LEU B 1 536 ? 14.484 -53.594 -13.508 1 44.56 536 LEU B O 1
ATOM 10416 N N . GLN B 1 537 ? 13.844 -53.875 -11.484 1 43.41 537 GLN B N 1
ATOM 10417 C CA . GLN B 1 537 ? 14.727 -55.031 -11.352 1 43.41 537 GLN B CA 1
ATOM 10418 C C . GLN B 1 537 ? 14.305 -56.125 -12.289 1 43.41 537 GLN B C 1
ATOM 10420 O O . GLN B 1 537 ? 15.156 -56.844 -12.82 1 43.41 537 GLN B O 1
ATOM 10425 N N . LEU B 1 538 ? 13.062 -56.281 -12.344 1 38.91 538 LEU B N 1
ATOM 10426 C CA . LEU B 1 538 ? 12.57 -57.281 -13.289 1 38.91 538 LEU B CA 1
ATOM 10427 C C . LEU B 1 538 ? 12.727 -56.812 -14.727 1 38.91 538 LEU B C 1
ATOM 10429 O O . LEU B 1 538 ? 12.531 -57.562 -15.672 1 38.91 538 LEU B O 1
ATOM 10433 N N . SER B 1 539 ? 12.672 -55.625 -14.875 1 39.06 539 SER B N 1
ATOM 10434 C CA . SER B 1 539 ? 12.883 -55.094 -16.219 1 39.06 539 SER B CA 1
ATOM 10435 C C . SER B 1 539 ? 14.242 -55.5 -16.781 1 39.06 539 SER B C 1
ATOM 10437 O O . SER B 1 539 ? 14.383 -55.719 -17.984 1 39.06 539 SER B O 1
ATOM 10439 N N . ASN B 1 540 ? 15.305 -55.188 -16.078 1 40.84 540 ASN B N 1
ATOM 10440 C CA . ASN B 1 540 ? 16.531 -55.781 -16.578 1 40.84 540 ASN B CA 1
ATOM 10441 C C . ASN B 1 540 ? 16.391 -57.281 -16.812 1 40.84 540 ASN B C 1
ATOM 10443 O O . ASN B 1 540 ? 17.016 -57.844 -17.719 1 40.84 540 ASN B O 1
ATOM 10447 N N . ALA B 1 541 ? 15.891 -58.062 -15.797 1 38.88 541 ALA B N 1
ATOM 10448 C CA . ALA B 1 541 ? 15.539 -59.469 -16 1 38.88 541 ALA B CA 1
ATOM 10449 C C . ALA B 1 541 ? 14.102 -59.625 -16.484 1 38.88 541 ALA B C 1
ATOM 10451 O O . ALA B 1 541 ? 13.25 -58.781 -16.172 1 38.88 541 ALA B O 1
ATOM 10452 N N . MET B 1 542 ? 13.641 -60.312 -17.688 1 46.12 542 MET B N 1
ATOM 10453 C CA . MET B 1 542 ? 12.422 -60.75 -18.359 1 46.12 542 MET B CA 1
ATOM 10454 C C . MET B 1 542 ? 11.305 -61 -17.344 1 46.12 542 MET B C 1
ATOM 10456 O O . MET B 1 542 ? 11.453 -61.844 -16.453 1 46.12 542 MET B O 1
ATOM 10460 N N . LYS B 1 543 ? 10.383 -60.125 -17.156 1 58.69 543 LYS B N 1
ATOM 10461 C CA . LYS B 1 543 ? 9.25 -60.344 -16.266 1 58.69 543 LYS B CA 1
ATOM 10462 C C . LYS B 1 543 ? 8.508 -61.625 -16.594 1 58.69 543 LYS B C 1
ATOM 10464 O O . LYS B 1 543 ? 8.023 -61.812 -17.719 1 58.69 543 LYS B O 1
ATOM 10469 N N . ILE B 1 544 ? 8.711 -62.531 -15.977 1 66.62 544 ILE B N 1
ATOM 10470 C CA . ILE B 1 544 ? 8.125 -63.875 -16.203 1 66.62 544 ILE B CA 1
ATOM 10471 C C . ILE B 1 544 ? 6.902 -64.062 -15.305 1 66.62 544 ILE B C 1
ATOM 10473 O O . ILE B 1 544 ? 6.93 -63.688 -14.125 1 66.62 544 ILE B O 1
ATOM 10477 N N . CYS B 1 545 ? 5.859 -64.25 -15.922 1 75.31 545 CYS B N 1
ATOM 10478 C CA . CYS B 1 545 ? 4.629 -64.438 -15.156 1 75.31 545 CYS B CA 1
ATOM 10479 C C . CYS B 1 545 ? 4.781 -65.625 -14.18 1 75.31 545 CYS B C 1
ATOM 10481 O O . CYS B 1 545 ? 5.719 -66.375 -14.281 1 75.31 545 CYS B O 1
ATOM 10483 N N . LEU B 1 546 ? 4 -65.688 -13.305 1 81.19 546 LEU B N 1
ATOM 10484 C CA . LEU B 1 546 ? 4.062 -66.688 -12.25 1 81.19 546 LEU B CA 1
ATOM 10485 C C . LEU B 1 546 ? 3.887 -68.062 -12.82 1 81.19 546 LEU B C 1
ATOM 10487 O O . LEU B 1 546 ? 4.496 -69.062 -12.336 1 81.19 546 LEU B O 1
ATOM 10491 N N . ASP B 1 547 ? 3.123 -68.188 -13.953 1 82.19 547 ASP B N 1
ATOM 10492 C CA . ASP B 1 547 ? 2.867 -69.5 -14.578 1 82.19 547 ASP B CA 1
ATOM 10493 C C . ASP B 1 547 ? 4.129 -70.062 -15.234 1 82.19 547 ASP B C 1
ATOM 10495 O O . ASP B 1 547 ? 4.375 -71.25 -15.211 1 82.19 547 ASP B O 1
ATOM 10499 N N . CYS B 1 548 ? 4.879 -69.125 -15.641 1 77.88 548 CYS B N 1
ATOM 10500 C CA . CYS B 1 548 ? 6.117 -69.5 -16.297 1 77.88 548 CYS B CA 1
ATOM 10501 C C . CYS B 1 548 ? 7.238 -69.688 -15.289 1 77.88 548 CYS B C 1
ATOM 10503 O O . CYS B 1 548 ? 8.086 -70.562 -15.461 1 77.88 548 CYS B O 1
ATOM 10505 N N . SER B 1 549 ? 7.305 -69 -14.266 1 76.19 549 SER B N 1
ATOM 10506 C CA . SER B 1 549 ? 8.398 -69.062 -13.305 1 76.19 549 SER B CA 1
ATOM 10507 C C . SER B 1 549 ? 8.219 -70.188 -12.32 1 76.19 549 SER B C 1
ATOM 10509 O O . SER B 1 549 ? 9.188 -70.875 -11.945 1 76.19 549 SER B O 1
ATOM 10511 N N . VAL B 1 550 ? 7.016 -70.5 -11.961 1 77.19 550 VAL B N 1
ATOM 10512 C CA . VAL B 1 550 ? 6.781 -71.562 -10.938 1 77.19 550 VAL B CA 1
ATOM 10513 C C . VAL B 1 550 ? 6.012 -72.688 -11.547 1 77.19 550 VAL B C 1
ATOM 10515 O O . VAL B 1 550 ? 6.285 -73.875 -11.227 1 77.19 550 VAL B O 1
ATOM 10518 N N . GLY B 1 551 ? 5.148 -72.562 -12.539 1 71.88 551 GLY B N 1
ATOM 10519 C CA . GLY B 1 551 ? 4.41 -73.625 -13.211 1 71.88 551 GLY B CA 1
ATOM 10520 C C . GLY B 1 551 ? 2.934 -73.312 -13.375 1 71.88 551 GLY B C 1
ATOM 10521 O O . GLY B 1 551 ? 2.338 -72.625 -12.523 1 71.88 551 GLY B O 1
ATOM 10522 N N . SER B 1 552 ? 2.33 -73.625 -14.469 1 66.12 552 SER B N 1
ATOM 10523 C CA . SER B 1 552 ? 0.941 -73.312 -14.82 1 66.12 552 SER B CA 1
ATOM 10524 C C . SER B 1 552 ? -0.017 -74.188 -13.984 1 66.12 552 SER B C 1
ATOM 10526 O O . SER B 1 552 ? -1.191 -73.812 -13.844 1 66.12 552 SER B O 1
ATOM 10528 N N . THR B 1 553 ? 0.495 -75.25 -13.406 1 69.25 553 THR B N 1
ATOM 10529 C CA . THR B 1 553 ? -0.32 -76.188 -12.664 1 69.25 553 THR B CA 1
ATOM 10530 C C . THR B 1 553 ? -0.2 -75.938 -11.164 1 69.25 553 THR B C 1
ATOM 10532 O O . THR B 1 553 ? -0.47 -76.812 -10.359 1 69.25 553 THR B O 1
ATOM 10535 N N . MET B 1 554 ? 0.03 -74.75 -10.805 1 75.31 554 MET B N 1
ATOM 10536 C CA . MET B 1 554 ? 0.255 -74.438 -9.391 1 75.31 554 MET B CA 1
ATOM 10537 C C . MET B 1 554 ? -1.055 -74.5 -8.609 1 75.31 554 MET B C 1
ATOM 10539 O O . MET B 1 554 ? -2.064 -73.938 -9.062 1 75.31 554 MET B O 1
ATOM 10543 N N . SER B 1 555 ? -1.016 -75.188 -7.598 1 79.94 555 SER B N 1
ATOM 10544 C CA . SER B 1 555 ? -2.189 -75.25 -6.73 1 79.94 555 SER B CA 1
ATOM 10545 C C . SER B 1 555 ? -2.459 -73.938 -6.074 1 79.94 555 SER B C 1
ATOM 10547 O O . SER B 1 555 ? -1.568 -73.062 -5.996 1 79.94 555 SER B O 1
ATOM 10549 N N . LEU B 1 556 ? -3.586 -73.625 -5.746 1 84.75 556 LEU B N 1
ATOM 10550 C CA . LEU B 1 556 ? -3.975 -72.438 -5.047 1 84.75 556 LEU B CA 1
ATOM 10551 C C . LEU B 1 556 ? -3.174 -72.25 -3.76 1 84.75 556 LEU B C 1
ATOM 10553 O O . LEU B 1 556 ? -2.844 -71.125 -3.371 1 84.75 556 LEU B O 1
ATOM 10557 N N . ASP B 1 557 ? -2.801 -73.375 -3.207 1 84.31 557 ASP B N 1
ATOM 10558 C CA . ASP B 1 557 ? -2.041 -73.375 -1.962 1 84.31 557 ASP B CA 1
ATOM 10559 C C . ASP B 1 557 ? -0.611 -72.875 -2.209 1 84.31 557 ASP B C 1
ATOM 10561 O O . ASP B 1 557 ? -0.061 -72.125 -1.416 1 84.31 557 ASP B O 1
ATOM 10565 N N . THR B 1 558 ? -0.145 -73.312 -3.307 1 84.56 558 THR B N 1
ATOM 10566 C CA . THR B 1 558 ? 1.203 -72.875 -3.66 1 84.56 558 THR B CA 1
ATOM 10567 C C . THR B 1 558 ? 1.229 -71.438 -3.973 1 84.56 558 THR B C 1
ATOM 10569 O O . THR B 1 558 ? 2.158 -70.688 -3.574 1 84.56 558 THR B O 1
ATOM 10572 N N . ARG B 1 559 ? 0.215 -70.938 -4.621 1 86.5 559 ARG B N 1
ATOM 10573 C CA . ARG B 1 559 ? 0.101 -69.562 -4.934 1 86.5 559 ARG B CA 1
ATOM 10574 C C . ARG B 1 559 ? -0.034 -68.688 -3.664 1 86.5 559 ARG B C 1
ATOM 10576 O O . ARG B 1 559 ? 0.58 -67.625 -3.543 1 86.5 559 ARG B O 1
ATO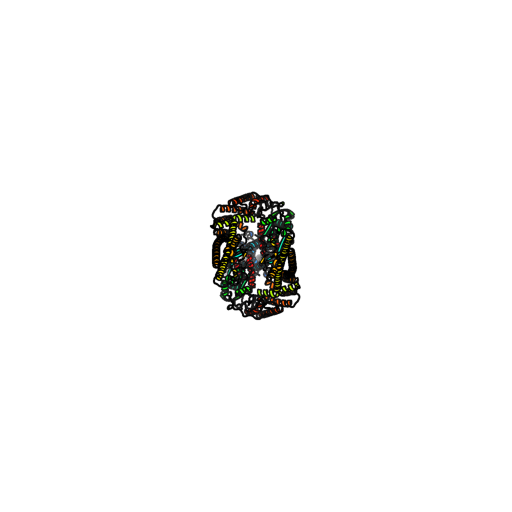M 10583 N N . ASP B 1 560 ? -0.741 -69.188 -2.779 1 88.69 560 ASP B N 1
ATOM 10584 C CA . ASP B 1 560 ? -0.95 -68.5 -1.505 1 88.69 560 ASP B CA 1
ATOM 10585 C C . ASP B 1 560 ? 0.356 -68.375 -0.72 1 88.69 560 ASP B C 1
ATOM 10587 O O . ASP B 1 560 ? 0.662 -67.312 -0.159 1 88.69 560 ASP B O 1
ATOM 10591 N N . THR B 1 561 ? 1.1 -69.438 -0.792 1 86.62 561 THR B N 1
ATOM 10592 C CA . THR B 1 561 ? 2.371 -69.438 -0.077 1 86.62 561 THR B CA 1
ATOM 10593 C C . THR B 1 561 ? 3.346 -68.438 -0.698 1 86.62 561 THR B C 1
ATOM 10595 O O . THR B 1 561 ? 4.039 -67.688 0.017 1 86.62 561 THR B O 1
ATOM 10598 N N . LEU B 1 562 ? 3.32 -68.438 -1.979 1 85.44 562 LEU B N 1
ATOM 10599 C CA . LEU B 1 562 ? 4.211 -67.5 -2.68 1 85.44 562 LEU B CA 1
ATOM 10600 C C . LEU B 1 562 ? 3.818 -66.062 -2.408 1 85.44 562 LEU B C 1
ATOM 10602 O O . LEU B 1 562 ? 4.688 -65.188 -2.199 1 85.44 562 LEU B O 1
ATOM 10606 N N . LEU B 1 563 ? 2.619 -65.812 -2.453 1 90 563 LEU B N 1
ATOM 10607 C CA . LEU B 1 563 ? 2.123 -64.438 -2.193 1 90 563 LEU B CA 1
ATOM 10608 C C . LEU B 1 563 ? 2.469 -64 -0.775 1 90 563 LEU B C 1
ATOM 10610 O O . LEU B 1 563 ? 2.836 -62.844 -0.552 1 90 563 LEU B O 1
ATOM 10614 N N . LYS B 1 564 ? 2.295 -64.875 0.112 1 89.94 564 LYS B N 1
ATOM 10615 C CA . LYS B 1 564 ? 2.621 -64.562 1.5 1 89.94 564 LYS B CA 1
ATOM 10616 C C . LYS B 1 564 ? 4.102 -64.25 1.655 1 89.94 564 LYS B C 1
ATOM 10618 O O . LYS B 1 564 ? 4.473 -63.375 2.447 1 89.94 564 LYS B O 1
ATOM 10623 N N . GLN B 1 565 ? 4.902 -64.938 0.862 1 85.81 565 GLN B N 1
ATOM 10624 C CA . GLN B 1 565 ? 6.328 -64.625 0.886 1 85.81 565 GLN B CA 1
ATOM 10625 C C . GLN B 1 565 ? 6.602 -63.219 0.334 1 85.81 565 GLN B C 1
ATOM 10627 O O . GLN B 1 565 ? 7.375 -62.438 0.917 1 85.81 565 GLN B O 1
ATOM 10632 N N . VAL B 1 566 ? 5.969 -62.938 -0.793 1 85 566 VAL B N 1
ATOM 10633 C CA . VAL B 1 566 ? 6.133 -61.625 -1.403 1 85 566 VAL B CA 1
ATOM 10634 C C . VAL B 1 566 ? 5.602 -60.531 -0.459 1 85 566 VAL B C 1
ATOM 10636 O O . VAL B 1 566 ? 6.242 -59.5 -0.266 1 85 566 VAL B O 1
ATOM 10639 N N . ALA B 1 567 ? 4.496 -60.75 0.125 1 89.44 567 ALA B N 1
ATOM 10640 C CA . ALA B 1 567 ? 3.895 -59.812 1.059 1 89.44 567 ALA B CA 1
ATOM 10641 C C . ALA B 1 567 ? 4.809 -59.562 2.256 1 89.44 567 ALA B C 1
ATOM 10643 O O . ALA B 1 567 ? 4.961 -58.406 2.705 1 89.44 567 ALA B O 1
ATOM 10644 N N . SER B 1 568 ? 5.434 -60.656 2.697 1 88.56 568 SER B N 1
ATOM 10645 C CA . SER B 1 568 ? 6.344 -60.5 3.832 1 88.56 568 SER B CA 1
ATOM 10646 C C . SER B 1 568 ? 7.57 -59.688 3.465 1 88.56 568 SER B C 1
ATOM 10648 O O . SER B 1 568 ? 8.047 -58.875 4.27 1 88.56 568 SER B O 1
ATOM 10650 N N . ARG B 1 569 ? 8.047 -59.938 2.268 1 85.5 569 ARG B N 1
ATOM 10651 C CA . ARG B 1 569 ? 9.188 -59.156 1.802 1 85.5 569 ARG B CA 1
ATOM 10652 C C . ARG B 1 569 ? 8.82 -57.688 1.686 1 85.5 569 ARG B C 1
ATOM 10654 O O . ARG B 1 569 ? 9.578 -56.812 2.119 1 85.5 569 ARG B O 1
ATOM 10661 N N . LEU B 1 570 ? 7.707 -57.406 1.085 1 89.25 570 LEU B N 1
ATOM 10662 C CA . LEU B 1 570 ? 7.242 -56.031 0.925 1 89.25 570 LEU B CA 1
ATOM 10663 C C . LEU B 1 570 ? 7.07 -55.375 2.281 1 89.25 570 LEU B C 1
ATOM 10665 O O . LEU B 1 570 ? 7.414 -54.188 2.439 1 89.25 570 LEU B O 1
ATOM 10669 N N . LYS B 1 571 ? 6.594 -56.062 3.186 1 90.5 571 LYS B N 1
ATOM 10670 C CA . LYS B 1 571 ? 6.406 -55.531 4.527 1 90.5 571 LYS B CA 1
ATOM 10671 C C . LYS B 1 571 ? 7.75 -55.219 5.184 1 90.5 571 LYS B C 1
ATOM 10673 O O . LYS B 1 571 ? 7.887 -54.219 5.887 1 90.5 571 LYS B O 1
ATOM 10678 N N . ARG B 1 572 ? 8.703 -56.094 4.953 1 88.75 572 ARG B N 1
ATOM 10679 C CA . ARG B 1 572 ? 10.039 -55.844 5.48 1 88.75 572 ARG B CA 1
ATOM 10680 C C . ARG B 1 572 ? 10.656 -54.594 4.836 1 88.75 572 ARG B C 1
ATOM 10682 O O . ARG B 1 572 ? 11.266 -53.781 5.52 1 88.75 572 ARG B O 1
ATOM 10689 N N . ASP B 1 573 ? 10.523 -54.469 3.477 1 85.12 573 ASP B N 1
ATOM 10690 C CA . ASP B 1 573 ? 11.031 -53.312 2.775 1 85.12 573 ASP B CA 1
ATOM 10691 C C . ASP B 1 573 ? 10.367 -52.031 3.283 1 85.12 573 ASP B C 1
ATOM 10693 O O . ASP B 1 573 ? 11.023 -51 3.42 1 85.12 573 ASP B O 1
ATOM 10697 N N . LEU B 1 574 ? 9.125 -52.125 3.492 1 90.31 574 LEU B N 1
ATOM 10698 C CA . LEU B 1 574 ? 8.375 -51 4.008 1 90.31 574 LEU B CA 1
ATOM 10699 C C . LEU B 1 574 ? 8.883 -50.562 5.383 1 90.31 574 LEU B C 1
ATOM 10701 O O . LEU B 1 574 ? 9.023 -49.375 5.664 1 90.31 574 LEU B O 1
ATOM 10705 N N . GLU B 1 575 ? 9.125 -51.562 6.191 1 88.75 575 GLU B N 1
ATOM 10706 C CA . GLU B 1 575 ? 9.656 -51.281 7.52 1 88.75 575 GLU B CA 1
ATOM 10707 C C . GLU B 1 575 ? 11.039 -50.656 7.438 1 88.75 575 GLU B C 1
ATOM 10709 O O . GLU B 1 575 ? 11.328 -49.688 8.148 1 88.75 575 GLU B O 1
ATOM 10714 N N . ASP B 1 576 ? 11.82 -51.219 6.574 1 86.25 576 ASP B N 1
ATOM 10715 C CA . ASP B 1 576 ? 13.172 -50.688 6.418 1 86.25 576 ASP B CA 1
ATOM 10716 C C . ASP B 1 576 ? 13.141 -49.281 5.898 1 86.25 576 ASP B C 1
ATOM 10718 O O . ASP B 1 576 ? 13.82 -48.406 6.434 1 86.25 576 ASP B O 1
ATOM 10722 N N . ASP B 1 577 ? 12.367 -49.062 4.871 1 87.19 577 ASP B N 1
ATOM 10723 C CA . ASP B 1 577 ? 12.281 -47.719 4.289 1 87.19 577 ASP B CA 1
ATOM 10724 C C . ASP B 1 577 ? 11.594 -46.75 5.25 1 87.19 577 ASP B C 1
ATOM 10726 O O . ASP B 1 577 ? 11.883 -45.562 5.238 1 87.19 577 ASP B O 1
ATOM 10730 N N . GLY B 1 578 ? 10.727 -47.375 5.957 1 88.25 578 GLY B N 1
ATOM 10731 C CA . GLY B 1 578 ? 10.102 -46.531 6.984 1 88.25 578 GLY B CA 1
ATOM 10732 C C . GLY B 1 578 ? 11.094 -46 8 1 88.25 578 GLY B C 1
ATOM 10733 O O . GLY B 1 578 ? 11.016 -44.844 8.406 1 88.25 578 GLY B O 1
ATOM 10734 N N . ILE B 1 579 ? 12 -46.844 8.359 1 86.81 579 ILE B N 1
ATOM 10735 C CA . ILE B 1 579 ? 13.039 -46.438 9.312 1 86.81 579 ILE B CA 1
ATOM 10736 C C . ILE B 1 579 ? 13.945 -45.406 8.672 1 86.81 579 ILE B C 1
ATOM 10738 O O . ILE B 1 579 ? 14.297 -44.406 9.312 1 86.81 579 ILE B O 1
ATOM 10742 N N . LEU B 1 580 ? 14.25 -45.656 7.41 1 85.44 580 LEU B N 1
ATOM 10743 C CA . LEU B 1 580 ? 15.109 -44.688 6.707 1 85.44 580 LEU B CA 1
ATOM 10744 C C . LEU B 1 580 ? 14.414 -43.344 6.562 1 85.44 580 LEU B C 1
ATOM 10746 O O . LEU B 1 580 ? 15.047 -42.312 6.688 1 85.44 580 LEU B O 1
ATOM 10750 N N . LEU B 1 581 ? 13.227 -43.438 6.254 1 88.75 581 LEU B N 1
ATOM 10751 C CA . LEU B 1 581 ? 12.438 -42.219 6.137 1 88.75 581 LEU B CA 1
ATOM 10752 C C . LEU B 1 581 ? 12.398 -41.469 7.465 1 88.75 581 LEU B C 1
ATOM 10754 O O . LEU B 1 581 ? 12.523 -40.25 7.496 1 88.75 581 LEU B O 1
ATOM 10758 N N . ALA B 1 582 ? 12.156 -42.188 8.5 1 87.75 582 ALA B N 1
ATOM 10759 C CA . ALA B 1 582 ? 12.109 -41.562 9.82 1 87.75 582 ALA B CA 1
ATOM 10760 C C . ALA B 1 582 ? 13.445 -40.875 10.156 1 87.75 582 ALA B C 1
ATOM 10762 O O . ALA B 1 582 ? 13.469 -39.781 10.711 1 87.75 582 ALA B O 1
ATOM 10763 N N . GLU B 1 583 ? 14.516 -41.5 9.812 1 81.12 583 GLU B N 1
ATOM 10764 C CA . GLU B 1 583 ? 15.844 -40.938 10.039 1 81.12 583 GLU B CA 1
ATOM 10765 C C . GLU B 1 583 ? 16.062 -39.719 9.195 1 81.12 583 GLU B C 1
ATOM 10767 O O . GLU B 1 583 ? 16.625 -38.719 9.672 1 81.12 583 GLU B O 1
ATOM 10772 N N . ALA B 1 584 ? 15.688 -39.906 8.008 1 83.62 584 ALA B N 1
ATOM 10773 C CA . ALA B 1 584 ? 15.836 -38.75 7.102 1 83.62 584 ALA B CA 1
ATOM 10774 C C . ALA B 1 584 ? 15.008 -37.562 7.574 1 83.62 584 ALA B C 1
ATOM 10776 O O . ALA B 1 584 ? 15.453 -36.406 7.5 1 83.62 584 ALA B O 1
ATOM 10777 N N . ASN B 1 585 ? 13.867 -37.875 8.023 1 86.19 585 ASN B N 1
ATOM 10778 C CA . ASN B 1 585 ? 12.992 -36.844 8.531 1 86.19 585 ASN B CA 1
ATOM 10779 C C . ASN B 1 585 ? 13.57 -36.156 9.766 1 86.19 585 ASN B C 1
ATOM 10781 O O . ASN B 1 585 ? 13.422 -34.969 9.953 1 86.19 585 ASN B O 1
ATOM 10785 N N . GLU B 1 586 ? 14.117 -36.938 10.57 1 81.88 586 GLU B N 1
ATOM 10786 C CA . GLU B 1 586 ? 14.75 -36.375 11.766 1 81.88 586 GLU B CA 1
ATOM 10787 C C . GLU B 1 586 ? 15.891 -35.438 11.406 1 81.88 586 GLU B C 1
ATOM 10789 O O . GLU B 1 586 ? 16.031 -34.375 12 1 81.88 586 GLU B O 1
ATOM 10794 N N . MET B 1 587 ? 16.625 -35.844 10.484 1 78.69 587 MET B N 1
ATOM 10795 C CA . MET B 1 587 ? 17.734 -35 10.031 1 78.69 587 MET B CA 1
ATOM 10796 C C . MET B 1 587 ? 17.234 -33.719 9.414 1 78.69 587 MET B C 1
ATOM 10798 O O . MET B 1 587 ? 17.766 -32.625 9.695 1 78.69 587 MET B O 1
ATOM 10802 N N . VAL B 1 588 ? 16.281 -33.875 8.602 1 81.88 588 VAL B N 1
ATOM 10803 C CA . VAL B 1 588 ? 15.711 -32.688 7.945 1 81.88 588 VAL B CA 1
ATOM 10804 C C . VAL B 1 588 ? 15.117 -31.75 8.992 1 81.88 588 VAL B C 1
ATOM 10806 O O . VAL B 1 588 ? 15.297 -30.531 8.914 1 81.88 588 VAL B O 1
ATOM 10809 N N . THR B 1 589 ? 14.461 -32.312 9.938 1 80.44 589 THR B N 1
ATOM 10810 C CA . THR B 1 589 ? 13.859 -31.5 10.984 1 80.44 589 THR B CA 1
ATOM 10811 C C . THR B 1 589 ? 14.938 -30.766 11.789 1 80.44 589 THR B C 1
ATOM 10813 O O . THR B 1 589 ? 14.781 -29.578 12.109 1 80.44 589 THR B O 1
ATOM 10816 N N . GLU B 1 590 ? 15.961 -31.422 12.047 1 75.81 590 GLU B N 1
ATOM 10817 C CA . GLU B 1 590 ? 17.062 -30.812 12.789 1 75.81 590 GLU B CA 1
ATOM 10818 C C . GLU B 1 590 ? 17.703 -29.688 11.992 1 75.81 590 GLU B C 1
ATOM 10820 O O . GLU B 1 590 ? 17.984 -28.609 12.547 1 75.81 590 GLU B O 1
ATOM 10825 N N . LEU B 1 591 ? 17.906 -29.984 10.82 1 76.06 591 LEU B N 1
ATOM 10826 C CA . LEU B 1 591 ? 18.547 -28.969 9.969 1 76.06 591 LEU B CA 1
ATOM 10827 C C . LEU B 1 591 ? 17.609 -27.781 9.742 1 76.06 591 LEU B C 1
ATOM 10829 O O . LEU B 1 591 ? 18.062 -26.641 9.734 1 76.06 591 LEU B O 1
ATOM 10833 N N . GLU B 1 592 ? 16.422 -28.156 9.523 1 76.69 592 GLU B N 1
ATOM 10834 C CA . GLU B 1 592 ? 15.438 -27.094 9.312 1 76.69 592 GLU B CA 1
ATOM 10835 C C . GLU B 1 592 ? 15.289 -26.234 10.555 1 76.69 592 GLU B C 1
ATOM 10837 O O . GLU B 1 592 ? 15.172 -25 10.461 1 76.69 592 GLU B O 1
ATOM 10842 N N . ASP B 1 593 ? 15.242 -26.844 11.711 1 74.19 593 ASP B N 1
ATOM 10843 C CA . ASP B 1 593 ? 15.094 -26.125 12.969 1 74.19 593 ASP B CA 1
ATOM 10844 C C . ASP B 1 593 ? 16.281 -25.172 13.195 1 74.19 593 ASP B C 1
ATOM 10846 O O . ASP B 1 593 ? 16.094 -24.062 13.703 1 74.19 593 ASP B O 1
ATOM 10850 N N . ASN B 1 594 ? 17.375 -25.609 12.711 1 73 594 ASN B N 1
ATOM 10851 C CA . ASN B 1 594 ? 18.562 -24.812 12.961 1 73 594 ASN B CA 1
ATOM 10852 C C . ASN B 1 594 ? 18.812 -23.812 11.836 1 73 594 ASN B C 1
ATOM 10854 O O . ASN B 1 594 ? 19.312 -22.703 12.078 1 73 594 ASN B O 1
ATOM 10858 N N . LEU B 1 595 ? 18.5 -24.25 10.695 1 73.12 595 LEU B N 1
ATOM 10859 C CA . LEU B 1 595 ? 18.797 -23.391 9.547 1 73.12 595 LEU B CA 1
ATOM 10860 C C . LEU B 1 595 ? 17.672 -22.391 9.305 1 73.12 595 LEU B C 1
ATOM 10862 O O . LEU B 1 595 ? 17.922 -21.234 8.984 1 73.12 595 LEU B O 1
ATOM 10866 N N . GLN B 1 596 ? 16.5 -22.859 9.445 1 66.31 596 GLN B N 1
ATOM 10867 C CA . GLN B 1 596 ? 15.383 -22.016 9.039 1 66.31 596 GLN B CA 1
ATOM 10868 C C . GLN B 1 596 ? 14.711 -21.375 10.25 1 66.31 596 GLN B C 1
ATOM 10870 O O . GLN B 1 596 ? 14.312 -20.203 10.203 1 66.31 596 GLN B O 1
ATOM 10875 N N . LYS B 1 597 ? 14.508 -22.078 11.43 1 62.97 597 LYS B N 1
ATOM 10876 C CA . LYS B 1 597 ? 13.727 -21.562 12.555 1 62.97 597 LYS B CA 1
ATOM 10877 C C . LYS B 1 597 ? 14.633 -20.906 13.594 1 62.97 597 LYS B C 1
ATOM 10879 O O . LYS B 1 597 ? 14.141 -20.266 14.523 1 62.97 597 LYS B O 1
ATOM 10884 N N . SER B 1 598 ? 15.914 -20.844 13.422 1 64.56 598 SER B N 1
ATOM 10885 C CA . SER B 1 598 ? 16.859 -20.203 14.328 1 64.56 598 SER B CA 1
ATOM 10886 C C . SER B 1 598 ? 16.688 -20.703 15.758 1 64.56 598 SER B C 1
ATOM 10888 O O . SER B 1 598 ? 16.625 -19.906 16.703 1 64.56 598 SER B O 1
ATOM 10890 N N . SER B 1 599 ? 16.406 -21.859 15.977 1 67.69 599 SER B N 1
ATOM 10891 C CA . SER B 1 599 ? 16.031 -22.391 17.281 1 67.69 599 SER B CA 1
ATOM 10892 C C . SER B 1 599 ? 17.266 -22.625 18.156 1 67.69 599 SER B C 1
ATOM 10894 O O . SER B 1 599 ? 17.141 -22.75 19.375 1 67.69 599 SER B O 1
ATOM 10896 N N . GLY B 1 600 ? 18.469 -22.594 17.641 1 79.5 600 GLY B N 1
ATOM 10897 C CA . GLY B 1 600 ? 19.672 -22.812 18.438 1 79.5 600 GLY B CA 1
ATOM 10898 C C . GLY B 1 600 ? 20 -21.672 19.375 1 79.5 600 GLY B C 1
ATOM 10899 O O . GLY B 1 600 ? 19.672 -20.516 19.078 1 79.5 600 GLY B O 1
ATOM 10900 N N . PRO B 1 601 ? 20.547 -21.969 20.5 1 86.06 601 PRO B N 1
ATOM 10901 C CA . PRO B 1 601 ? 20.812 -20.938 21.5 1 86.06 601 PRO B CA 1
ATOM 10902 C C . PRO B 1 601 ? 21.781 -19.859 20.969 1 86.06 601 PRO B C 1
ATOM 10904 O O . PRO B 1 601 ? 21.562 -18.672 21.234 1 86.06 601 PRO B O 1
ATOM 10907 N N . THR B 1 602 ? 22.859 -20.281 20.266 1 89.69 602 THR B N 1
ATOM 10908 C CA . THR B 1 602 ? 23.812 -19.312 19.75 1 89.69 602 THR B CA 1
ATOM 10909 C C . THR B 1 602 ? 23.172 -18.453 18.656 1 89.69 602 THR B C 1
ATOM 10911 O O . THR B 1 602 ? 23.375 -17.234 18.625 1 89.69 602 THR B O 1
ATOM 10914 N N . ARG B 1 603 ? 22.469 -19.078 17.828 1 88.31 603 ARG B N 1
ATOM 10915 C CA . ARG B 1 603 ? 21.781 -18.375 16.766 1 88.31 603 ARG B CA 1
ATOM 10916 C C . ARG B 1 603 ? 20.781 -17.375 17.344 1 88.31 603 ARG B C 1
ATOM 10918 O O . ARG B 1 603 ? 20.672 -16.25 16.859 1 88.31 603 ARG B O 1
ATOM 10925 N N . LYS B 1 604 ? 20.062 -17.781 18.344 1 86.44 604 LYS B N 1
ATOM 10926 C CA . LYS B 1 604 ? 19.094 -16.906 18.984 1 86.44 604 LYS B CA 1
ATOM 10927 C C . LYS B 1 604 ? 19.797 -15.695 19.625 1 86.44 604 LYS B C 1
ATOM 10929 O O . LYS B 1 604 ? 19.297 -14.57 19.531 1 86.44 604 LYS B O 1
ATOM 10934 N N . LYS B 1 605 ? 20.875 -16.031 20.281 1 90.94 605 LYS B N 1
ATOM 10935 C CA . LYS B 1 605 ? 21.641 -14.945 20.891 1 90.94 605 LYS B CA 1
ATOM 10936 C C . LYS B 1 605 ? 22.172 -13.977 19.828 1 90.94 605 LYS B C 1
ATOM 10938 O O . LYS B 1 605 ? 22.172 -12.766 20.031 1 90.94 605 LYS B O 1
ATOM 10943 N N . PHE B 1 606 ? 22.656 -14.547 18.766 1 91.19 606 PHE B N 1
ATOM 10944 C CA . PHE B 1 606 ? 23.156 -13.75 17.641 1 91.19 606 PHE B CA 1
ATOM 10945 C C . PHE B 1 606 ? 22.062 -12.844 17.094 1 91.19 606 PHE B C 1
ATOM 10947 O O . PHE B 1 606 ? 22.281 -11.641 16.938 1 91.19 606 PHE B O 1
ATOM 10954 N N . GLU B 1 607 ? 20.922 -13.359 16.922 1 84.69 607 GLU B N 1
ATOM 10955 C CA . GLU B 1 607 ? 19.797 -12.594 16.406 1 84.69 607 GLU B CA 1
ATOM 10956 C C . GLU B 1 607 ? 19.312 -11.555 17.406 1 84.69 607 GLU B C 1
ATOM 10958 O O . GLU B 1 607 ? 18.875 -10.469 17.031 1 84.69 607 GLU B O 1
ATOM 10963 N N . GLU B 1 608 ? 19.328 -11.891 18.656 1 86.75 608 GLU B N 1
ATOM 10964 C CA . GLU B 1 608 ? 18.953 -10.953 19.703 1 86.75 608 GLU B CA 1
ATOM 10965 C C . GLU B 1 608 ? 19.891 -9.75 19.75 1 86.75 608 GLU B C 1
ATOM 10967 O O . GLU B 1 608 ? 19.438 -8.625 19.953 1 86.75 608 GLU B O 1
ATOM 10972 N N . VAL B 1 609 ? 21.172 -10.07 19.594 1 91.75 609 VAL B N 1
ATOM 10973 C CA . VAL B 1 609 ? 22.156 -8.984 19.578 1 91.75 609 VAL B CA 1
ATOM 10974 C C . VAL B 1 609 ? 21.906 -8.086 18.359 1 91.75 609 VAL B C 1
ATOM 10976 O O . VAL B 1 609 ? 21.953 -6.855 18.484 1 91.75 609 VAL B O 1
ATOM 10979 N N . LEU B 1 610 ? 21.656 -8.625 17.234 1 89.19 610 LEU B N 1
ATOM 10980 C CA . LEU B 1 610 ? 21.344 -7.832 16.047 1 89.19 610 LEU B CA 1
ATOM 10981 C C . LEU B 1 610 ? 20.094 -6.992 16.25 1 89.19 610 LEU B C 1
ATOM 10983 O O . LEU B 1 610 ? 20.078 -5.809 15.914 1 89.19 610 LEU B O 1
ATOM 10987 N N . ARG B 1 611 ? 19.141 -7.547 16.844 1 83.19 611 ARG B N 1
ATOM 10988 C CA . ARG B 1 611 ? 17.891 -6.848 17.109 1 83.19 611 ARG B CA 1
ATOM 10989 C C . ARG B 1 611 ? 18.094 -5.699 18.094 1 83.19 611 ARG B C 1
ATOM 10991 O O . ARG B 1 611 ? 17.422 -4.668 18.016 1 83.19 611 ARG B O 1
ATOM 10998 N N . SER B 1 612 ? 18.922 -5.922 18.969 1 87.38 612 SER B N 1
ATOM 10999 C CA . SER B 1 612 ? 19.188 -4.918 20 1 87.38 612 SER B CA 1
ATOM 11000 C C . SER B 1 612 ? 19.656 -3.604 19.375 1 87.38 612 SER B C 1
ATOM 11002 O O . SER B 1 612 ? 19.469 -2.535 19.969 1 87.38 612 SER B O 1
ATOM 11004 N N . PHE B 1 613 ? 20.234 -3.707 18.203 1 87.62 613 PHE B N 1
ATOM 11005 C CA . PHE B 1 613 ? 20.641 -2.457 17.578 1 87.62 613 PHE B CA 1
ATOM 11006 C C . PHE B 1 613 ? 19.766 -2.131 16.375 1 87.62 613 PHE B C 1
ATOM 11008 O O . PHE B 1 613 ? 20.125 -1.284 15.547 1 87.62 613 PHE B O 1
ATOM 11015 N N . GLY B 1 614 ? 18.734 -2.793 16.219 1 78.75 614 GLY B N 1
ATOM 11016 C CA . GLY B 1 614 ? 17.719 -2.459 15.227 1 78.75 614 GLY B CA 1
ATOM 11017 C C . GLY B 1 614 ? 17.922 -3.178 13.906 1 78.75 614 GLY B C 1
ATOM 11018 O O . GLY B 1 614 ? 17.469 -2.703 12.859 1 78.75 614 GLY B O 1
ATOM 11019 N N . VAL B 1 615 ? 18.672 -4.203 13.906 1 84.69 615 VAL B N 1
ATOM 11020 C CA . VAL B 1 615 ? 18.875 -4.973 12.688 1 84.69 615 VAL B CA 1
ATOM 11021 C C . VAL B 1 615 ? 17.969 -6.199 12.688 1 84.69 615 VAL B C 1
ATOM 11023 O O . VAL B 1 615 ? 18.078 -7.062 13.562 1 84.69 615 VAL B O 1
ATOM 11026 N N . ASP B 1 616 ? 16.875 -6.16 11.867 1 69.62 616 ASP B N 1
ATOM 11027 C CA . ASP B 1 616 ? 15.969 -7.297 11.766 1 69.62 616 ASP B CA 1
ATOM 11028 C C . ASP B 1 616 ? 15.852 -7.773 10.312 1 69.62 616 ASP B C 1
ATOM 11030 O O . ASP B 1 616 ? 15.594 -6.98 9.414 1 69.62 616 ASP B O 1
ATOM 11034 N N . GLN B 1 617 ? 16.297 -8.977 10.227 1 61.19 617 GLN B N 1
ATOM 11035 C CA . GLN B 1 617 ? 16.172 -9.523 8.883 1 61.19 617 GLN B CA 1
ATOM 11036 C C . GLN B 1 617 ? 14.703 -9.609 8.469 1 61.19 617 GLN B C 1
ATOM 11038 O O . GLN B 1 617 ? 13.852 -10.047 9.25 1 61.19 617 GLN B O 1
ATOM 11043 N N . ARG B 1 618 ? 14.195 -8.828 7.531 1 52.97 618 ARG B N 1
ATOM 11044 C CA . ARG B 1 618 ? 12.812 -8.891 7.07 1 52.97 618 ARG B CA 1
ATOM 11045 C C . ARG B 1 618 ? 12.547 -10.172 6.285 1 52.97 618 ARG B C 1
ATOM 11047 O O . ARG B 1 618 ? 13.383 -10.602 5.488 1 52.97 618 ARG B O 1
ATOM 11054 N N . VAL B 1 619 ? 11.5 -10.867 6.582 1 46.69 619 VAL B N 1
ATOM 11055 C CA . VAL B 1 619 ? 11.109 -12.125 5.953 1 46.69 619 VAL B CA 1
ATOM 11056 C C . VAL B 1 619 ? 11.086 -11.953 4.434 1 46.69 619 VAL B C 1
ATOM 11058 O O . VAL B 1 619 ? 11.531 -12.836 3.697 1 46.69 619 VAL B O 1
ATOM 11061 N N . TRP B 1 620 ? 10.375 -10.836 3.969 1 43.16 620 TRP B N 1
ATOM 11062 C CA . TRP B 1 620 ? 10.148 -10.75 2.529 1 43.16 620 TRP B CA 1
ATOM 11063 C C . TRP B 1 620 ? 11.406 -10.273 1.809 1 43.16 620 TRP B C 1
ATOM 11065 O O . TRP B 1 620 ? 11.492 -10.367 0.582 1 43.16 620 TRP B O 1
ATOM 11075 N N . LEU B 1 621 ? 12.219 -9.492 2.631 1 47.53 621 LEU B N 1
ATOM 11076 C CA . LEU B 1 621 ? 13.383 -8.945 1.942 1 47.53 621 LEU B CA 1
ATOM 11077 C C . LEU B 1 621 ? 14.633 -9.75 2.273 1 47.53 621 LEU B C 1
ATOM 11079 O O . LEU B 1 621 ? 15.008 -9.875 3.441 1 47.53 621 LEU B O 1
ATOM 11083 N N . GLN B 1 622 ? 14.844 -10.906 1.809 1 50.66 622 GLN B N 1
ATOM 11084 C CA . GLN B 1 622 ? 15.992 -11.789 1.964 1 50.66 622 GLN B CA 1
ATOM 11085 C C . GLN B 1 622 ? 17.234 -11.016 2.418 1 50.66 622 GLN B C 1
ATOM 11087 O O . GLN B 1 622 ? 18.172 -11.602 2.955 1 50.66 622 GLN B O 1
ATOM 11092 N N . GLU B 1 623 ? 17.422 -9.633 1.995 1 61.94 623 GLU B N 1
ATOM 11093 C CA . GLU B 1 623 ? 18.781 -9.133 2.088 1 61.94 623 GLU B CA 1
ATOM 11094 C C . GLU B 1 623 ? 18.875 -7.949 3.053 1 61.94 623 GLU B C 1
ATOM 11096 O O . GLU B 1 623 ? 17.859 -7.293 3.33 1 61.94 623 GLU B O 1
ATOM 11101 N N . PHE B 1 624 ? 19.797 -7.879 4 1 76.31 624 PHE B N 1
ATOM 11102 C CA . PHE B 1 624 ? 20.156 -6.746 4.844 1 76.31 624 PHE B CA 1
ATOM 11103 C C . PHE B 1 624 ? 20.234 -5.465 4.023 1 76.31 624 PHE B C 1
ATOM 11105 O O . PHE B 1 624 ? 20.75 -5.473 2.9 1 76.31 624 PHE B O 1
ATOM 11112 N N . THR B 1 625 ? 19.672 -4.445 4.562 1 77.75 625 THR B N 1
ATOM 11113 C CA . THR B 1 625 ? 19.766 -3.139 3.918 1 77.75 625 THR B CA 1
ATOM 11114 C C . THR B 1 625 ? 21.109 -2.494 4.199 1 77.75 625 THR B C 1
ATOM 11116 O O . THR B 1 625 ? 21.859 -2.949 5.074 1 77.75 625 THR B O 1
ATOM 11119 N N . GLY B 1 626 ? 21.375 -1.383 3.498 1 81.44 626 GLY B N 1
ATOM 11120 C CA . GLY B 1 626 ? 22.594 -0.619 3.75 1 81.44 626 GLY B CA 1
ATOM 11121 C C . GLY B 1 626 ? 22.672 -0.076 5.164 1 81.44 626 GLY B C 1
ATOM 11122 O O . GLY B 1 626 ? 23.734 -0.112 5.789 1 81.44 626 GLY B O 1
ATOM 11123 N N . ASN B 1 627 ? 21.562 0.294 5.68 1 82.69 627 ASN B N 1
ATOM 11124 C CA . ASN B 1 627 ? 21.531 0.796 7.051 1 82.69 627 ASN B CA 1
ATOM 11125 C C . ASN B 1 627 ? 21.812 -0.311 8.062 1 82.69 627 ASN B C 1
ATOM 11127 O O . ASN B 1 627 ? 22.469 -0.074 9.078 1 82.69 627 ASN B O 1
ATOM 11131 N N . ASN B 1 628 ? 21.344 -1.461 7.801 1 86.56 628 ASN B N 1
ATOM 11132 C CA . ASN B 1 628 ? 21.609 -2.604 8.664 1 86.56 628 ASN B CA 1
ATOM 11133 C C . ASN B 1 628 ? 23.109 -2.924 8.703 1 86.56 628 ASN B C 1
ATOM 11135 O O . ASN B 1 628 ? 23.672 -3.141 9.781 1 86.56 628 ASN B O 1
ATOM 11139 N N . ILE B 1 629 ? 23.625 -2.873 7.523 1 90.56 629 ILE B N 1
ATOM 11140 C CA . ILE B 1 629 ? 25.031 -3.203 7.434 1 90.56 629 ILE B CA 1
ATOM 11141 C C . ILE B 1 629 ? 25.859 -2.137 8.148 1 90.56 629 ILE B C 1
ATOM 11143 O O . ILE B 1 629 ? 26.844 -2.451 8.82 1 90.56 629 ILE B O 1
ATOM 11147 N N . ARG B 1 630 ? 25.484 -0.95 8 1 90.81 630 ARG B N 1
ATOM 11148 C CA . ARG B 1 630 ? 26.188 0.127 8.703 1 90.81 630 ARG B CA 1
ATOM 11149 C C . ARG B 1 630 ? 26.125 -0.076 10.219 1 90.81 630 ARG B C 1
ATOM 11151 O O . ARG B 1 630 ? 27.109 0.133 10.914 1 90.81 630 ARG B O 1
ATOM 11158 N N . LYS B 1 631 ? 25.031 -0.506 10.68 1 93 631 LYS B N 1
ATOM 11159 C CA . LYS B 1 631 ? 24.875 -0.764 12.109 1 93 631 LYS B CA 1
ATOM 11160 C C . LYS B 1 631 ? 25.719 -1.951 12.555 1 93 631 LYS B C 1
ATOM 11162 O O . LYS B 1 631 ? 26.344 -1.913 13.617 1 93 631 LYS B O 1
ATOM 11167 N N . ILE B 1 632 ? 25.781 -2.895 11.75 1 93.94 632 ILE B N 1
ATOM 11168 C CA . ILE B 1 632 ? 26.531 -4.102 12.047 1 93.94 632 ILE B CA 1
ATOM 11169 C C . ILE B 1 632 ? 28.031 -3.768 12.117 1 93.94 632 ILE B C 1
ATOM 11171 O O . ILE B 1 632 ? 28.75 -4.328 12.938 1 93.94 632 ILE B O 1
ATOM 11175 N N . LEU B 1 633 ? 28.406 -2.783 11.32 1 95 633 LEU B N 1
ATOM 11176 C CA . LEU B 1 633 ? 29.828 -2.508 11.172 1 95 633 LEU B CA 1
ATOM 11177 C C . LEU B 1 633 ? 30.266 -1.377 12.102 1 95 633 LEU B C 1
ATOM 11179 O O . LEU B 1 633 ? 31.422 -0.953 12.062 1 95 633 LEU B O 1
ATOM 11183 N N . ARG B 1 634 ? 29.406 -0.937 12.852 1 94.69 634 ARG B N 1
ATOM 11184 C CA . ARG B 1 634 ? 29.828 0.031 13.859 1 94.69 634 ARG B CA 1
ATOM 11185 C C . ARG B 1 634 ? 30.75 -0.618 14.891 1 94.69 634 ARG B C 1
ATOM 11187 O O . ARG B 1 634 ? 30.5 -1.74 15.328 1 94.69 634 ARG B O 1
ATOM 11194 N N . PRO B 1 635 ? 31.766 0.077 15.258 1 91.06 635 PRO B N 1
ATOM 11195 C CA . PRO B 1 635 ? 32.781 -0.529 16.125 1 91.06 635 PRO B CA 1
ATOM 11196 C C . PRO B 1 635 ? 32.156 -1.115 17.406 1 91.06 635 PRO B C 1
ATOM 11198 O O . PRO B 1 635 ? 32.469 -2.25 17.781 1 91.06 635 PRO B O 1
ATOM 11201 N N . GLN B 1 636 ? 31.297 -0.367 18.047 1 91.38 636 GLN B N 1
ATOM 11202 C CA . GLN B 1 636 ? 30.688 -0.859 19.266 1 91.38 636 GLN B CA 1
ATOM 11203 C C . GLN B 1 636 ? 29.844 -2.105 19 1 91.38 636 GLN B C 1
ATOM 11205 O O . GLN B 1 636 ? 29.812 -3.029 19.812 1 91.38 636 GLN B O 1
ATOM 11210 N N . ASN B 1 637 ? 29.281 -2.205 17.922 1 95.38 637 ASN B N 1
ATOM 11211 C CA . ASN B 1 637 ? 28.406 -3.324 17.594 1 95.38 637 ASN B CA 1
ATOM 11212 C C . ASN B 1 637 ? 29.203 -4.547 17.156 1 95.38 637 ASN B C 1
ATOM 11214 O O . ASN B 1 637 ? 28.781 -5.684 17.359 1 95.38 637 ASN B O 1
ATOM 11218 N N . ILE B 1 638 ? 30.375 -4.309 16.484 1 96.62 638 ILE B N 1
ATOM 11219 C CA . ILE B 1 638 ? 31.234 -5.41 16.062 1 96.62 638 ILE B CA 1
ATOM 11220 C C . ILE B 1 638 ? 31.641 -6.23 17.281 1 96.62 638 ILE B C 1
ATOM 11222 O O . ILE B 1 638 ? 31.531 -7.461 17.281 1 96.62 638 I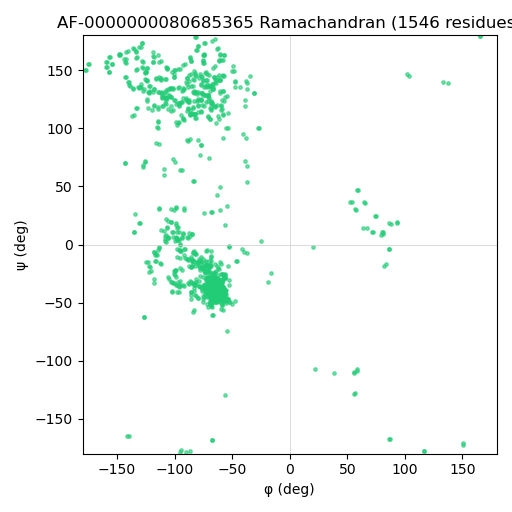LE B O 1
ATOM 11226 N N . ASP B 1 639 ? 31.984 -5.555 18.328 1 94.94 639 ASP B N 1
ATOM 11227 C CA . ASP B 1 639 ? 32.406 -6.227 19.547 1 94.94 639 ASP B CA 1
ATOM 11228 C C . ASP B 1 639 ? 31.266 -7.023 20.172 1 94.94 639 ASP B C 1
ATOM 11230 O O . ASP B 1 639 ? 31.469 -8.156 20.625 1 94.94 639 ASP B O 1
ATOM 11234 N N . ALA B 1 640 ? 30.125 -6.426 20.188 1 95.81 640 ALA B N 1
ATOM 11235 C CA . ALA B 1 640 ? 28.969 -7.102 20.75 1 95.81 640 ALA B CA 1
ATOM 11236 C C . ALA B 1 640 ? 28.625 -8.359 19.969 1 95.81 640 ALA B C 1
ATOM 11238 O O . ALA B 1 640 ? 28.234 -9.383 20.547 1 95.81 640 ALA B O 1
ATOM 11239 N N . ILE B 1 641 ? 28.75 -8.289 18.656 1 96.19 641 ILE B N 1
ATOM 11240 C CA . ILE B 1 641 ? 28.422 -9.406 17.781 1 96.19 641 ILE B CA 1
ATOM 11241 C C . ILE B 1 641 ? 29.422 -10.547 18 1 96.19 641 ILE B C 1
ATOM 11243 O O . ILE B 1 641 ? 29.031 -11.703 18.156 1 96.19 641 ILE B O 1
ATOM 11247 N N . LEU B 1 642 ? 30.672 -10.227 18.047 1 96.38 642 LEU B N 1
ATOM 11248 C CA . LEU B 1 642 ? 31.719 -11.234 18.156 1 96.38 642 LEU B CA 1
ATOM 11249 C C . LEU B 1 642 ? 31.734 -11.867 19.547 1 96.38 642 LEU B C 1
ATOM 11251 O O . LEU B 1 642 ? 32.156 -13.016 19.703 1 96.38 642 LEU B O 1
ATOM 11255 N N . ALA B 1 643 ? 31.141 -11.172 20.5 1 95.38 643 ALA B N 1
ATOM 11256 C CA . ALA B 1 643 ? 31.094 -11.664 21.875 1 95.38 643 ALA B CA 1
ATOM 11257 C C . ALA B 1 643 ? 30.109 -12.812 22.016 1 95.38 643 ALA B C 1
ATOM 11259 O O . ALA B 1 643 ? 30.141 -13.555 23 1 95.38 643 ALA B O 1
ATOM 11260 N N . VAL B 1 644 ? 29.266 -12.961 21.109 1 95.5 644 VAL B N 1
ATOM 11261 C CA . VAL B 1 644 ? 28.281 -14.039 21.125 1 95.5 644 VAL B CA 1
ATOM 11262 C C . VAL B 1 644 ? 28.984 -15.383 20.984 1 95.5 644 VAL B C 1
ATOM 11264 O O . VAL B 1 644 ? 28.5 -16.406 21.469 1 95.5 644 VAL B O 1
ATOM 11267 N N . PHE B 1 645 ? 30.109 -15.352 20.281 1 94.88 645 PHE B N 1
ATOM 11268 C CA . PHE B 1 645 ? 30.812 -16.578 19.922 1 94.88 645 PHE B CA 1
ATOM 11269 C C . PHE B 1 645 ? 32 -16.812 20.844 1 94.88 645 PHE B C 1
ATOM 11271 O O . PHE B 1 645 ? 32.625 -15.859 21.344 1 94.88 645 PHE B O 1
ATOM 11278 N N . PRO B 1 646 ? 32.281 -18.078 21.094 1 93 646 PRO B N 1
ATOM 11279 C CA . PRO B 1 646 ? 33.531 -18.344 21.828 1 93 646 PRO B CA 1
ATOM 11280 C C . PRO B 1 646 ? 34.781 -17.844 21.094 1 93 646 PRO B C 1
ATOM 11282 O O . PRO B 1 646 ? 34.844 -17.906 19.859 1 93 646 PRO B O 1
ATOM 11285 N N . PRO B 1 647 ? 35.75 -17.297 21.875 1 92.69 647 PRO B N 1
ATOM 11286 C CA . PRO B 1 647 ? 36.969 -16.766 21.25 1 92.69 647 PRO B CA 1
ATOM 11287 C C . PRO B 1 647 ? 37.719 -17.797 20.422 1 92.69 647 PRO B C 1
ATOM 11289 O O . PRO B 1 647 ? 37.906 -18.938 20.875 1 92.69 647 PRO B O 1
ATOM 11292 N N . SER B 1 648 ? 37.938 -17.531 19.219 1 92.19 648 SER B N 1
ATOM 11293 C CA . SER B 1 648 ? 38.688 -18.375 18.297 1 92.19 648 SER B CA 1
ATOM 11294 C C . SER B 1 648 ? 39.438 -17.516 17.266 1 92.19 648 SER B C 1
ATOM 11296 O O . SER B 1 648 ? 39.156 -16.328 17.125 1 92.19 648 SER B O 1
ATOM 11298 N N . ARG B 1 649 ? 40.375 -18.172 16.625 1 92 649 ARG B N 1
ATOM 11299 C CA . ARG B 1 649 ? 41.125 -17.484 15.57 1 92 649 ARG B CA 1
ATOM 11300 C C . ARG B 1 649 ? 40.188 -17 14.461 1 92 649 ARG B C 1
ATOM 11302 O O . ARG B 1 649 ? 40.406 -15.922 13.898 1 92 649 ARG B O 1
ATOM 11309 N N . PHE B 1 650 ? 39.25 -17.766 14.203 1 92.06 650 PHE B N 1
ATOM 11310 C CA . PHE B 1 650 ? 38.281 -17.422 13.188 1 92.06 650 PHE B CA 1
ATOM 11311 C C . PHE B 1 650 ? 37.531 -16.141 13.562 1 92.06 650 PHE B C 1
ATOM 11313 O O . PHE B 1 650 ? 37.406 -15.219 12.75 1 92.06 650 PHE B O 1
ATOM 11320 N N . ILE B 1 651 ? 37.125 -16.094 14.773 1 95.19 651 ILE B N 1
ATOM 11321 C CA . ILE B 1 651 ? 36.312 -14.961 15.25 1 95.19 651 ILE B CA 1
ATOM 11322 C C . ILE B 1 651 ? 37.188 -13.703 15.281 1 95.19 651 ILE B C 1
ATOM 11324 O O . ILE B 1 651 ? 36.719 -12.617 14.906 1 95.19 651 ILE B O 1
ATOM 11328 N N . THR B 1 652 ? 38.375 -13.852 15.609 1 95.31 652 THR B N 1
ATOM 11329 C CA . THR B 1 652 ? 39.312 -12.719 15.625 1 95.31 652 THR B CA 1
ATOM 11330 C C . THR B 1 652 ? 39.531 -12.195 14.211 1 95.31 652 THR B C 1
ATOM 11332 O O . THR B 1 652 ? 39.531 -10.977 13.992 1 95.31 652 THR B O 1
ATOM 11335 N N . ASN B 1 653 ? 39.781 -13.102 13.312 1 95.44 653 ASN B N 1
ATOM 11336 C CA . ASN B 1 653 ? 40 -12.711 11.93 1 95.44 653 ASN B CA 1
ATOM 11337 C C . ASN B 1 653 ? 38.781 -12.055 11.312 1 95.44 653 ASN B C 1
ATOM 11339 O O . ASN B 1 653 ? 38.875 -11.094 10.547 1 95.44 653 ASN B O 1
ATOM 11343 N N . ILE B 1 654 ? 37.656 -12.578 11.641 1 96.31 654 ILE B N 1
ATOM 11344 C CA . ILE B 1 654 ? 36.406 -11.992 11.141 1 96.31 654 ILE B CA 1
ATOM 11345 C C . ILE B 1 654 ? 36.25 -10.578 11.68 1 96.31 654 ILE B C 1
ATOM 11347 O O . ILE B 1 654 ? 35.812 -9.68 10.961 1 96.31 654 ILE B O 1
ATOM 11351 N N . GLY B 1 655 ? 36.594 -10.445 12.922 1 97 655 GLY B N 1
ATOM 11352 C CA . GLY B 1 655 ? 36.562 -9.109 13.5 1 97 655 GLY B CA 1
ATOM 11353 C C . GLY B 1 655 ? 37.438 -8.117 12.742 1 97 655 GLY B C 1
ATOM 11354 O O . GLY B 1 655 ? 37.031 -6.969 12.531 1 97 655 GLY B O 1
ATOM 11355 N N . MET B 1 656 ? 38.562 -8.578 12.289 1 97.06 656 MET B N 1
ATOM 11356 C CA . MET B 1 656 ? 39.469 -7.723 11.516 1 97.06 656 MET B CA 1
ATOM 11357 C C . MET B 1 656 ? 38.875 -7.395 10.156 1 97.06 656 MET B C 1
ATOM 11359 O O . MET B 1 656 ? 39.031 -6.273 9.664 1 97.06 656 MET B O 1
ATOM 11363 N N . VAL B 1 657 ? 38.25 -8.359 9.586 1 97.31 657 VAL B N 1
ATOM 11364 C CA . VAL B 1 657 ? 37.594 -8.141 8.312 1 97.31 657 VAL B CA 1
ATOM 11365 C C . VAL B 1 657 ? 36.5 -7.074 8.477 1 97.31 657 VAL B C 1
ATOM 11367 O O . VAL B 1 657 ? 36.406 -6.152 7.664 1 97.31 657 VAL B O 1
ATOM 11370 N N . MET B 1 658 ? 35.719 -7.172 9.555 1 97.81 658 MET B N 1
ATOM 11371 C CA . MET B 1 658 ? 34.656 -6.23 9.828 1 97.81 658 MET B CA 1
ATOM 11372 C C . MET B 1 658 ? 35.188 -4.816 10.023 1 97.81 658 MET B C 1
ATOM 11374 O O . MET B 1 658 ? 34.594 -3.852 9.531 1 97.81 658 MET B O 1
ATOM 11378 N N . LYS B 1 659 ? 36.25 -4.723 10.656 1 96.81 659 LYS B N 1
ATOM 11379 C CA . LYS B 1 659 ? 36.875 -3.414 10.898 1 96.81 659 LYS B CA 1
ATOM 11380 C C . LYS B 1 659 ? 37.344 -2.785 9.594 1 96.81 659 LYS B C 1
ATOM 11382 O O . LYS B 1 659 ? 37.188 -1.577 9.391 1 96.81 659 LYS B O 1
ATOM 11387 N N . SER B 1 660 ? 37.938 -3.59 8.766 1 95.88 660 SER B N 1
ATOM 11388 C CA . SER B 1 660 ? 38.375 -3.092 7.461 1 95.88 660 SER B CA 1
ATOM 11389 C C . SER B 1 660 ? 37.188 -2.627 6.633 1 95.88 660 SER B C 1
ATOM 11391 O O . SER B 1 660 ? 37.25 -1.575 5.992 1 95.88 660 SER B O 1
ATOM 11393 N N . LEU B 1 661 ? 36.188 -3.387 6.672 1 96.38 661 LEU B N 1
ATOM 11394 C CA . LEU B 1 661 ? 34.969 -3.033 5.938 1 96.38 661 LEU B CA 1
ATOM 11395 C C . LEU B 1 661 ? 34.344 -1.762 6.5 1 96.38 661 LEU B C 1
ATOM 11397 O O . LEU B 1 661 ? 33.812 -0.931 5.75 1 96.38 661 LEU B O 1
ATOM 11401 N N . ALA B 1 662 ? 34.344 -1.672 7.828 1 96.25 662 ALA B N 1
ATOM 11402 C CA . ALA B 1 662 ? 33.812 -0.484 8.492 1 96.25 662 ALA B CA 1
ATOM 11403 C C . ALA B 1 662 ? 34.531 0.775 8.031 1 96.25 662 ALA B C 1
ATOM 11405 O O . ALA B 1 662 ? 33.906 1.803 7.773 1 96.25 662 ALA B O 1
ATOM 11406 N N . PHE B 1 663 ? 35.812 0.637 7.945 1 96.25 663 PHE B N 1
ATOM 11407 C CA . PHE B 1 663 ? 36.625 1.767 7.492 1 96.25 663 PHE B CA 1
ATOM 11408 C C . PHE B 1 663 ? 36.25 2.143 6.059 1 96.25 663 PHE B C 1
ATOM 11410 O O . PHE B 1 663 ? 36.094 3.32 5.746 1 96.25 663 PHE B O 1
ATOM 11417 N N . LEU B 1 664 ? 36.156 1.168 5.223 1 95.06 664 LEU B N 1
ATOM 11418 C CA . LEU B 1 664 ? 35.875 1.425 3.818 1 95.06 664 LEU B CA 1
ATOM 11419 C C . LEU B 1 664 ? 34.5 2.061 3.664 1 95.06 664 LEU B C 1
ATOM 11421 O O . LEU B 1 664 ? 34.312 2.969 2.85 1 95.06 664 LEU B O 1
ATOM 11425 N N . MET B 1 665 ? 33.562 1.629 4.43 1 93.62 665 MET B N 1
ATOM 11426 C CA . MET B 1 665 ? 32.219 2.188 4.367 1 93.62 665 MET B CA 1
ATOM 11427 C C . MET B 1 665 ? 32.219 3.654 4.785 1 93.62 665 MET B C 1
ATOM 11429 O O . MET B 1 665 ? 31.547 4.48 4.168 1 93.62 665 MET B O 1
ATOM 11433 N N . THR B 1 666 ? 32.938 3.949 5.793 1 92.69 666 THR B N 1
ATOM 11434 C CA . THR B 1 666 ? 33.031 5.316 6.297 1 92.69 666 THR B CA 1
ATOM 11435 C C . THR B 1 666 ? 33.781 6.215 5.312 1 92.69 666 THR B C 1
ATOM 11437 O O . THR B 1 666 ? 33.469 7.398 5.18 1 92.69 666 THR B O 1
ATOM 11440 N N . SER B 1 667 ? 34.719 5.621 4.625 1 94.12 667 SER B N 1
ATOM 11441 C CA . SER B 1 667 ? 35.531 6.391 3.688 1 94.12 667 SER B CA 1
ATOM 11442 C C . SER B 1 667 ? 34.719 6.773 2.449 1 94.12 667 SER B C 1
ATOM 11444 O O . SER B 1 667 ? 35.125 7.66 1.69 1 94.12 667 SER B O 1
ATOM 11446 N N . ALA B 1 668 ? 33.594 6.16 2.232 1 92.75 668 ALA B N 1
ATOM 11447 C CA . ALA B 1 668 ? 32.75 6.441 1.063 1 92.75 668 ALA B CA 1
ATOM 11448 C C . ALA B 1 668 ? 31.859 7.656 1.304 1 92.75 668 ALA B C 1
ATOM 11450 O O . ALA B 1 668 ? 30.641 7.582 1.144 1 92.75 668 ALA B O 1
ATOM 11451 N N . ASP B 1 669 ? 32.438 8.766 1.666 1 90.94 669 ASP B N 1
ATOM 11452 C CA . ASP B 1 669 ? 31.688 10.016 1.845 1 90.94 669 ASP B CA 1
ATOM 11453 C C . ASP B 1 669 ? 31.75 10.867 0.579 1 90.94 669 ASP B C 1
ATOM 11455 O O . ASP B 1 669 ? 32.281 10.438 -0.444 1 90.94 669 ASP B O 1
ATOM 11459 N N . THR B 1 670 ? 31.172 12.016 0.572 1 92.06 670 THR B N 1
ATOM 11460 C CA . THR B 1 670 ? 31 12.812 -0.638 1 92.06 670 THR B CA 1
ATOM 11461 C C . THR B 1 670 ? 32.188 13.766 -0.833 1 92.06 670 THR B C 1
ATOM 11463 O O . THR B 1 670 ? 32.312 14.391 -1.886 1 92.06 670 THR B O 1
ATOM 11466 N N . ALA B 1 671 ? 33.062 13.766 0.085 1 92.25 671 ALA B N 1
ATOM 11467 C CA . ALA B 1 671 ? 34.188 14.711 0.021 1 92.25 671 ALA B CA 1
ATOM 11468 C C . ALA B 1 671 ? 35.312 14.195 -0.889 1 92.25 671 ALA B C 1
ATOM 11470 O O . ALA B 1 671 ? 35.469 12.984 -1.023 1 92.25 671 ALA B O 1
ATOM 11471 N N . ALA B 1 672 ? 36 15.133 -1.545 1 94.81 672 ALA B N 1
ATOM 11472 C CA . ALA B 1 672 ? 37.188 14.773 -2.316 1 94.81 672 ALA B CA 1
ATOM 11473 C C . ALA B 1 672 ? 38.312 14.289 -1.402 1 94.81 672 ALA B C 1
ATOM 11475 O O . ALA B 1 672 ? 38.594 14.914 -0.38 1 94.81 672 ALA B O 1
ATOM 11476 N N . LYS B 1 673 ? 38.938 13.234 -1.786 1 95.75 673 LYS B N 1
ATOM 11477 C CA . LYS B 1 673 ? 39.969 12.633 -0.956 1 95.75 673 LYS B CA 1
ATOM 11478 C C . LYS B 1 673 ? 41.344 13.242 -1.257 1 95.75 673 LYS B C 1
ATOM 11480 O O . LYS B 1 673 ? 41.656 13.531 -2.414 1 95.75 673 LYS B O 1
ATOM 11485 N N . THR B 1 674 ? 42.094 13.375 -0.196 1 96.12 674 THR B N 1
ATOM 11486 C CA . THR B 1 674 ? 43.5 13.781 -0.333 1 96.12 674 THR B CA 1
ATOM 11487 C C . THR B 1 674 ? 44.375 12.586 -0.688 1 96.12 674 THR B C 1
ATOM 11489 O O . THR B 1 674 ? 43.938 11.438 -0.626 1 96.12 674 THR B O 1
ATOM 11492 N N . ASP B 1 675 ? 45.562 12.844 -1.067 1 96 675 ASP B N 1
ATOM 11493 C CA . ASP B 1 675 ? 46.5 11.773 -1.387 1 96 675 ASP B CA 1
ATOM 11494 C C . ASP B 1 675 ? 46.75 10.867 -0.178 1 96 675 ASP B C 1
ATOM 11496 O O . ASP B 1 675 ? 46.812 9.648 -0.316 1 96 675 ASP B O 1
ATOM 11500 N N . LYS B 1 676 ? 46.75 11.445 0.931 1 96.44 676 LYS B N 1
ATOM 11501 C CA . LYS B 1 676 ? 46.969 10.688 2.158 1 96.44 676 LYS B CA 1
ATOM 11502 C C . LYS B 1 676 ? 45.812 9.758 2.443 1 96.44 676 LYS B C 1
ATOM 11504 O O . LYS B 1 676 ? 46 8.609 2.85 1 96.44 676 LYS B O 1
ATOM 11509 N N . GLU B 1 677 ? 44.656 10.297 2.258 1 96.38 677 GLU B N 1
ATOM 11510 C CA . GLU B 1 677 ? 43.469 9.5 2.494 1 96.38 677 GLU B CA 1
ATOM 11511 C C . GLU B 1 677 ? 43.375 8.344 1.504 1 96.38 677 GLU B C 1
ATOM 11513 O O . GLU B 1 677 ? 42.938 7.242 1.865 1 96.38 677 GLU B O 1
ATOM 11518 N N . MET B 1 678 ? 43.75 8.539 0.296 1 96.81 678 MET B N 1
ATOM 11519 C CA . MET B 1 678 ? 43.719 7.488 -0.716 1 96.81 678 MET B CA 1
ATOM 11520 C C . MET B 1 678 ? 44.719 6.395 -0.398 1 96.81 678 MET B C 1
ATOM 11522 O O . MET B 1 678 ? 44.438 5.211 -0.609 1 96.81 678 MET B O 1
ATOM 11526 N N . ASP B 1 679 ? 45.875 6.84 0.148 1 97 679 ASP B N 1
ATOM 11527 C CA . ASP B 1 679 ? 46.875 5.863 0.573 1 97 679 ASP B CA 1
ATOM 11528 C C . ASP B 1 679 ? 46.344 5.012 1.728 1 97 679 ASP B C 1
ATOM 11530 O O . ASP B 1 679 ? 46.594 3.807 1.783 1 97 679 ASP B O 1
ATOM 11534 N N . GLU B 1 680 ? 45.688 5.641 2.553 1 96.94 680 GLU B N 1
ATOM 11535 C CA . GLU B 1 680 ? 45.125 4.918 3.678 1 96.94 680 GLU B CA 1
ATOM 11536 C C . GLU B 1 680 ? 44.062 3.906 3.205 1 96.94 680 GLU B C 1
ATOM 11538 O O . GLU B 1 680 ? 44 2.793 3.727 1 96.94 680 GLU B O 1
ATOM 11543 N N . ILE B 1 681 ? 43.281 4.336 2.271 1 96.94 681 ILE B N 1
ATOM 11544 C CA . ILE B 1 681 ? 42.25 3.443 1.725 1 96.94 681 ILE B CA 1
ATOM 11545 C C . ILE B 1 681 ? 42.938 2.246 1.052 1 96.94 681 ILE B C 1
ATOM 11547 O O . ILE B 1 681 ? 42.469 1.109 1.201 1 96.94 681 ILE B O 1
ATOM 11551 N N . GLU B 1 682 ? 43.938 2.51 0.336 1 96.5 682 GLU B N 1
ATOM 11552 C CA . GLU B 1 682 ? 44.688 1.439 -0.312 1 96.5 682 GLU B CA 1
ATOM 11553 C C . GLU B 1 682 ? 45.219 0.439 0.712 1 96.5 682 GLU B C 1
ATOM 11555 O O . GLU B 1 682 ? 45.156 -0.773 0.502 1 96.5 682 GLU B O 1
ATOM 11560 N N . LEU B 1 683 ? 45.688 0.975 1.79 1 96.75 683 LEU B N 1
ATOM 11561 C CA . LEU B 1 683 ? 46.188 0.123 2.867 1 96.75 683 LEU B CA 1
ATOM 11562 C C . LEU B 1 683 ? 45.062 -0.762 3.414 1 96.75 683 LEU B C 1
ATOM 11564 O O . LEU B 1 683 ? 45.281 -1.96 3.625 1 96.75 683 LEU B O 1
ATOM 11568 N N . HIS B 1 684 ? 43.969 -0.219 3.613 1 96.44 684 HIS B N 1
ATOM 11569 C CA . HIS B 1 684 ? 42.875 -0.959 4.211 1 96.44 684 HIS B CA 1
ATOM 11570 C C . HIS B 1 684 ? 42.281 -1.978 3.229 1 96.44 684 HIS B C 1
ATOM 11572 O O . HIS B 1 684 ? 41.75 -3.014 3.641 1 96.44 684 HIS B O 1
ATOM 11578 N N . VAL B 1 685 ? 42.344 -1.675 1.923 1 96.5 685 VAL B N 1
ATOM 11579 C CA . VAL B 1 685 ? 41.969 -2.658 0.921 1 96.5 685 VAL B CA 1
ATOM 11580 C C . VAL B 1 685 ? 42.875 -3.871 0.993 1 96.5 685 VAL B C 1
ATOM 11582 O O . VAL B 1 685 ? 42.406 -5.016 0.968 1 96.5 685 VAL B O 1
ATOM 11585 N N . GLY B 1 686 ? 44.125 -3.584 1.129 1 95.62 686 GLY B N 1
ATOM 11586 C CA . GLY B 1 686 ? 45.094 -4.656 1.308 1 95.62 686 GLY B CA 1
ATOM 11587 C C . GLY B 1 686 ? 44.875 -5.465 2.568 1 95.62 686 GLY B C 1
ATOM 11588 O O . GLY B 1 686 ? 44.969 -6.695 2.549 1 95.62 686 GLY B O 1
ATOM 11589 N N . GLU B 1 687 ? 44.562 -4.789 3.578 1 95.81 687 GLU B N 1
ATOM 11590 C CA . GLU B 1 687 ? 44.25 -5.453 4.848 1 95.81 687 GLU B CA 1
ATOM 11591 C C . GLU B 1 687 ? 43.031 -6.324 4.742 1 95.81 687 GLU B C 1
ATOM 11593 O O . GLU B 1 687 ? 42.969 -7.418 5.312 1 95.81 687 GLU B O 1
ATOM 11598 N N . LEU B 1 688 ? 42.062 -5.82 4.074 1 96.56 688 LEU B N 1
ATOM 11599 C CA . LEU B 1 688 ? 40.844 -6.586 3.895 1 96.56 688 LEU B CA 1
ATOM 11600 C C . LEU B 1 688 ? 41.125 -7.93 3.232 1 96.56 688 LEU B C 1
ATOM 11602 O O . LEU B 1 688 ? 40.656 -8.969 3.703 1 96.56 688 LEU B O 1
ATOM 11606 N N . VAL B 1 689 ? 41.875 -7.863 2.197 1 96.38 689 VAL B N 1
ATOM 11607 C CA . VAL B 1 689 ? 42.219 -9.07 1.456 1 96.38 689 VAL B CA 1
ATOM 11608 C C . VAL B 1 689 ? 43 -10.016 2.344 1 96.38 689 VAL B C 1
ATOM 11610 O O . VAL B 1 689 ? 42.75 -11.219 2.402 1 96.38 689 VAL B O 1
ATOM 11613 N N . ARG B 1 690 ? 43.938 -9.484 3.051 1 95.31 690 ARG B N 1
ATOM 11614 C CA . ARG B 1 690 ? 44.781 -10.289 3.938 1 95.31 690 ARG B CA 1
ATOM 11615 C C . ARG B 1 690 ? 43.969 -10.93 5.039 1 95.31 690 ARG B C 1
ATOM 11617 O O . ARG B 1 690 ? 44.125 -12.125 5.328 1 95.31 690 ARG B O 1
ATOM 11624 N N . ASN B 1 691 ? 43.188 -10.141 5.57 1 95.56 691 ASN B N 1
ATOM 11625 C CA . ASN B 1 691 ? 42.344 -10.633 6.66 1 95.56 691 ASN B CA 1
ATOM 11626 C C . ASN B 1 691 ? 41.375 -11.695 6.176 1 95.56 691 ASN B C 1
ATOM 11628 O O . ASN B 1 691 ? 41.094 -12.664 6.887 1 95.56 691 ASN B O 1
ATOM 11632 N N . LEU B 1 692 ? 40.844 -11.523 4.992 1 96.25 692 LEU B N 1
ATOM 11633 C CA . LEU B 1 692 ? 39.906 -12.5 4.426 1 96.25 692 LEU B CA 1
ATOM 11634 C C . LEU B 1 692 ? 40.625 -13.812 4.137 1 96.25 692 LEU B C 1
ATOM 11636 O O . LEU B 1 692 ? 40.062 -14.891 4.367 1 96.25 692 LEU B O 1
ATOM 11640 N N . ARG B 1 693 ? 41.812 -13.727 3.65 1 95.5 693 ARG B N 1
ATOM 11641 C CA . ARG B 1 693 ? 42.625 -14.914 3.402 1 95.5 693 ARG B CA 1
ATOM 11642 C C . ARG B 1 693 ? 42.875 -15.695 4.691 1 95.5 693 ARG B C 1
ATOM 11644 O O . ARG B 1 693 ? 42.875 -16.922 4.688 1 95.5 693 ARG B O 1
ATOM 11651 N N . ASN B 1 694 ? 43.031 -14.969 5.699 1 94.75 694 ASN B N 1
ATOM 11652 C CA . ASN B 1 694 ? 43.281 -15.594 7 1 94.75 694 ASN B CA 1
ATOM 11653 C C . ASN B 1 694 ? 41.969 -16.172 7.578 1 94.75 694 ASN B C 1
ATOM 11655 O O . ASN B 1 694 ? 42 -17.25 8.172 1 94.75 694 ASN B O 1
ATOM 11659 N N . ALA B 1 695 ? 40.938 -15.492 7.359 1 93.69 695 ALA B N 1
ATOM 11660 C CA . ALA B 1 695 ? 39.688 -15.867 7.992 1 93.69 695 ALA B CA 1
ATOM 11661 C C . ALA B 1 695 ? 39 -16.984 7.219 1 93.69 695 ALA B C 1
ATOM 11663 O O . ALA B 1 695 ? 38.469 -17.922 7.812 1 93.69 695 ALA B O 1
ATOM 11664 N N . MET B 1 696 ? 39 -16.828 5.887 1 92.31 696 MET B N 1
ATOM 11665 C CA . MET B 1 696 ? 38.219 -17.766 5.074 1 92.31 696 MET B CA 1
ATOM 11666 C C . MET B 1 696 ? 38.938 -18.078 3.766 1 92.31 696 MET B C 1
ATOM 11668 O O . MET B 1 696 ? 38.438 -17.75 2.686 1 92.31 696 MET B O 1
ATOM 11672 N N . PRO B 1 697 ? 39.969 -18.766 3.834 1 92.44 697 PRO B N 1
ATOM 11673 C CA . PRO B 1 697 ? 40.719 -19.062 2.621 1 92.44 697 PRO B CA 1
ATOM 11674 C C . PRO B 1 697 ? 39.938 -19.906 1.621 1 92.44 697 PRO B C 1
ATOM 11676 O O . PRO B 1 697 ? 40.188 -19.828 0.414 1 92.44 697 PRO B O 1
ATOM 11679 N N . ASP B 1 698 ? 38.906 -20.672 2.051 1 89.06 698 ASP B N 1
ATOM 11680 C CA . ASP B 1 698 ? 38.188 -21.594 1.184 1 89.06 698 ASP B CA 1
ATOM 11681 C C . ASP B 1 698 ? 36.906 -20.953 0.667 1 89.06 698 ASP B C 1
ATOM 11683 O O . ASP B 1 698 ? 36.094 -21.609 -0.013 1 89.06 698 ASP B O 1
ATOM 11687 N N . ALA B 1 699 ? 36.75 -19.719 1.016 1 91.94 699 ALA B N 1
ATOM 11688 C CA . ALA B 1 699 ? 35.562 -19.047 0.509 1 91.94 699 ALA B CA 1
ATOM 11689 C C . ALA B 1 699 ? 35.719 -18.703 -0.972 1 91.94 699 ALA B C 1
ATOM 11691 O O . ALA B 1 699 ? 36.844 -18.578 -1.475 1 91.94 699 ALA B O 1
ATOM 11692 N N . VAL B 1 700 ? 34.594 -18.562 -1.588 1 92.56 700 VAL B N 1
ATOM 11693 C CA . VAL B 1 700 ? 34.562 -18.297 -3.021 1 92.56 700 VAL B CA 1
ATOM 11694 C C . VAL B 1 700 ? 34.75 -16.797 -3.268 1 92.56 700 VAL B C 1
ATOM 11696 O O . VAL B 1 700 ? 34.219 -15.969 -2.52 1 92.56 700 VAL B O 1
ATOM 11699 N N . VAL B 1 701 ? 35.469 -16.453 -4.285 1 95.25 701 VAL B N 1
ATOM 11700 C CA . VAL B 1 701 ? 35.719 -15.062 -4.645 1 95.25 701 VAL B CA 1
ATOM 11701 C C . VAL B 1 701 ? 34.5 -14.516 -5.391 1 95.25 701 VAL B C 1
ATOM 11703 O O . VAL B 1 701 ? 34.125 -15.016 -6.465 1 95.25 701 VAL B O 1
ATOM 11706 N N . THR B 1 702 ? 33.906 -13.508 -4.852 1 93.81 702 THR B N 1
ATOM 11707 C CA . THR B 1 702 ? 32.75 -12.883 -5.512 1 93.81 702 THR B CA 1
ATOM 11708 C C . THR B 1 702 ? 33.219 -11.727 -6.395 1 93.81 702 THR B C 1
ATOM 11710 O O . THR B 1 702 ? 34.25 -11.117 -6.141 1 93.81 702 THR B O 1
ATOM 11713 N N . PRO B 1 703 ? 32.469 -11.398 -7.398 1 93.75 703 PRO B N 1
ATOM 11714 C CA . PRO B 1 703 ? 32.812 -10.242 -8.234 1 93.75 703 PRO B CA 1
ATOM 11715 C C . PRO B 1 703 ? 32.875 -8.938 -7.445 1 93.75 703 PRO B C 1
ATOM 11717 O O . PRO B 1 703 ? 33.688 -8.078 -7.734 1 93.75 703 PRO B O 1
ATOM 11720 N N . LYS B 1 704 ? 32.094 -8.812 -6.484 1 94.75 704 LYS B N 1
ATOM 11721 C CA . LYS B 1 704 ? 32.062 -7.598 -5.672 1 94.75 704 LYS B CA 1
ATOM 11722 C C . LYS B 1 704 ? 33.375 -7.43 -4.902 1 94.75 704 LYS B C 1
ATOM 11724 O O . LYS B 1 704 ? 33.875 -6.316 -4.773 1 94.75 704 LYS B O 1
ATOM 11729 N N . LEU B 1 705 ? 33.844 -8.516 -4.395 1 95.94 705 LEU B N 1
ATOM 11730 C CA . LEU B 1 705 ? 35.125 -8.469 -3.705 1 95.94 705 LEU B CA 1
ATOM 11731 C C . LEU B 1 705 ? 36.25 -8.094 -4.668 1 95.94 705 LEU B C 1
ATOM 11733 O O . LEU B 1 705 ? 37.094 -7.273 -4.336 1 95.94 705 LEU B O 1
ATOM 11737 N N . HIS B 1 706 ? 36.25 -8.656 -5.793 1 95.19 706 HIS B N 1
ATOM 11738 C CA . HIS B 1 706 ? 37.25 -8.336 -6.809 1 95.19 706 HIS B CA 1
ATOM 11739 C C . HIS B 1 706 ? 37.188 -6.855 -7.188 1 95.19 706 HIS B C 1
ATOM 11741 O O . HIS B 1 706 ? 38.219 -6.207 -7.324 1 95.19 706 HIS B O 1
ATOM 11747 N N . LEU B 1 707 ? 36.031 -6.359 -7.379 1 94.62 707 LEU B N 1
ATOM 11748 C CA . LEU B 1 707 ? 35.844 -4.965 -7.754 1 94.62 707 LEU B CA 1
ATOM 11749 C C . LEU B 1 707 ? 36.469 -4.031 -6.727 1 94.62 707 LEU B C 1
ATOM 11751 O O . LEU B 1 707 ? 37.156 -3.07 -7.09 1 94.62 707 LEU B O 1
ATOM 11755 N N . VAL B 1 708 ? 36.281 -4.344 -5.477 1 95.44 708 VAL B N 1
ATOM 11756 C CA . VAL B 1 708 ? 36.844 -3.5 -4.418 1 95.44 708 VAL B CA 1
ATOM 11757 C C . VAL B 1 708 ? 38.344 -3.691 -4.332 1 95.44 708 VAL B C 1
ATOM 11759 O O . VAL B 1 708 ? 39.094 -2.719 -4.215 1 95.44 708 VAL B O 1
ATOM 11762 N N . ALA B 1 709 ? 38.781 -4.852 -4.445 1 95.44 709 ALA B N 1
ATOM 11763 C CA . ALA B 1 709 ? 40.188 -5.188 -4.23 1 95.44 709 ALA B CA 1
ATOM 11764 C C . ALA B 1 709 ? 41.062 -4.684 -5.387 1 95.44 709 ALA B C 1
ATOM 11766 O O . ALA B 1 709 ? 42.188 -4.195 -5.172 1 95.44 709 ALA B O 1
ATOM 11767 N N . ALA B 1 710 ? 40.5 -4.781 -6.598 1 94.75 710 ALA B N 1
ATOM 11768 C CA . ALA B 1 710 ? 41.375 -4.547 -7.758 1 94.75 710 ALA B CA 1
ATOM 11769 C C . ALA B 1 710 ? 41.094 -3.182 -8.383 1 94.75 710 ALA B C 1
ATOM 11771 O O . ALA B 1 710 ? 41.969 -2.574 -8.984 1 94.75 710 ALA B O 1
ATOM 11772 N N . HIS B 1 711 ? 39.938 -2.734 -8.25 1 94.31 711 HIS B N 1
ATOM 11773 C CA . HIS B 1 711 ? 39.562 -1.615 -9.117 1 94.31 711 HIS B CA 1
ATOM 11774 C C . HIS B 1 711 ? 39.25 -0.368 -8.297 1 94.31 711 HIS B C 1
ATOM 11776 O O . HIS B 1 711 ? 39.188 0.734 -8.844 1 94.31 711 HIS B O 1
ATOM 11782 N N . LEU B 1 712 ? 39.062 -0.44 -6.984 1 94.94 712 LEU B N 1
ATOM 11783 C CA . LEU B 1 712 ? 38.688 0.717 -6.172 1 94.94 712 LEU B CA 1
ATOM 11784 C C . LEU B 1 712 ? 39.812 1.743 -6.16 1 94.94 712 LEU B C 1
ATOM 11786 O O . LEU B 1 712 ? 39.594 2.926 -6.422 1 94.94 712 LEU B O 1
ATOM 11790 N N . VAL B 1 713 ? 41 1.311 -5.887 1 94.06 713 VAL B N 1
ATOM 11791 C CA . VAL B 1 713 ? 42.156 2.217 -5.703 1 94.06 713 VAL B CA 1
ATOM 11792 C C . VAL B 1 713 ? 42.469 2.924 -7.02 1 94.06 713 VAL B C 1
ATOM 11794 O O . VAL B 1 713 ? 42.594 4.148 -7.055 1 94.06 713 VAL B O 1
ATOM 11797 N N . PRO B 1 714 ? 42.531 2.178 -8.156 1 93.12 714 PRO B N 1
ATOM 11798 C CA . PRO B 1 714 ? 42.719 2.879 -9.43 1 93.12 714 PRO B CA 1
ATOM 11799 C C . PRO B 1 714 ? 41.625 3.926 -9.695 1 93.12 714 PRO B C 1
ATOM 11801 O O . PRO B 1 714 ? 41.938 5.016 -10.188 1 93.12 714 PRO B O 1
ATOM 11804 N N . TYR B 1 715 ? 40.5 3.676 -9.438 1 93.81 715 TYR B N 1
ATOM 11805 C CA . TYR B 1 715 ? 39.406 4.621 -9.633 1 93.81 715 TYR B CA 1
ATOM 11806 C C . TYR B 1 715 ? 39.562 5.852 -8.75 1 93.81 715 TYR B C 1
ATOM 11808 O O . TYR B 1 715 ? 39.375 6.98 -9.203 1 93.81 715 TYR B O 1
ATOM 11816 N N . LEU B 1 716 ? 39.938 5.562 -7.512 1 94.69 716 LEU B N 1
ATOM 11817 C CA . LEU B 1 716 ? 40.125 6.641 -6.551 1 94.69 716 LEU B CA 1
ATOM 11818 C C . LEU B 1 716 ? 41.219 7.578 -6.996 1 94.69 716 LEU B C 1
ATOM 11820 O O . LEU B 1 716 ? 41.125 8.797 -6.852 1 94.69 716 LEU B O 1
ATOM 11824 N N . ARG B 1 717 ? 42.188 7.039 -7.426 1 94.06 717 ARG B N 1
ATOM 11825 C CA . ARG B 1 717 ? 43.344 7.844 -7.859 1 94.06 717 ARG B CA 1
ATOM 11826 C C . ARG B 1 717 ? 42.969 8.703 -9.062 1 94.06 717 ARG B C 1
ATOM 11828 O O . ARG B 1 717 ? 43.469 9.82 -9.211 1 94.06 717 ARG B O 1
ATOM 11835 N N . ALA B 1 718 ? 42.031 8.234 -9.828 1 92.56 718 ALA B N 1
ATOM 11836 C CA . ALA B 1 718 ? 41.625 8.961 -11.031 1 92.56 718 ALA B CA 1
ATOM 11837 C C . ALA B 1 718 ? 40.562 9.992 -10.703 1 92.56 718 ALA B C 1
ATOM 11839 O O . ALA B 1 718 ? 40.5 11.055 -11.328 1 92.56 718 ALA B O 1
ATOM 11840 N N . ASN B 1 719 ? 39.75 9.742 -9.758 1 92.75 719 ASN B N 1
ATOM 11841 C CA . ASN B 1 719 ? 38.562 10.555 -9.578 1 92.75 719 ASN B CA 1
ATOM 11842 C C . ASN B 1 719 ? 38.5 11.203 -8.195 1 92.75 719 ASN B C 1
ATOM 11844 O O . ASN B 1 719 ? 37.719 12.125 -7.957 1 92.75 719 ASN B O 1
ATOM 11848 N N . ARG B 1 720 ? 39.25 10.695 -7.219 1 94.31 720 ARG B N 1
ATOM 11849 C CA . ARG B 1 720 ? 39.469 11.242 -5.891 1 94.31 720 ARG B CA 1
ATOM 11850 C C . ARG B 1 720 ? 38.219 11.117 -5.016 1 94.31 720 ARG B C 1
ATOM 11852 O O . ARG B 1 720 ? 38.094 11.844 -4.031 1 94.31 720 ARG B O 1
ATOM 11859 N N . SER B 1 721 ? 37.25 10.414 -5.402 1 92.5 721 SER B N 1
ATOM 11860 C CA . SER B 1 721 ? 36.094 10.094 -4.57 1 92.5 721 SER B CA 1
ATOM 11861 C C . SER B 1 721 ? 35.406 8.828 -5.055 1 92.5 721 SER B C 1
ATOM 11863 O O . SER B 1 721 ? 35.406 8.531 -6.25 1 92.5 721 SER B O 1
ATOM 11865 N N . TRP B 1 722 ? 34.812 8.086 -4.125 1 91.69 722 TRP B N 1
ATOM 11866 C CA . TRP B 1 722 ? 34.031 6.934 -4.539 1 91.69 722 TRP B CA 1
ATOM 11867 C C . TRP B 1 722 ? 32.719 6.883 -3.781 1 91.69 722 TRP B C 1
ATOM 11869 O O . TRP B 1 722 ? 32 5.867 -3.807 1 91.69 722 TRP B O 1
ATOM 11879 N N . GLY B 1 723 ? 32.375 8.008 -3.033 1 91.56 723 GLY B N 1
ATOM 11880 C CA . GLY B 1 723 ? 31.125 8.117 -2.316 1 91.56 723 GLY B CA 1
ATOM 11881 C C . GLY B 1 723 ? 30.25 9.258 -2.818 1 91.56 723 GLY B C 1
ATOM 11882 O O . GLY B 1 723 ? 29.094 9.375 -2.42 1 91.56 723 GLY B O 1
ATOM 11883 N N . ARG B 1 724 ? 30.781 10.008 -3.678 1 92.69 724 ARG B N 1
ATOM 11884 C CA . ARG B 1 724 ? 30.078 11.172 -4.188 1 92.69 724 ARG B CA 1
ATOM 11885 C C . ARG B 1 724 ? 28.891 10.758 -5.059 1 92.69 724 ARG B C 1
ATOM 11887 O O . ARG B 1 724 ? 27.797 11.305 -4.926 1 92.69 724 ARG B O 1
ATOM 11894 N N . LEU B 1 725 ? 29.125 9.891 -5.965 1 94.12 725 LEU B N 1
ATOM 11895 C CA . LEU B 1 725 ? 28.109 9.305 -6.824 1 94.12 725 LEU B CA 1
ATOM 11896 C C . LEU B 1 725 ? 27.953 7.812 -6.551 1 94.12 725 LEU B C 1
ATOM 11898 O O . LEU B 1 725 ? 28.812 7.02 -6.945 1 94.12 725 LEU B O 1
ATOM 11902 N N . THR B 1 726 ? 26.875 7.508 -5.879 1 92.88 726 THR B N 1
ATOM 11903 C CA . THR B 1 726 ? 26.734 6.102 -5.516 1 92.88 726 THR B CA 1
ATOM 11904 C C . THR B 1 726 ? 25.297 5.625 -5.789 1 92.88 726 THR B C 1
ATOM 11906 O O . THR B 1 726 ? 24.406 6.438 -6.059 1 92.88 726 THR B O 1
ATOM 11909 N N . GLU B 1 727 ? 25.156 4.375 -5.73 1 91.94 727 GLU B N 1
ATOM 11910 C CA . GLU B 1 727 ? 23.844 3.764 -5.965 1 91.94 727 GLU B CA 1
ATOM 11911 C C . GLU B 1 727 ? 22.891 4.02 -4.793 1 91.94 727 GLU B C 1
ATOM 11913 O O . GLU B 1 727 ? 21.703 3.732 -4.883 1 91.94 727 GLU B O 1
ATOM 11918 N N . GLN B 1 728 ? 23.406 4.629 -3.754 1 89.94 728 GLN B N 1
ATOM 11919 C CA . GLN B 1 728 ? 22.531 5.055 -2.662 1 89.94 728 GLN B CA 1
ATOM 11920 C C . GLN B 1 728 ? 21.453 6.016 -3.158 1 89.94 728 GLN B C 1
ATOM 11922 O O . GLN B 1 728 ? 20.344 6.043 -2.619 1 89.94 728 GLN B O 1
ATOM 11927 N N . SER B 1 729 ? 21.797 6.75 -4.109 1 93.31 729 SER B N 1
ATOM 11928 C CA . SER B 1 729 ? 20.875 7.715 -4.676 1 93.31 729 SER B CA 1
ATOM 11929 C C . SER B 1 729 ? 19.656 7.023 -5.277 1 93.31 729 SER B C 1
ATOM 11931 O O . SER B 1 729 ? 18.516 7.438 -5.039 1 93.31 729 SER B O 1
ATOM 11933 N N . ILE B 1 730 ? 19.891 5.98 -5.984 1 93.81 730 ILE B N 1
ATOM 11934 C CA . ILE B 1 730 ? 18.797 5.301 -6.664 1 93.81 730 ILE B CA 1
ATOM 11935 C C . ILE B 1 730 ? 17.969 4.52 -5.648 1 93.81 730 ILE B C 1
ATOM 11937 O O . ILE B 1 730 ? 16.75 4.398 -5.801 1 93.81 730 ILE B O 1
ATOM 11941 N N . GLU B 1 731 ? 18.641 3.967 -4.656 1 91.44 731 GLU B N 1
ATOM 11942 C CA . GLU B 1 731 ? 17.891 3.314 -3.582 1 91.44 731 GLU B CA 1
ATOM 11943 C C . GLU B 1 731 ? 16.969 4.297 -2.871 1 91.44 731 GLU B C 1
ATOM 11945 O O . GLU B 1 731 ? 15.836 3.955 -2.525 1 91.44 731 GLU B O 1
ATOM 11950 N N . ALA B 1 732 ? 17.469 5.434 -2.656 1 92.56 732 ALA B N 1
ATOM 11951 C CA . ALA B 1 732 ? 16.656 6.484 -2.047 1 92.56 732 ALA B CA 1
ATOM 11952 C C . ALA B 1 732 ? 15.508 6.887 -2.963 1 92.56 732 ALA B C 1
ATOM 11954 O O . ALA B 1 732 ? 14.414 7.203 -2.492 1 92.56 732 ALA B O 1
ATOM 11955 N N . LEU B 1 733 ? 15.797 6.93 -4.203 1 95.5 733 LEU B N 1
ATOM 11956 C CA . LEU B 1 733 ? 14.758 7.246 -5.176 1 95.5 733 LEU B CA 1
ATOM 11957 C C . LEU B 1 733 ? 13.648 6.195 -5.145 1 95.5 733 LEU B C 1
ATOM 11959 O O . LEU B 1 733 ? 12.469 6.527 -5.281 1 95.5 733 LEU B O 1
ATOM 11963 N N . HIS B 1 734 ? 14.047 4.965 -5.004 1 93.38 734 HIS B N 1
ATOM 11964 C CA . HIS B 1 734 ? 13.047 3.906 -4.871 1 93.38 734 HIS B CA 1
ATOM 11965 C C . HIS B 1 734 ? 12.117 4.168 -3.695 1 93.38 734 HIS B C 1
ATOM 11967 O O . HIS B 1 734 ? 10.898 4.012 -3.816 1 93.38 734 HIS B O 1
ATOM 11973 N N . ALA B 1 735 ? 12.688 4.531 -2.611 1 89.81 735 ALA B N 1
ATOM 11974 C CA . ALA B 1 735 ? 11.891 4.824 -1.427 1 89.81 735 ALA B CA 1
ATOM 11975 C C . ALA B 1 735 ? 10.938 5.988 -1.685 1 89.81 735 ALA B C 1
ATOM 11977 O O . ALA B 1 735 ? 9.773 5.953 -1.262 1 89.81 735 ALA B O 1
ATOM 11978 N N . LEU B 1 736 ? 11.438 6.977 -2.299 1 93.88 736 LEU B N 1
ATOM 11979 C CA . LEU B 1 736 ? 10.609 8.125 -2.635 1 93.88 736 LEU B CA 1
ATOM 11980 C C . LEU B 1 736 ? 9.469 7.723 -3.562 1 93.88 736 LEU B C 1
ATOM 11982 O O . LEU B 1 736 ? 8.328 8.156 -3.379 1 93.88 736 LEU B O 1
ATOM 11986 N N . PHE B 1 737 ? 9.789 6.906 -4.535 1 93.75 737 PHE B N 1
ATOM 11987 C CA . PHE B 1 737 ? 8.773 6.426 -5.469 1 93.75 737 PHE B CA 1
ATOM 11988 C C . PHE B 1 737 ? 7.703 5.617 -4.738 1 93.75 737 PHE B C 1
ATOM 11990 O O . PHE B 1 737 ? 6.516 5.719 -5.055 1 93.75 737 PHE B O 1
ATOM 11997 N N . ASN B 1 738 ? 8.148 4.84 -3.875 1 88.56 738 ASN B N 1
ATOM 11998 C CA . ASN B 1 738 ? 7.191 4.074 -3.084 1 88.56 738 ASN B CA 1
ATOM 11999 C C . ASN B 1 738 ? 6.23 4.988 -2.33 1 88.56 738 ASN B C 1
ATOM 12001 O O . ASN B 1 738 ? 5.035 4.703 -2.242 1 88.56 738 ASN B O 1
ATOM 12005 N N . THR B 1 739 ? 6.723 6.004 -1.791 1 88.06 739 THR B N 1
ATOM 12006 C CA . THR B 1 739 ? 5.891 6.984 -1.099 1 88.06 739 THR B CA 1
ATOM 12007 C C . THR B 1 739 ? 4.906 7.633 -2.064 1 88.06 739 THR B C 1
ATOM 12009 O O . THR B 1 739 ? 3.732 7.816 -1.73 1 88.06 739 THR B O 1
ATOM 12012 N N . LEU B 1 740 ? 5.402 7.949 -3.207 1 91.06 740 LEU B N 1
ATOM 12013 C CA . LEU B 1 740 ? 4.547 8.594 -4.199 1 91.06 740 LEU B CA 1
ATOM 12014 C C . LEU B 1 740 ? 3.475 7.625 -4.695 1 91.06 740 LEU B C 1
ATOM 12016 O O . LEU B 1 740 ? 2.32 8.016 -4.883 1 91.06 740 LEU B O 1
ATOM 12020 N N . ASN B 1 741 ? 3.91 6.402 -4.859 1 87.12 741 ASN B N 1
ATOM 12021 C CA . ASN B 1 741 ? 2.945 5.398 -5.297 1 87.12 741 ASN B CA 1
ATOM 12022 C C . ASN B 1 741 ? 1.829 5.211 -4.273 1 87.12 741 ASN B C 1
ATOM 12024 O O . ASN B 1 741 ? 0.673 4.996 -4.641 1 87.12 741 ASN B O 1
ATOM 12028 N N . ARG B 1 742 ? 2.191 5.258 -3.09 1 82.88 742 ARG B N 1
ATOM 12029 C CA . ARG B 1 742 ? 1.182 5.164 -2.041 1 82.88 742 ARG B CA 1
ATOM 12030 C C . ARG B 1 742 ? 0.273 6.391 -2.045 1 82.88 742 ARG B C 1
ATOM 12032 O O . ARG B 1 742 ? -0.941 6.27 -1.874 1 82.88 742 ARG B O 1
ATOM 12039 N N . ARG B 1 743 ? 0.882 7.457 -2.213 1 84.94 743 ARG B N 1
ATOM 12040 C CA . ARG B 1 743 ? 0.138 8.711 -2.213 1 84.94 743 ARG B CA 1
ATOM 12041 C C . ARG B 1 743 ? -0.878 8.75 -3.35 1 84.94 743 ARG B C 1
ATOM 12043 O O . ARG B 1 743 ? -2.008 9.203 -3.166 1 84.94 743 ARG B O 1
ATOM 12050 N N . PHE B 1 744 ? -0.458 8.242 -4.477 1 87.56 744 PHE B N 1
ATOM 12051 C CA . PHE B 1 744 ? -1.304 8.352 -5.66 1 87.56 744 PHE B CA 1
ATOM 12052 C C . PHE B 1 744 ? -1.995 7.023 -5.953 1 87.56 744 PHE B C 1
ATOM 12054 O O . PHE B 1 744 ? -2.387 6.762 -7.09 1 87.56 744 PHE B O 1
ATOM 12061 N N . ALA B 1 745 ? -2.049 6.215 -4.996 1 79.75 745 ALA B N 1
ATOM 12062 C CA . ALA B 1 745 ? -2.6 4.871 -5.168 1 79.75 745 ALA B CA 1
ATOM 12063 C C . ALA B 1 745 ? -4.035 4.93 -5.68 1 79.75 745 ALA B C 1
ATOM 12065 O O . ALA B 1 745 ? -4.496 4.008 -6.359 1 79.75 745 ALA B O 1
ATOM 12066 N N . ALA B 1 746 ? -4.789 6.016 -5.434 1 72.06 746 ALA B N 1
ATOM 12067 C CA . ALA B 1 746 ? -6.195 6.145 -5.809 1 72.06 746 ALA B CA 1
ATOM 12068 C C . ALA B 1 746 ? -6.332 6.531 -7.277 1 72.06 746 ALA B C 1
ATOM 12070 O O . ALA B 1 746 ? -7.418 6.418 -7.855 1 72.06 746 ALA B O 1
ATOM 12071 N N . VAL B 1 747 ? -5.184 7.012 -7.91 1 81.31 747 VAL B N 1
ATOM 12072 C CA . VAL B 1 747 ? -5.223 7.441 -9.305 1 81.31 747 VAL B CA 1
ATOM 12073 C C . VAL B 1 747 ? -5.16 6.223 -10.227 1 81.31 747 VAL B C 1
ATOM 12075 O O . VAL B 1 747 ? -4.184 5.469 -10.203 1 81.31 747 VAL B O 1
ATOM 12078 N N . ARG B 1 748 ? -6.117 6.07 -11.125 1 71.25 748 ARG B N 1
ATOM 12079 C CA . ARG B 1 748 ? -6.234 4.883 -11.961 1 71.25 748 ARG B CA 1
ATOM 12080 C C . ARG B 1 748 ? -5.703 5.152 -13.367 1 71.25 748 ARG B C 1
ATOM 12082 O O . ARG B 1 748 ? -5.234 4.234 -14.047 1 71.25 748 ARG B O 1
ATOM 12089 N N . ASP B 1 749 ? -5.934 6.398 -13.711 1 78.88 749 ASP B N 1
ATOM 12090 C CA . ASP B 1 749 ? -5.43 6.781 -15.031 1 78.88 749 ASP B CA 1
ATOM 12091 C C . ASP B 1 749 ? -3.904 6.801 -15.047 1 78.88 749 ASP B C 1
ATOM 12093 O O . ASP B 1 749 ? -3.279 7.621 -14.375 1 78.88 749 ASP B O 1
ATOM 12097 N N . GLU B 1 750 ? -3.322 5.906 -15.867 1 83.94 750 GLU B N 1
ATOM 12098 C CA . GLU B 1 750 ? -1.874 5.738 -15.898 1 83.94 750 GLU B CA 1
ATOM 12099 C C . GLU B 1 750 ? -1.183 6.996 -16.422 1 83.94 750 GLU B C 1
ATOM 12101 O O . GLU B 1 750 ? -0.072 7.32 -15.992 1 83.94 750 GLU B O 1
ATOM 12106 N N . GLN B 1 751 ? -1.828 7.641 -17.359 1 87.5 751 GLN B N 1
ATOM 12107 C CA . GLN B 1 751 ? -1.256 8.875 -17.891 1 87.5 751 GLN B CA 1
ATOM 12108 C C . GLN B 1 751 ? -1.203 9.961 -16.828 1 87.5 751 GLN B C 1
ATOM 12110 O O . GLN B 1 751 ? -0.185 10.641 -16.672 1 87.5 751 GLN B O 1
ATOM 12115 N N . LEU B 1 752 ? -2.301 10.047 -16.172 1 88.94 752 LEU B N 1
ATOM 12116 C CA . LEU B 1 752 ? -2.363 11.031 -15.094 1 88.94 752 LEU B CA 1
ATOM 12117 C C . LEU B 1 752 ? -1.39 10.688 -13.977 1 88.94 752 LEU B C 1
ATOM 12119 O O . LEU B 1 752 ? -0.757 11.578 -13.398 1 88.94 752 LEU B O 1
ATOM 12123 N N . LEU B 1 753 ? -1.287 9.438 -13.648 1 91 753 LEU B N 1
ATOM 12124 C CA . LEU B 1 753 ? -0.363 8.992 -12.617 1 91 753 LEU B CA 1
ATOM 12125 C C . LEU B 1 753 ? 1.071 9.375 -12.961 1 91 753 LEU B C 1
ATOM 12127 O O . LEU B 1 753 ? 1.796 9.914 -12.125 1 91 753 LEU B O 1
ATOM 12131 N N . ALA B 1 754 ? 1.45 9.125 -14.18 1 92.69 754 ALA B N 1
ATOM 12132 C CA . ALA B 1 754 ? 2.795 9.461 -14.641 1 92.69 754 ALA B CA 1
ATOM 12133 C C . ALA B 1 754 ? 3.035 10.969 -14.562 1 92.69 754 ALA B C 1
ATOM 12135 O O . ALA B 1 754 ? 4.102 11.414 -14.125 1 92.69 754 ALA B O 1
ATOM 12136 N N . GLN B 1 755 ? 2.035 11.734 -14.906 1 92.25 755 GLN B N 1
ATOM 12137 C CA . GLN B 1 755 ? 2.146 13.188 -14.883 1 92.25 755 GLN B CA 1
ATOM 12138 C C . GLN B 1 755 ? 2.316 13.703 -13.453 1 92.25 755 GLN B C 1
ATOM 12140 O O . GLN B 1 755 ? 3.105 14.617 -13.211 1 92.25 755 GLN B O 1
ATOM 12145 N N . LEU B 1 756 ? 1.589 13.125 -12.594 1 92.19 756 LEU B N 1
ATOM 12146 C CA . LEU B 1 756 ? 1.647 13.555 -11.203 1 92.19 756 LEU B CA 1
ATOM 12147 C C . LEU B 1 756 ? 3.008 13.234 -10.594 1 92.19 756 LEU B C 1
ATOM 12149 O O . LEU B 1 756 ? 3.557 14.039 -9.836 1 92.19 756 LEU B O 1
ATOM 12153 N N . ILE B 1 757 ? 3.584 12.078 -10.883 1 93.38 757 ILE B N 1
ATOM 12154 C CA . ILE B 1 757 ? 4.902 11.695 -10.391 1 93.38 757 ILE B CA 1
ATOM 12155 C C . ILE B 1 757 ? 5.957 12.664 -10.922 1 93.38 757 ILE B C 1
ATOM 12157 O O . ILE B 1 757 ? 6.781 13.172 -10.156 1 93.38 757 ILE B O 1
ATOM 12161 N N . LEU B 1 758 ? 5.824 12.969 -12.195 1 94.44 758 LEU B N 1
ATOM 12162 C CA . LEU B 1 758 ? 6.777 13.883 -12.82 1 94.44 758 LEU B CA 1
ATOM 12163 C C . LEU B 1 758 ? 6.668 15.281 -12.203 1 94.44 758 LEU B C 1
ATOM 12165 O O . LEU B 1 758 ? 7.684 15.93 -11.961 1 94.44 758 LEU B O 1
ATOM 12169 N N . GLN B 1 759 ? 5.469 15.648 -12.031 1 93.5 759 GLN B N 1
ATOM 12170 C CA . GLN B 1 759 ? 5.258 16.969 -11.43 1 93.5 759 GLN B CA 1
ATOM 12171 C C . GLN B 1 759 ? 5.871 17.031 -10.039 1 93.5 759 GLN B C 1
ATOM 12173 O O . GLN B 1 759 ? 6.527 18.016 -9.695 1 93.5 759 GLN B O 1
ATOM 12178 N N . GLN B 1 760 ? 5.625 16.047 -9.258 1 94.12 760 GLN B N 1
ATOM 12179 C CA . GLN B 1 760 ? 6.164 16.031 -7.902 1 94.12 760 GLN B CA 1
ATOM 12180 C C . GLN B 1 760 ? 7.691 16.016 -7.918 1 94.12 760 GLN B C 1
ATOM 12182 O O . GLN B 1 760 ? 8.328 16.688 -7.113 1 94.12 760 GLN B O 1
ATOM 12187 N N . MET B 1 761 ? 8.281 15.258 -8.797 1 94.69 761 MET B N 1
ATOM 12188 C CA . MET B 1 761 ? 9.734 15.203 -8.914 1 94.69 761 MET B CA 1
ATOM 12189 C C . MET B 1 761 ? 10.305 16.547 -9.32 1 94.69 761 MET B C 1
ATOM 12191 O O . MET B 1 761 ? 11.336 16.984 -8.797 1 94.69 761 MET B O 1
ATOM 12195 N N . SER B 1 762 ? 9.617 17.172 -10.219 1 94.69 762 SER B N 1
ATOM 12196 C CA . SER B 1 762 ? 10.047 18.484 -10.648 1 94.69 762 SER B CA 1
ATOM 12197 C C . SER B 1 762 ? 9.969 19.5 -9.508 1 94.69 762 SER B C 1
ATOM 12199 O O . SER B 1 762 ? 10.82 20.375 -9.391 1 94.69 762 SER B O 1
ATOM 12201 N N . CYS B 1 763 ? 8.953 19.375 -8.758 1 94.38 763 CYS B N 1
ATOM 12202 C CA . CYS B 1 763 ? 8.812 20.25 -7.605 1 94.38 763 CYS B CA 1
ATOM 12203 C C . CYS B 1 763 ? 9.938 20.016 -6.602 1 94.38 763 CYS B C 1
ATOM 12205 O O . CYS B 1 763 ? 10.477 20.953 -6.027 1 94.38 763 CYS B O 1
ATOM 12207 N N . TYR B 1 764 ? 10.297 18.781 -6.359 1 94.62 764 TYR B N 1
ATOM 12208 C CA . TYR B 1 764 ? 11.422 18.453 -5.496 1 94.62 764 TYR B CA 1
ATOM 12209 C C . TYR B 1 764 ? 12.703 19.109 -6.004 1 94.62 764 TYR B C 1
ATOM 12211 O O . TYR B 1 764 ? 13.469 19.688 -5.223 1 94.62 764 TYR B O 1
ATOM 12219 N N . ASN B 1 765 ? 12.883 19.031 -7.297 1 94.88 765 ASN B N 1
ATOM 12220 C CA . ASN B 1 765 ? 14.078 19.625 -7.898 1 94.88 765 ASN B CA 1
ATOM 12221 C C . ASN B 1 765 ? 14.109 21.141 -7.703 1 94.88 765 ASN B C 1
ATOM 12223 O O . ASN B 1 765 ? 15.164 21.703 -7.383 1 94.88 765 ASN B O 1
ATOM 12227 N N . LEU B 1 766 ? 12.984 21.688 -7.926 1 93.31 766 LEU B N 1
ATOM 12228 C CA . LEU B 1 766 ? 12.898 23.141 -7.766 1 93.31 766 LEU B CA 1
ATOM 12229 C C . LEU B 1 766 ? 13.297 23.547 -6.352 1 93.31 766 LEU B C 1
ATOM 12231 O O . LEU B 1 766 ? 14.078 24.484 -6.168 1 93.31 766 LEU B O 1
ATOM 12235 N N . VAL B 1 767 ? 12.766 22.844 -5.402 1 93.19 767 VAL B N 1
ATOM 12236 C CA . VAL B 1 767 ? 13.023 23.156 -4 1 93.19 767 VAL B CA 1
ATOM 12237 C C . VAL B 1 767 ? 14.484 22.859 -3.672 1 93.19 767 VAL B C 1
ATOM 12239 O O . VAL B 1 767 ? 15.141 23.641 -2.98 1 93.19 767 VAL B O 1
ATOM 12242 N N . PHE B 1 768 ? 14.984 21.75 -4.145 1 94.38 768 PHE B N 1
ATOM 12243 C CA . PHE B 1 768 ? 16.375 21.375 -3.932 1 94.38 768 PHE B CA 1
ATOM 12244 C C . PHE B 1 768 ? 17.312 22.422 -4.527 1 94.38 768 PHE B C 1
ATOM 12246 O O . PHE B 1 768 ? 18.281 22.844 -3.875 1 94.38 768 PHE B O 1
ATOM 12253 N N . ASP B 1 769 ? 17.016 22.875 -5.699 1 94.94 769 ASP B N 1
ATOM 12254 C CA . ASP B 1 769 ? 17.891 23.797 -6.422 1 94.94 769 ASP B CA 1
ATOM 12255 C C . ASP B 1 769 ? 17.875 25.188 -5.777 1 94.94 769 ASP B C 1
ATOM 12257 O O . ASP B 1 769 ? 18.859 25.922 -5.852 1 94.94 769 ASP B O 1
ATOM 12261 N N . ALA B 1 770 ? 16.719 25.484 -5.152 1 90.94 770 ALA B N 1
ATOM 12262 C CA . ALA B 1 770 ? 16.594 26.797 -4.504 1 90.94 770 ALA B CA 1
ATOM 12263 C C . ALA B 1 770 ? 17.375 26.828 -3.189 1 90.94 770 ALA B C 1
ATOM 12265 O O . ALA B 1 770 ? 17.625 27.906 -2.645 1 90.94 770 ALA B O 1
ATOM 12266 N N . GLY B 1 771 ? 17.797 25.703 -2.707 1 83.69 771 GLY B N 1
ATOM 12267 C CA . GLY B 1 771 ? 18.641 25.656 -1.522 1 83.69 771 GLY B CA 1
ATOM 12268 C C . GLY B 1 771 ? 17.891 25.922 -0.238 1 83.69 771 GLY B C 1
ATOM 12269 O O . GLY B 1 771 ? 18.453 26.469 0.714 1 83.69 771 GLY B O 1
ATOM 12270 N N . ILE B 1 772 ? 16.641 25.672 -0.238 1 76.19 772 ILE B N 1
ATOM 12271 C CA . ILE B 1 772 ? 15.859 25.953 0.958 1 76.19 772 ILE B CA 1
ATOM 12272 C C . ILE B 1 772 ? 16.141 24.906 2.025 1 76.19 772 ILE B C 1
ATOM 12274 O O . ILE B 1 772 ? 16.078 23.703 1.752 1 76.19 772 ILE B O 1
ATOM 12278 N N . GLN B 1 773 ? 16.625 25.422 3.082 1 68.75 773 GLN B N 1
ATOM 12279 C CA . GLN B 1 773 ? 16.953 24.531 4.195 1 68.75 773 GLN B CA 1
ATOM 12280 C C . GLN B 1 773 ? 15.711 24.203 5.012 1 68.75 773 GLN B C 1
ATOM 12282 O O . GLN B 1 773 ? 15.031 25.094 5.516 1 68.75 773 GLN B O 1
ATOM 12287 N N . ILE B 1 774 ? 15.234 23.031 4.934 1 67.06 774 ILE B N 1
ATOM 12288 C CA . ILE B 1 774 ? 14.086 22.609 5.734 1 67.06 774 ILE B CA 1
ATOM 12289 C C . ILE B 1 774 ? 14.555 22.172 7.117 1 67.06 774 ILE B C 1
ATOM 12291 O O . ILE B 1 774 ? 13.891 22.438 8.125 1 67.06 774 ILE B O 1
ATOM 12295 N N . SER B 1 775 ? 15.508 21.125 7.379 1 56.25 775 SER B N 1
ATOM 12296 C CA . SER B 1 775 ? 16.031 20.75 8.688 1 56.25 775 SER B CA 1
ATOM 12297 C C . SER B 1 775 ? 17.438 21.297 8.914 1 56.25 775 SER B C 1
ATOM 12299 O O . SER B 1 775 ? 18.172 21.531 7.957 1 56.25 775 SER B O 1
#

Organism: Caenorhabditis japonica (NCBI:txid281687)

Secondary structure (DSSP, 8-state):
---------TTGGGGHHHHHHHHHHHHHHHHHHHHHHHHHHHHHHHHHHHHHHHHHHHHHHHHHHHHHHHHHHHHHHHHHTTTTS--GGG---HHHHHHHHHHHHHHHHHHH-GGGHHHHHHHHHHHHHH-TTSS--SS--HHHHHHHHHHTT--HHHHHHHHHHHHHHHSS--S--HHHHHHHHHHHS-GGGEEEEEEEEEEE-TTS-EEEEEEEEEEES-HHHHHHHHHHHHHHHT-----TTTTTSEEEEEEEEEETTEEEEEEEESSSS-TT-GGG-EEEEEEES---HHHHHHHHHHHHHHHHH-SEEEEEETTEEEEEEEEEEEES-HHHHHHHTT---TTSSS--SSB----BSSSTTB-BTTT--TT---PBP-GGG-SS--SS-S-GGGPPP-HHHHHHHHHIIIIIHHHHHHHHHHHS--TTS-SSHHHHHHHHHHHHHHHHHHHHHHHHHHHHHHHHHHHHHHHHHHHTT-------TT--SSSS-HHHHSPTTSS-TT-EEE-TTT--EEETGGGT---HHHHHHHHHS----HHHHT-TT--HHHHHHHHHHHHHHHHHHHHHHHHHHHHHHHHHHHHHHHHTS--SHHHHHHHHHHHHTT----SSS-S--HHHHHHHTSHHHHHHHHTTSPP-HHHHHHHHHHHHHHHHHHH--SSPPPHHHHHHHHHHHHHHHHHHHHH-TTSBPPHHHHIIIIIHHHHHHHHS-SSSS-THHHHHHHHHHHHHHHHTTT---HHHHHHHHHHHHHHHHHHHHHT----/---------THHHHHHHHHHHHHHHHHHHHHHHHHHHHHHHHHHHHHHHHHHHHHHHHHHHHHHHHHHHHHHHHHHHHHHTTTTS--GGG---HHHHHHHHHHHHHHHHHHH-GGGHHHHHHHHHHHHHH-TTSS--SS--HHHHHHHHHHTT--HHHHHHHHHHHHHHHSS--S--HHHHHHHHHHHS-GGGEEEEEEEEEEE-TTS-EEEEEEEEEEES-HHHHHHHHHHHHHHHT-----TTTTTSEEEEEEEEEETTEEEEEEEESSSS-TT-GGG-EEEEEEES--SHHHHHHHHHHHHHHHHH-SEEEEEETTEEEEEEEEEEEES-HHHHHHHTT---TTSSS--SSB----BSSSTTB-BTTT--TT---PBP-GGG-SS--SS-S-GGGPPP-HHHHHHHHHIIIIIHHHHHHHHHHHS--TTS-SSHHHHHHHHHHHHHHHHHHHHHHHHHHHHHHHHHHHHHHHHHHHTT-------TT--SSSS-HHHHSPTTSS-TT-EEE-TTT--EEETGGGT---HHHHHHHHHS----HHHHT-TT--HHHHHHHHHHHHHHHHHHHHHHHHHHHHHHHHHHHHHHHHTS--SHHHHHHHHHHHHTT----SS--S--HHHHHHHTSHHHHHHHHTTSPP-HHHHHHHHHHHHHHHHHHH--SSPPPHHHHHHHHHHHHHHHHHHHHH-TTSBPPHHHHIIIIIHHHHHHHHS-SSSS-THHHHHHHHHHHHHHHHTTT---HHHHHHHHHHHHHHHHHHHHHT----

Sequence (1550 aa):
MWAESSKRAPLDLLREEAQEDDERVSRYRADAQKAKRELEQLRTSYGEQFSNAVTSVRKNLEIEHEKEISPLREQISKLSSFRFKKKYDQILSKNTKDQRCSELVEYVKEFVGPENTDQFILDFIHYVSVKPQFTFSLSLSDWDTFVAAIHWQLSDHFLKTFKMFLKSRLQFDVFGSRLEIQEMKKKCAPGVDYKIDIIANEKVTKTGRRVPVQSSSVGILHLEEVLSRRLSALQKSGRLRFDAATNDDILIGVAGDKGSEQTKLALIIGNVSTPNDPKGLLLIGFYSGNDDHSSLVSRLGFVMKQVNELKSVTYQMKDTFVTKKVRKIPIGDCKFISSLFHHPGQASKEPCFICKLPWSTHGEKAALVGKFAFHESGKLRTLDELQGEAMIDVEPASLAPPTLHSICGIAKTYVIDPLIAHSIQLDTKCQVLPRELKEQKKILKKSKRETERYEERVEALEEAVLMAERAGDVIEKCKSGGRGRPSRVDSCESSLCLAGKAKKNTFSSLNVFVCPNCSKNVHRVCSFQFTVEEDLQLSNAMKICLDCSVGSTMSLDTRDTLLKQVASRLKRDLEDDGILLAEANEMVTELEDNLQKSSGPTRKKFEEVLRSFGVDQRVWLQEFTGNNIRKILRPQNIDAILAVFPPSRFITNIGMVMKSLAFLMTSADTAAKTDKEMDEIELHVGELVRNLRNAMPDAVVTPKLHLVAAHLVPYLRANRSWGRLTEQSIEALHALFNTLNRRFAAVRDEQLLAQLILQQMSCYNLVFDAGIQISMWAESSKRAPLDLLREEAQEDDERVSRYRADAQKAKRELEQLRTSYGEQFSNAVTSVRKNLEIEHEKEISPLREQISKLSSFRFKKKYDQILSKNTKDQRCSELVEYVKEFVGPENTDQFILDFIHYVSVKPQFTFSLSLSDWDTFVAAIHWQLSDHFLKTFKMFLKSRLQFDVFGSRLEIQEMKKKCAPGVDYKIDIIANEKVTKTGRRVPVQSSSVGILHLEEVLSRRLSALQKSGRLRFDAATNDDILIGVAGDKGSEQTKLALIIGNVSTPNDPKGLLLIGFYSGNDDHSSLVSRLGFVMKQVNELKSVTYQMKDTFVTKKVRKIPIGDCKFISSLFHHPGQASKEPCFICKLPWSTHGEKAALVGKFAFHESGKLRTLDELQGEAMIDVEPASLAPPTLHSICGIAKTYVIDPLIAHSIQLDTKCQVLPRELKEQKKILKKSKRETERYEERVEALEEAVLMAERAGDVIEKCKSGGRGRPSRVDSCESSLCLAGKAKKNTFSSLNVFVCPNCSKNVHRVCSFQFTVEEDLQLSNAMKICLDCSVGSTMSLDTRDTLLKQVASRLKRDLEDDGILLAEANEMVTELEDNLQKSSGPTRKKFEEVLRSFGVDQRVWLQEFTGNNIRKILRPQNIDAILAVFPPSRFITNIGMVMKSLAFLMTSADTAAKTDKEMDEIELHVGELVRNLRNAMPDAVVTPKLHLVAAHLVPYLRANRSWGRLTEQSIEALHALFNTLNRRFAAVRDEQLLAQLILQQMSCYNLVFDAGIQIS

Foldseek 3Di:
DDPPPDDPDPPVVVPPVVVVVVVVVVVVVVVVVVVVVVVVVVVVVVVVVVVVVVVVVVVVVVVVVCVVVVVVVVVVCVVVVVPPDPDPVPDPDPVVNVVVVVVVLVVLCVVPNVVCSVVVVVVVLVVQQVDPVHPHHQEDDQVVLLLVCQVVVPDLVNCVVVQVVCCVVVVDGHYDDSVSSVVVLVVLQPPPFKDKDKDWDWDQDPVRDTDIDIKIKMFTDCVQVVVQALVQLLQVQVFFADDPLQHQAFEKEWEWDDDDFKIWTWIFTLRGQARLALLQIGTGIMIGDHLALVCCCVRHLSRLVVVQVPQWHWYDNPPDIDIHGYDYEYFYDQRNQCRQLVNPAQQDQQHAPFARDGAHQDDPRFDFLQPDDLQDGHHTDASVPRPDHRSHDDGSLLYFQFQLNLLQVCCVQQFVQLLLLVLLCVQLVPVPADSGNVRLVVVLVVLVVVLVVLVVQLVQLVQLLLLLVQLLVLLVVVPVDDPQPPQPPLAWPALDGSCRSHDPPSDDSPQWDQQPPPRTIHGCVQQSHRGVVSVVVCVVPGSHRNCRPPHSPDDSVNVSVVSVVSSVVSVVVSVVSVVVSVVSVVVSVSSCCVSPVVVGPLSVLLQVLLVVQPFDDDPVPNGTGSVSLLSCLPPVSLVVNLVSDDDDQLSVLSSQLSPLSNVSSVQQRSDFADPVSLVVNLVSLVSNSVSSSSNTRRRGDGNSNSSSSHSNSVNCVVSRHNNSDHNSSVVSNSVVVVVLCVVCVVPRPNVVSVSVVSSSSSSSNSSVSSVDDDD/DPDDPPPPDPPVVVVVVVVVVVVVVVVVVVVVVVVVVVVVVVVVVVVVVVVVVVVVVVVVVVVVVCVVVVVVVVVVCVVVVVPPDPDPVPDPDPVVVVVVVVVVLVVLCVVPNVVCSVVVVVVVLVVQQPDPVHPDHQEDDQVVLLLVCLVVVPDLVNQVVVQVVCCVVVVDGHYDDSVSSVVVLVVLQPPPQKDKDKDWDWDQDPVRDTDIDIKIKMFTDCVQVVVQALVQLLQVLVFFADDPLQHQAFEKEWEWDDDDFKIWTWIFTLRGQARLALLQIGTGIMIGDHLALVCCCVRHLSRLVVVQVPQWHWYDNPPDIDIHGYDYEYFYAQRNQCRQLVNPAQQDQQHAPFARDGAHQDDPRFDFLLPDDLQDGHHTDASVPRPDHHSHDDGSLLYFQFQLCLLQVCCVQQFVQLLLLVLLCVQVVPVPADSGNVRLVVVLVVLVVVLVVLVVVLVQLVQLLLLLVQLLVLLVVVVVPDPQPPQPPLAWDALDGSCRSHDPPSDDSPQWDQQPPPRTIHGCVQQSHRGVVSVVVCVVPGSHRNCGPPNSPDDSVNVSVVSVVSSVVSVVVSVVSVVVSVVSVVVSVSSCCVSPVVVGPLSVLLQVLLVVQPFDCDPVNNGTGSVSLLSCLPPVSLVVNLVSDPDDQLSVLSSQLSPLSNVSSVQQRSDFADPVSLVVNLVSLVSNSVSSSSNTRRRGDGNSNSCSNHSNSVNCVVSRHNNSDHNSSVVSNSVVVVVLCVVCVVPRPNVVSVSVVSSSSSSSNSSVSSVDDDD

pLDDT: mean 82.61, std 16.12, range [18.0, 98.06]